Protein AF-0000000071429066 (afdb_homodimer)

Solvent-accessible surface area (backbone atoms only — not comparable to full-atom values): 60963 Å² total; per-residue (Å²): 131,82,70,86,71,80,64,88,71,56,55,63,57,46,85,70,50,72,46,79,36,29,38,47,40,90,84,74,44,77,40,57,25,40,36,39,35,38,56,45,33,40,35,36,38,44,71,84,51,97,63,80,48,71,45,80,42,44,24,32,28,44,37,44,78,44,81,32,61,56,99,77,51,80,56,92,72,35,37,28,39,37,37,38,36,72,82,51,49,70,48,37,35,23,42,63,83,69,86,58,47,54,60,54,52,48,50,52,49,50,47,47,22,14,15,55,72,70,74,41,73,58,47,13,66,52,45,58,72,81,61,91,51,69,30,70,68,70,56,46,71,67,60,58,39,42,73,50,62,42,64,54,92,44,32,33,74,42,62,75,20,61,80,36,71,64,23,52,44,42,43,40,71,44,39,40,48,47,87,61,49,72,67,52,51,55,58,27,18,73,42,16,35,84,24,32,48,73,30,59,75,46,58,39,79,87,60,50,13,32,41,24,37,20,21,20,37,49,25,23,76,84,58,54,80,52,68,61,45,45,50,51,55,48,47,57,21,56,55,51,62,26,80,58,27,39,33,38,34,37,36,30,65,70,58,41,55,54,36,12,67,74,38,28,29,67,79,46,62,84,75,33,70,55,44,42,75,45,64,48,54,39,77,56,52,61,57,47,33,51,19,50,52,46,44,36,57,46,44,39,82,58,61,59,65,90,54,38,44,41,52,50,51,71,24,40,48,66,57,53,46,30,36,50,49,44,43,12,45,53,52,33,51,42,33,72,73,36,30,30,37,37,33,18,29,69,65,30,34,56,70,26,33,45,30,54,51,49,16,43,47,26,64,34,51,59,40,26,31,60,68,30,36,54,34,48,46,46,47,52,35,42,30,41,17,24,46,37,30,55,24,72,37,69,23,38,64,66,64,80,48,76,59,36,32,56,59,67,59,48,42,53,48,48,51,49,54,44,44,68,76,37,64,34,63,28,32,43,34,68,60,46,58,51,51,51,55,53,49,63,38,32,37,61,31,39,64,60,56,44,35,18,38,51,58,32,58,75,64,39,38,80,80,51,27,46,35,54,50,18,61,52,64,70,53,47,78,76,28,50,29,87,61,39,40,87,59,74,78,64,67,56,79,76,77,60,42,74,90,70,57,73,82,61,50,78,66,68,36,56,87,40,78,84,57,74,66,76,85,66,58,66,64,56,55,50,50,49,50,49,50,51,49,41,51,51,48,50,50,50,48,51,52,50,54,55,54,57,57,61,65,60,65,70,72,70,80,78,72,78,79,70,75,77,74,71,73,70,72,76,67,72,77,112,130,82,70,87,73,81,64,87,72,56,54,61,56,45,86,72,51,72,46,80,36,29,39,48,40,88,84,74,47,76,40,57,25,39,37,40,35,38,59,46,33,40,34,36,40,45,72,86,51,98,64,81,49,72,46,82,42,45,25,31,28,43,38,43,78,43,80,33,61,56,99,77,52,80,57,92,71,35,36,26,39,36,37,38,36,71,83,50,49,72,46,36,36,23,43,63,82,70,86,59,47,53,61,54,52,48,51,51,50,51,47,48,23,14,14,55,70,68,75,43,72,58,46,13,65,51,45,59,72,81,61,91,51,68,28,69,68,70,56,47,72,69,59,56,38,42,74,48,61,41,65,54,91,44,32,31,75,42,62,76,21,62,80,35,71,63,22,52,45,41,42,38,71,44,37,38,48,49,88,59,50,70,68,52,50,55,60,26,18,74,41,17,35,83,24,32,48,72,30,61,75,46,60,37,80,87,59,51,13,32,41,22,39,21,22,20,37,50,25,23,75,84,58,53,81,54,68,61,44,44,47,51,54,48,47,58,22,54,56,52,60,26,79,59,26,40,33,40,32,37,36,31,66,71,57,41,56,54,36,12,67,75,39,28,30,68,80,46,62,84,75,35,71,58,43,43,74,45,64,48,55,40,76,56,53,63,58,47,33,53,19,52,51,48,45,37,58,46,45,39,83,57,61,58,64,92,55,38,44,40,53,52,50,71,23,40,48,66,56,52,46,30,35,49,49,43,43,11,47,52,51,35,52,42,33,73,72,34,30,31,37,38,34,20,31,66,65,30,34,56,69,28,32,44,30,54,50,49,17,44,48,24,62,34,50,59,39,26,31,61,68,31,36,53,33,48,46,45,47,53,34,44,29,42,18,25,46,36,29,55,24,71,36,69,23,39,65,66,64,81,48,77,60,36,32,56,59,67,59,48,41,54,49,49,51,48,54,45,43,68,76,38,62,33,63,28,33,43,33,71,58,45,58,51,51,52,56,52,48,64,37,33,38,62,31,40,64,62,56,44,36,20,38,52,56,32,58,75,63,39,37,81,80,51,27,45,35,52,50,17,61,52,64,71,53,49,78,76,27,50,31,88,61,40,40,83,59,75,79,64,68,56,79,76,78,60,42,75,89,68,57,72,81,62,50,80,67,69,35,55,87,40,78,83,57,74,67,76,84,68,57,67,64,55,55,51,48,50,51,49,52,52,49,42,51,52,48,51,49,51,47,52,53,51,55,54,53,56,58,62,66,60,66,71,72,73,78,78,71,78,78,70,76,76,74,71,74,69,71,76,66,70,79,105

Structure (mmCIF, N/CA/C/O backbone):
data_AF-0000000071429066-model_v1
#
loop_
_entity.id
_entity.type
_entity.pdbx_description
1 polymer Myotubularin
#
loop_
_atom_site.group_PDB
_atom_site.id
_atom_site.type_symbol
_atom_site.label_atom_id
_atom_site.label_alt_id
_atom_site.label_comp_id
_atom_site.label_asym_id
_atom_site.label_entity_id
_atom_site.label_seq_id
_atom_site.pdbx_PDB_ins_code
_atom_site.Cartn_x
_atom_site.Cartn_y
_atom_site.Cartn_z
_atom_site.occupancy
_atom_site.B_iso_or_equiv
_atom_site.auth_seq_id
_atom_site.auth_comp_id
_atom_site.auth_asym_id
_atom_site.auth_atom_id
_atom_site.pdbx_PDB_model_num
ATOM 1 N N . MET A 1 1 ? -45.625 10.227 16.547 1 25.52 1 MET A N 1
ATOM 2 C CA . MET A 1 1 ? -44.344 10.477 15.875 1 25.52 1 MET A CA 1
ATOM 3 C C . MET A 1 1 ? -43.188 10.406 16.859 1 25.52 1 MET A C 1
ATOM 5 O O . MET A 1 1 ? -43.094 11.242 17.766 1 25.52 1 MET A O 1
ATOM 9 N N . GLU A 1 2 ? -42.812 9.359 17.297 1 34.78 2 GLU A N 1
ATOM 10 C CA . GLU A 1 2 ? -41.875 9.102 18.391 1 34.78 2 GLU A CA 1
ATOM 11 C C . GLU A 1 2 ? -40.562 9.836 18.188 1 34.78 2 GLU A C 1
ATOM 13 O O . GLU A 1 2 ? -39.969 9.797 17.109 1 34.78 2 GLU A O 1
ATOM 18 N N . PRO A 1 3 ? -40.219 10.953 18.844 1 40.5 3 PRO A N 1
ATOM 19 C CA . PRO A 1 3 ? -39.062 11.836 18.766 1 40.5 3 PRO A CA 1
ATOM 20 C C . PRO A 1 3 ? -37.75 11.062 18.656 1 40.5 3 PRO A C 1
ATOM 22 O O . PRO A 1 3 ? -37.625 9.922 19.125 1 40.5 3 PRO A O 1
ATOM 25 N N . LEU A 1 4 ? -37.031 11.047 17.484 1 46.09 4 LEU A N 1
ATOM 26 C CA . LEU A 1 4 ? -35.625 10.719 17.422 1 46.09 4 LEU A CA 1
ATOM 27 C C . LEU A 1 4 ? -34.906 11.07 18.734 1 46.09 4 LEU A C 1
ATOM 29 O O . LEU A 1 4 ? -34.156 12.047 18.797 1 46.09 4 LEU A O 1
ATOM 33 N N . ALA A 1 5 ? -35.5 10.984 19.906 1 47.41 5 ALA A N 1
ATOM 34 C CA . ALA A 1 5 ? -35.094 11.078 21.312 1 47.41 5 ALA A CA 1
ATOM 35 C C . ALA A 1 5 ? -33.75 10.375 21.547 1 47.41 5 ALA A C 1
ATOM 37 O O . ALA A 1 5 ? -33.125 10.562 22.578 1 47.41 5 ALA A O 1
ATOM 38 N N . ASP A 1 6 ? -33.375 9.461 20.594 1 62.28 6 ASP A N 1
ATOM 39 C CA . ASP A 1 6 ? -32.406 8.469 21.047 1 62.28 6 ASP A CA 1
ATOM 40 C C . ASP A 1 6 ? -30.984 8.883 20.656 1 62.28 6 ASP A C 1
ATOM 42 O O . ASP A 1 6 ? -30.047 8.094 20.797 1 62.28 6 ASP A O 1
ATOM 46 N N . VAL A 1 7 ? -30.844 10.117 20.031 1 72.75 7 VAL A N 1
ATOM 47 C CA . VAL A 1 7 ? -29.438 10.43 19.734 1 72.75 7 VAL A CA 1
ATOM 48 C C . VAL A 1 7 ? -28.797 11.094 20.953 1 72.75 7 VAL A C 1
ATOM 50 O O . VAL A 1 7 ? -29.344 12.031 21.531 1 72.75 7 VAL A O 1
ATOM 53 N N . ALA A 1 8 ? -27.812 10.516 21.391 1 83.44 8 ALA A N 1
ATOM 54 C CA . ALA A 1 8 ? -27.078 11.078 22.516 1 83.44 8 ALA A CA 1
ATOM 55 C C . ALA A 1 8 ? -26.531 12.461 22.172 1 83.44 8 ALA A C 1
ATOM 57 O O . ALA A 1 8 ? -25.797 12.625 21.203 1 83.44 8 ALA A O 1
ATOM 58 N N . MET A 1 9 ? -27 13.492 22.969 1 90.25 9 MET A N 1
ATOM 59 C CA . MET A 1 9 ? -26.594 14.875 22.719 1 90.25 9 MET A CA 1
ATOM 60 C C . MET A 1 9 ? -25.422 15.258 23.609 1 90.25 9 MET A C 1
ATOM 62 O O . MET A 1 9 ? -25.312 14.781 24.734 1 90.25 9 MET A O 1
ATOM 66 N N . LEU A 1 10 ? -24.594 16.109 23.062 1 92.88 10 LEU A N 1
ATOM 67 C CA . LEU A 1 10 ? -23.484 16.656 23.828 1 92.88 10 LEU A CA 1
ATOM 68 C C . LEU A 1 10 ? -23.969 17.719 24.812 1 92.88 10 LEU A C 1
ATOM 70 O O . LEU A 1 10 ? -25 18.344 24.578 1 92.88 10 LEU A O 1
ATOM 74 N N . PRO A 1 11 ? -23.25 17.859 25.953 1 92.44 11 PRO A N 1
ATOM 75 C CA . PRO A 1 11 ? -23.594 19 26.797 1 92.44 11 PRO A CA 1
ATOM 76 C C . PRO A 1 11 ? -23.5 20.344 26.062 1 92.44 11 PRO A C 1
ATOM 78 O O . PRO A 1 11 ? -22.422 20.688 25.547 1 92.44 11 PRO A O 1
ATOM 81 N N . GLY A 1 12 ? -24.562 21.094 25.969 1 91.12 12 GLY A N 1
ATOM 82 C CA . GLY A 1 12 ? -24.594 22.344 25.234 1 91.12 12 GLY A CA 1
ATOM 83 C C . GLY A 1 12 ? -25.281 22.219 23.891 1 91.12 12 GLY A C 1
ATOM 84 O O . GLY A 1 12 ? -25.641 23.234 23.281 1 91.12 12 GLY A O 1
ATOM 85 N N . GLU A 1 13 ? -25.484 21.047 23.484 1 93.75 13 GLU A N 1
ATOM 86 C CA . GLU A 1 13 ? -26.188 20.797 22.234 1 93.75 13 GLU A CA 1
ATOM 87 C C . GLU A 1 13 ? -27.703 20.906 22.422 1 93.75 13 GLU A C 1
ATOM 89 O O . GLU A 1 13 ? -28.25 20.375 23.391 1 93.75 13 GLU A O 1
ATOM 94 N N . GLU A 1 14 ? -28.344 21.656 21.547 1 93.31 14 GLU A N 1
ATOM 95 C CA . GLU A 1 14 ? -29.781 21.891 21.641 1 93.31 14 GLU A CA 1
ATOM 96 C C . GLU A 1 14 ? -30.5 21.469 20.359 1 93.31 14 GLU A C 1
ATOM 98 O O . GLU A 1 14 ? -30 21.688 19.25 1 93.31 14 GLU A O 1
ATOM 103 N N . ARG A 1 15 ? -31.656 21.016 20.562 1 91.31 15 ARG A N 1
ATOM 104 C CA . ARG A 1 15 ? -32.469 20.578 19.438 1 91.31 15 ARG A CA 1
ATOM 105 C C . ARG A 1 15 ? -33.125 21.766 18.734 1 91.31 15 ARG A C 1
ATOM 107 O O . ARG A 1 15 ? -33.594 22.703 19.375 1 91.31 15 ARG A O 1
ATOM 114 N N . VAL A 1 16 ? -33.094 21.672 17.422 1 89.94 16 VAL A N 1
ATOM 115 C CA . VAL A 1 16 ? -33.656 22.766 16.656 1 89.94 16 VAL A CA 1
ATOM 116 C C . VAL A 1 16 ? -34.906 22.297 15.898 1 89.94 16 VAL A C 1
ATOM 118 O O . VAL A 1 16 ? -35.969 22.875 16.031 1 89.94 16 VAL A O 1
ATOM 121 N N . ILE A 1 17 ? -34.719 21.203 15.094 1 87.31 17 ILE A N 1
ATOM 122 C CA . ILE A 1 17 ? -35.875 20.734 14.312 1 87.31 17 ILE A CA 1
ATOM 123 C C . ILE A 1 17 ? -35.719 19.25 13.992 1 87.31 17 ILE A C 1
ATOM 125 O O . ILE A 1 17 ? -34.594 18.703 14.062 1 87.31 17 ILE A O 1
ATOM 129 N N . ASP A 1 18 ? -36.812 18.578 13.766 1 88.44 18 ASP A N 1
ATOM 130 C CA . ASP A 1 18 ? -36.844 17.219 13.234 1 88.44 18 ASP A CA 1
ATOM 131 C C . ASP A 1 18 ? -37.875 17.109 12.102 1 88.44 18 ASP A C 1
ATOM 133 O O . ASP A 1 18 ? -38.938 17.719 12.164 1 88.44 18 ASP A O 1
ATOM 137 N N . LYS A 1 19 ? -37.562 16.531 11.062 1 88.31 19 LYS A N 1
ATOM 138 C CA . LYS A 1 19 ? -38.438 16.438 9.906 1 88.31 19 LYS A CA 1
ATOM 139 C C . LYS A 1 19 ? -38.219 15.125 9.156 1 88.31 19 LYS A C 1
ATOM 141 O O . LYS A 1 19 ? -37.125 14.562 9.18 1 88.31 19 LYS A O 1
ATOM 146 N N . ASP A 1 20 ? -39.281 14.742 8.484 1 87.69 20 ASP A N 1
ATOM 147 C CA . ASP A 1 20 ? -39.188 13.602 7.574 1 87.69 20 ASP A CA 1
ATOM 148 C C . ASP A 1 20 ? -38.562 14.023 6.242 1 87.69 20 ASP A C 1
ATOM 150 O O . ASP A 1 20 ? -38.906 15.062 5.688 1 87.69 20 ASP A O 1
ATOM 154 N N . ILE A 1 21 ? -37.562 13.219 5.855 1 89.06 21 ILE A N 1
ATOM 155 C CA . ILE A 1 21 ? -36.844 13.562 4.621 1 89.06 21 ILE A CA 1
ATOM 156 C C . ILE A 1 21 ? -36.375 12.289 3.928 1 89.06 21 ILE A C 1
ATOM 158 O O . ILE A 1 21 ? -36.531 11.188 4.465 1 89.06 21 ILE A O 1
ATOM 162 N N . ILE A 1 22 ? -36.031 12.445 2.707 1 89.56 22 ILE A N 1
ATOM 163 C CA . ILE A 1 22 ? -35.438 11.336 1.945 1 89.56 22 ILE A CA 1
ATOM 164 C C . ILE A 1 22 ? -33.969 11.609 1.673 1 89.56 22 ILE A C 1
ATOM 166 O O . ILE A 1 22 ? -33.625 12.641 1.087 1 89.56 22 ILE A O 1
ATOM 170 N N . TYR A 1 23 ? -33.156 10.766 2.168 1 90.62 23 TYR A N 1
ATOM 171 C CA . TYR A 1 23 ? -31.719 10.844 1.895 1 90.62 23 TYR A CA 1
ATOM 172 C C . TYR A 1 23 ? -31.359 10.094 0.616 1 90.62 23 TYR A C 1
ATOM 174 O O . TYR A 1 23 ? -31.609 8.891 0.505 1 90.62 23 TYR A O 1
ATOM 182 N N . ILE A 1 24 ? -30.844 10.812 -0.309 1 88.5 24 ILE A N 1
ATOM 183 C CA . ILE A 1 24 ? -30.422 10.188 -1.557 1 88.5 24 ILE A CA 1
ATOM 184 C C . ILE A 1 24 ? -29 9.664 -1.411 1 88.5 24 ILE A C 1
ATOM 186 O O . ILE A 1 24 ? -28.047 10.328 -1.814 1 88.5 24 ILE A O 1
ATOM 190 N N . CYS A 1 25 ? -28.891 8.5 -0.885 1 80.38 25 CYS A N 1
ATOM 191 C CA . CYS A 1 25 ? -27.594 7.875 -0.667 1 80.38 25 CYS A CA 1
ATOM 192 C C . CYS A 1 25 ? -26.969 7.422 -1.986 1 80.38 25 CYS A C 1
ATOM 194 O O . CYS A 1 25 ? -27.625 6.723 -2.768 1 80.38 25 CYS A O 1
ATOM 196 N N . PRO A 1 26 ? -25.812 7.824 -2.26 1 79.94 26 PRO A N 1
ATOM 197 C CA . PRO A 1 26 ? -25.172 7.445 -3.527 1 79.94 26 PRO A CA 1
ATOM 198 C C . PRO A 1 26 ? -24.953 5.941 -3.654 1 79.94 26 PRO A C 1
ATOM 200 O O . PRO A 1 26 ? -24.797 5.426 -4.766 1 79.94 26 PRO A O 1
ATOM 203 N N . PHE A 1 27 ? -25.031 5.242 -2.605 1 76.12 27 PHE A N 1
ATOM 204 C CA . PHE A 1 27 ? -24.688 3.824 -2.615 1 76.12 27 PHE A CA 1
ATOM 205 C C . PHE A 1 27 ? -25.938 2.969 -2.5 1 76.12 27 PHE A C 1
ATOM 207 O O . PHE A 1 27 ? -25.953 1.807 -2.91 1 76.12 27 PHE A O 1
ATOM 214 N N . ASN A 1 28 ? -27.031 3.334 -1.79 1 72.75 28 ASN A N 1
ATOM 215 C CA . ASN A 1 28 ? -28.234 2.562 -1.541 1 72.75 28 ASN A CA 1
ATOM 216 C C . ASN A 1 28 ? -29.453 3.205 -2.197 1 72.75 28 ASN A C 1
ATOM 218 O O . ASN A 1 28 ? -30.594 2.844 -1.895 1 72.75 28 ASN A O 1
ATOM 222 N N . ALA A 1 29 ? -29.25 4.035 -3.033 1 79.25 29 ALA A N 1
ATOM 223 C CA . ALA A 1 29 ? -30.359 4.742 -3.662 1 79.25 29 ALA A CA 1
ATOM 224 C C . ALA A 1 29 ? -31.094 5.629 -2.652 1 79.25 29 ALA A C 1
ATOM 226 O O . ALA A 1 29 ? -30.484 6.082 -1.673 1 79.25 29 ALA A O 1
ATOM 227 N N . ALA A 1 30 ? -32.438 5.898 -2.795 1 86.75 30 ALA A N 1
ATOM 228 C CA . ALA A 1 30 ? -33.188 6.816 -1.946 1 86.75 30 ALA A CA 1
ATOM 229 C C . ALA A 1 30 ? -33.688 6.113 -0.685 1 86.75 30 ALA A C 1
ATOM 231 O O . ALA A 1 30 ? -34.312 5.055 -0.761 1 86.75 30 ALA A O 1
ATOM 232 N N . VAL A 1 31 ? -33.312 6.727 0.466 1 89.12 31 VAL A N 1
ATOM 233 C CA . VAL A 1 31 ? -33.688 6.145 1.758 1 89.12 31 VAL A CA 1
ATOM 234 C C . VAL A 1 31 ? -34.562 7.109 2.535 1 89.12 31 VAL A C 1
ATOM 236 O O . VAL A 1 31 ? -34.188 8.25 2.803 1 89.12 31 VAL A O 1
ATOM 239 N N . LYS A 1 32 ? -35.719 6.574 2.887 1 89.31 32 LYS A N 1
ATOM 240 C CA . LYS A 1 32 ? -36.594 7.395 3.688 1 89.31 32 LYS A CA 1
ATOM 241 C C . LYS A 1 32 ? -36.219 7.367 5.164 1 89.31 32 LYS A C 1
ATOM 243 O O . LYS A 1 32 ? -35.844 6.316 5.688 1 89.31 32 LYS A O 1
ATOM 248 N N . GLY A 1 33 ? -36.188 8.641 5.746 1 91 33 GLY A N 1
ATOM 249 C CA . GLY A 1 33 ? -35.844 8.695 7.16 1 91 33 GLY A CA 1
ATOM 250 C C . GLY A 1 33 ? -36.188 10.031 7.793 1 91 33 GLY A C 1
ATOM 251 O O . GLY A 1 33 ? -37.031 10.773 7.289 1 91 33 GLY A O 1
ATOM 252 N N . LYS A 1 34 ? -35.656 10.141 8.992 1 90.12 34 LYS A N 1
ATOM 253 C CA . LYS A 1 34 ? -35.844 11.367 9.75 1 90.12 34 LYS A CA 1
ATOM 254 C C . LYS A 1 34 ? -34.5 12.094 9.953 1 90.12 34 LYS A C 1
ATOM 256 O O . LYS A 1 34 ? -33.469 11.469 10.195 1 90.12 34 LYS A O 1
ATOM 261 N N . VAL A 1 35 ? -34.656 13.398 9.773 1 91.62 35 VAL A N 1
ATOM 262 C CA . VAL A 1 35 ? -33.469 14.227 10.016 1 91.62 35 VAL A CA 1
ATOM 263 C C . VAL A 1 35 ? -33.656 15.016 11.312 1 91.62 35 VAL A C 1
ATOM 265 O O . VAL A 1 35 ? -34.75 15.5 11.609 1 91.62 35 VAL A O 1
ATOM 268 N N . PHE A 1 36 ? -32.656 14.984 12.094 1 91.81 36 PHE A N 1
ATOM 269 C CA . PHE A 1 36 ? -32.562 15.734 13.344 1 91.81 36 PHE A CA 1
ATOM 270 C C . PHE A 1 36 ? -31.422 16.75 13.281 1 91.81 36 PHE A C 1
ATOM 272 O O . PHE A 1 36 ? -30.25 16.391 13.172 1 91.81 36 PHE A O 1
ATOM 279 N N . ILE A 1 37 ? -31.797 18.062 13.359 1 94.5 37 ILE A N 1
ATOM 280 C CA . ILE A 1 37 ? -30.797 19.109 13.281 1 94.5 37 ILE A CA 1
ATOM 281 C C . ILE A 1 37 ? -30.688 19.828 14.625 1 94.5 37 ILE A C 1
ATOM 283 O O . ILE A 1 37 ? -31.688 20.234 15.203 1 94.5 37 ILE A O 1
ATOM 287 N N . THR A 1 38 ? -29.5 19.891 15.109 1 95.19 38 THR A N 1
ATOM 288 C CA . THR A 1 38 ? -29.203 20.641 16.328 1 95.19 38 THR A CA 1
ATOM 289 C C . THR A 1 38 ? -28.328 21.859 16.016 1 95.19 38 THR A C 1
ATOM 291 O O . THR A 1 38 ? -28.141 22.219 14.852 1 95.19 38 THR A O 1
ATOM 294 N N . ASN A 1 39 ? -27.875 22.547 17.094 1 95.25 39 ASN A N 1
ATOM 295 C CA . ASN A 1 39 ? -26.953 23.656 16.891 1 95.25 39 ASN A CA 1
ATOM 296 C C . ASN A 1 39 ? -25.531 23.172 16.625 1 95.25 39 ASN A C 1
ATOM 298 O O . ASN A 1 39 ? -24.609 23.969 16.469 1 95.25 39 ASN A O 1
ATOM 302 N N . TYR A 1 40 ? -25.391 21.844 16.562 1 95.94 40 TYR A N 1
ATOM 303 C CA . TYR A 1 40 ? -24.047 21.312 16.359 1 95.94 40 TYR A CA 1
ATOM 304 C C . TYR A 1 40 ? -24.016 20.328 15.203 1 95.94 40 TYR A C 1
ATOM 306 O O . TYR A 1 40 ? -23.047 20.281 14.445 1 95.94 40 TYR A O 1
ATOM 314 N N . ARG A 1 41 ? -25.047 19.516 15.086 1 96.19 41 ARG A N 1
ATOM 315 C CA . ARG A 1 41 ? -24.891 18.469 14.078 1 96.19 41 ARG A CA 1
ATOM 316 C C . ARG A 1 41 ? -26.219 18.172 13.391 1 96.19 41 ARG A C 1
ATOM 318 O O . ARG A 1 41 ? -27.281 18.609 13.859 1 96.19 41 ARG A O 1
ATOM 325 N N . LEU A 1 42 ? -26.188 17.609 12.242 1 95.44 42 LEU A N 1
ATOM 326 C CA . LEU A 1 42 ? -27.281 17.016 11.469 1 95.44 42 LEU A CA 1
ATOM 327 C C . LEU A 1 42 ? -27.234 15.492 11.562 1 95.44 42 LEU A C 1
ATOM 329 O O . LEU A 1 42 ? -26.234 14.867 11.219 1 95.44 42 LEU A O 1
ATOM 333 N N . TYR A 1 43 ? -28.281 14.938 12.086 1 93.75 43 TYR A N 1
ATOM 334 C CA . TYR A 1 43 ? -28.375 13.492 12.266 1 93.75 43 TYR A CA 1
ATOM 335 C C . TYR A 1 43 ? -29.531 12.914 11.453 1 93.75 43 TYR A C 1
ATOM 337 O O . TYR A 1 43 ? -30.641 13.445 11.484 1 93.75 43 TYR A O 1
ATOM 345 N N . PHE A 1 44 ? -29.25 11.914 10.633 1 93 44 PHE A N 1
ATOM 346 C CA . PHE A 1 44 ? -30.266 11.234 9.844 1 93 44 PHE A CA 1
ATOM 347 C C . PHE A 1 44 ? -30.328 9.75 10.188 1 93 44 PHE A C 1
ATOM 349 O O . PHE A 1 44 ? -29.281 9.117 10.391 1 93 44 PHE A O 1
ATOM 356 N N . LYS A 1 45 ? -31.438 9.234 10.297 1 89.75 45 LYS A N 1
ATOM 357 C CA . LYS A 1 45 ? -31.656 7.809 10.516 1 89.75 45 LYS A CA 1
ATOM 358 C C . LYS A 1 45 ? -32.812 7.289 9.672 1 89.75 45 LYS A C 1
ATOM 360 O O . LYS A 1 45 ? -33.844 7.941 9.578 1 89.75 45 LYS A O 1
ATOM 365 N N . ASN A 1 46 ? -32.5 6.148 9.047 1 87.31 46 ASN A N 1
ATOM 366 C CA . ASN A 1 46 ? -33.594 5.609 8.219 1 87.31 46 ASN A CA 1
ATOM 367 C C . ASN A 1 46 ? -34.656 4.906 9.062 1 87.31 46 ASN A C 1
ATOM 369 O O . ASN A 1 46 ? -34.344 4.41 10.148 1 87.31 46 ASN A O 1
ATOM 373 N N . THR A 1 47 ? -35.844 4.82 8.695 1 77.56 47 THR A N 1
ATOM 374 C CA . THR A 1 47 ? -36.969 4.262 9.445 1 77.56 47 THR A CA 1
ATOM 375 C C . THR A 1 47 ? -37.125 2.771 9.164 1 77.56 47 THR A C 1
ATOM 377 O O . THR A 1 47 ? -37.312 1.978 10.086 1 77.56 47 THR A O 1
ATOM 380 N N . ASP A 1 48 ? -37.281 2.258 7.879 1 68.88 48 ASP A N 1
ATOM 381 C CA . ASP A 1 48 ? -37.844 0.939 7.617 1 68.88 48 ASP A CA 1
ATOM 382 C C . ASP A 1 48 ? -36.844 0.019 6.953 1 68.88 48 ASP A C 1
ATOM 384 O O . ASP A 1 48 ? -37.188 -0.957 6.297 1 68.88 48 ASP A O 1
ATOM 388 N N . SER A 1 49 ? -35.531 0.292 7.289 1 65.81 49 SER A N 1
ATOM 389 C CA . SER A 1 49 ? -34.719 -0.603 6.473 1 65.81 49 SER A CA 1
ATOM 390 C C . SER A 1 49 ? -34 -1.637 7.336 1 65.81 49 SER A C 1
ATOM 392 O O . SER A 1 49 ? -33.812 -1.426 8.531 1 65.81 49 SER A O 1
ATOM 394 N N . GLU A 1 50 ? -34.031 -2.844 6.926 1 70.31 50 GLU A N 1
ATOM 395 C CA . GLU A 1 50 ? -33.281 -3.943 7.52 1 70.31 50 GLU A CA 1
ATOM 396 C C . GLU A 1 50 ? -31.828 -3.537 7.785 1 70.31 50 GLU A C 1
ATOM 398 O O . GLU A 1 50 ? -31.203 -4.02 8.734 1 70.31 50 GLU A O 1
ATOM 403 N N . THR A 1 51 ? -31.438 -2.545 7.004 1 73.75 51 THR A N 1
ATOM 404 C CA . THR A 1 51 ? -30.094 -2.047 7.195 1 73.75 51 THR A CA 1
ATOM 405 C C . THR A 1 51 ? -30.109 -0.573 7.59 1 73.75 51 THR A C 1
ATOM 407 O O . THR A 1 51 ? -30.422 0.291 6.77 1 73.75 51 THR A O 1
ATOM 410 N N . PRO A 1 52 ? -29.797 -0.408 8.828 1 79.25 52 PRO A N 1
ATOM 411 C CA . PRO A 1 52 ? -29.859 0.981 9.289 1 79.25 52 PRO A CA 1
ATOM 412 C C . PRO A 1 52 ? -28.797 1.866 8.648 1 79.25 52 PRO A C 1
ATOM 414 O O . PRO A 1 52 ? -27.625 1.484 8.586 1 79.25 52 PRO A O 1
ATOM 417 N N . VAL A 1 53 ? -29.266 2.893 7.949 1 84.5 53 VAL A N 1
ATOM 418 C CA . VAL A 1 53 ? -28.391 3.938 7.418 1 84.5 53 VAL A CA 1
ATOM 419 C C . VAL A 1 53 ? -28.453 5.164 8.328 1 84.5 53 VAL A C 1
ATOM 421 O O . VAL A 1 53 ? -29.516 5.695 8.609 1 84.5 53 VAL A O 1
ATOM 424 N N . THR A 1 54 ? -27.375 5.508 8.93 1 87.81 54 THR A N 1
ATOM 425 C CA . THR A 1 54 ? -27.297 6.684 9.789 1 87.81 54 THR A CA 1
ATOM 426 C C . THR A 1 54 ? -26.266 7.676 9.258 1 87.81 54 THR A C 1
ATOM 428 O O . THR A 1 54 ? -25.266 7.277 8.664 1 87.81 54 THR A O 1
ATOM 431 N N . LEU A 1 55 ? -26.562 8.93 9.375 1 91.44 55 LEU A N 1
ATOM 432 C CA . LEU A 1 55 ? -25.625 10.016 9.07 1 91.44 55 LEU A CA 1
ATOM 433 C C . LEU A 1 55 ? -25.406 10.906 10.289 1 91.44 55 LEU A C 1
ATOM 435 O O . LEU A 1 55 ? -26.359 11.227 11.008 1 91.44 55 LEU A O 1
ATOM 439 N N . ASP A 1 56 ? -24.266 11.133 10.664 1 92.81 56 ASP A N 1
ATOM 440 C CA . ASP A 1 56 ? -23.875 12.062 11.727 1 92.81 56 ASP A CA 1
ATOM 441 C C . ASP A 1 56 ? -22.891 13.094 11.203 1 92.81 56 ASP A C 1
ATOM 443 O O . ASP A 1 56 ? -21.688 12.812 11.086 1 92.81 56 ASP A O 1
ATOM 447 N N . VAL A 1 57 ? -23.375 14.328 10.977 1 96.12 57 VAL A N 1
ATOM 448 C CA . VAL A 1 57 ? -22.562 15.344 10.312 1 96.12 57 VAL A CA 1
ATOM 449 C C . VAL A 1 57 ? -22.5 16.609 11.172 1 96.12 57 VAL A C 1
ATOM 451 O O . VAL A 1 57 ? -23.484 17.344 11.266 1 96.12 57 VAL A O 1
ATOM 454 N N . PRO A 1 58 ? -21.328 16.812 11.82 1 97.31 58 PRO A N 1
ATOM 455 C CA . PRO A 1 58 ? -21.219 18.141 12.445 1 97.31 58 PRO A CA 1
ATOM 456 C C . PRO A 1 58 ? -21.469 19.281 11.461 1 97.31 58 PRO A C 1
ATOM 458 O O . PRO A 1 58 ? -20.984 19.234 10.328 1 97.31 58 PRO A O 1
ATOM 461 N N . LEU A 1 59 ? -22.203 20.234 11.859 1 97.12 59 LEU A N 1
ATOM 462 C CA . LEU A 1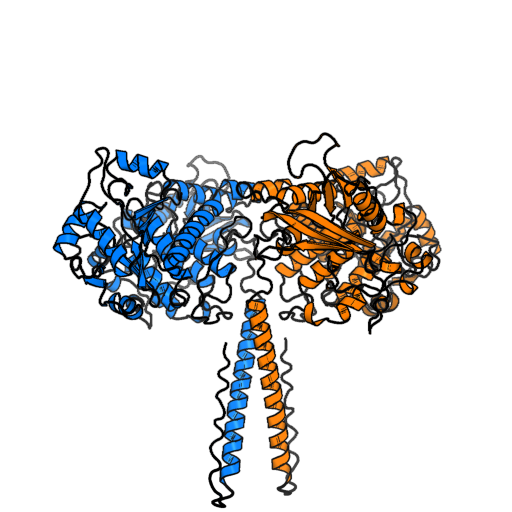 59 ? -22.562 21.312 10.953 1 97.12 59 LEU A CA 1
ATOM 463 C C . LEU A 1 59 ? -21.344 22.109 10.523 1 97.12 59 LEU A C 1
ATOM 465 O O . LEU A 1 59 ? -21.312 22.688 9.438 1 97.12 59 LEU A O 1
ATOM 469 N N . GLY A 1 60 ? -20.297 22.141 11.375 1 96.31 60 GLY A N 1
ATOM 470 C CA . GLY A 1 60 ? -19.062 22.844 11.047 1 96.31 60 GLY A CA 1
ATOM 471 C C . GLY A 1 60 ? -18.344 22.25 9.852 1 96.31 60 GLY A C 1
ATOM 472 O O . GLY A 1 60 ? -17.516 22.922 9.227 1 96.31 60 GLY A O 1
ATOM 473 N N . VAL A 1 61 ? -18.672 21.031 9.477 1 97.44 61 VAL A N 1
ATOM 474 C CA . VAL A 1 61 ? -18.016 20.328 8.391 1 97.44 61 VAL A CA 1
ATOM 475 C C . VAL A 1 61 ? -18.609 20.766 7.051 1 97.44 61 VAL A C 1
ATOM 477 O O . VAL A 1 61 ? -18 20.562 5.996 1 97.44 61 VAL A O 1
ATOM 480 N N . ILE A 1 62 ? -19.75 21.406 7.074 1 97.38 62 ILE A N 1
ATOM 481 C CA . ILE A 1 62 ? -20.453 21.797 5.859 1 97.38 62 ILE A CA 1
ATOM 482 C C . ILE A 1 62 ? -19.734 22.984 5.211 1 97.38 62 ILE A C 1
ATOM 484 O O . ILE A 1 62 ? -19.422 23.969 5.875 1 97.38 62 ILE A O 1
ATOM 488 N N . SER A 1 63 ? -19.469 22.891 3.979 1 96.31 63 SER A N 1
ATOM 489 C CA . SER A 1 63 ? -18.797 23.938 3.219 1 96.31 63 SER A CA 1
ATOM 490 C C . SER A 1 63 ? -19.797 24.781 2.418 1 96.31 63 SER A C 1
ATOM 492 O O . SER A 1 63 ? -19.609 25.984 2.244 1 96.31 63 SER A O 1
ATOM 494 N N . ARG A 1 64 ? -20.828 24.062 1.952 1 96 64 ARG A N 1
ATOM 495 C CA . ARG A 1 64 ? -21.781 24.719 1.061 1 96 64 ARG A CA 1
ATOM 496 C C . ARG A 1 64 ? -23.141 24.016 1.098 1 96 64 ARG A C 1
ATOM 498 O O . ARG A 1 64 ? -23.203 22.781 1.18 1 96 64 ARG A O 1
ATOM 505 N N . VAL A 1 65 ? -24.141 24.766 1.083 1 95.69 65 VAL A N 1
ATOM 506 C CA . VAL A 1 65 ? -25.5 24.25 1.014 1 95.69 65 VAL A CA 1
ATOM 507 C C . VAL A 1 65 ? -26.234 24.875 -0.179 1 95.69 65 VAL A C 1
ATOM 509 O O . VAL A 1 65 ? -26.25 26.094 -0.342 1 95.69 65 VAL A O 1
ATOM 512 N N . GLU A 1 66 ? -26.781 24.016 -0.979 1 93.56 66 GLU A N 1
ATOM 513 C CA . GLU A 1 66 ? -27.484 24.484 -2.172 1 93.56 66 GLU A CA 1
ATOM 514 C C . GLU A 1 66 ? -28.875 23.875 -2.285 1 93.56 66 GLU A C 1
ATOM 516 O O . GLU A 1 66 ? -29.078 22.719 -1.886 1 93.56 66 GLU A O 1
ATOM 521 N N . LYS A 1 67 ? -29.734 24.672 -2.811 1 90.94 67 LYS A N 1
ATOM 522 C CA . LYS A 1 67 ? -31.078 24.188 -3.104 1 90.94 67 LYS A CA 1
ATOM 523 C C . LYS A 1 67 ? -31.125 23.5 -4.469 1 90.94 67 LYS A C 1
ATOM 525 O O . LYS A 1 67 ? -30.516 23.984 -5.426 1 90.94 67 LYS A O 1
ATOM 530 N N . MET A 1 68 ? -31.719 22.344 -4.41 1 87 68 MET A N 1
ATOM 531 C CA . MET A 1 68 ? -31.859 21.594 -5.652 1 87 68 MET A CA 1
ATOM 532 C C . MET A 1 68 ? -33.281 21.703 -6.188 1 87 68 MET A C 1
ATOM 534 O O . MET A 1 68 ? -34.25 21.594 -5.422 1 87 68 MET A O 1
ATOM 538 N N . GLY A 1 69 ? -33.406 21.828 -7.504 1 78.25 69 GLY A N 1
ATOM 539 C CA . GLY A 1 69 ? -34.688 21.797 -8.172 1 78.25 69 GLY A CA 1
ATOM 540 C C . GLY A 1 69 ? -35.531 23.047 -7.93 1 78.25 69 GLY A C 1
ATOM 541 O O . GLY A 1 69 ? -35.188 23.859 -7.062 1 78.25 69 GLY A O 1
ATOM 542 N N . GLY A 1 70 ? -36.406 23.438 -8.93 1 67.94 70 GLY A N 1
ATOM 543 C CA . GLY A 1 70 ? -37.375 24.516 -8.812 1 67.94 70 GLY A CA 1
ATOM 544 C C . GLY A 1 70 ? -38.812 24.031 -8.641 1 67.94 70 GLY A C 1
ATOM 545 O O . GLY A 1 70 ? -39.062 22.828 -8.633 1 67.94 70 GLY A O 1
ATOM 546 N N . ALA A 1 71 ? -39.719 24.922 -8.336 1 58.5 71 ALA A N 1
ATOM 547 C CA . ALA A 1 71 ? -41.125 24.594 -8.172 1 58.5 71 ALA A CA 1
ATOM 548 C C . ALA A 1 71 ? -41.656 23.766 -9.352 1 58.5 71 ALA A C 1
ATOM 550 O O . ALA A 1 71 ? -42.562 22.938 -9.188 1 58.5 71 ALA A O 1
ATOM 551 N N . SER A 1 72 ? -40.969 23.844 -10.398 1 60.16 72 SER A N 1
ATOM 552 C CA . SER A 1 72 ? -41.438 23.172 -11.617 1 60.16 72 SER A CA 1
ATOM 553 C C . SER A 1 72 ? -40.625 21.906 -11.891 1 60.16 72 SER A C 1
ATOM 555 O O . SER A 1 72 ? -40.844 21.234 -12.898 1 60.16 72 SER A O 1
ATOM 557 N N . SER A 1 73 ? -39.781 21.5 -11.008 1 65.19 73 SER A N 1
ATOM 558 C CA . SER A 1 73 ? -38.938 20.344 -11.289 1 65.19 73 SER A CA 1
ATOM 559 C C . SER A 1 73 ? -39.75 19.047 -11.156 1 65.19 73 SER A C 1
ATOM 561 O O . SER A 1 73 ? -40.438 18.828 -10.164 1 65.19 73 SER A O 1
ATOM 563 N N . ARG A 1 74 ? -40.188 18.328 -12.133 1 59.66 74 ARG A N 1
ATOM 564 C CA . ARG A 1 74 ? -41.094 17.188 -12.258 1 59.66 74 ARG A CA 1
ATOM 565 C C . ARG A 1 74 ? -40.438 15.898 -11.789 1 59.66 74 ARG A C 1
ATOM 567 O O . ARG A 1 74 ? -41.125 14.906 -11.508 1 59.66 74 ARG A O 1
ATOM 574 N N . GLY A 1 75 ? -39.156 15.789 -11.688 1 63.22 75 GLY A N 1
ATOM 575 C CA . GLY A 1 75 ? -38.594 14.461 -11.445 1 63.22 75 GLY A CA 1
ATOM 576 C C . GLY A 1 75 ? -38.656 14.047 -9.984 1 63.22 75 GLY A C 1
ATOM 577 O O . GLY A 1 75 ? -38.688 14.898 -9.094 1 63.22 75 GLY A O 1
ATOM 578 N N . GLU A 1 76 ? -38.938 12.727 -9.695 1 66.56 76 GLU A N 1
ATOM 579 C CA . GLU A 1 76 ? -38.938 12.133 -8.359 1 66.56 76 GLU A CA 1
ATOM 580 C C . GLU A 1 76 ? -37.625 12.43 -7.633 1 66.56 76 GLU A C 1
ATOM 582 O O . GLU A 1 76 ? -36.531 12.242 -8.188 1 66.56 76 GLU A O 1
ATOM 587 N N . ASN A 1 77 ? -37.562 13.227 -6.512 1 74.31 77 ASN A N 1
ATOM 588 C CA . ASN A 1 77 ? -36.438 13.5 -5.621 1 74.31 77 ASN A CA 1
ATOM 589 C C . ASN A 1 77 ? -35.594 14.656 -6.133 1 74.31 77 ASN A C 1
ATOM 591 O O . ASN A 1 77 ? -34.406 14.75 -5.816 1 74.31 77 ASN A O 1
ATOM 595 N N . SER A 1 78 ? -36.25 15.43 -7.07 1 78.38 78 SER A N 1
ATOM 596 C CA . SER A 1 78 ? -35.531 16.547 -7.656 1 78.38 78 SER A CA 1
ATOM 597 C C . SER A 1 78 ? -35.594 17.781 -6.77 1 78.38 78 SER A C 1
ATOM 599 O O . SER A 1 78 ? -34.781 18.688 -6.91 1 78.38 78 SER A O 1
ATOM 601 N N . TYR A 1 79 ? -36.562 17.781 -5.914 1 84.62 79 TYR A N 1
ATOM 602 C CA . TYR A 1 79 ? -36.75 18.906 -4.996 1 84.62 79 TYR A CA 1
ATOM 603 C C . TYR A 1 79 ? -36.094 18.609 -3.646 1 84.62 79 TYR A C 1
ATOM 605 O O . TYR A 1 79 ? -36.5 17.688 -2.947 1 84.62 79 TYR A O 1
ATOM 613 N N . GLY A 1 80 ? -34.969 19.344 -3.389 1 90.44 80 GLY A N 1
ATOM 614 C CA . GLY A 1 80 ? -34.281 19.047 -2.129 1 90.44 80 GLY A CA 1
ATOM 615 C C . GLY A 1 80 ? -33.062 19.906 -1.882 1 90.44 80 GLY A C 1
ATOM 616 O O . GLY A 1 80 ? -33.062 21.094 -2.203 1 90.44 80 GLY A O 1
ATOM 617 N N . LEU A 1 81 ? -32.156 19.406 -1.073 1 93.31 81 LEU A N 1
ATOM 618 C CA . LEU A 1 81 ? -30.953 20.109 -0.67 1 93.31 81 LEU A CA 1
ATOM 619 C C . LEU A 1 81 ? -29.703 19.297 -1.024 1 93.31 81 LEU A C 1
ATOM 621 O O . LEU A 1 81 ? -29.703 18.062 -0.923 1 93.31 81 LEU A O 1
ATOM 625 N N . GLU A 1 82 ? -28.719 20.016 -1.506 1 94.19 82 GLU A N 1
ATOM 626 C CA . GLU A 1 82 ? -27.391 19.438 -1.696 1 94.19 82 GLU A CA 1
ATOM 627 C C . GLU A 1 82 ? -26.375 20.078 -0.742 1 94.19 82 GLU A C 1
ATOM 629 O O . GLU A 1 82 ? -26.25 21.297 -0.679 1 94.19 82 GLU A O 1
ATOM 634 N N . ILE A 1 83 ? -25.734 19.266 0.024 1 95.62 83 ILE A N 1
ATOM 635 C CA . ILE A 1 83 ? -24.781 19.734 1.019 1 95.62 83 ILE A CA 1
ATOM 636 C C . ILE A 1 83 ? -23.375 19.219 0.666 1 95.62 83 ILE A C 1
ATOM 638 O O . ILE A 1 83 ? -23.172 18.016 0.525 1 95.62 83 ILE A O 1
ATOM 642 N N . ILE A 1 84 ? -22.422 20.109 0.457 1 95.75 84 ILE A N 1
ATOM 643 C CA . ILE A 1 84 ? -21.031 19.766 0.213 1 95.75 84 ILE A CA 1
ATOM 644 C C . ILE A 1 84 ? -20.219 19.922 1.499 1 95.75 84 ILE A C 1
ATOM 646 O O . ILE A 1 84 ? -20.25 21 2.119 1 95.75 84 ILE A O 1
ATOM 650 N N . CYS A 1 85 ? -19.578 18.922 1.896 1 96.44 85 CYS A N 1
ATOM 651 C CA . CYS A 1 85 ? -18.844 18.938 3.158 1 96.44 85 CYS A CA 1
ATOM 652 C C . CYS A 1 85 ? -17.344 19.047 2.92 1 96.44 85 CYS A C 1
ATOM 654 O O . CYS A 1 85 ? -16.859 18.75 1.824 1 96.44 85 CYS A O 1
ATOM 656 N N . LYS A 1 86 ? -16.625 19.453 3.969 1 96.44 86 LYS A N 1
ATOM 657 C CA . LYS A 1 86 ? -15.172 19.609 3.938 1 96.44 86 LYS A CA 1
ATOM 658 C C . LYS A 1 86 ? -14.469 18.266 4.09 1 96.44 86 LYS A C 1
ATOM 660 O O . LYS A 1 86 ? -13.289 18.141 3.773 1 96.44 86 LYS A O 1
ATOM 665 N N . ASP A 1 87 ? -15.172 17.219 4.621 1 94.25 87 ASP A N 1
ATOM 666 C CA . ASP A 1 87 ? -14.57 15.914 4.902 1 94.25 87 ASP A CA 1
ATOM 667 C C . ASP A 1 87 ? -14.828 14.93 3.764 1 94.25 87 ASP A C 1
ATOM 669 O O . ASP A 1 87 ? -15.102 13.75 4.004 1 94.25 87 ASP A O 1
ATOM 673 N N . MET A 1 88 ? -15.055 15.367 2.529 1 92.75 88 MET A N 1
ATOM 674 C CA . MET A 1 88 ? -15.125 14.594 1.293 1 92.75 88 MET A CA 1
ATOM 675 C C . MET A 1 88 ? -16.562 14.219 0.97 1 92.75 88 MET A C 1
ATOM 677 O O . MET A 1 88 ? -16.875 13.859 -0.166 1 92.75 88 MET A O 1
ATOM 681 N N . ARG A 1 89 ? -17.562 14.375 1.825 1 92.81 89 ARG A N 1
ATOM 682 C CA . ARG A 1 89 ? -18.922 13.914 1.604 1 92.81 89 ARG A CA 1
ATOM 683 C C . ARG A 1 89 ? -19.734 14.945 0.82 1 92.81 89 ARG A C 1
ATOM 685 O O . ARG A 1 89 ? -19.547 16.156 0.997 1 92.81 89 ARG A O 1
ATOM 692 N N . ASN A 1 90 ? -20.547 14.461 0.008 1 92.88 90 ASN A N 1
ATOM 693 C CA . ASN A 1 90 ? -21.656 15.195 -0.608 1 92.88 90 ASN A CA 1
ATOM 694 C C . ASN A 1 90 ? -23 14.578 -0.263 1 92.88 90 ASN A C 1
ATOM 696 O O . ASN A 1 90 ? -23.266 13.43 -0.61 1 92.88 90 ASN A O 1
ATOM 700 N N . LEU A 1 91 ? -23.797 15.359 0.339 1 93.38 91 LEU A N 1
ATOM 701 C CA . LEU A 1 91 ? -25.078 14.836 0.798 1 93.38 91 LEU A CA 1
ATOM 702 C C . LEU A 1 91 ? -26.234 15.461 0.017 1 93.38 91 LEU A C 1
ATOM 704 O O . LEU A 1 91 ? -26.188 16.641 -0.311 1 93.38 91 LEU A O 1
ATOM 708 N N . ARG A 1 92 ? -27.172 14.609 -0.299 1 92.88 92 ARG A N 1
ATOM 709 C CA . ARG A 1 92 ? -28.375 15.055 -1.002 1 92.88 92 ARG A CA 1
ATOM 710 C C . ARG A 1 92 ? -29.641 14.594 -0.283 1 92.88 92 ARG A C 1
ATOM 712 O O . ARG A 1 92 ? -29.75 13.422 0.084 1 92.88 92 ARG A O 1
ATOM 719 N N . PHE A 1 93 ? -30.469 15.5 -0.11 1 92.75 93 PHE A N 1
ATOM 720 C CA . PHE A 1 93 ? -31.75 15.227 0.533 1 92.75 93 PHE A CA 1
ATOM 721 C C . PHE A 1 93 ? -32.906 15.672 -0.348 1 92.75 93 PHE A C 1
ATOM 723 O O . PHE A 1 93 ? -32.844 16.719 -0.985 1 92.75 93 PHE A O 1
ATOM 730 N N . ALA A 1 94 ? -33.812 14.828 -0.415 1 90.81 94 ALA A N 1
ATOM 731 C CA . ALA A 1 94 ? -35.062 15.188 -1.108 1 90.81 94 ALA A CA 1
ATOM 732 C C . ALA A 1 94 ? -36.188 15.5 -0.117 1 90.81 94 ALA A C 1
ATOM 734 O O . ALA A 1 94 ? -36.312 14.836 0.917 1 90.81 94 ALA A O 1
ATOM 735 N N . LEU A 1 95 ? -36.906 16.531 -0.41 1 86.81 95 LEU A N 1
ATOM 736 C CA . LEU A 1 95 ? -38 16.984 0.441 1 86.81 95 LEU A CA 1
ATOM 737 C C . LEU A 1 95 ? -39.281 17.094 -0.361 1 86.81 95 LEU A C 1
ATOM 739 O O . LEU A 1 95 ? -39.25 17.156 -1.593 1 86.81 95 LEU A O 1
ATOM 743 N N . LYS A 1 96 ? -40.375 17.031 0.412 1 78.62 96 LYS A N 1
ATOM 744 C CA . LYS A 1 96 ? -41.688 17.219 -0.227 1 78.62 96 LYS A CA 1
ATOM 745 C C . LYS A 1 96 ? -41.906 18.688 -0.614 1 78.62 96 LYS A C 1
ATOM 747 O O . LYS A 1 96 ? -41.5 19.594 0.113 1 78.62 96 LYS A O 1
ATOM 752 N N . GLN A 1 97 ? -42.531 18.891 -1.771 1 73.62 97 GLN A N 1
ATOM 753 C CA . GLN A 1 97 ? -42.75 20.234 -2.295 1 73.62 97 GLN A CA 1
ATOM 754 C C . GLN A 1 97 ? -43.812 20.969 -1.494 1 73.62 97 GLN A C 1
ATOM 756 O O . GLN A 1 97 ? -43.812 22.203 -1.413 1 73.62 97 GLN A O 1
ATOM 761 N N . GLU A 1 98 ? -44.594 20.219 -0.811 1 70.5 98 GLU A N 1
ATOM 762 C CA . GLU A 1 98 ? -45.688 20.859 -0.088 1 70.5 98 GLU A CA 1
ATOM 763 C C . GLU A 1 98 ? -45.219 21.469 1.222 1 70.5 98 GLU A C 1
ATOM 765 O O . GLU A 1 98 ? -44.344 20.906 1.9 1 70.5 98 GLU A O 1
ATOM 770 N N . GLY A 1 99 ? -45.625 22.781 1.603 1 67.31 99 GLY A N 1
ATOM 771 C CA . GLY A 1 99 ? -45.5 23.359 2.934 1 67.31 99 GLY A CA 1
ATOM 772 C C . GLY A 1 99 ? -44.219 24.109 3.143 1 67.31 99 GLY A C 1
ATOM 773 O O . GLY A 1 99 ? -43.844 24.406 4.277 1 67.31 99 GLY A O 1
ATOM 774 N N . HIS A 1 100 ? -43.438 24.438 2.121 1 76.06 100 HIS A N 1
ATOM 775 C CA . HIS A 1 100 ? -42.188 25.203 2.201 1 76.06 100 HIS A CA 1
ATOM 776 C C . HIS A 1 100 ? -41.156 24.5 3.078 1 76.06 100 HIS A C 1
ATOM 778 O O . HIS A 1 100 ? -40.375 25.141 3.775 1 76.06 100 HIS A O 1
ATOM 784 N N . SER A 1 101 ? -41.188 23.281 3.195 1 81.19 101 SER A N 1
ATOM 785 C CA . SER A 1 101 ? -40.312 22.469 4.055 1 81.19 101 SER A CA 1
ATOM 786 C C . SER A 1 101 ? -38.844 22.641 3.674 1 81.19 101 SER A C 1
ATOM 788 O O . SER A 1 101 ? -37.969 22.734 4.547 1 81.19 101 SER A O 1
ATOM 790 N N . ARG A 1 102 ? -38.5 22.766 2.486 1 86.25 102 ARG A N 1
ATOM 791 C CA . ARG A 1 102 ? -37.125 22.906 2.025 1 86.25 102 ARG A CA 1
ATOM 792 C C . ARG A 1 102 ? -36.531 24.219 2.502 1 86.25 102 ARG A C 1
ATOM 794 O O . ARG A 1 102 ? -35.375 24.25 2.926 1 86.25 102 ARG A O 1
ATOM 801 N N . ARG A 1 103 ? -37.344 25.25 2.357 1 86.94 103 ARG A N 1
ATOM 802 C CA . ARG A 1 103 ? -36.844 26.562 2.77 1 86.94 103 ARG A CA 1
ATOM 803 C C . ARG A 1 103 ? -36.531 26.578 4.254 1 86.94 103 ARG A C 1
ATOM 805 O O . ARG A 1 103 ? -35.469 27.109 4.656 1 86.94 103 ARG A O 1
ATOM 812 N N . ASP A 1 104 ? -37.312 26 5.008 1 88.25 104 ASP A N 1
ATOM 813 C CA . ASP A 1 104 ? -37.125 25.984 6.457 1 88.25 104 ASP A CA 1
ATOM 814 C C . ASP A 1 104 ? -35.844 25.234 6.828 1 88.25 104 ASP A C 1
ATOM 816 O O . ASP A 1 104 ? -35.031 25.734 7.617 1 88.25 104 ASP A O 1
ATOM 820 N N . ILE A 1 105 ? -35.688 24.125 6.254 1 91 105 ILE A N 1
ATOM 821 C CA . ILE A 1 105 ? -34.531 23.312 6.57 1 91 105 ILE A CA 1
ATOM 822 C C . ILE A 1 105 ? -33.281 23.984 6.055 1 91 105 ILE A C 1
ATOM 824 O O . ILE A 1 105 ? -32.219 23.953 6.715 1 91 105 ILE A O 1
ATOM 828 N N . PHE A 1 106 ? -33.375 24.531 4.918 1 93.69 106 PHE A N 1
ATOM 829 C CA . PHE A 1 106 ? -32.25 25.234 4.344 1 93.69 106 PHE A CA 1
ATOM 830 C C . PHE A 1 106 ? -31.797 26.375 5.262 1 93.69 106 PHE A C 1
ATOM 832 O O . PHE A 1 106 ? -30.609 26.5 5.547 1 93.69 106 PHE A O 1
ATOM 839 N N . GLU A 1 107 ? -32.719 27.141 5.715 1 93.88 107 GLU A N 1
ATOM 840 C CA . GLU A 1 107 ? -32.406 28.281 6.555 1 93.88 107 GLU A CA 1
ATOM 841 C C . GLU A 1 107 ? -31.797 27.844 7.887 1 93.88 107 GLU A C 1
ATOM 843 O O . GLU A 1 107 ? -30.859 28.484 8.391 1 93.88 107 GLU A O 1
ATOM 848 N N . ILE A 1 108 ? -32.312 26.828 8.367 1 94.06 108 ILE A N 1
ATOM 849 C CA . ILE A 1 108 ? -31.828 26.328 9.648 1 94.06 108 ILE A CA 1
ATOM 850 C C . ILE A 1 108 ? -30.406 25.812 9.484 1 94.06 108 ILE A C 1
ATOM 852 O O . ILE A 1 108 ? -29.516 26.156 10.273 1 94.06 108 ILE A O 1
ATOM 856 N N . ILE A 1 109 ? -30.141 25 8.461 1 95.31 109 ILE A N 1
ATOM 857 C CA . ILE A 1 109 ? -28.812 24.453 8.219 1 95.31 109 ILE A CA 1
ATOM 858 C C . ILE A 1 109 ? -27.828 25.594 7.926 1 95.31 109 ILE A C 1
ATOM 860 O O . ILE A 1 109 ? -26.703 25.594 8.438 1 95.31 109 ILE A O 1
ATOM 864 N N . PHE A 1 110 ? -28.328 26.484 7.172 1 95.12 110 PHE A N 1
ATOM 865 C CA . PHE A 1 110 ? -27.484 27.594 6.773 1 95.12 110 PHE A CA 1
ATOM 866 C C . PHE A 1 110 ? -27.078 28.422 7.98 1 95.12 110 PHE A C 1
ATOM 868 O O . PHE A 1 110 ? -25.922 28.828 8.109 1 95.12 110 PHE A O 1
ATOM 875 N N . LYS A 1 111 ? -28 28.641 8.836 1 95.12 111 LYS A N 1
ATOM 876 C CA . LYS A 1 111 ? -27.781 29.453 10.031 1 95.12 111 LYS A CA 1
ATOM 877 C C . LYS A 1 111 ? -26.766 28.781 10.969 1 95.12 111 LYS A C 1
ATOM 879 O O . LYS A 1 111 ? -25.844 29.438 11.461 1 95.12 111 LYS A O 1
ATOM 884 N N . TYR A 1 112 ? -26.844 27.547 11.141 1 95.31 112 TYR A N 1
ATOM 885 C CA . TYR A 1 112 ? -26.062 26.875 12.172 1 95.31 112 TYR A CA 1
ATOM 886 C C . TYR A 1 112 ? -24.781 26.297 11.594 1 95.31 112 TYR A C 1
ATOM 888 O O . TYR A 1 112 ? -23.828 26.016 12.328 1 95.31 112 TYR A O 1
ATOM 896 N N . ALA A 1 113 ? -24.688 26.109 10.273 1 96.56 113 ALA A N 1
ATOM 897 C CA . ALA A 1 113 ? -23.453 25.672 9.633 1 96.56 113 ALA A CA 1
ATOM 898 C C . ALA A 1 113 ? -22.484 26.844 9.477 1 96.56 113 ALA A C 1
ATOM 900 O O . ALA A 1 113 ? -21.266 26.641 9.477 1 96.56 113 ALA A O 1
ATOM 901 N N . PHE A 1 114 ? -23.125 28.062 9.344 1 97.31 114 PHE A N 1
ATOM 902 C CA . PHE A 1 114 ? -22.312 29.266 9.148 1 97.31 114 PHE A CA 1
ATOM 903 C C . PHE A 1 114 ? -22.672 30.328 10.18 1 97.31 114 PHE A C 1
ATOM 905 O O . PHE A 1 114 ? -23.047 31.453 9.82 1 97.31 114 PHE A O 1
ATOM 912 N N . PRO A 1 115 ? -22.391 30.016 11.375 1 95.88 115 PRO A N 1
ATOM 913 C CA . PRO A 1 115 ? -22.812 30.922 12.453 1 95.88 115 PRO A CA 1
ATOM 914 C C . PRO A 1 115 ? -22.125 32.281 12.375 1 95.88 115 PRO A C 1
ATOM 916 O O . PRO A 1 115 ? -22.75 33.312 12.688 1 95.88 115 PRO A O 1
ATOM 919 N N . LEU A 1 116 ? -20.891 32.344 12 1 94.62 116 LEU A N 1
ATOM 920 C CA . LEU A 1 116 ? -20.172 33.625 11.961 1 94.62 116 LEU A CA 1
ATOM 921 C C . LEU A 1 116 ? -20.812 34.562 10.953 1 94.62 116 LEU A C 1
ATOM 923 O O . LEU A 1 116 ? -20.812 35.781 11.156 1 94.62 116 LEU A O 1
ATOM 927 N N . SER A 1 117 ? -21.312 34.031 9.953 1 92.38 117 SER A N 1
ATOM 928 C CA . SER A 1 117 ? -21.969 34.812 8.93 1 92.38 117 SER A CA 1
ATOM 929 C C . SER A 1 117 ? -23.312 35.375 9.43 1 92.38 117 SER A C 1
ATOM 931 O O . SER A 1 117 ? -23.859 36.312 8.844 1 92.38 117 SER A O 1
ATOM 933 N N . HIS A 1 118 ? -23.844 34.875 10.484 1 92.75 118 HIS A N 1
ATOM 934 C CA . HIS A 1 118 ? -25.109 35.312 11.062 1 92.75 118 HIS A CA 1
ATOM 935 C C . HIS A 1 118 ? -24.891 36 12.406 1 92.75 118 HIS A C 1
ATOM 937 O O . HIS A 1 118 ? -25.828 36.156 13.188 1 92.75 118 HIS A O 1
ATOM 943 N N . GLY A 1 119 ? -23.656 36.219 12.68 1 92.88 119 GLY A N 1
ATOM 944 C CA . GLY A 1 119 ? -23.328 36.906 13.914 1 92.88 119 GLY A CA 1
ATOM 945 C C . GLY A 1 119 ? -23.453 36.031 15.141 1 92.88 119 GLY A C 1
ATOM 946 O O . GLY A 1 119 ? -23.656 36.531 16.25 1 92.88 119 GLY A O 1
ATOM 947 N N . MET A 1 120 ? -23.453 34.781 14.953 1 94.88 120 MET A N 1
ATOM 948 C CA . MET A 1 120 ? -23.562 33.844 16.047 1 94.88 120 MET A CA 1
ATOM 949 C C . MET A 1 120 ? -22.188 33.25 16.406 1 94.88 120 MET A C 1
ATOM 951 O O . MET A 1 120 ? -21.203 33.5 15.703 1 94.88 120 MET A O 1
ATOM 955 N N . GLN A 1 121 ? -22.188 32.531 17.5 1 95.06 121 GLN A N 1
ATOM 956 C CA . GLN A 1 121 ? -20.938 31.938 17.969 1 95.06 121 GLN A CA 1
ATOM 957 C C . GLN A 1 121 ? -20.797 30.5 17.469 1 95.06 121 GLN A C 1
ATOM 959 O O . GLN A 1 121 ? -21.797 29.844 17.172 1 95.06 121 GLN A O 1
ATOM 964 N N . LEU A 1 122 ? -19.594 30.094 17.359 1 96.94 122 LEU A N 1
ATOM 965 C CA . LEU A 1 122 ? -19.312 28.703 17.031 1 96.94 122 LEU A CA 1
ATOM 966 C C . LEU A 1 122 ? -19.672 27.797 18.203 1 96.94 122 LEU A C 1
ATOM 968 O O . LEU A 1 122 ? -19.672 28.219 19.359 1 96.94 122 LEU A O 1
ATOM 972 N N . PHE A 1 123 ? -20.031 26.578 17.922 1 97.12 123 PHE A N 1
ATOM 973 C CA . PHE A 1 123 ? -20.484 25.625 18.938 1 97.12 123 PHE A CA 1
ATOM 974 C C . PHE A 1 123 ? -19.438 25.469 20.031 1 97.12 123 PHE A C 1
ATOM 976 O O . PHE A 1 123 ? -19.766 25.234 21.188 1 97.12 123 PHE A O 1
ATOM 983 N N . ALA A 1 124 ? -18.172 25.594 19.734 1 97.88 124 ALA A N 1
ATOM 984 C CA . ALA A 1 124 ? -17.078 25.469 20.703 1 97.88 124 ALA A CA 1
ATOM 985 C C . ALA A 1 124 ? -17.297 26.391 21.906 1 97.88 124 ALA A C 1
ATOM 987 O O . ALA A 1 124 ? -16.906 26.062 23.016 1 97.88 124 ALA A O 1
ATOM 988 N N . PHE A 1 125 ? -17.922 27.531 21.688 1 97.38 125 PHE A N 1
ATOM 989 C CA . PHE A 1 125 ? -18.141 28.516 22.75 1 97.38 125 PHE A CA 1
ATOM 990 C C . PHE A 1 125 ? -19.422 28.203 23.516 1 97.38 125 PHE A C 1
ATOM 992 O O . PHE A 1 125 ? -19.656 28.781 24.578 1 97.38 125 PHE A O 1
ATOM 999 N N . LEU A 1 126 ? -20.234 27.281 22.969 1 95.94 126 LEU A N 1
ATOM 1000 C CA . LEU A 1 126 ? -21.5 26.938 23.609 1 95.94 126 LEU A CA 1
ATOM 1001 C C . LEU A 1 126 ? -21.375 25.609 24.344 1 95.94 126 LEU A C 1
ATOM 1003 O O . LEU A 1 126 ? -22.219 25.297 25.188 1 95.94 126 LEU A O 1
ATOM 1007 N N . SER A 1 127 ? -20.375 24.875 23.969 1 93.25 127 SER A N 1
ATOM 1008 C CA . SER A 1 127 ? -20.172 23.547 24.547 1 93.25 127 SER A CA 1
ATOM 1009 C C . SER A 1 127 ? -20.031 23.625 26.062 1 93.25 127 SER A C 1
ATOM 1011 O O . SER A 1 127 ? -19.406 24.562 26.594 1 93.25 127 SER A O 1
ATOM 1013 N N . GLN A 1 128 ? -20.578 22.625 26.75 1 91.81 128 GLN A N 1
ATOM 1014 C CA . GLN A 1 128 ? -20.5 22.547 28.203 1 91.81 128 GLN A CA 1
ATOM 1015 C C . GLN A 1 128 ? -19.812 21.266 28.656 1 91.81 128 GLN A C 1
ATOM 1017 O O . GLN A 1 128 ? -19.984 20.812 29.781 1 91.81 128 GLN A O 1
ATOM 1022 N N . GLU A 1 129 ? -19.062 20.75 27.719 1 93.38 129 GLU A N 1
ATOM 1023 C CA . GLU A 1 129 ? -18.344 19.516 28.031 1 93.38 129 GLU A CA 1
ATOM 1024 C C . GLU A 1 129 ? -17.266 19.75 29.078 1 93.38 129 GLU A C 1
ATOM 1026 O O . GLU A 1 129 ? -16.594 20.797 29.062 1 93.38 129 GLU A O 1
ATOM 1031 N N . LYS A 1 130 ? -17.156 18.797 29.984 1 93.06 130 LYS A N 1
ATOM 1032 C CA . LYS A 1 130 ? -16.141 18.859 31.031 1 93.06 130 LYS A CA 1
ATOM 1033 C C . LYS A 1 130 ? -15.242 17.625 31 1 93.06 130 LYS A C 1
ATOM 1035 O O . LYS A 1 130 ? -15.719 16.516 30.781 1 93.06 130 LYS A O 1
ATOM 1040 N N . TYR A 1 131 ? -13.984 17.938 31.172 1 94.94 131 TYR A N 1
ATOM 1041 C CA . TYR A 1 131 ? -13 16.859 31.203 1 94.94 131 TYR A CA 1
ATOM 1042 C C . TYR A 1 131 ? -12.141 16.938 32.469 1 94.94 131 TYR A C 1
ATOM 1044 O O . TYR A 1 131 ? -12.055 18 33.094 1 94.94 131 TYR A O 1
ATOM 1052 N N . GLU A 1 132 ? -11.539 15.883 32.781 1 92.94 132 GLU A N 1
ATOM 1053 C CA . GLU A 1 132 ? -10.695 15.836 33.969 1 92.94 132 GLU A CA 1
ATOM 1054 C C . GLU A 1 132 ? -9.438 16.688 33.781 1 92.94 132 GLU A C 1
ATOM 1056 O O . GLU A 1 132 ? -9.062 17.438 34.688 1 92.94 132 GLU A O 1
ATOM 1061 N N . GLU A 1 133 ? -8.891 16.562 32.656 1 93 133 GLU A N 1
ATOM 1062 C CA . GLU A 1 133 ? -7.664 17.297 32.344 1 93 133 GLU A CA 1
ATOM 1063 C C . GLU A 1 133 ? -7.945 18.531 31.5 1 93 133 GLU A C 1
ATOM 1065 O O . GLU A 1 133 ? -8.766 18.484 30.578 1 93 133 GLU A O 1
ATOM 1070 N N . ASN A 1 134 ? -7.312 19.609 31.969 1 94.44 134 ASN A N 1
ATOM 1071 C CA . ASN A 1 134 ? -7.344 20.797 31.125 1 94.44 134 ASN A CA 1
ATOM 1072 C C . ASN A 1 134 ? -6.402 20.656 29.922 1 94.44 134 ASN A C 1
ATOM 1074 O O . ASN A 1 134 ? -5.188 20.797 30.078 1 94.44 134 ASN A O 1
ATOM 1078 N N . GLY A 1 135 ? -6.887 20.516 28.828 1 96.19 135 GLY A N 1
ATOM 1079 C CA . GLY A 1 135 ? -6.125 20.25 27.609 1 96.19 135 GLY A CA 1
ATOM 1080 C C . GLY A 1 135 ? -5.254 21.422 27.188 1 96.19 135 GLY A C 1
ATOM 1081 O O . GLY A 1 135 ? -4.289 21.234 26.438 1 96.19 135 GLY A O 1
ATOM 1082 N N . TRP A 1 136 ? -5.605 22.625 27.672 1 96.06 136 TRP A N 1
ATOM 1083 C CA . TRP A 1 136 ? -4.832 23.812 27.297 1 96.06 136 TRP A CA 1
ATOM 1084 C C . TRP A 1 136 ? -3.457 23.781 27.953 1 96.06 136 TRP A C 1
ATOM 1086 O O . TRP A 1 136 ? -2.543 24.484 27.531 1 96.06 136 TRP A O 1
ATOM 1096 N N . ASN A 1 137 ? -3.24 23.031 28.922 1 95.75 137 ASN A N 1
ATOM 1097 C CA . ASN A 1 137 ? -1.992 22.969 29.672 1 95.75 137 ASN A CA 1
ATOM 1098 C C . ASN A 1 137 ? -0.976 22.047 29 1 95.75 137 ASN A C 1
ATOM 1100 O O . ASN A 1 137 ? 0.161 21.922 29.453 1 95.75 137 ASN A O 1
ATOM 1104 N N . VAL A 1 138 ? -1.351 21.469 27.953 1 96.94 138 VAL A N 1
ATOM 1105 C CA . VAL A 1 138 ? -0.476 20.531 27.25 1 96.94 138 VAL A CA 1
ATOM 1106 C C . VAL A 1 138 ? 0.777 21.25 26.766 1 96.94 138 VAL A C 1
ATOM 1108 O O . VAL A 1 138 ? 1.862 20.672 26.734 1 96.94 138 VAL A O 1
ATOM 1111 N N . TYR A 1 139 ? 0.637 22.516 26.484 1 97.38 139 TYR A N 1
ATOM 1112 C CA . TYR A 1 139 ? 1.748 23.25 25.906 1 97.38 139 TYR A CA 1
ATOM 1113 C C . TYR A 1 139 ? 2.051 24.5 26.719 1 97.38 139 TYR A C 1
ATOM 1115 O O . TYR A 1 139 ? 1.165 25.328 26.953 1 97.38 139 TYR A O 1
ATOM 1123 N N . GLU A 1 140 ? 3.135 24.531 27.156 1 96.75 140 GLU A N 1
ATOM 1124 C CA . GLU A 1 140 ? 3.75 25.703 27.75 1 96.75 140 GLU A CA 1
ATOM 1125 C C . GLU A 1 140 ? 5.07 26.047 27.078 1 96.75 140 GLU A C 1
ATOM 1127 O O . GLU A 1 140 ? 6.035 25.281 27.156 1 96.75 140 GLU A O 1
ATOM 1132 N N . PRO A 1 141 ? 5.145 27.219 26.484 1 96.81 141 PRO A N 1
ATOM 1133 C CA . PRO A 1 141 ? 6.293 27.547 25.625 1 96.81 141 PRO A CA 1
ATOM 1134 C C . PRO A 1 141 ? 7.625 27.422 26.375 1 96.81 141 PRO A C 1
ATOM 1136 O O . PRO A 1 141 ? 8.57 26.844 25.844 1 96.81 141 PRO A O 1
ATOM 1139 N N . MET A 1 142 ? 7.684 27.938 27.594 1 96.62 142 MET A N 1
ATOM 1140 C CA . MET A 1 142 ? 8.945 27.922 28.328 1 96.62 142 MET A CA 1
ATOM 1141 C C . MET A 1 142 ? 9.359 26.5 28.672 1 96.62 142 MET A C 1
ATOM 1143 O O . MET A 1 142 ? 10.547 26.172 28.656 1 96.62 142 MET A O 1
ATOM 1147 N N . GLU A 1 143 ? 8.422 25.703 28.984 1 97.31 143 GLU A N 1
ATOM 1148 C CA . GLU A 1 143 ? 8.719 24.297 29.281 1 97.31 143 GLU A CA 1
ATOM 1149 C C . GLU A 1 143 ? 9.273 23.578 28.047 1 97.31 143 GLU A C 1
ATOM 1151 O O . GLU A 1 143 ? 10.195 22.781 28.156 1 97.31 143 GLU A O 1
ATOM 1156 N N . GLU A 1 144 ? 8.695 23.828 26.938 1 97.88 144 GLU A N 1
ATOM 1157 C CA . GLU A 1 144 ? 9.133 23.203 25.688 1 97.88 144 GLU A CA 1
ATOM 1158 C C . GLU A 1 144 ? 10.547 23.641 25.328 1 97.88 144 GLU A C 1
ATOM 1160 O O . GLU A 1 144 ? 11.367 22.812 24.891 1 97.88 144 GLU A O 1
ATOM 1165 N N . TYR A 1 145 ? 10.883 24.922 25.484 1 97.75 145 TYR A N 1
ATOM 1166 C CA . TYR A 1 145 ? 12.219 25.406 25.188 1 97.75 145 TYR A CA 1
ATOM 1167 C C . TYR A 1 145 ? 13.234 24.891 26.203 1 97.75 145 TYR A C 1
ATOM 1169 O O . TYR A 1 145 ? 14.367 24.562 25.844 1 97.75 145 TYR A O 1
ATOM 1177 N N . ARG A 1 146 ? 12.812 24.75 27.484 1 97.62 146 ARG A N 1
ATOM 1178 C CA . ARG A 1 146 ? 13.688 24.188 28.5 1 97.62 146 ARG A CA 1
ATOM 1179 C C . ARG A 1 146 ? 14.023 22.734 28.172 1 97.62 146 ARG A C 1
ATOM 1181 O O . ARG A 1 146 ? 15.133 22.281 28.453 1 97.62 146 ARG A O 1
ATOM 1188 N N . ARG A 1 147 ? 13.039 22.016 27.672 1 97 147 ARG A N 1
ATOM 1189 C CA . ARG A 1 147 ? 13.266 20.641 27.266 1 97 147 ARG A CA 1
ATOM 1190 C C . ARG A 1 147 ? 14.375 20.547 26.219 1 97 147 ARG A C 1
ATOM 1192 O O . ARG A 1 147 ? 15.141 19.578 26.203 1 97 147 ARG A O 1
ATOM 1199 N N . GLN A 1 148 ? 14.5 21.578 25.406 1 96.62 148 GLN A N 1
ATOM 1200 C CA . GLN A 1 148 ? 15.523 21.609 24.359 1 96.62 148 GLN A CA 1
ATOM 1201 C C . GLN A 1 148 ? 16.812 22.234 24.875 1 96.62 148 GLN A C 1
ATOM 1203 O O . GLN A 1 148 ? 17.734 22.516 24.094 1 96.62 148 GLN A O 1
ATOM 1208 N N . VAL A 1 149 ? 16.859 22.609 26.203 1 96.5 149 VAL A N 1
ATOM 1209 C CA . VAL A 1 149 ? 18.031 23.141 26.891 1 96.5 149 VAL A CA 1
ATOM 1210 C C . VAL A 1 149 ? 18.234 24.594 26.5 1 96.5 149 VAL A C 1
ATOM 1212 O O . VAL A 1 149 ? 19.359 25.016 26.219 1 96.5 149 VAL A O 1
ATOM 1215 N N . LEU A 1 150 ? 17.172 25.281 26.266 1 95.81 150 LEU A N 1
ATOM 1216 C CA . LEU A 1 150 ? 17.188 26.719 25.969 1 95.81 150 LEU A CA 1
ATOM 1217 C C . LEU A 1 150 ? 16.594 27.516 27.109 1 95.81 150 LEU A C 1
ATOM 1219 O O . LEU A 1 150 ? 15.703 27.047 27.828 1 95.81 150 LEU A O 1
ATOM 1223 N N . PRO A 1 151 ? 16.938 28.688 27.406 1 95.12 151 PRO A N 1
ATOM 1224 C CA . PRO A 1 151 ? 18.016 29.406 26.734 1 95.12 151 PRO A CA 1
ATOM 1225 C C . PRO A 1 151 ? 19.406 28.891 27.109 1 95.12 151 PRO A C 1
ATOM 1227 O O . PRO A 1 151 ? 19.547 28.141 28.078 1 95.12 151 PRO A O 1
ATOM 1230 N N . ASN A 1 152 ? 20.422 29.281 26.312 1 95.94 152 ASN A N 1
ATOM 1231 C CA . ASN A 1 152 ? 21.812 28.938 26.562 1 95.94 152 ASN A CA 1
ATOM 1232 C C . ASN A 1 152 ? 22.75 30.062 26.156 1 95.94 152 ASN A C 1
ATOM 1234 O O . ASN A 1 152 ? 22.359 31.234 26.125 1 95.94 152 ASN A O 1
ATOM 1238 N N . SER A 1 153 ? 24.016 29.75 25.922 1 94.94 153 SER A N 1
ATOM 1239 C CA . SER A 1 153 ? 25.016 30.781 25.656 1 94.94 153 SER A CA 1
ATOM 1240 C C . SER A 1 153 ? 24.828 31.375 24.266 1 94.94 153 SER A C 1
ATOM 1242 O O . SER A 1 153 ? 25.25 32.5 24 1 94.94 153 SER A O 1
ATOM 1244 N N . GLU A 1 154 ? 24.156 30.625 23.391 1 97.06 154 GLU A N 1
ATOM 1245 C CA . GLU A 1 154 ? 24.062 31.047 21.984 1 97.06 154 GLU A CA 1
ATOM 1246 C C . GLU A 1 154 ? 22.688 31.625 21.688 1 97.06 154 GLU A C 1
ATOM 1248 O O . GLU A 1 154 ? 22.531 32.469 20.781 1 97.06 154 GLU A O 1
ATOM 1253 N N . TRP A 1 155 ? 21.672 31.188 22.406 1 98.25 155 TRP A N 1
ATOM 1254 C CA . TRP A 1 155 ? 20.297 31.562 22.109 1 98.25 155 TRP A CA 1
ATOM 1255 C C . TRP A 1 155 ? 19.594 32.094 23.375 1 98.25 155 TRP A C 1
ATOM 1257 O O . TRP A 1 155 ? 19.766 31.531 24.453 1 98.25 155 TRP A O 1
ATOM 1267 N N . ARG A 1 156 ? 18.812 33.125 23.234 1 98.12 156 ARG A N 1
ATOM 1268 C CA . ARG A 1 156 ? 18.094 33.719 24.359 1 98.12 156 ARG A CA 1
ATOM 1269 C C . ARG A 1 156 ? 16.594 33.781 24.094 1 98.12 156 ARG A C 1
ATOM 1271 O O . ARG A 1 156 ? 16.172 33.844 22.938 1 98.12 156 ARG A O 1
ATOM 1278 N N . VAL A 1 157 ? 15.836 33.844 25.156 1 97.5 157 VAL A N 1
ATOM 1279 C CA . VAL A 1 157 ? 14.398 34.094 25.078 1 97.5 157 VAL A CA 1
ATOM 1280 C C . VAL A 1 157 ? 14.117 35.594 25.094 1 97.5 157 VAL A C 1
ATOM 1282 O O . VAL A 1 157 ? 14.75 36.344 25.844 1 97.5 157 VAL A O 1
ATOM 1285 N N . THR A 1 158 ? 13.32 36.031 24.188 1 97.38 158 THR A N 1
ATOM 1286 C CA . THR A 1 158 ? 12.945 37.438 24.172 1 97.38 158 THR A CA 1
ATOM 1287 C C . THR A 1 158 ? 11.445 37.594 24.391 1 97.38 158 THR A C 1
ATOM 1289 O O . THR A 1 158 ? 10.648 36.781 23.938 1 97.38 158 THR A O 1
ATOM 1292 N N . PHE A 1 159 ? 11.086 38.688 25.078 1 95.12 159 PHE A N 1
ATOM 1293 C CA . PHE A 1 159 ? 9.688 39 25.375 1 95.12 159 PHE A CA 1
ATOM 1294 C C . PHE A 1 159 ? 9.25 40.25 24.625 1 95.12 159 PHE A C 1
ATOM 1296 O O . PHE A 1 159 ? 8.273 40.906 25.016 1 95.12 159 PHE A O 1
ATOM 1303 N N . ILE A 1 160 ? 10.016 40.5 23.609 1 96.5 160 ILE A N 1
ATOM 1304 C CA . ILE A 1 160 ? 9.75 41.688 22.812 1 96.5 160 ILE A CA 1
ATOM 1305 C C . ILE A 1 160 ? 8.328 41.656 22.266 1 96.5 160 ILE A C 1
ATOM 1307 O O . ILE A 1 160 ? 7.715 42.688 22.016 1 96.5 160 ILE A O 1
ATOM 1311 N N . ASN A 1 161 ? 7.789 40.469 22.094 1 97.06 161 ASN A N 1
ATOM 1312 C CA . ASN A 1 161 ? 6.469 40.312 21.516 1 97.06 161 ASN A CA 1
ATOM 1313 C C . ASN A 1 161 ? 5.414 40 22.562 1 97.06 161 ASN A C 1
ATOM 1315 O O . ASN A 1 161 ? 4.363 39.438 2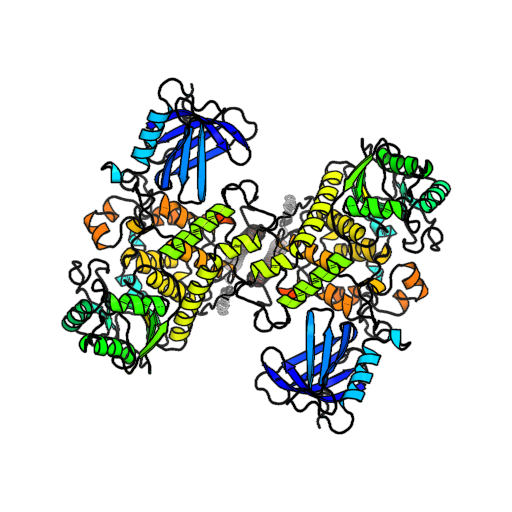2.266 1 97.06 161 ASN A O 1
ATOM 1319 N N . LYS A 1 162 ? 5.578 40.281 23.781 1 95.38 162 LYS A N 1
ATOM 1320 C CA . LYS A 1 162 ? 4.695 39.969 24.906 1 95.38 162 LYS A CA 1
ATOM 1321 C C . LYS A 1 162 ? 3.283 40.5 24.656 1 95.38 162 LYS A C 1
ATOM 1323 O O . LYS A 1 162 ? 2.303 39.844 25.016 1 95.38 162 LYS A O 1
ATOM 1328 N N . ASN A 1 163 ? 3.17 41.688 24.047 1 95.31 163 ASN A N 1
ATOM 1329 C CA . ASN A 1 163 ? 1.875 42.281 23.719 1 95.31 163 ASN A CA 1
ATOM 1330 C C . ASN A 1 163 ? 1.631 42.25 22.219 1 95.31 163 ASN A C 1
ATOM 1332 O O . ASN A 1 163 ? 0.867 43.094 21.703 1 95.31 163 ASN A O 1
ATOM 1336 N N . TYR A 1 164 ? 2.307 41.438 21.578 1 97.06 164 TYR A N 1
ATOM 1337 C CA . TYR A 1 164 ? 2.178 41.281 20.141 1 97.06 164 TYR A CA 1
ATOM 1338 C C . TYR A 1 164 ? 2.531 42.562 19.406 1 97.06 164 TYR A C 1
ATOM 1340 O O . TYR A 1 164 ? 1.891 42.906 18.406 1 97.06 164 TYR A O 1
ATOM 1348 N N . GLU A 1 165 ? 3.453 43.25 19.859 1 95.44 165 GLU A N 1
ATOM 1349 C CA . GLU A 1 165 ? 3.816 44.562 19.312 1 95.44 165 GLU A CA 1
ATOM 1350 C C . GLU A 1 165 ? 4.75 44.438 18.125 1 95.44 165 GLU A C 1
ATOM 1352 O O . GLU A 1 165 ? 4.68 45.219 17.172 1 95.44 165 GLU A O 1
ATOM 1357 N N . LEU A 1 166 ? 5.594 43.438 18.172 1 96.75 166 LEU A N 1
ATOM 1358 C CA . LEU A 1 166 ? 6.52 43.219 17.062 1 96.75 166 LEU A CA 1
ATOM 1359 C C . LEU A 1 166 ? 5.809 42.594 15.875 1 96.75 166 LEU A C 1
ATOM 1361 O O . LEU A 1 166 ? 5.93 43.062 14.75 1 96.75 166 LEU A O 1
ATOM 1365 N N . CYS A 1 167 ? 5.156 41.531 16.109 1 97.38 167 CYS A N 1
ATOM 1366 C CA . CYS A 1 167 ? 4.449 40.719 15.125 1 97.38 167 CYS A CA 1
ATOM 1367 C C . CYS A 1 167 ? 3.195 40.094 15.727 1 97.38 167 CYS A C 1
ATOM 1369 O O . CYS A 1 167 ? 3.279 39.312 16.656 1 97.38 167 CYS A O 1
ATOM 1371 N N . ASP A 1 168 ? 2.084 40.344 15.195 1 96.44 168 ASP A N 1
ATOM 1372 C CA . ASP A 1 168 ? 0.816 39.906 15.758 1 96.44 168 ASP A CA 1
ATOM 1373 C C . ASP A 1 168 ? 0.628 38.406 15.531 1 96.44 168 ASP A C 1
ATOM 1375 O O . ASP A 1 168 ? -0.113 37.75 16.266 1 96.44 168 ASP A O 1
ATOM 1379 N N . THR A 1 169 ? 1.258 37.844 14.508 1 97.94 169 THR A N 1
ATOM 1380 C CA . THR A 1 169 ? 1.03 36.438 14.156 1 97.94 169 THR A CA 1
ATOM 1381 C C . THR A 1 169 ? 2.033 35.531 14.867 1 97.94 169 THR A C 1
ATOM 1383 O O . THR A 1 169 ? 1.918 34.312 14.82 1 97.94 169 THR A O 1
ATOM 1386 N N . TYR A 1 170 ? 3.043 36.125 15.531 1 98.25 170 TYR A N 1
ATOM 1387 C CA . TYR A 1 170 ? 4.004 35.344 16.312 1 98.25 170 TYR A CA 1
ATOM 1388 C C . TYR A 1 170 ? 3.547 35.219 17.766 1 98.25 170 TYR A C 1
ATOM 1390 O O . TYR A 1 170 ? 2.729 36 18.234 1 98.25 170 TYR A O 1
ATOM 1398 N N . PRO A 1 171 ? 3.996 34.188 18.469 1 97.62 171 PRO A N 1
ATOM 1399 C CA . PRO A 1 171 ? 3.674 34.062 19.891 1 97.62 171 PRO A CA 1
ATOM 1400 C C . PRO A 1 171 ? 4.41 35.094 20.75 1 97.62 171 PRO A C 1
ATOM 1402 O O . PRO A 1 171 ? 5.258 35.844 20.234 1 97.62 171 PRO A O 1
ATOM 1405 N N . THR A 1 172 ? 4.09 35.125 21.984 1 97.44 172 THR A N 1
ATOM 1406 C CA . THR A 1 172 ? 4.613 36.125 22.906 1 97.44 172 THR A CA 1
ATOM 1407 C C . THR A 1 172 ? 6.051 35.812 23.297 1 97.44 172 THR A C 1
ATOM 1409 O O . THR A 1 172 ? 6.82 36.688 23.656 1 97.44 172 THR A O 1
ATOM 1412 N N . ILE A 1 173 ? 6.363 34.562 23.219 1 97.5 173 ILE A N 1
ATOM 1413 C CA . ILE A 1 173 ? 7.703 34.125 23.594 1 97.5 173 ILE A CA 1
ATOM 1414 C C . ILE A 1 173 ? 8.453 33.656 22.359 1 97.5 173 ILE A C 1
ATOM 1416 O O . ILE A 1 173 ? 7.984 32.75 21.656 1 97.5 173 ILE A O 1
ATOM 1420 N N . LEU A 1 174 ? 9.57 34.25 22.078 1 98.06 174 LEU A N 1
ATOM 1421 C CA . LEU A 1 174 ? 10.406 33.906 20.938 1 98.06 174 LEU A CA 1
ATOM 1422 C C . LEU A 1 174 ? 11.828 33.594 21.375 1 98.06 174 LEU A C 1
ATOM 1424 O O . LEU A 1 174 ? 12.266 34.031 22.438 1 98.06 174 LEU A O 1
ATOM 1428 N N . VAL A 1 175 ? 12.484 32.781 20.672 1 98.5 175 VAL A N 1
ATOM 1429 C CA . VAL A 1 175 ? 13.891 32.469 20.922 1 98.5 175 VAL A CA 1
ATOM 1430 C C . VAL A 1 175 ? 14.742 32.969 19.766 1 98.5 175 VAL A C 1
ATOM 1432 O O . VAL A 1 175 ? 14.477 32.656 18.609 1 98.5 175 VAL A O 1
ATOM 1435 N N . VAL A 1 176 ? 15.75 33.812 20.031 1 98.56 176 VAL A N 1
ATOM 1436 C CA . VAL A 1 176 ? 16.594 34.469 19.047 1 98.56 176 VAL A CA 1
ATOM 1437 C C . VAL A 1 176 ? 18.062 34.344 19.438 1 98.56 176 VAL A C 1
ATOM 1439 O O . VAL A 1 176 ? 18.375 33.938 20.562 1 98.56 176 VAL A O 1
ATOM 1442 N N . PRO A 1 177 ? 18.953 34.562 18.469 1 98.06 177 PRO A N 1
ATOM 1443 C CA . PRO A 1 177 ? 20.359 34.5 18.844 1 98.06 177 PRO A CA 1
ATOM 1444 C C . PRO A 1 177 ? 20.703 35.469 20 1 98.06 177 PRO A C 1
ATOM 1446 O O . PRO A 1 177 ? 20.203 36.594 20.047 1 98.06 177 PRO A O 1
ATOM 1449 N N . PHE A 1 178 ? 21.594 35 20.844 1 97.56 178 PHE A N 1
ATOM 1450 C CA . PHE A 1 178 ? 21.938 35.75 22.062 1 97.56 178 PHE A CA 1
ATOM 1451 C C . PHE A 1 178 ? 22.531 37.094 21.734 1 97.56 178 PHE A C 1
ATOM 1453 O O . PHE A 1 178 ? 22.266 38.094 22.422 1 97.56 178 PHE A O 1
ATOM 1460 N N . LYS A 1 179 ? 23.234 37.25 20.703 1 96.69 179 LYS A N 1
ATOM 1461 C CA . LYS A 1 179 ? 23.969 38.469 20.328 1 96.69 179 LYS A CA 1
ATOM 1462 C C . LYS A 1 179 ? 23.062 39.5 19.688 1 96.69 179 LYS A C 1
ATOM 1464 O O . LYS A 1 179 ? 23.422 40.656 19.547 1 96.69 179 LYS A O 1
ATOM 1469 N N . ALA A 1 180 ? 21.891 39.094 19.344 1 97.25 180 ALA A N 1
ATOM 1470 C CA . ALA A 1 180 ? 20.953 40.031 18.703 1 97.25 180 ALA A CA 1
ATOM 1471 C C . ALA A 1 180 ? 20.188 40.844 19.75 1 97.25 180 ALA A C 1
ATOM 1473 O O . ALA A 1 180 ? 19.469 40.25 20.578 1 97.25 180 ALA A O 1
ATOM 1474 N N . THR A 1 181 ? 20.25 42.125 19.688 1 96.75 181 THR A N 1
ATOM 1475 C CA . THR A 1 181 ? 19.516 43 20.625 1 96.75 181 THR A CA 1
ATOM 1476 C C . THR A 1 181 ? 18.062 43.156 20.172 1 96.75 181 THR A C 1
ATOM 1478 O O . THR A 1 181 ? 17.734 42.875 19.016 1 96.75 181 THR A O 1
ATOM 1481 N N . ASP A 1 182 ? 17.25 43.656 21.016 1 96.62 182 ASP A N 1
ATOM 1482 C CA . ASP A 1 182 ? 15.836 43.875 20.688 1 96.62 182 ASP A CA 1
ATOM 1483 C C . ASP A 1 182 ? 15.688 44.938 19.609 1 96.62 182 ASP A C 1
ATOM 1485 O O . ASP A 1 182 ? 14.766 44.875 18.797 1 96.62 182 ASP A O 1
ATOM 1489 N N . GLU A 1 183 ? 16.547 45.875 19.656 1 96.31 183 GLU A N 1
ATOM 1490 C CA . GLU A 1 183 ? 16.531 46.906 18.625 1 96.31 183 GLU A CA 1
ATOM 1491 C C . GLU A 1 183 ? 16.875 46.312 17.25 1 96.31 183 GLU A C 1
ATOM 1493 O O . GLU A 1 183 ? 16.281 46.688 16.234 1 96.31 183 GLU A O 1
ATOM 1498 N N . ASP A 1 184 ? 17.797 45.438 17.25 1 97.06 184 ASP A N 1
ATOM 1499 C CA . ASP A 1 184 ? 18.109 44.719 16.016 1 97.06 184 ASP A CA 1
ATOM 1500 C C . ASP A 1 184 ? 16.875 44 15.484 1 97.06 184 ASP A C 1
ATOM 1502 O O . ASP A 1 184 ? 16.609 44 14.281 1 97.06 184 ASP A O 1
ATOM 1506 N N . LEU A 1 185 ? 16.172 43.344 16.391 1 98.12 185 LEU A N 1
ATOM 1507 C CA . LEU A 1 185 ? 15.008 42.562 16 1 98.12 185 LEU A CA 1
ATOM 1508 C C . LEU A 1 185 ? 13.953 43.438 15.344 1 98.12 185 LEU A C 1
ATOM 1510 O O . LEU A 1 185 ? 13.312 43.031 14.375 1 98.12 185 LEU A O 1
ATOM 1514 N N . ARG A 1 186 ? 13.742 44.625 15.836 1 97.94 186 ARG A N 1
ATOM 1515 C CA . ARG A 1 186 ? 12.773 45.562 15.273 1 97.94 186 ARG A CA 1
ATOM 1516 C C . ARG A 1 186 ? 13.156 45.969 13.859 1 97.94 186 ARG A C 1
ATOM 1518 O O . ARG A 1 186 ? 12.297 46.125 12.992 1 97.94 186 ARG A O 1
ATOM 1525 N N . ARG A 1 187 ? 14.414 46.188 13.664 1 97.56 187 ARG A N 1
ATOM 1526 C CA . ARG A 1 187 ? 14.906 46.594 12.352 1 97.56 187 ARG A CA 1
ATOM 1527 C C . ARG A 1 187 ? 14.734 45.438 11.344 1 97.56 187 ARG A C 1
ATOM 1529 O O . ARG A 1 187 ? 14.391 45.688 10.188 1 97.56 187 ARG A O 1
ATOM 1536 N N . VAL A 1 188 ? 15.023 44.2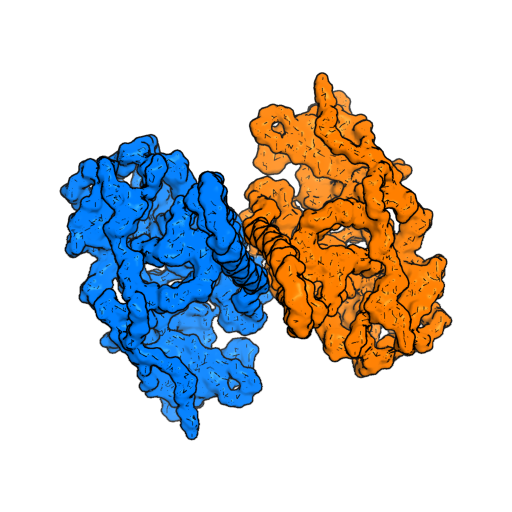81 11.789 1 98.12 188 VAL A N 1
ATOM 1537 C CA . VAL A 1 188 ? 14.867 43.125 10.93 1 98.12 188 VAL A CA 1
ATOM 1538 C C . VAL A 1 188 ? 13.391 42.938 10.594 1 98.12 188 VAL A C 1
ATOM 1540 O O . VAL A 1 188 ? 13.039 42.594 9.461 1 98.12 188 VAL A O 1
ATOM 1543 N N . ALA A 1 189 ? 12.523 43.031 11.578 1 98.31 189 ALA A N 1
ATOM 1544 C CA . ALA A 1 189 ? 11.086 42.844 11.414 1 98.31 189 ALA A CA 1
ATOM 1545 C C . ALA A 1 189 ? 10.523 43.719 10.312 1 98.31 189 ALA A C 1
ATOM 1547 O O . ALA A 1 189 ? 9.617 43.344 9.578 1 98.31 189 ALA A O 1
ATOM 1548 N N . ALA A 1 190 ? 11.023 44.906 10.188 1 96.69 190 ALA A N 1
ATOM 1549 C CA . ALA A 1 190 ? 10.555 45.875 9.188 1 96.69 190 ALA A CA 1
ATOM 1550 C C . ALA A 1 190 ? 10.875 45.375 7.773 1 96.69 190 ALA A C 1
ATOM 1552 O O . ALA A 1 190 ? 10.219 45.781 6.809 1 96.69 190 ALA A O 1
ATOM 1553 N N . PHE A 1 191 ? 11.828 44.5 7.652 1 97.31 191 PHE A N 1
ATOM 1554 C CA . PHE A 1 191 ? 12.297 44.062 6.348 1 97.31 191 PHE A CA 1
ATOM 1555 C C . PHE A 1 191 ? 11.711 42.688 6 1 97.31 191 PHE A C 1
ATOM 1557 O O . PHE A 1 191 ? 12 42.125 4.938 1 97.31 191 PHE A O 1
ATOM 1564 N N . ARG A 1 192 ? 10.984 42.094 6.84 1 97.94 192 ARG A N 1
ATOM 1565 C CA . ARG A 1 192 ? 10.398 40.781 6.625 1 97.94 192 ARG A CA 1
ATOM 1566 C C . ARG A 1 192 ? 8.883 40.875 6.473 1 97.94 192 ARG A C 1
ATOM 1568 O O . ARG A 1 192 ? 8.227 41.656 7.176 1 97.94 192 ARG A O 1
ATOM 1575 N N . SER A 1 193 ? 8.336 40.094 5.574 1 97.31 193 SER A N 1
ATOM 1576 C CA . SER A 1 193 ? 6.898 40.094 5.336 1 97.31 193 SER A CA 1
ATOM 1577 C C . SER A 1 193 ? 6.121 39.844 6.625 1 97.31 193 SER A C 1
ATOM 1579 O O . SER A 1 193 ? 6.422 38.906 7.371 1 97.31 193 SER A O 1
ATOM 1581 N N . ARG A 1 194 ? 5.168 40.781 6.969 1 96.94 194 ARG A N 1
ATOM 1582 C CA . ARG A 1 194 ? 4.305 40.688 8.141 1 96.94 194 ARG A CA 1
ATOM 1583 C C . ARG A 1 194 ? 5.125 40.719 9.43 1 96.94 194 ARG A C 1
ATOM 1585 O O . ARG A 1 194 ? 4.68 40.188 10.461 1 96.94 194 ARG A O 1
ATOM 1592 N N . CYS A 1 195 ? 6.387 41.062 9.336 1 97.94 195 CYS A N 1
ATOM 1593 C CA . CYS A 1 195 ? 7.285 41.25 10.461 1 97.94 195 CYS A CA 1
ATOM 1594 C C . CYS A 1 195 ? 7.684 39.938 11.086 1 97.94 195 CYS A C 1
ATOM 1596 O O . CYS A 1 195 ? 7.957 39.844 12.281 1 97.94 195 CYS A O 1
ATOM 1598 N N . ARG A 1 196 ? 7.641 38.875 10.367 1 98.38 196 ARG A N 1
ATOM 1599 C CA . ARG A 1 196 ? 8.008 37.562 10.891 1 98.38 196 ARG A CA 1
ATOM 1600 C C . ARG A 1 196 ? 9.5 37.312 10.711 1 98.38 196 ARG A C 1
ATOM 1602 O O . ARG A 1 196 ? 9.922 36.781 9.68 1 98.38 196 ARG A O 1
ATOM 1609 N N . ILE A 1 197 ? 10.234 37.625 11.68 1 98.5 197 ILE A N 1
ATOM 1610 C CA . ILE A 1 197 ? 11.688 37.5 11.656 1 98.5 197 ILE A CA 1
ATOM 1611 C C . ILE A 1 197 ? 12.078 36.031 11.852 1 98.5 197 ILE A C 1
ATOM 1613 O O . ILE A 1 197 ? 11.273 35.25 12.312 1 98.5 197 ILE A O 1
ATOM 1617 N N . PRO A 1 198 ? 13.297 35.625 11.453 1 98.5 198 PRO A N 1
ATOM 1618 C CA . PRO A 1 198 ? 13.734 34.25 11.758 1 98.5 198 PRO A CA 1
ATOM 1619 C C . PRO A 1 198 ? 13.797 33.969 13.258 1 98.5 198 PRO A C 1
ATOM 1621 O O . PRO A 1 198 ? 14.461 34.719 14 1 98.5 198 PRO A O 1
ATOM 1624 N N . VAL A 1 199 ? 13.086 33.062 13.719 1 98.5 199 VAL A N 1
ATOM 1625 C CA . VAL A 1 199 ? 13.062 32.656 15.125 1 98.5 199 VAL A CA 1
ATOM 1626 C C . VAL A 1 199 ? 13.289 31.156 15.227 1 98.5 199 VAL A C 1
ATOM 1628 O O . VAL A 1 199 ? 13.07 30.422 14.266 1 98.5 199 VAL A O 1
ATOM 1631 N N . LEU A 1 200 ? 13.664 30.719 16.328 1 98.56 200 LEU A N 1
ATOM 1632 C CA . LEU A 1 200 ? 14.047 29.328 16.531 1 98.56 200 LEU A CA 1
ATOM 1633 C C . LEU A 1 200 ? 12.82 28.422 16.625 1 98.56 200 LEU A C 1
ATOM 1635 O O . LEU A 1 200 ? 11.891 28.703 17.391 1 98.56 200 LEU A O 1
ATOM 1639 N N . SER A 1 201 ? 12.75 27.359 15.844 1 98.38 201 SER A N 1
ATOM 1640 C CA . SER A 1 201 ? 11.719 26.328 15.906 1 98.38 201 SER A CA 1
ATOM 1641 C C . SER A 1 201 ? 12.195 25.109 16.688 1 98.38 201 SER A C 1
ATOM 1643 O O . SER A 1 201 ? 11.406 24.438 17.344 1 98.38 201 SER A O 1
ATOM 1645 N N . TRP A 1 202 ? 13.5 24.797 16.5 1 98.62 202 TRP A N 1
ATOM 1646 C CA . TRP A 1 202 ? 14.016 23.578 17.125 1 98.62 202 TRP A CA 1
ATOM 1647 C C . TRP A 1 202 ? 15.531 23.656 17.281 1 98.62 202 TRP A C 1
ATOM 1649 O O . TRP A 1 202 ? 16.219 24.188 16.422 1 98.62 202 TRP A O 1
ATOM 1659 N N . PHE A 1 203 ? 16.047 23.141 18.375 1 98.19 203 PHE A N 1
ATOM 1660 C CA . PHE A 1 203 ? 17.453 23.156 18.75 1 98.19 203 PHE A CA 1
ATOM 1661 C C . PHE A 1 203 ? 17.984 21.734 18.891 1 98.19 203 PHE A C 1
ATOM 1663 O O . PHE A 1 203 ? 17.438 20.938 19.641 1 98.19 203 PHE A O 1
ATOM 1670 N N . HIS A 1 204 ? 19.062 21.406 18.141 1 96.81 204 HIS A N 1
ATOM 1671 C CA . HIS A 1 204 ? 19.688 20.094 18.25 1 96.81 204 HIS A CA 1
ATOM 1672 C C . HIS A 1 204 ? 20.641 20.047 19.422 1 96.81 204 HIS A C 1
ATOM 1674 O O . HIS A 1 204 ? 21.703 20.688 19.406 1 96.81 204 HIS A O 1
ATOM 1680 N N . LYS A 1 205 ? 20.469 19.234 20.344 1 94 205 LYS A N 1
ATOM 1681 C CA . LYS A 1 205 ? 21.172 19.203 21.625 1 94 205 LYS A CA 1
ATOM 1682 C C . LYS A 1 205 ? 22.641 18.812 21.438 1 94 205 LYS A C 1
ATOM 1684 O O . LYS A 1 205 ? 23.516 19.312 22.141 1 94 205 LYS A O 1
ATOM 1689 N N . GLU A 1 206 ? 22.906 17.938 20.531 1 93.62 206 GLU A N 1
ATOM 1690 C CA . GLU A 1 206 ? 24.25 17.359 20.391 1 93.62 206 GLU A CA 1
ATOM 1691 C C . GLU A 1 206 ? 25.156 18.25 19.547 1 93.62 206 GLU A C 1
ATOM 1693 O O . GLU A 1 206 ? 26.266 18.562 19.953 1 93.62 206 GLU A O 1
ATOM 1698 N N . ASN A 1 207 ? 24.609 18.703 18.406 1 95.62 207 ASN A N 1
ATOM 1699 C CA . ASN A 1 207 ? 25.484 19.453 17.5 1 95.62 207 ASN A CA 1
ATOM 1700 C C . ASN A 1 207 ? 25.172 20.938 17.516 1 95.62 207 ASN A C 1
ATOM 1702 O O . ASN A 1 207 ? 25.859 21.734 16.891 1 95.62 207 ASN A O 1
ATOM 1706 N N . HIS A 1 208 ? 24.062 21.391 18.141 1 97.25 208 HIS A N 1
ATOM 1707 C CA . HIS A 1 208 ? 23.641 22.766 18.406 1 97.25 208 HIS A CA 1
ATOM 1708 C C . HIS A 1 208 ? 23.141 23.453 17.141 1 97.25 208 HIS A C 1
ATOM 1710 O O . HIS A 1 208 ? 23 24.672 17.094 1 97.25 208 HIS A O 1
ATOM 1716 N N . ALA A 1 209 ? 22.969 22.641 16.062 1 98.06 209 ALA A N 1
ATOM 1717 C CA . ALA A 1 209 ? 22.312 23.203 14.875 1 98.06 209 ALA A CA 1
ATOM 1718 C C . ALA A 1 209 ? 20.844 23.516 15.156 1 98.06 209 ALA A C 1
ATOM 1720 O O . ALA A 1 209 ? 20.234 22.891 16.031 1 98.06 209 ALA A O 1
ATOM 1721 N N . VAL A 1 210 ? 20.312 24.469 14.383 1 98.62 210 VAL A N 1
ATOM 1722 C CA . VAL A 1 210 ? 18.953 24.891 14.695 1 98.62 210 VAL A CA 1
ATOM 1723 C C . VAL A 1 210 ? 18.125 24.938 13.414 1 98.62 210 VAL A C 1
ATOM 1725 O O . VAL A 1 210 ? 18.672 25.016 12.312 1 98.62 210 VAL A O 1
ATOM 1728 N N . ILE A 1 211 ? 16.844 24.766 13.578 1 98.88 211 ILE A N 1
ATOM 1729 C CA . ILE A 1 211 ? 15.844 25.125 12.57 1 98.88 211 ILE A CA 1
ATOM 1730 C C . ILE A 1 211 ? 15.203 26.469 12.922 1 98.88 211 ILE A C 1
ATOM 1732 O O . ILE A 1 211 ? 14.656 26.625 14.016 1 98.88 211 ILE A O 1
ATOM 1736 N N . THR A 1 212 ? 15.312 27.406 12.086 1 98.81 212 THR A N 1
ATOM 1737 C CA . THR A 1 212 ? 14.633 28.688 12.273 1 98.81 212 THR A CA 1
ATOM 1738 C C . THR A 1 212 ? 13.586 28.906 11.188 1 98.81 212 THR A C 1
ATOM 1740 O O . THR A 1 212 ? 13.719 28.375 10.07 1 98.81 212 THR A O 1
ATOM 1743 N N . ARG A 1 213 ? 12.578 29.547 11.5 1 98.81 213 ARG A N 1
ATOM 1744 C CA . ARG A 1 213 ? 11.492 29.812 10.562 1 98.81 213 ARG A CA 1
ATOM 1745 C C . ARG A 1 213 ? 11.234 31.312 10.453 1 98.81 213 ARG A C 1
ATOM 1747 O O . ARG A 1 213 ? 11.383 32.062 11.43 1 98.81 213 ARG A O 1
ATOM 1754 N N . CYS A 1 214 ? 10.828 31.766 9.336 1 98.69 214 CYS A N 1
ATOM 1755 C CA . CYS A 1 214 ? 10.516 33.188 9.141 1 98.69 214 CYS A CA 1
ATOM 1756 C C . CYS A 1 214 ? 9.711 33.375 7.859 1 98.69 214 CYS A C 1
ATOM 1758 O O . CYS A 1 214 ? 9.117 32.438 7.336 1 98.69 214 CYS A O 1
ATOM 1760 N N . SER A 1 215 ? 9.516 34.656 7.449 1 98.31 215 SER A N 1
ATOM 1761 C CA . SER A 1 215 ? 8.898 35.031 6.184 1 98.31 215 SER A CA 1
ATOM 1762 C C . SER A 1 215 ? 9.93 35.594 5.199 1 98.31 215 SER A C 1
ATOM 1764 O O . SER A 1 215 ? 11.109 35.719 5.535 1 98.31 215 SER A O 1
ATOM 1766 N N . GLN A 1 216 ? 9.516 35.875 3.99 1 97.62 216 GLN A N 1
ATOM 1767 C CA . GLN A 1 216 ? 10.406 36.344 2.939 1 97.62 216 GLN A CA 1
ATOM 1768 C C . GLN A 1 216 ? 10.867 37.781 3.225 1 97.62 216 GLN A C 1
ATOM 1770 O O . GLN A 1 216 ? 10.156 38.562 3.857 1 97.62 216 GLN A O 1
ATOM 1775 N N . PRO A 1 217 ? 12.102 38.125 2.855 1 97.19 217 PRO A N 1
ATOM 1776 C CA . PRO A 1 217 ? 12.539 39.5 2.945 1 97.19 217 PRO A CA 1
ATOM 1777 C C . PRO A 1 217 ? 11.859 40.406 1.91 1 97.19 217 PRO A C 1
ATOM 1779 O O . PRO A 1 217 ? 11.492 39.938 0.83 1 97.19 217 PRO A O 1
ATOM 1782 N N . LEU A 1 218 ? 11.727 41.594 2.248 1 96.81 218 LEU A N 1
ATOM 1783 C CA . LEU A 1 218 ? 11.07 42.562 1.363 1 96.81 218 LEU A CA 1
ATOM 1784 C C . LEU A 1 218 ? 12.094 43.281 0.489 1 96.81 218 LEU A C 1
ATOM 1786 O O . LEU A 1 218 ? 12.258 44.5 0.588 1 96.81 218 LEU A O 1
ATOM 1790 N N . VAL A 1 219 ? 12.664 42.625 -0.414 1 94.69 219 VAL A N 1
ATOM 1791 C CA . VAL A 1 219 ? 13.719 43.125 -1.296 1 94.69 219 VAL A CA 1
ATOM 1792 C C . VAL A 1 219 ? 13.109 44 -2.391 1 94.69 219 VAL A C 1
ATOM 1794 O O . VAL A 1 219 ? 13.625 45.062 -2.699 1 94.69 219 VAL A O 1
ATOM 1797 N N . GLY A 1 220 ? 12.055 43.5 -2.971 1 92.19 220 GLY A N 1
ATOM 1798 C CA . GLY A 1 220 ? 11.375 44.25 -4.012 1 92.19 220 GLY A CA 1
ATOM 1799 C C . GLY A 1 220 ? 12.117 44.25 -5.332 1 92.19 220 GLY A C 1
ATOM 1800 O O . GLY A 1 220 ? 13.195 43.656 -5.445 1 92.19 220 GLY A O 1
ATOM 1801 N N . MET A 1 221 ? 11.562 44.969 -6.277 1 89.94 221 MET A N 1
ATOM 1802 C CA . MET A 1 221 ? 12.117 45.031 -7.629 1 89.94 221 MET A CA 1
ATOM 1803 C C . MET A 1 221 ? 13.453 45.75 -7.645 1 89.94 221 MET A C 1
ATOM 1805 O O . MET A 1 221 ? 14.328 45.438 -8.445 1 89.94 221 MET A O 1
ATOM 1809 N N . SER A 1 222 ? 13.633 46.656 -6.758 1 89.94 222 SER A N 1
ATOM 1810 C CA . SER A 1 222 ? 14.836 47.469 -6.715 1 89.94 222 SER A CA 1
ATOM 1811 C C . SER A 1 222 ? 16 46.719 -6.082 1 89.94 222 SER A C 1
ATOM 1813 O O . SER A 1 222 ? 17.141 47.188 -6.125 1 89.94 222 SER A O 1
ATOM 1815 N N . GLY A 1 223 ? 15.688 45.656 -5.484 1 90.06 223 GLY A N 1
ATOM 1816 C CA . GLY A 1 223 ? 16.75 44.906 -4.844 1 90.06 223 GLY A CA 1
ATOM 1817 C C . GLY A 1 223 ? 17.234 45.531 -3.549 1 90.06 223 GLY A C 1
ATOM 1818 O O . GLY A 1 223 ? 18.438 45.625 -3.309 1 90.06 223 GLY A O 1
ATOM 1819 N N . LYS A 1 224 ? 16.312 45.969 -2.754 1 93.44 224 LYS A N 1
ATOM 1820 C CA . LYS A 1 224 ? 16.641 46.625 -1.483 1 93.44 224 LYS A CA 1
ATOM 1821 C C . LYS A 1 224 ? 17.422 45.656 -0.579 1 93.44 224 LYS A C 1
ATOM 1823 O O . LYS A 1 224 ? 17.156 44.469 -0.54 1 93.44 224 LYS A O 1
ATOM 1828 N N . ARG A 1 225 ? 18.328 46.188 0.097 1 94 225 ARG A N 1
ATOM 1829 C CA . ARG A 1 225 ? 19.125 45.438 1.053 1 94 225 ARG A CA 1
ATOM 1830 C C . ARG A 1 225 ? 18.906 45.938 2.475 1 94 225 ARG A C 1
ATOM 1832 O O . ARG A 1 225 ? 18.5 47.094 2.678 1 94 225 ARG A O 1
ATOM 1839 N N . ASN A 1 226 ? 19.016 45.094 3.352 1 95.5 226 ASN A N 1
ATOM 1840 C CA . ASN A 1 226 ? 18.969 45.438 4.773 1 95.5 226 ASN A CA 1
ATOM 1841 C C . ASN A 1 226 ? 20.125 44.812 5.539 1 95.5 226 ASN A C 1
ATOM 1843 O O . ASN A 1 226 ? 20.141 43.594 5.77 1 95.5 226 ASN A O 1
ATOM 1847 N N . LYS A 1 227 ? 21.016 45.625 5.945 1 96.12 227 LYS A N 1
ATOM 1848 C CA . LYS A 1 227 ? 22.25 45.156 6.582 1 96.12 227 LYS A CA 1
ATOM 1849 C C . LYS A 1 227 ? 21.953 44.469 7.91 1 96.12 227 LYS A C 1
ATOM 1851 O O . LYS A 1 227 ? 22.656 43.531 8.297 1 96.12 227 LYS A O 1
ATOM 1856 N N . ASP A 1 228 ? 20.984 45 8.562 1 96.62 228 ASP A N 1
ATOM 1857 C CA . ASP A 1 228 ? 20.609 44.406 9.844 1 96.62 228 ASP A CA 1
ATOM 1858 C C . ASP A 1 228 ? 20.109 42.969 9.641 1 96.62 228 ASP A C 1
ATOM 1860 O O . ASP A 1 228 ? 20.406 42.094 10.445 1 96.62 228 ASP A O 1
ATOM 1864 N N . ASP A 1 229 ? 19.281 42.812 8.656 1 97.69 229 ASP A N 1
ATOM 1865 C CA . ASP A 1 229 ? 18.766 41.469 8.352 1 97.69 229 ASP A CA 1
ATOM 1866 C C . ASP A 1 229 ? 19.891 40.531 7.934 1 97.69 229 ASP A C 1
ATOM 1868 O O . ASP A 1 229 ? 19.922 39.375 8.328 1 97.69 229 ASP A O 1
ATOM 1872 N N . GLU A 1 230 ? 20.812 41 7.102 1 97.31 230 GLU A N 1
ATOM 1873 C CA . GLU A 1 230 ? 21.984 40.25 6.684 1 97.31 230 GLU A CA 1
ATOM 1874 C C . GLU A 1 230 ? 22.828 39.812 7.887 1 97.31 230 GLU A C 1
ATOM 1876 O O . GLU A 1 230 ? 23.25 38.656 7.988 1 97.31 230 GLU A O 1
ATOM 1881 N N . ARG A 1 231 ? 23.047 40.75 8.719 1 97.12 231 ARG A N 1
ATOM 1882 C CA . ARG A 1 231 ? 23.812 40.469 9.922 1 97.12 231 ARG A CA 1
ATOM 1883 C C . ARG A 1 231 ? 23.094 39.469 10.82 1 97.12 231 ARG A C 1
ATOM 1885 O O . ARG A 1 231 ? 23.719 38.656 11.469 1 97.12 231 ARG A O 1
ATOM 1892 N N . TYR A 1 232 ? 21.797 39.656 10.93 1 98 232 TYR A N 1
ATOM 1893 C CA . TYR A 1 232 ? 21 38.75 11.766 1 98 232 TYR A CA 1
ATOM 1894 C C . TYR A 1 232 ? 21.141 37.312 11.312 1 98 232 TYR A C 1
ATOM 1896 O O . TYR A 1 232 ? 21.281 36.406 12.133 1 98 232 TYR A O 1
ATOM 1904 N N . LEU A 1 233 ? 21.094 37.031 10 1 97.88 233 LEU A N 1
ATOM 1905 C CA . LEU A 1 233 ? 21.281 35.688 9.469 1 97.88 233 LEU A CA 1
ATOM 1906 C C . LEU A 1 233 ? 22.688 35.156 9.742 1 97.88 233 LEU A C 1
ATOM 1908 O O . LEU A 1 233 ? 22.891 33.969 9.969 1 97.88 233 LEU A O 1
ATOM 1912 N N . ASP A 1 234 ? 23.625 36.062 9.719 1 97.25 234 ASP A N 1
ATOM 1913 C CA . ASP A 1 234 ? 25 35.688 10.055 1 97.25 234 ASP A CA 1
ATOM 1914 C C . ASP A 1 234 ? 25.109 35.281 11.516 1 97.25 234 ASP A C 1
ATOM 1916 O O . ASP A 1 234 ? 25.906 34.406 11.852 1 97.25 234 ASP A O 1
ATOM 1920 N N . LEU A 1 235 ? 24.406 36 12.359 1 97.69 235 LEU A N 1
ATOM 1921 C CA . LEU A 1 235 ? 24.406 35.625 13.773 1 97.69 235 LEU A CA 1
ATOM 1922 C C . LEU A 1 235 ? 23.859 34.219 13.977 1 97.69 235 LEU A C 1
ATOM 1924 O O . LEU A 1 235 ? 24.344 33.5 14.844 1 97.69 235 LEU A O 1
ATOM 1928 N N . ILE A 1 236 ? 22.812 33.875 13.211 1 98.06 236 ILE A N 1
ATOM 1929 C CA . ILE A 1 236 ? 22.234 32.531 13.281 1 98.06 236 ILE A CA 1
ATOM 1930 C C . ILE A 1 236 ? 23.266 31.5 12.828 1 98.06 236 ILE A C 1
ATOM 1932 O O . ILE A 1 236 ? 23.438 30.469 13.477 1 98.06 236 ILE A O 1
ATOM 1936 N N . ARG A 1 237 ? 23.969 31.781 11.773 1 97.5 237 ARG A N 1
ATOM 1937 C CA . ARG A 1 237 ? 25.016 30.922 11.234 1 97.5 237 ARG A CA 1
ATOM 1938 C C . ARG A 1 237 ? 26.141 30.734 12.25 1 97.5 237 ARG A C 1
ATOM 1940 O O . ARG A 1 237 ? 26.609 29.609 12.461 1 97.5 237 ARG A O 1
ATOM 1947 N N . GLU A 1 238 ? 26.562 31.781 12.914 1 96.69 238 GLU A N 1
ATOM 1948 C CA . GLU A 1 238 ? 27.703 31.812 13.82 1 96.69 238 GLU A CA 1
ATOM 1949 C C . GLU A 1 238 ? 27.391 31.094 15.133 1 96.69 238 GLU A C 1
ATOM 1951 O O . GLU A 1 238 ? 28.297 30.625 15.828 1 96.69 238 GLU A O 1
ATOM 1956 N N . ALA A 1 239 ? 26.141 31.047 15.461 1 95.88 239 ALA A N 1
ATOM 1957 C CA . ALA A 1 239 ? 25.734 30.531 16.766 1 95.88 239 ALA A CA 1
ATOM 1958 C C . ALA A 1 239 ? 26.25 29.109 16.969 1 95.88 239 ALA A C 1
ATOM 1960 O O . ALA A 1 239 ? 26.672 28.734 18.062 1 95.88 239 ALA A O 1
ATOM 1961 N N . ASN A 1 240 ? 26.266 28.203 15.977 1 93.19 240 ASN A N 1
ATOM 1962 C CA . ASN A 1 240 ? 26.797 26.844 16.109 1 93.19 240 ASN A CA 1
ATOM 1963 C C . ASN A 1 240 ? 28.016 26.625 15.227 1 93.19 240 ASN A C 1
ATOM 1965 O O . ASN A 1 240 ? 28.484 25.5 15.078 1 93.19 240 ASN A O 1
ATOM 1969 N N . GLY A 1 241 ? 28.422 27.703 14.516 1 92.88 241 GLY A N 1
ATOM 1970 C CA . GLY A 1 241 ? 29.609 27.594 13.688 1 92.88 241 GLY A CA 1
ATOM 1971 C C . GLY A 1 241 ? 29.328 27.016 12.312 1 92.88 241 GLY A C 1
ATOM 1972 O O . GLY A 1 241 ? 30.203 26.406 11.703 1 92.88 241 GLY A O 1
ATOM 1973 N N . THR A 1 242 ? 28.125 27.062 11.859 1 93.31 242 THR A N 1
ATOM 1974 C CA . THR A 1 242 ? 27.781 26.656 10.5 1 93.31 242 THR A CA 1
ATOM 1975 C C . THR A 1 242 ? 28.562 27.453 9.469 1 93.31 242 THR A C 1
ATOM 1977 O O . THR A 1 242 ? 28.641 28.688 9.562 1 93.31 242 THR A O 1
ATOM 1980 N N . THR A 1 243 ? 29.156 26.812 8.562 1 94.06 243 THR A N 1
ATOM 1981 C CA . THR A 1 243 ? 29.984 27.5 7.574 1 94.06 243 THR A CA 1
ATOM 1982 C C . THR A 1 243 ? 29.125 28.328 6.625 1 94.06 243 THR A C 1
ATOM 1984 O O . THR A 1 243 ? 29.359 29.531 6.449 1 94.06 243 THR A O 1
ATOM 1987 N N . LYS A 1 244 ? 28.203 27.703 6.02 1 96.12 244 LYS A N 1
ATOM 1988 C CA . LYS A 1 244 ? 27.266 28.344 5.105 1 96.12 244 LYS A CA 1
ATOM 1989 C C . LYS A 1 244 ? 25.828 28.031 5.492 1 96.12 244 LYS A C 1
ATOM 1991 O O . LYS A 1 244 ? 25.422 26.875 5.516 1 96.12 244 LYS A O 1
ATOM 1996 N N . LEU A 1 245 ? 25.109 29.156 5.766 1 97.31 245 LEU A N 1
ATOM 1997 C CA . LEU A 1 245 ? 23.719 28.984 6.195 1 97.31 245 LEU A CA 1
ATOM 1998 C C . LEU A 1 245 ? 22.828 28.562 5.023 1 97.31 245 LEU A C 1
ATOM 2000 O O . LEU A 1 245 ? 22.844 29.203 3.975 1 97.31 245 LEU A O 1
ATOM 2004 N N . THR A 1 246 ? 22.141 27.453 5.137 1 98.19 246 THR A N 1
ATOM 2005 C CA . THR A 1 246 ? 21.234 27.031 4.086 1 98.19 246 THR A CA 1
ATOM 2006 C C . THR A 1 246 ? 19.828 27.609 4.32 1 98.19 246 THR A C 1
ATOM 2008 O O . THR A 1 246 ? 19.25 27.422 5.383 1 98.19 246 THR A O 1
ATOM 2011 N N . ILE A 1 247 ? 19.344 28.359 3.428 1 98.5 247 ILE A N 1
ATOM 2012 C CA . ILE A 1 247 ? 18 28.922 3.459 1 98.5 247 ILE A CA 1
ATOM 2013 C C . ILE A 1 247 ? 17.078 28.125 2.539 1 98.5 247 ILE A C 1
ATOM 2015 O O . ILE A 1 247 ? 17.281 28.078 1.324 1 98.5 247 ILE A O 1
ATOM 2019 N N . TYR A 1 248 ? 16.156 27.453 3.115 1 98.69 248 TYR A N 1
ATOM 2020 C CA . TYR A 1 248 ? 15.164 26.719 2.342 1 98.69 248 TYR A CA 1
ATOM 2021 C C . TYR A 1 248 ? 13.938 27.562 2.059 1 98.69 248 TYR A C 1
ATOM 2023 O O . TYR A 1 248 ? 13.172 27.891 2.973 1 98.69 248 TYR A O 1
ATOM 2031 N N . ASP A 1 249 ? 13.766 27.984 0.858 1 98.19 249 ASP A N 1
ATOM 2032 C CA . ASP A 1 249 ? 12.547 28.625 0.385 1 98.19 249 ASP A CA 1
ATOM 2033 C C . ASP A 1 249 ? 11.562 27.594 -0.173 1 98.19 249 ASP A C 1
ATOM 2035 O O . ASP A 1 249 ? 11.828 26.984 -1.204 1 98.19 249 ASP A O 1
ATOM 2039 N N . ALA A 1 250 ? 10.422 27.484 0.464 1 98.44 250 ALA A N 1
ATOM 2040 C CA . ALA A 1 250 ? 9.461 26.453 0.124 1 98.44 250 ALA A CA 1
ATOM 2041 C C . ALA A 1 250 ? 8.906 26.641 -1.284 1 98.44 250 ALA A C 1
ATOM 2043 O O . ALA A 1 250 ? 8.375 25.719 -1.891 1 98.44 250 ALA A O 1
ATOM 2044 N N . ARG A 1 251 ? 8.969 27.875 -1.905 1 96.44 251 ARG A N 1
ATOM 2045 C CA . ARG A 1 251 ? 8.328 28.219 -3.17 1 96.44 251 ARG A CA 1
ATOM 2046 C C . ARG A 1 251 ? 9.141 27.703 -4.355 1 96.44 251 ARG A C 1
ATOM 2048 O O . ARG A 1 251 ? 10.344 27.469 -4.23 1 96.44 251 ARG A O 1
ATOM 2055 N N . PRO A 1 252 ? 8.398 27.5 -5.395 1 95.81 252 PRO A N 1
ATOM 2056 C CA . PRO A 1 252 ? 9.148 27.375 -6.645 1 95.81 252 PRO A CA 1
ATOM 2057 C C . PRO A 1 252 ? 9.875 28.672 -7.02 1 95.81 252 PRO A C 1
ATOM 2059 O O . PRO A 1 252 ? 9.383 29.766 -6.727 1 95.81 252 PRO A O 1
ATOM 2062 N N . ASN A 1 253 ? 10.914 28.547 -7.754 1 94.75 253 ASN A N 1
ATOM 2063 C CA . ASN A 1 253 ? 11.742 29.688 -8.141 1 94.75 253 ASN A CA 1
ATOM 2064 C C . ASN A 1 253 ? 10.93 30.719 -8.922 1 94.75 253 ASN A C 1
ATOM 2066 O O . ASN A 1 253 ? 11.039 31.922 -8.664 1 94.75 253 ASN A O 1
ATOM 2070 N N . VAL A 1 254 ? 10.078 30.25 -9.75 1 93.94 254 VAL A N 1
ATOM 2071 C CA . VAL A 1 254 ? 9.281 31.125 -10.602 1 93.94 254 VAL A CA 1
ATOM 2072 C C . VAL A 1 254 ? 8.367 31.984 -9.734 1 93.94 254 VAL A C 1
ATOM 2074 O O . VAL A 1 254 ? 8.195 33.188 -9.984 1 93.94 254 VAL A O 1
ATOM 2077 N N . ASN A 1 255 ? 7.746 31.406 -8.695 1 92.31 255 ASN A N 1
ATOM 2078 C CA . ASN A 1 255 ? 6.844 32.125 -7.812 1 92.31 255 ASN A CA 1
ATOM 2079 C C . ASN A 1 255 ? 7.598 33.125 -6.934 1 92.31 255 ASN A C 1
ATOM 2081 O O . ASN A 1 255 ? 7.074 34.188 -6.609 1 92.31 255 ASN A O 1
ATOM 2085 N N . ALA A 1 256 ? 8.797 32.781 -6.523 1 93 256 ALA A N 1
ATOM 2086 C CA . ALA A 1 256 ? 9.617 33.688 -5.711 1 93 256 ALA A CA 1
ATOM 2087 C C . ALA A 1 256 ? 10.016 34.906 -6.492 1 93 256 ALA A C 1
ATOM 2089 O O . ALA A 1 256 ? 10.031 36.031 -5.949 1 93 256 ALA A O 1
ATOM 2090 N N . VAL A 1 257 ? 10.32 34.75 -7.754 1 92.44 257 VAL A N 1
ATOM 2091 C CA . VAL A 1 257 ? 10.672 35.844 -8.633 1 92.44 257 VAL A CA 1
ATOM 2092 C C . VAL A 1 257 ? 9.461 36.75 -8.844 1 92.44 257 VAL A C 1
ATOM 2094 O O . VAL A 1 257 ? 9.586 37.969 -8.859 1 92.44 257 VAL A O 1
ATOM 2097 N N . ALA A 1 258 ? 8.312 36.125 -8.969 1 91.44 258 ALA A N 1
ATOM 2098 C CA . ALA A 1 258 ? 7.074 36.875 -9.117 1 91.44 258 ALA A CA 1
ATOM 2099 C C . ALA A 1 258 ? 6.785 37.719 -7.871 1 91.44 258 ALA A C 1
ATOM 2101 O O . ALA A 1 258 ? 6.289 38.844 -7.969 1 91.44 258 ALA A O 1
ATOM 2102 N N . ASN A 1 259 ? 7.004 37.156 -6.672 1 91 259 ASN A N 1
ATOM 2103 C CA . ASN A 1 259 ? 6.809 37.875 -5.418 1 91 259 ASN A CA 1
ATOM 2104 C C . ASN A 1 259 ? 7.758 39.062 -5.305 1 91 259 ASN A C 1
ATOM 2106 O O . ASN A 1 259 ? 7.418 40.094 -4.684 1 91 259 ASN A O 1
ATOM 2110 N N . LYS A 1 260 ? 8.945 38.938 -5.824 1 92.06 260 LYS A N 1
ATOM 2111 C CA . LYS A 1 260 ? 9.906 40.031 -5.82 1 92.06 260 LYS A CA 1
ATOM 2112 C C . LYS A 1 260 ? 9.352 41.25 -6.562 1 92.06 260 LYS A C 1
ATOM 2114 O O . LYS A 1 260 ? 9.555 42.375 -6.141 1 92.06 260 LYS A O 1
ATOM 2119 N N . ALA A 1 261 ? 8.656 40.969 -7.555 1 91.38 261 ALA A N 1
ATOM 2120 C CA . ALA A 1 261 ? 8.055 42.031 -8.359 1 91.38 261 ALA A CA 1
ATOM 2121 C C . ALA A 1 261 ? 6.945 42.75 -7.598 1 91.38 261 ALA A C 1
ATOM 2123 O O . ALA A 1 261 ? 6.652 43.938 -7.859 1 91.38 261 ALA A O 1
ATOM 2124 N N . THR A 1 262 ? 6.363 42.094 -6.648 1 91.81 262 THR A N 1
ATOM 2125 C CA . THR A 1 262 ? 5.262 42.688 -5.891 1 91.81 262 THR A CA 1
ATOM 2126 C C . THR A 1 262 ? 5.746 43.188 -4.527 1 91.81 262 THR A C 1
ATOM 2128 O O . THR A 1 262 ? 4.941 43.438 -3.633 1 91.81 262 THR A O 1
ATOM 2131 N N . GLY A 1 263 ? 7.055 43.188 -4.344 1 91.25 263 GLY A N 1
ATOM 2132 C CA . GLY A 1 263 ? 7.602 43.75 -3.131 1 91.25 263 GLY A CA 1
ATOM 2133 C C . GLY A 1 263 ? 8.281 42.75 -2.236 1 91.25 263 GLY A C 1
ATOM 2134 O O . GLY A 1 263 ? 8.969 43.094 -1.28 1 91.25 263 GLY A O 1
ATOM 2135 N N . GLY A 1 264 ? 7.996 41.5 -2.5 1 94.81 264 GLY A N 1
ATOM 2136 C CA . GLY A 1 264 ? 8.672 40.469 -1.741 1 94.81 264 GLY A CA 1
ATOM 2137 C C . GLY A 1 264 ? 10.062 40.156 -2.264 1 94.81 264 GLY A C 1
ATOM 2138 O O . GLY A 1 264 ? 10.773 41.062 -2.723 1 94.81 264 GLY A O 1
ATOM 2139 N N . GLY A 1 265 ? 10.547 39 -1.996 1 94 265 GLY A N 1
ATOM 2140 C CA . GLY A 1 265 ? 11.844 38.594 -2.537 1 94 265 GLY A CA 1
ATOM 2141 C C . GLY A 1 265 ? 12.453 37.406 -1.83 1 94 265 GLY A C 1
ATOM 2142 O O . GLY A 1 265 ? 11.734 36.562 -1.318 1 94 265 GLY A O 1
ATOM 2143 N N . TYR A 1 266 ? 13.656 37.188 -2.027 1 94.62 266 TYR A N 1
ATOM 2144 C CA . TYR A 1 266 ? 14.445 36.094 -1.437 1 94.62 266 TYR A CA 1
ATOM 2145 C C . TYR A 1 266 ? 15.883 36.562 -1.192 1 94.62 266 TYR A C 1
ATOM 2147 O O . TYR A 1 266 ? 16.281 37.625 -1.627 1 94.62 266 TYR A O 1
ATOM 2155 N N . GLU A 1 267 ? 16.547 35.812 -0.456 1 94.88 267 GLU A N 1
ATOM 2156 C CA . GLU A 1 267 ? 17.922 36.156 -0.063 1 94.88 267 GLU A CA 1
ATOM 2157 C C . GLU A 1 267 ? 18.906 35.844 -1.184 1 94.88 267 GLU A C 1
ATOM 2159 O O . GLU A 1 267 ? 19.391 34.719 -1.303 1 94.88 267 GLU A O 1
ATOM 2164 N N . GLY A 1 268 ? 19.328 36.812 -1.893 1 91 268 GLY A N 1
ATOM 2165 C CA . GLY A 1 268 ? 20.25 36.656 -3.004 1 91 268 GLY A CA 1
ATOM 2166 C C . GLY A 1 268 ? 21.688 36.438 -2.562 1 91 268 GLY A C 1
ATOM 2167 O O . GLY A 1 268 ? 22.094 36.938 -1.507 1 91 268 GLY A O 1
ATOM 2168 N N . ASP A 1 269 ? 22.469 35.875 -3.375 1 89.56 269 ASP A N 1
ATOM 2169 C CA . ASP A 1 269 ? 23.859 35.531 -3.092 1 89.56 269 ASP A CA 1
ATOM 2170 C C . ASP A 1 269 ? 24.703 36.781 -2.916 1 89.56 269 ASP A C 1
ATOM 2172 O O . ASP A 1 269 ? 25.688 36.781 -2.168 1 89.56 269 ASP A O 1
ATOM 2176 N N . ASP A 1 270 ? 24.391 37.781 -3.514 1 89.25 270 ASP A N 1
ATOM 2177 C CA . ASP A 1 270 ? 25.156 39.031 -3.453 1 89.25 270 ASP A CA 1
ATOM 2178 C C . ASP A 1 270 ? 25.047 39.656 -2.074 1 89.25 270 ASP A C 1
ATOM 2180 O O . ASP A 1 270 ? 26.031 40.188 -1.55 1 89.25 270 ASP A O 1
ATOM 2184 N N . ALA A 1 271 ? 23.844 39.656 -1.536 1 91.19 271 ALA A N 1
ATOM 2185 C CA . ALA A 1 271 ? 23.594 40.312 -0.25 1 91.19 271 ALA A CA 1
ATOM 2186 C C . ALA A 1 271 ? 23.969 39.375 0.907 1 91.19 271 ALA A C 1
ATOM 2188 O O . ALA A 1 271 ? 24.594 39.812 1.881 1 91.19 271 ALA A O 1
ATOM 2189 N N . TYR A 1 272 ? 23.547 38.219 0.826 1 95.44 272 TYR A N 1
ATOM 2190 C CA . TYR A 1 272 ? 23.781 37.25 1.882 1 95.44 272 TYR A CA 1
ATOM 2191 C C . TYR A 1 272 ? 24.953 36.312 1.527 1 95.44 272 TYR A C 1
ATOM 2193 O O . TYR A 1 272 ? 24.75 35.188 1.114 1 95.44 272 TYR A O 1
ATOM 2201 N N . GLN A 1 273 ? 26.109 36.656 1.801 1 92.38 273 GLN A N 1
ATOM 2202 C CA . GLN A 1 273 ? 27.344 36.031 1.286 1 92.38 273 GLN A CA 1
ATOM 2203 C C . GLN A 1 273 ? 27.594 34.688 1.936 1 92.38 273 GLN A C 1
ATOM 2205 O O . GLN A 1 273 ? 28.172 33.781 1.312 1 92.38 273 GLN A O 1
ATOM 2210 N N . ASN A 1 274 ? 27.203 34.531 3.143 1 95.12 274 ASN A N 1
ATOM 2211 C CA . ASN A 1 274 ? 27.469 33.281 3.85 1 95.12 274 ASN A CA 1
ATOM 2212 C C . ASN A 1 274 ? 26.219 32.406 3.895 1 95.12 274 ASN A C 1
ATOM 2214 O O . ASN A 1 274 ? 26.016 31.641 4.844 1 95.12 274 ASN A O 1
ATOM 2218 N N . ALA A 1 275 ? 25.344 32.594 2.916 1 96.12 275 ALA A N 1
ATOM 2219 C CA . ALA A 1 275 ? 24.109 31.781 2.879 1 96.12 275 ALA A CA 1
ATOM 2220 C C . ALA A 1 275 ? 23.891 31.188 1.493 1 96.12 275 ALA A C 1
ATOM 2222 O O . ALA A 1 275 ? 24.406 31.703 0.496 1 96.12 275 ALA A O 1
ATOM 2223 N N . GLU A 1 276 ? 23.328 30.031 1.453 1 96.56 276 GLU A N 1
ATOM 2224 C CA . GLU A 1 276 ? 22.906 29.391 0.213 1 96.56 276 GLU A CA 1
ATOM 2225 C C . GLU A 1 276 ? 21.391 29.203 0.182 1 96.56 276 GLU A C 1
ATOM 2227 O O . GLU A 1 276 ? 20.781 28.828 1.186 1 96.56 276 GLU A O 1
ATOM 2232 N N . LEU A 1 277 ? 20.875 29.578 -0.962 1 96.88 277 LEU A N 1
ATOM 2233 C CA . LEU A 1 277 ? 19.422 29.531 -1.119 1 96.88 277 LEU A CA 1
ATOM 2234 C C . LEU A 1 277 ? 19 28.297 -1.916 1 96.88 277 LEU A C 1
ATOM 2236 O O . LEU A 1 277 ? 19.547 28.047 -2.996 1 96.88 277 LEU A O 1
ATOM 2240 N N . VAL A 1 278 ? 18.047 27.469 -1.351 1 97.75 278 VAL A N 1
ATOM 2241 C CA . VAL A 1 278 ? 17.531 26.266 -2.006 1 97.75 278 VAL A CA 1
ATOM 2242 C C . VAL A 1 278 ? 16.016 26.359 -2.137 1 97.75 278 VAL A C 1
ATOM 2244 O O . VAL A 1 278 ? 15.305 26.516 -1.141 1 97.75 278 VAL A O 1
ATOM 2247 N N . PHE A 1 279 ? 15.461 26.281 -3.322 1 97.81 279 PHE A N 1
ATOM 2248 C CA . PHE A 1 279 ? 14.023 26.266 -3.562 1 97.81 279 PHE A CA 1
ATOM 2249 C C . PHE A 1 279 ? 13.484 24.844 -3.51 1 97.81 279 PHE A C 1
ATOM 2251 O O . PHE A 1 279 ? 14.07 23.922 -4.082 1 97.81 279 PHE A O 1
ATOM 2258 N N . LEU A 1 280 ? 12.375 24.625 -2.863 1 98.12 280 LEU A N 1
ATOM 2259 C CA . LEU A 1 280 ? 11.867 23.281 -2.641 1 98.12 280 LEU A CA 1
ATOM 2260 C C . LEU A 1 280 ? 10.711 22.969 -3.588 1 98.12 280 LEU A C 1
ATOM 2262 O O . LEU A 1 280 ? 10.219 21.844 -3.623 1 98.12 280 LEU A O 1
ATOM 2266 N N . ASP A 1 281 ? 10.172 23.922 -4.285 1 97.19 281 ASP A N 1
ATOM 2267 C CA . ASP A 1 281 ? 9.203 23.781 -5.367 1 97.19 281 ASP A CA 1
ATOM 2268 C C . ASP A 1 281 ? 7.859 23.297 -4.84 1 97.19 281 ASP A C 1
ATOM 2270 O O . ASP A 1 281 ? 7.184 22.484 -5.484 1 97.19 281 ASP A O 1
ATOM 2274 N N . ILE A 1 282 ? 7.469 23.625 -3.697 1 98.25 282 ILE A N 1
ATOM 2275 C CA . ILE A 1 282 ? 6.141 23.359 -3.166 1 98.25 282 ILE A CA 1
ATOM 2276 C C . ILE A 1 282 ? 5.172 24.453 -3.613 1 98.25 282 ILE A C 1
ATOM 2278 O O . ILE A 1 282 ? 5.395 25.625 -3.346 1 98.25 282 ILE A O 1
ATOM 2282 N N . HIS A 1 283 ? 4.105 24.125 -4.223 1 96.75 283 HIS A N 1
ATOM 2283 C CA . HIS A 1 283 ? 3.191 25.062 -4.844 1 96.75 283 HIS A CA 1
ATOM 2284 C C . HIS A 1 283 ? 2.342 25.781 -3.797 1 96.75 283 HIS A C 1
ATOM 2286 O O . HIS A 1 283 ? 2.381 25.422 -2.617 1 96.75 283 HIS A O 1
ATOM 2292 N N . ASN A 1 284 ? 1.655 26.734 -4.227 1 95.62 284 ASN A N 1
ATOM 2293 C CA . ASN A 1 284 ? 0.911 27.594 -3.316 1 95.62 284 ASN A CA 1
ATOM 2294 C C . ASN A 1 284 ? -0.427 26.969 -2.924 1 95.62 284 ASN A C 1
ATOM 2296 O O . ASN A 1 284 ? -0.741 25.859 -3.332 1 95.62 284 ASN A O 1
ATOM 2300 N N . ILE A 1 285 ? -1.195 27.641 -2.137 1 97.12 285 ILE A N 1
ATOM 2301 C CA . ILE A 1 285 ? -2.404 27.125 -1.507 1 97.12 285 ILE A CA 1
ATOM 2302 C C . ILE A 1 285 ? -3.475 26.875 -2.568 1 97.12 285 ILE A C 1
ATOM 2304 O O . ILE A 1 285 ? -4.324 26 -2.408 1 97.12 285 ILE A O 1
ATOM 2308 N N . HIS A 1 286 ? -3.492 27.719 -3.646 1 96.94 286 HIS A N 1
ATOM 2309 C CA . HIS A 1 286 ? -4.488 27.562 -4.699 1 96.94 286 HIS A CA 1
ATOM 2310 C C . HIS A 1 286 ? -4.336 26.234 -5.418 1 96.94 286 HIS A C 1
ATOM 2312 O O . HIS A 1 286 ? -5.328 25.562 -5.699 1 96.94 286 HIS A O 1
ATOM 2318 N N . VAL A 1 287 ? -3.096 25.906 -5.688 1 97.81 287 VAL A N 1
ATOM 2319 C CA . VAL A 1 287 ? -2.807 24.641 -6.355 1 97.81 287 VAL A CA 1
ATOM 2320 C C . VAL A 1 287 ? -3.201 23.469 -5.449 1 97.81 287 VAL A C 1
ATOM 2322 O O . VAL A 1 287 ? -3.756 22.469 -5.918 1 97.81 287 VAL A O 1
ATOM 2325 N N . MET A 1 288 ? -2.936 23.594 -4.188 1 98.31 288 MET A N 1
ATOM 2326 C CA . MET A 1 288 ? -3.27 22.547 -3.227 1 98.31 288 MET A CA 1
ATOM 2327 C C . MET A 1 288 ? -4.781 22.359 -3.131 1 98.31 288 MET A C 1
ATOM 2329 O O . MET A 1 288 ? -5.262 21.219 -3.023 1 98.31 288 MET A O 1
ATOM 2333 N N . ARG A 1 289 ? -5.496 23.406 -3.129 1 97.69 289 ARG A N 1
ATOM 2334 C CA . ARG A 1 289 ? -6.953 23.375 -3.092 1 97.69 289 ARG A CA 1
ATOM 2335 C C . ARG A 1 289 ? -7.512 22.641 -4.309 1 97.69 289 ARG A C 1
ATOM 2337 O O . ARG A 1 289 ? -8.398 21.797 -4.184 1 97.69 289 ARG A O 1
ATOM 2344 N N . GLU A 1 290 ? -6.988 23.016 -5.441 1 97.81 290 GLU A N 1
ATOM 2345 C CA . GLU A 1 290 ? -7.441 22.391 -6.672 1 97.81 290 GLU A CA 1
ATOM 2346 C C . GLU A 1 290 ? -7.121 20.891 -6.676 1 97.81 290 GLU A C 1
ATOM 2348 O O . GLU A 1 290 ? -7.914 20.078 -7.164 1 97.81 290 GLU A O 1
ATOM 2353 N N . SER A 1 291 ? -5.988 20.562 -6.184 1 98.12 291 SER A N 1
ATOM 2354 C CA . SER A 1 291 ? -5.59 19.172 -6.09 1 98.12 291 SER A CA 1
ATOM 2355 C C . SER A 1 291 ? -6.559 18.375 -5.223 1 98.12 291 SER A C 1
ATOM 2357 O O . SER A 1 291 ? -6.984 17.281 -5.598 1 98.12 291 SER A O 1
ATOM 2359 N N . LEU A 1 292 ? -6.91 18.891 -4.074 1 97.75 292 LEU A N 1
ATOM 2360 C CA . LEU A 1 292 ? -7.844 18.203 -3.186 1 97.75 292 LEU A CA 1
ATOM 2361 C C . LEU A 1 292 ? -9.219 18.078 -3.83 1 97.75 292 LEU A C 1
ATOM 2363 O O . LEU A 1 292 ? -9.906 17.078 -3.66 1 97.75 292 LEU A O 1
ATOM 2367 N N . LYS A 1 293 ? -9.641 19.141 -4.488 1 96.56 293 LYS A N 1
ATOM 2368 C CA . LYS A 1 293 ? -10.922 19.109 -5.184 1 96.56 293 LYS A CA 1
ATOM 2369 C C . LYS A 1 293 ? -10.969 17.969 -6.195 1 96.56 293 LYS A C 1
ATOM 2371 O O . LYS A 1 293 ? -11.953 17.234 -6.27 1 96.56 293 LYS A O 1
ATOM 2376 N N . LYS A 1 294 ? -9.922 17.844 -6.977 1 96.75 294 LYS A N 1
ATOM 2377 C CA . LYS A 1 294 ? -9.836 16.766 -7.953 1 96.75 294 LYS A CA 1
ATOM 2378 C C . LYS A 1 294 ? -9.859 15.398 -7.266 1 96.75 294 LYS A C 1
ATOM 2380 O O . LYS A 1 294 ? -10.469 14.453 -7.773 1 96.75 294 LYS A O 1
ATOM 2385 N N . LEU A 1 295 ? -9.125 15.305 -6.164 1 96.19 295 LEU A N 1
ATOM 2386 C CA . LEU A 1 295 ? -9.125 14.055 -5.414 1 96.19 295 LEU A CA 1
ATOM 2387 C C . LEU A 1 295 ? -10.523 13.711 -4.918 1 96.19 295 LEU A C 1
ATOM 2389 O O . LEU A 1 295 ? -10.961 12.562 -5.008 1 96.19 295 LEU A O 1
ATOM 2393 N N . LYS A 1 296 ? -11.188 14.688 -4.371 1 94.81 296 LYS A N 1
ATOM 2394 C CA . LYS A 1 296 ? -12.555 14.5 -3.898 1 94.81 296 LYS A CA 1
ATOM 2395 C C . LYS A 1 296 ? -13.453 13.969 -5.012 1 94.81 296 LYS A C 1
ATOM 2397 O O . LYS A 1 296 ? -14.273 13.078 -4.781 1 94.81 296 LYS A O 1
ATOM 2402 N N . ASP A 1 297 ? -13.25 14.438 -6.199 1 92.56 297 ASP A N 1
ATOM 2403 C CA . ASP A 1 297 ? -14.086 14.07 -7.34 1 92.56 297 ASP A CA 1
ATOM 2404 C C . ASP A 1 297 ? -13.922 12.602 -7.699 1 92.56 297 ASP A C 1
ATOM 2406 O O . ASP A 1 297 ? -14.844 11.969 -8.211 1 92.56 297 ASP A O 1
ATOM 2410 N N . ILE A 1 298 ? -12.789 12.062 -7.383 1 91.31 298 ILE A N 1
ATOM 2411 C CA . ILE A 1 298 ? -12.57 10.688 -7.832 1 91.31 298 ILE A CA 1
ATOM 2412 C C . ILE A 1 298 ? -12.875 9.719 -6.691 1 91.31 298 ILE A C 1
ATOM 2414 O O . ILE A 1 298 ? -12.992 8.516 -6.91 1 91.31 298 ILE A O 1
ATOM 2418 N N . VAL A 1 299 ? -13.023 10.211 -5.508 1 89.06 299 VAL A N 1
ATOM 2419 C CA . VAL A 1 299 ? -13.156 9.297 -4.379 1 89.06 299 VAL A CA 1
ATOM 2420 C C . VAL A 1 299 ? -14.602 9.289 -3.893 1 89.06 299 VAL A C 1
ATOM 2422 O O . VAL A 1 299 ? -15.023 8.367 -3.189 1 89.06 299 VAL A O 1
ATOM 2425 N N . TYR A 1 300 ? -15.398 10.273 -4.133 1 84.94 300 TYR A N 1
ATOM 2426 C CA . TYR A 1 300 ? -16.766 10.375 -3.627 1 84.94 300 TYR A CA 1
ATOM 2427 C C . TYR A 1 300 ? -17.672 11.062 -4.637 1 84.94 300 TYR A C 1
ATOM 2429 O O . TYR A 1 300 ? -17.328 12.117 -5.18 1 84.94 300 TYR A O 1
ATOM 2437 N N . PRO A 1 301 ? -18.734 10.57 -4.992 1 79.75 301 PRO A N 1
ATOM 2438 C CA . PRO A 1 301 ? -19.312 9.375 -4.391 1 79.75 301 PRO A CA 1
ATOM 2439 C C . PRO A 1 301 ? -18.922 8.094 -5.117 1 79.75 301 PRO A C 1
ATOM 2441 O O . PRO A 1 301 ? -18.922 7.012 -4.523 1 79.75 301 PRO A O 1
ATOM 2444 N N . ASN A 1 302 ? -18.672 8.328 -6.367 1 78.25 302 ASN A N 1
ATOM 2445 C CA . ASN A 1 302 ? -18.344 7.148 -7.156 1 78.25 302 ASN A CA 1
ATOM 2446 C C . ASN A 1 302 ? -16.844 7.027 -7.398 1 78.25 302 ASN A C 1
ATOM 2448 O O . ASN A 1 302 ? -16.188 8 -7.789 1 78.25 302 ASN A O 1
ATOM 2452 N N . VAL A 1 303 ? -16.422 5.91 -6.992 1 74.62 303 VAL A N 1
ATOM 2453 C CA . VAL A 1 303 ? -15 5.664 -7.227 1 74.62 303 VAL A CA 1
ATOM 2454 C C . VAL A 1 303 ? -14.812 4.953 -8.57 1 74.62 303 VAL A C 1
ATOM 2456 O O . VAL A 1 303 ? -15.461 3.934 -8.828 1 74.62 303 VAL A O 1
ATOM 2459 N N . GLU A 1 304 ? -14.133 5.648 -9.375 1 73.94 304 GLU A N 1
ATOM 2460 C CA . GLU A 1 304 ? -13.844 5.055 -10.68 1 73.94 304 GLU A CA 1
ATOM 2461 C C . GLU A 1 304 ? -12.867 3.891 -10.555 1 73.94 304 GLU A C 1
ATOM 2463 O O . GLU A 1 304 ? -11.797 4.035 -9.961 1 73.94 304 GLU A O 1
ATOM 2468 N N . GLU A 1 305 ? -13.156 2.781 -11.102 1 77.62 305 GLU A N 1
ATOM 2469 C CA . GLU A 1 305 ? -12.32 1.595 -10.93 1 77.62 305 GLU A CA 1
ATOM 2470 C C . GLU A 1 305 ? -11.414 1.378 -12.133 1 77.62 305 GLU A C 1
ATOM 2472 O O . GLU A 1 305 ? -10.258 0.976 -11.984 1 77.62 305 GLU A O 1
ATOM 2477 N N . SER A 1 306 ? -11.812 1.7 -13.297 1 79.38 306 SER A N 1
ATOM 2478 C CA . SER A 1 306 ? -11.102 1.331 -14.516 1 79.38 306 SER A CA 1
ATOM 2479 C C . SER A 1 306 ? -9.812 2.143 -14.672 1 79.38 306 SER A C 1
ATOM 2481 O O . SER A 1 306 ? -8.766 1.596 -15.023 1 79.38 306 SER A O 1
ATOM 2483 N N . HIS A 1 307 ? -9.859 3.443 -14.336 1 90.12 307 HIS A N 1
ATOM 2484 C CA . HIS A 1 307 ? -8.711 4.324 -14.492 1 90.12 307 HIS A CA 1
ATOM 2485 C C . HIS A 1 307 ? -8.32 4.953 -13.156 1 90.12 307 HIS A C 1
ATOM 2487 O O . HIS A 1 307 ? -8.039 6.152 -13.086 1 90.12 307 HIS A O 1
ATOM 2493 N N . TRP A 1 308 ? -8.312 4.094 -12.195 1 90 308 TRP A N 1
ATOM 2494 C CA . TRP A 1 308 ? -8.102 4.566 -10.828 1 90 308 TRP A CA 1
ATOM 2495 C C . TRP A 1 308 ? -6.719 5.195 -10.68 1 90 308 TRP A C 1
ATOM 2497 O O . TRP A 1 308 ? -6.594 6.332 -10.211 1 90 308 TRP A O 1
ATOM 2507 N N . LEU A 1 309 ? -5.648 4.52 -11.133 1 91.62 309 LEU A N 1
ATOM 2508 C CA . LEU A 1 309 ? -4.281 4.973 -10.914 1 91.62 309 LEU A CA 1
ATOM 2509 C C . LEU A 1 309 ? -3.988 6.238 -11.719 1 91.62 309 LEU A C 1
ATOM 2511 O O . LEU A 1 309 ? -3.379 7.176 -11.203 1 91.62 309 LEU A O 1
ATOM 2515 N N . SER A 1 310 ? -4.438 6.238 -12.93 1 93.12 310 SER A N 1
ATOM 2516 C CA . SER A 1 310 ? -4.23 7.422 -13.758 1 93.12 310 SER A CA 1
ATOM 2517 C C . SER A 1 310 ? -5.027 8.609 -13.234 1 93.12 310 SER A C 1
ATOM 2519 O O . SER A 1 310 ? -4.551 9.75 -13.281 1 93.12 310 SER A O 1
ATOM 2521 N N . SER A 1 311 ? -6.266 8.336 -12.781 1 93.38 311 SER A N 1
ATOM 2522 C CA . SER A 1 311 ? -7.074 9.391 -12.195 1 93.38 311 SER A CA 1
ATOM 2523 C C . SER A 1 311 ? -6.422 9.953 -10.938 1 93.38 311 SER A C 1
ATOM 2525 O O . SER A 1 311 ? -6.402 11.172 -10.727 1 93.38 311 SER A O 1
ATOM 2527 N N . LEU A 1 312 ? -5.898 9.07 -10.141 1 93.56 312 LEU A N 1
ATOM 2528 C CA . LEU A 1 312 ? -5.219 9.484 -8.922 1 93.56 312 LEU A CA 1
ATOM 2529 C C . LEU A 1 312 ? -3.988 10.32 -9.234 1 93.56 312 LEU A C 1
ATOM 2531 O O . LEU A 1 312 ? -3.744 11.344 -8.594 1 93.56 312 LEU A O 1
ATOM 2535 N N . GLU A 1 313 ? -3.248 9.898 -10.219 1 93.5 313 GLU A N 1
ATOM 2536 C CA . GLU A 1 313 ? -2.057 10.641 -10.617 1 93.5 313 GLU A CA 1
ATOM 2537 C C . GLU A 1 313 ? -2.418 12.039 -11.117 1 93.5 313 GLU A C 1
ATOM 2539 O O . GLU A 1 313 ? -1.694 13 -10.852 1 93.5 313 GLU A O 1
ATOM 2544 N N . SER A 1 314 ? -3.541 12.109 -11.805 1 94.62 314 SER A N 1
ATOM 2545 C CA . SER A 1 314 ? -3.957 13.367 -12.414 1 94.62 314 SER A CA 1
ATOM 2546 C C . SER A 1 314 ? -4.344 14.391 -11.359 1 94.62 314 SER A C 1
ATOM 2548 O O . SER A 1 314 ? -4.383 15.594 -11.633 1 94.62 314 SER A O 1
ATOM 2550 N N . THR A 1 315 ? -4.695 13.945 -10.156 1 96.69 315 THR A N 1
ATOM 2551 C CA . THR A 1 315 ? -5.016 14.875 -9.078 1 96.69 315 THR A CA 1
ATOM 2552 C C . THR A 1 315 ? -3.758 15.578 -8.578 1 96.69 315 THR A C 1
ATOM 2554 O O . THR A 1 315 ? -3.838 16.641 -7.961 1 96.69 315 THR A O 1
ATOM 2557 N N . HIS A 1 316 ? -2.551 14.914 -8.703 1 96.88 316 HIS A N 1
ATOM 2558 C CA . HIS A 1 316 ? -1.244 15.391 -8.266 1 96.88 316 HIS A CA 1
ATOM 2559 C C . HIS A 1 316 ? -1.162 15.445 -6.742 1 96.88 316 HIS A C 1
ATOM 2561 O O . HIS A 1 316 ? -0.221 16.016 -6.188 1 96.88 316 HIS A O 1
ATOM 2567 N N . TRP A 1 317 ? -2.154 14.883 -6.07 1 97.75 317 TRP A N 1
ATOM 2568 C CA . TRP A 1 317 ? -2.172 14.953 -4.609 1 97.75 317 TRP A CA 1
ATOM 2569 C C . TRP A 1 317 ? -0.94 14.281 -4.016 1 97.75 317 TRP A C 1
ATOM 2571 O O . TRP A 1 317 ? -0.233 14.875 -3.199 1 97.75 317 TRP A O 1
ATOM 2581 N N . LEU A 1 318 ? -0.642 13.094 -4.457 1 96.94 318 LEU A N 1
ATOM 2582 C CA . LEU A 1 318 ? 0.499 12.352 -3.926 1 96.94 318 LEU A CA 1
ATOM 2583 C C . LEU A 1 318 ? 1.812 13.016 -4.336 1 96.94 318 LEU A C 1
ATOM 2585 O O . LEU A 1 318 ? 2.797 12.953 -3.594 1 96.94 318 LEU A O 1
ATOM 2589 N N . GLU A 1 319 ? 1.807 13.641 -5.457 1 96.81 319 GLU A N 1
ATOM 2590 C CA . GLU A 1 319 ? 2.988 14.383 -5.883 1 96.81 319 GLU A CA 1
ATOM 2591 C C . GLU A 1 319 ? 3.287 15.539 -4.934 1 96.81 319 GLU A C 1
ATOM 2593 O O . GLU A 1 319 ? 4.449 15.797 -4.605 1 96.81 319 GLU A O 1
ATOM 2598 N N . HIS A 1 320 ? 2.246 16.234 -4.574 1 98 320 HIS A N 1
ATOM 2599 C CA . HIS A 1 320 ? 2.426 17.344 -3.633 1 98 320 HIS A CA 1
ATOM 2600 C C . HIS A 1 320 ? 2.885 16.828 -2.271 1 98 320 HIS A C 1
ATOM 2602 O O . HIS A 1 320 ? 3.725 17.453 -1.621 1 98 320 HIS A O 1
ATOM 2608 N N . ILE A 1 321 ? 2.318 15.719 -1.831 1 98.25 321 ILE A N 1
ATOM 2609 C CA . ILE A 1 321 ? 2.754 15.102 -0.585 1 98.25 321 ILE A CA 1
ATOM 2610 C C . ILE A 1 321 ? 4.238 14.75 -0.674 1 98.25 321 ILE A C 1
ATOM 2612 O O . ILE A 1 321 ? 4.996 14.984 0.274 1 98.25 321 ILE A O 1
ATOM 2616 N N . LYS A 1 322 ? 4.637 14.211 -1.793 1 97.31 322 LYS A N 1
ATOM 2617 C CA . LYS A 1 322 ? 6.027 13.836 -2.047 1 97.31 322 LYS A CA 1
ATOM 2618 C C . LYS A 1 322 ? 6.949 15.047 -1.922 1 97.31 322 LYS A C 1
ATOM 2620 O O . LYS A 1 322 ? 8.008 14.961 -1.3 1 97.31 322 LYS A O 1
ATOM 2625 N N . LEU A 1 323 ? 6.551 16.141 -2.473 1 97.75 323 LEU A N 1
ATOM 2626 C CA . LEU A 1 323 ? 7.379 17.344 -2.473 1 97.75 323 LEU A CA 1
ATOM 2627 C C . LEU A 1 323 ? 7.531 17.891 -1.06 1 97.75 323 LEU A C 1
ATOM 2629 O O . LEU A 1 323 ? 8.625 18.312 -0.67 1 97.75 323 LEU A O 1
ATOM 2633 N N . VAL A 1 324 ? 6.484 17.906 -0.317 1 98.5 324 VAL A N 1
ATOM 2634 C CA . VAL A 1 324 ? 6.527 18.406 1.055 1 98.5 324 VAL A CA 1
ATOM 2635 C C . VAL A 1 324 ? 7.441 17.516 1.896 1 98.5 324 VAL A C 1
ATOM 2637 O O . VAL A 1 324 ? 8.297 18.016 2.631 1 98.5 324 VAL A O 1
ATOM 2640 N N . LEU A 1 325 ? 7.262 16.219 1.762 1 98.31 325 LEU A N 1
ATOM 2641 C CA . LEU A 1 325 ? 8.086 15.273 2.504 1 98.31 325 LEU A CA 1
ATOM 2642 C C . LEU A 1 325 ? 9.555 15.398 2.104 1 98.31 325 LEU A C 1
ATOM 2644 O O . LEU A 1 325 ? 10.438 15.375 2.963 1 98.31 325 LEU A O 1
ATOM 2648 N N . SER A 1 326 ? 9.797 15.516 0.818 1 97.88 326 SER A N 1
ATOM 2649 C CA . SER A 1 326 ? 11.164 15.656 0.319 1 97.88 326 SER A CA 1
ATOM 2650 C C . SER A 1 326 ? 11.828 16.906 0.883 1 97.88 326 SER A C 1
ATOM 2652 O O . SER A 1 326 ? 13 16.875 1.268 1 97.88 326 SER A O 1
ATOM 2654 N N . GLY A 1 327 ? 11.078 17.984 0.878 1 98.56 327 GLY A N 1
ATOM 2655 C CA . GLY A 1 327 ? 11.594 19.203 1.475 1 98.56 327 GLY A CA 1
ATOM 2656 C C . GLY A 1 327 ? 11.93 19.047 2.947 1 98.56 327 GLY A C 1
ATOM 2657 O O . GLY A 1 327 ? 12.984 19.5 3.4 1 98.56 327 GLY A O 1
ATOM 2658 N N . ALA A 1 328 ? 11.055 18.484 3.693 1 98.75 328 ALA A N 1
ATOM 2659 C CA . ALA A 1 328 ? 11.273 18.281 5.121 1 98.75 328 ALA A CA 1
ATOM 2660 C C . ALA A 1 328 ? 12.5 17.391 5.367 1 98.75 328 ALA A C 1
ATOM 2662 O O . ALA A 1 328 ? 13.242 17.609 6.328 1 98.75 328 ALA A O 1
ATOM 2663 N N . ILE A 1 329 ? 12.695 16.406 4.52 1 98.38 329 ILE A N 1
ATOM 2664 C CA . ILE A 1 329 ? 13.836 15.5 4.629 1 98.38 329 ILE A CA 1
ATOM 2665 C C . ILE A 1 329 ? 15.133 16.281 4.426 1 98.38 329 ILE A C 1
ATOM 2667 O O . ILE A 1 329 ? 16.125 16.062 5.137 1 98.38 329 ILE A O 1
ATOM 2671 N N . GLN A 1 330 ? 15.156 17.125 3.482 1 98.38 330 GLN A N 1
ATOM 2672 C CA . GLN A 1 330 ? 16.344 17.953 3.229 1 98.38 330 GLN A CA 1
ATOM 2673 C C . GLN A 1 330 ? 16.672 18.812 4.438 1 98.38 330 GLN A C 1
ATOM 2675 O O . GLN A 1 330 ? 17.844 18.938 4.816 1 98.38 330 GLN A O 1
ATOM 2680 N N . VAL A 1 331 ? 15.672 19.391 4.996 1 98.69 331 VAL A N 1
ATOM 2681 C CA . VAL A 1 331 ? 15.859 20.219 6.18 1 98.69 331 VAL A CA 1
ATOM 2682 C C . VAL A 1 331 ? 16.422 19.375 7.316 1 98.69 331 VAL A C 1
ATOM 2684 O O . VAL A 1 331 ? 17.422 19.75 7.949 1 98.69 331 VAL A O 1
ATOM 2687 N N . ALA A 1 332 ? 15.781 18.266 7.582 1 98.44 332 ALA A N 1
ATOM 2688 C CA . ALA A 1 332 ? 16.203 17.375 8.664 1 98.44 332 ALA A CA 1
ATOM 2689 C C . ALA A 1 332 ? 17.641 16.891 8.438 1 98.44 332 ALA A C 1
ATOM 2691 O O . ALA A 1 332 ? 18.422 16.812 9.375 1 98.44 332 ALA A O 1
ATOM 2692 N N . ASP A 1 333 ? 17.922 16.531 7.207 1 97.56 333 ASP A N 1
ATOM 2693 C CA . ASP A 1 333 ? 19.234 16.016 6.871 1 97.56 333 ASP A CA 1
ATOM 2694 C C . ASP A 1 333 ? 20.312 17.062 7.105 1 97.56 333 ASP A C 1
ATOM 2696 O O . ASP A 1 333 ? 21.391 16.766 7.645 1 97.56 333 ASP A O 1
ATOM 2700 N N . LYS A 1 334 ? 20.109 18.266 6.715 1 97.94 334 LYS A N 1
ATOM 2701 C CA . LYS A 1 334 ? 21.062 19.359 6.883 1 97.94 334 LYS A CA 1
ATOM 2702 C C . LYS A 1 334 ? 21.312 19.641 8.359 1 97.94 334 LYS A C 1
ATOM 2704 O O . LYS A 1 334 ? 22.469 19.844 8.773 1 97.94 334 LYS A O 1
ATOM 2709 N N . VAL A 1 335 ? 20.312 19.672 9.148 1 98.06 335 VAL A N 1
ATOM 2710 C CA . VAL A 1 335 ? 20.422 19.969 10.578 1 98.06 335 VAL A CA 1
ATOM 2711 C C . VAL A 1 335 ? 21.094 18.812 11.297 1 98.06 335 VAL A C 1
ATOM 2713 O O . VAL A 1 335 ? 21.938 19.031 12.18 1 98.06 335 VAL A O 1
ATOM 2716 N N . SER A 1 336 ? 20.719 17.625 10.867 1 96.5 336 SER A N 1
ATOM 2717 C CA . SER A 1 336 ? 21.328 16.438 11.469 1 96.5 336 SER A CA 1
ATOM 2718 C C . SER A 1 336 ? 22.828 16.391 11.195 1 96.5 336 SER A C 1
ATOM 2720 O O . SER A 1 336 ? 23.594 15.859 12 1 96.5 336 SER A O 1
ATOM 2722 N N . SER A 1 337 ? 23.203 16.953 10.102 1 95.62 337 SER A N 1
ATOM 2723 C CA . SER A 1 337 ? 24.609 16.953 9.711 1 95.62 337 SER A CA 1
ATOM 2724 C C . SER A 1 337 ? 25.391 18.047 10.422 1 95.62 337 SER A C 1
ATOM 2726 O O . SER A 1 337 ? 26.609 18.156 10.289 1 95.62 337 SER A O 1
ATOM 2728 N N . GLY A 1 338 ? 24.688 18.922 11.102 1 96.88 338 GLY A N 1
ATOM 2729 C CA . GLY A 1 338 ? 25.344 19.906 11.938 1 96.88 338 GLY A CA 1
ATOM 2730 C C . GLY A 1 338 ? 25.234 21.328 11.406 1 96.88 338 GLY A C 1
ATOM 2731 O O . GLY A 1 338 ? 25.812 22.25 11.961 1 96.88 338 GLY A O 1
ATOM 2732 N N . SER A 1 339 ? 24.438 21.531 10.375 1 97.94 339 SER A N 1
ATOM 2733 C CA . SER A 1 339 ? 24.281 22.859 9.797 1 97.94 339 SER A CA 1
ATOM 2734 C C . SER A 1 339 ? 22.922 23.453 10.164 1 97.94 339 SER A C 1
ATOM 2736 O O . SER A 1 339 ? 21.891 22.797 10.039 1 97.94 339 SER A O 1
ATOM 2738 N N . SER A 1 340 ? 22.922 24.688 10.633 1 98.31 340 SER A N 1
ATOM 2739 C CA . SER A 1 340 ? 21.688 25.391 10.914 1 98.31 340 SER A CA 1
ATOM 2740 C C . SER A 1 340 ? 20.953 25.766 9.625 1 98.31 340 SER A C 1
ATOM 2742 O O . SER A 1 340 ? 21.594 25.906 8.57 1 98.31 340 SER A O 1
ATOM 2744 N N . VAL A 1 341 ? 19.672 25.875 9.727 1 98.75 341 VAL A N 1
ATOM 2745 C CA . VAL A 1 341 ? 18.922 26.172 8.516 1 98.75 341 VAL A CA 1
ATOM 2746 C C . VAL A 1 341 ? 17.859 27.234 8.82 1 98.75 341 VAL A C 1
ATOM 2748 O O . VAL A 1 341 ? 17.453 27.406 9.977 1 98.75 341 VAL A O 1
ATOM 2751 N N . VAL A 1 342 ? 17.453 27.969 7.816 1 98.75 342 VAL A N 1
ATOM 2752 C CA . VAL A 1 342 ? 16.328 28.891 7.828 1 98.75 342 VAL A CA 1
ATOM 2753 C C . VAL A 1 342 ? 15.266 28.438 6.828 1 98.75 342 VAL A C 1
ATOM 2755 O O . VAL A 1 342 ? 15.578 28.172 5.664 1 98.75 342 VAL A O 1
ATOM 2758 N N . VAL A 1 343 ? 14.07 28.25 7.297 1 98.81 343 VAL A N 1
ATOM 2759 C CA . VAL A 1 343 ? 12.977 27.797 6.438 1 98.81 343 VAL A CA 1
ATOM 2760 C C . VAL A 1 343 ? 11.938 28.906 6.297 1 98.81 343 VAL A C 1
ATOM 2762 O O . VAL A 1 343 ? 11.508 29.5 7.289 1 98.81 343 VAL A O 1
ATOM 2765 N N . HIS A 1 344 ? 11.594 29.219 5.117 1 97.5 344 HIS A N 1
ATOM 2766 C CA . HIS A 1 344 ? 10.539 30.203 4.969 1 97.5 344 HIS A CA 1
ATOM 2767 C C . HIS A 1 344 ? 9.805 30.031 3.645 1 97.5 344 HIS A C 1
ATOM 2769 O O . HIS A 1 344 ? 10.156 29.172 2.842 1 97.5 344 HIS A O 1
ATOM 2775 N N . CYS A 1 345 ? 8.766 30.719 3.475 1 95.88 345 CYS A N 1
ATOM 2776 C CA . CYS A 1 345 ? 8.008 30.906 2.242 1 95.88 345 CYS A CA 1
ATOM 2777 C C . CYS A 1 345 ? 7.598 32.375 2.082 1 95.88 345 CYS A C 1
ATOM 2779 O O . CYS A 1 345 ? 8.383 33.281 2.375 1 95.88 345 CYS A O 1
ATOM 2781 N N . SER A 1 346 ? 6.398 32.719 1.601 1 95.94 346 SER A N 1
ATOM 2782 C CA . SER A 1 346 ? 6.016 34.125 1.445 1 95.94 346 SER A CA 1
ATOM 2783 C C . SER A 1 346 ? 5.738 34.781 2.797 1 95.94 346 SER A C 1
ATOM 2785 O O . SER A 1 346 ? 6.477 35.656 3.225 1 95.94 346 SER A O 1
ATOM 2787 N N . ASP A 1 347 ? 4.824 34.188 3.568 1 95.06 347 ASP A N 1
ATOM 2788 C CA . ASP A 1 347 ? 4.465 34.75 4.859 1 95.06 347 ASP A CA 1
ATOM 2789 C C . ASP A 1 347 ? 4.887 33.844 6.008 1 95.06 347 ASP A C 1
ATOM 2791 O O . ASP A 1 347 ? 4.875 34.25 7.172 1 95.06 347 ASP A O 1
ATOM 2795 N N . GLY A 1 348 ? 5.168 32.656 5.727 1 96.38 348 GLY A N 1
ATOM 2796 C CA . GLY A 1 348 ? 5.824 31.781 6.688 1 96.38 348 GLY A CA 1
ATOM 2797 C C . GLY A 1 348 ? 4.859 31.094 7.629 1 96.38 348 GLY A C 1
ATOM 2798 O O . GLY A 1 348 ? 5.223 30.734 8.75 1 96.38 348 GLY A O 1
ATOM 2799 N N . TRP A 1 349 ? 3.6 30.922 7.207 1 96.56 349 TRP A N 1
ATOM 2800 C CA . TRP A 1 349 ? 2.691 30.297 8.164 1 96.56 349 TRP A CA 1
ATOM 2801 C C . TRP A 1 349 ? 2.078 29.031 7.59 1 96.56 349 TRP A C 1
ATOM 2803 O O . TRP A 1 349 ? 1.389 28.297 8.297 1 96.56 349 TRP A O 1
ATOM 2813 N N . ASP A 1 350 ? 2.229 28.609 6.348 1 97.94 350 ASP A N 1
ATOM 2814 C CA . ASP A 1 350 ? 1.647 27.406 5.754 1 97.94 350 ASP A CA 1
ATOM 2815 C C . ASP A 1 350 ? 2.717 26.359 5.492 1 97.94 350 ASP A C 1
ATOM 2817 O O . ASP A 1 350 ? 3.01 25.531 6.363 1 97.94 350 ASP A O 1
ATOM 2821 N N . ARG A 1 351 ? 3.453 26.547 4.27 1 98.5 351 ARG A N 1
ATOM 2822 C CA . ARG A 1 351 ? 4.461 25.562 3.877 1 98.5 351 ARG A CA 1
ATOM 2823 C C . ARG A 1 351 ? 5.598 25.516 4.891 1 98.5 351 ARG A C 1
ATOM 2825 O O . ARG A 1 351 ? 6.184 24.453 5.121 1 98.5 351 ARG A O 1
ATOM 2832 N N . THR A 1 352 ? 5.887 26.656 5.527 1 98.75 352 THR A N 1
ATOM 2833 C CA . THR A 1 352 ? 6.938 26.734 6.535 1 98.75 352 THR A CA 1
ATOM 2834 C C . THR A 1 352 ? 6.605 25.844 7.73 1 98.75 352 THR A C 1
ATOM 2836 O O . THR A 1 352 ? 7.457 25.078 8.195 1 98.75 352 THR A O 1
ATOM 2839 N N . ALA A 1 353 ? 5.375 25.938 8.18 1 98.69 353 ALA A N 1
ATOM 2840 C CA . ALA A 1 353 ? 4.941 25.109 9.305 1 98.69 353 ALA A CA 1
ATOM 2841 C C . ALA A 1 353 ? 4.992 23.625 8.945 1 98.69 353 ALA A C 1
ATOM 2843 O O . ALA A 1 353 ? 5.336 22.781 9.789 1 98.69 353 ALA A O 1
ATOM 2844 N N . GLN A 1 354 ? 4.648 23.25 7.727 1 98.81 354 GLN A N 1
ATOM 2845 C CA . GLN A 1 354 ? 4.719 21.875 7.277 1 98.81 354 GLN A CA 1
ATOM 2846 C C . GLN A 1 354 ? 6.148 21.344 7.344 1 98.81 354 GLN A C 1
ATOM 2848 O O . GLN A 1 354 ? 6.391 20.266 7.891 1 98.81 354 GLN A O 1
ATOM 2853 N N . LEU A 1 355 ? 7.051 22.141 6.832 1 98.88 355 LEU A N 1
ATOM 2854 C CA . LEU A 1 355 ? 8.438 21.703 6.715 1 98.88 355 LEU A CA 1
ATOM 2855 C C . LEU A 1 355 ? 9.102 21.609 8.086 1 98.88 355 LEU A C 1
ATOM 2857 O O . LEU A 1 355 ? 9.758 20.609 8.391 1 98.88 355 LEU A O 1
ATOM 2861 N N . THR A 1 356 ? 8.922 22.625 8.945 1 98.81 356 THR A N 1
ATOM 2862 C CA . THR A 1 356 ? 9.562 22.625 10.25 1 98.81 356 THR A CA 1
ATOM 2863 C C . THR A 1 356 ? 8.992 21.516 11.133 1 98.81 356 THR A C 1
ATOM 2865 O O . THR A 1 356 ? 9.742 20.812 11.812 1 98.81 356 THR A O 1
ATOM 2868 N N . SER A 1 357 ? 7.668 21.359 11.109 1 98.81 357 SER A N 1
ATOM 2869 C CA . SER A 1 357 ? 7.031 20.344 11.945 1 98.81 357 SER A CA 1
ATOM 2870 C C . SER A 1 357 ? 7.441 18.938 11.516 1 98.81 357 SER A C 1
ATOM 2872 O O . SER A 1 357 ? 7.746 18.078 12.359 1 98.81 357 SER A O 1
ATOM 2874 N N . LEU A 1 358 ? 7.469 18.672 10.219 1 98.88 358 LEU A N 1
ATOM 2875 C CA . LEU A 1 358 ? 7.852 17.359 9.727 1 98.88 358 LEU A CA 1
ATOM 2876 C C . LEU A 1 358 ? 9.32 17.078 10.016 1 98.88 358 LEU A C 1
ATOM 2878 O O . LEU A 1 358 ? 9.688 15.961 10.383 1 98.88 358 LEU A O 1
ATOM 2882 N N . ALA A 1 359 ? 10.133 18.078 9.828 1 98.75 359 ALA A N 1
ATOM 2883 C CA . ALA A 1 359 ? 11.555 17.906 10.141 1 98.75 359 ALA A CA 1
ATOM 2884 C C . ALA A 1 359 ? 11.758 17.594 11.617 1 98.75 359 ALA A C 1
ATOM 2886 O O . ALA A 1 359 ? 12.57 16.734 11.969 1 98.75 359 ALA A O 1
ATOM 2887 N N . MET A 1 360 ? 11.031 18.297 12.445 1 98.56 360 MET A N 1
ATOM 2888 C CA . MET A 1 360 ? 11.133 18.062 13.883 1 98.56 360 MET A CA 1
ATOM 2889 C C . MET A 1 360 ? 10.664 16.656 14.234 1 98.56 360 MET A C 1
ATOM 2891 O O . MET A 1 360 ? 11.242 16.016 15.117 1 98.56 360 MET A O 1
ATOM 2895 N N . LEU A 1 361 ? 9.648 16.188 13.555 1 97.94 361 LEU A N 1
ATOM 2896 C CA . LEU A 1 361 ? 9.18 14.82 13.758 1 97.94 361 LEU A CA 1
ATOM 2897 C C . LEU A 1 361 ? 10.258 13.812 13.383 1 97.94 361 LEU A C 1
ATOM 2899 O O . LEU A 1 361 ? 10.367 12.758 14 1 97.94 361 LEU A O 1
ATOM 2903 N N . MET A 1 362 ? 11.016 14.125 12.383 1 98.06 362 MET A N 1
ATOM 2904 C CA . MET A 1 362 ? 12.086 13.242 11.922 1 98.06 362 MET A CA 1
ATOM 2905 C C . MET A 1 362 ? 13.266 13.273 12.883 1 98.06 362 MET A C 1
ATOM 2907 O O . MET A 1 362 ? 13.906 12.25 13.117 1 98.06 362 MET A O 1
ATOM 2911 N N . LEU A 1 363 ? 13.523 14.359 13.484 1 97.31 363 LEU A N 1
ATOM 2912 C CA . LEU A 1 363 ? 14.766 14.594 14.211 1 97.31 363 LEU A CA 1
ATOM 2913 C C . LEU A 1 363 ? 14.602 14.25 15.688 1 97.31 363 LEU A C 1
ATOM 2915 O O . LEU A 1 363 ? 15.57 13.852 16.344 1 97.31 363 LEU A O 1
ATOM 2919 N N . ASP A 1 364 ? 13.398 14.469 16.234 1 96.31 364 ASP A N 1
ATOM 2920 C CA . ASP A 1 364 ? 13.18 14.398 17.672 1 96.31 364 ASP A CA 1
ATOM 2921 C C . ASP A 1 364 ? 12.094 13.383 18.016 1 96.31 364 ASP A C 1
ATOM 2923 O O . ASP A 1 364 ? 10.914 13.609 17.734 1 96.31 364 ASP A O 1
ATOM 2927 N N . SER A 1 365 ? 12.43 12.359 18.703 1 95.62 365 SER A N 1
ATOM 2928 C CA . SER A 1 365 ? 11.516 11.258 19.031 1 95.62 365 SER A CA 1
ATOM 2929 C C . SER A 1 365 ? 10.445 11.703 20.016 1 95.62 365 SER A C 1
ATOM 2931 O O . SER A 1 365 ? 9.391 11.078 20.125 1 95.62 365 SER A O 1
ATOM 2933 N N . TYR A 1 366 ? 10.703 12.805 20.75 1 96.06 366 TYR A N 1
ATOM 2934 C CA . TYR A 1 366 ? 9.695 13.32 21.672 1 96.06 366 TYR A CA 1
ATOM 2935 C C . TYR A 1 366 ? 8.406 13.664 20.938 1 96.06 366 TYR A C 1
ATOM 2937 O O . TYR A 1 366 ? 7.312 13.359 21.422 1 96.06 366 TYR A O 1
ATOM 2945 N N . TYR A 1 367 ? 8.539 14.25 19.797 1 97.62 367 TYR A N 1
ATOM 2946 C CA . TYR A 1 367 ? 7.363 14.695 19.062 1 97.62 367 TYR A CA 1
ATOM 2947 C C . TYR A 1 367 ? 6.602 13.508 18.484 1 97.62 367 TYR A C 1
ATOM 2949 O O . TYR A 1 367 ? 5.484 13.664 17.984 1 97.62 367 TYR A O 1
ATOM 2957 N N . ARG A 1 368 ? 7.184 12.328 18.578 1 97.5 368 ARG A N 1
ATOM 2958 C CA . ARG A 1 368 ? 6.543 11.117 18.078 1 97.5 368 ARG A CA 1
ATOM 2959 C C . ARG A 1 368 ? 5.734 10.43 19.172 1 97.5 368 ARG A C 1
ATOM 2961 O O . ARG A 1 368 ? 5.059 9.43 18.922 1 97.5 368 ARG A O 1
ATOM 2968 N N . THR A 1 369 ? 5.809 10.93 20.328 1 97.38 369 THR A N 1
ATOM 2969 C CA . THR A 1 369 ? 4.934 10.484 21.422 1 97.38 369 THR A CA 1
ATOM 2970 C C . THR A 1 369 ? 3.568 11.156 21.312 1 97.38 369 THR A C 1
ATOM 2972 O O . THR A 1 369 ? 3.387 12.094 20.547 1 97.38 369 THR A O 1
ATOM 2975 N N . LEU A 1 370 ? 2.619 10.688 22.062 1 98 370 LEU A N 1
ATOM 2976 C CA . LEU A 1 370 ? 1.281 11.266 22.047 1 98 370 LEU A CA 1
ATOM 2977 C C . LEU A 1 370 ? 1.314 12.711 22.531 1 98 370 LEU A C 1
ATOM 2979 O O . LEU A 1 370 ? 0.796 13.609 21.875 1 98 370 LEU A O 1
ATOM 2983 N N . ARG A 1 371 ? 1.94 12.938 23.672 1 97.44 371 ARG A N 1
ATOM 2984 C CA . ARG A 1 371 ? 2.039 14.273 24.234 1 97.44 371 ARG A CA 1
ATOM 2985 C C . ARG A 1 371 ? 2.912 15.18 23.375 1 97.44 371 ARG A C 1
ATOM 2987 O O . ARG A 1 371 ? 2.586 16.344 23.172 1 97.44 371 ARG A O 1
ATOM 2994 N N . GLY A 1 372 ? 3.973 14.609 22.938 1 98.06 372 GLY A N 1
ATOM 2995 C CA . GLY A 1 372 ? 4.891 15.383 22.125 1 98.06 372 GLY A CA 1
ATOM 2996 C C . GLY A 1 372 ? 4.262 15.883 20.844 1 98.06 372 GLY A C 1
ATOM 2997 O O . GLY A 1 372 ? 4.562 16.984 20.375 1 98.06 372 GLY A O 1
ATOM 2998 N N . PHE A 1 373 ? 3.453 15.086 20.281 1 98.75 373 PHE A N 1
ATOM 2999 C CA . PHE A 1 373 ? 2.797 15.484 19.047 1 98.75 373 PHE A CA 1
ATOM 3000 C C . PHE A 1 373 ? 1.829 16.641 19.281 1 98.75 373 PHE A C 1
ATOM 3002 O O . PHE A 1 373 ? 1.713 17.547 18.453 1 98.75 373 PHE A O 1
ATOM 3009 N N . GLN A 1 374 ? 1.145 16.562 20.375 1 98.75 374 GLN A N 1
ATOM 3010 C CA . GLN A 1 374 ? 0.26 17.656 20.766 1 98.75 374 GLN A CA 1
ATOM 3011 C C . GLN A 1 374 ? 1.039 18.953 20.953 1 98.75 374 GLN A C 1
ATOM 3013 O O . GLN A 1 374 ? 0.605 20.016 20.484 1 98.75 374 GLN A O 1
ATOM 3018 N N . VAL A 1 375 ? 2.184 18.812 21.578 1 98.75 375 VAL A N 1
ATOM 3019 C CA . VAL A 1 375 ? 3.039 19.969 21.812 1 98.75 375 VAL A CA 1
ATOM 3020 C C . VAL A 1 375 ? 3.523 20.547 20.484 1 98.75 375 VAL A C 1
ATOM 3022 O O . VAL A 1 375 ? 3.559 21.766 20.297 1 98.75 375 VAL A O 1
ATOM 3025 N N . LEU A 1 376 ? 3.857 19.672 19.609 1 98.81 376 LEU A N 1
ATOM 3026 C CA . LEU A 1 376 ? 4.336 20.078 18.297 1 98.81 376 LEU A CA 1
ATOM 3027 C C . LEU A 1 376 ? 3.279 20.906 17.578 1 98.81 376 LEU A C 1
ATOM 3029 O O . LEU A 1 376 ? 3.586 21.953 17 1 98.81 376 LEU A O 1
ATOM 3033 N N . LEU A 1 377 ? 2.045 20.453 17.578 1 98.81 377 LEU A N 1
ATOM 3034 C CA . LEU A 1 377 ? 0.958 21.141 16.891 1 98.81 377 LEU A CA 1
ATOM 3035 C C . LEU A 1 377 ? 0.667 22.484 17.547 1 98.81 377 LEU A C 1
ATOM 3037 O O . LEU A 1 377 ? 0.456 23.484 16.859 1 98.81 377 LEU A O 1
ATOM 3041 N N . GLU A 1 378 ? 0.67 22.5 18.844 1 98.62 378 GLU A N 1
ATOM 3042 C CA . GLU A 1 378 ? 0.408 23.75 19.578 1 98.62 378 GLU A CA 1
ATOM 3043 C C . GLU A 1 378 ? 1.49 24.781 19.297 1 98.62 378 GLU A C 1
ATOM 3045 O O . GLU A 1 378 ? 1.194 25.969 19.156 1 98.62 378 GLU A O 1
ATOM 3050 N N . LYS A 1 379 ? 2.66 24.344 19.203 1 98.38 379 LYS A N 1
ATOM 3051 C CA . LYS A 1 379 ? 3.779 25.266 19.031 1 98.38 379 LYS A CA 1
ATOM 3052 C C . LYS A 1 379 ? 3.904 25.719 17.578 1 98.38 379 LYS A C 1
ATOM 3054 O O . LYS A 1 379 ? 3.691 26.891 17.266 1 98.38 379 LYS A O 1
ATOM 3059 N N . GLU A 1 380 ? 4.055 24.781 16.641 1 98.06 380 GLU A N 1
ATOM 3060 C CA . GLU A 1 380 ? 4.469 25.109 15.289 1 98.06 380 GLU A CA 1
ATOM 3061 C C . GLU A 1 380 ? 3.283 25.578 14.445 1 98.06 380 GLU A C 1
ATOM 3063 O O . GLU A 1 380 ? 3.457 26.328 13.492 1 98.06 380 GLU A O 1
ATOM 3068 N N . TRP A 1 381 ? 2.078 25.172 14.812 1 98.69 381 TRP A N 1
ATOM 3069 C CA . TRP A 1 381 ? 0.921 25.516 13.992 1 98.69 381 TRP A CA 1
ATOM 3070 C C . TRP A 1 381 ? 0.045 26.547 14.688 1 98.69 381 TRP A C 1
ATOM 3072 O O . TRP A 1 381 ? -0.172 27.641 14.156 1 98.69 381 TRP A O 1
ATOM 3082 N N . ILE A 1 382 ? -0.328 26.266 15.883 1 98.38 382 ILE A N 1
ATOM 3083 C CA . ILE A 1 382 ? -1.304 27.109 16.562 1 98.38 382 ILE A CA 1
ATOM 3084 C C . ILE A 1 382 ? -0.626 28.391 17.062 1 98.38 382 ILE A C 1
ATOM 3086 O O . ILE A 1 382 ? -1.054 29.5 16.719 1 98.38 382 ILE A O 1
ATOM 3090 N N . SER A 1 383 ? 0.48 28.266 17.75 1 97.69 383 SER A N 1
ATOM 3091 C CA . SER A 1 383 ? 1.145 29.422 18.344 1 97.69 383 SER A CA 1
ATOM 3092 C C . SER A 1 383 ? 1.808 30.281 17.266 1 97.69 383 SER A C 1
ATOM 3094 O O . SER A 1 383 ? 1.753 31.516 17.328 1 97.69 383 SER A O 1
ATOM 3096 N N . PHE A 1 384 ? 2.369 29.641 16.312 1 98.19 384 PHE A N 1
ATOM 3097 C CA . PHE A 1 384 ? 3.125 30.391 15.312 1 98.19 384 PHE A CA 1
ATOM 3098 C C . PHE A 1 384 ? 2.221 30.828 14.172 1 98.19 384 PHE A C 1
ATOM 3100 O O . PHE A 1 384 ? 2.703 31.281 13.125 1 98.19 384 PHE A O 1
ATOM 3107 N N . GLY A 1 385 ? 1.035 30.672 14.328 1 98.19 385 GLY A N 1
ATOM 3108 C CA . GLY A 1 385 ? 0.056 31.5 13.633 1 98.19 385 GLY A CA 1
ATOM 3109 C C . GLY A 1 385 ? -0.338 30.953 12.281 1 98.19 385 GLY A C 1
ATOM 3110 O O . GLY A 1 385 ? -0.495 31.703 11.32 1 98.19 385 GLY A O 1
ATOM 3111 N N . HIS A 1 386 ? -0.466 29.594 12.062 1 98.44 386 HIS A N 1
ATOM 3112 C CA . HIS A 1 386 ? -1.16 29.109 10.875 1 98.44 386 HIS A CA 1
ATOM 3113 C C . HIS A 1 386 ? -2.6 29.609 10.836 1 98.44 386 HIS A C 1
ATOM 3115 O O . HIS A 1 386 ? -3.295 29.594 11.852 1 98.44 386 HIS A O 1
ATOM 3121 N N . LYS A 1 387 ? -2.992 30.078 9.695 1 98.12 387 LYS A N 1
ATOM 3122 C CA . LYS A 1 387 ? -4.293 30.734 9.57 1 98.12 387 LYS A CA 1
ATOM 3123 C C . LYS A 1 387 ? -5.414 29.703 9.445 1 98.12 387 LYS A C 1
ATOM 3125 O O . LYS A 1 387 ? -6.082 29.641 8.406 1 98.12 387 LYS A O 1
ATOM 3130 N N . PHE A 1 388 ? -5.77 29.047 10.492 1 98.5 388 PHE A N 1
ATOM 3131 C CA . PHE A 1 388 ? -6.762 27.984 10.461 1 98.5 388 PHE A CA 1
ATOM 3132 C C . PHE A 1 388 ? -8.125 28.516 10.039 1 98.5 388 PHE A C 1
ATOM 3134 O O . PHE A 1 388 ? -8.805 27.906 9.211 1 98.5 388 PHE A O 1
ATOM 3141 N N . ALA A 1 389 ? -8.547 29.609 10.625 1 97.56 389 ALA A N 1
ATOM 3142 C CA . ALA A 1 389 ? -9.867 30.172 10.328 1 97.56 389 ALA A CA 1
ATOM 3143 C C . ALA A 1 389 ? -10.016 30.453 8.836 1 97.56 389 ALA A C 1
ATOM 3145 O O . ALA A 1 389 ? -11.031 30.109 8.227 1 97.56 389 ALA A O 1
ATOM 3146 N N . SER A 1 390 ? -8.992 31.047 8.281 1 96.94 390 SER A N 1
ATOM 3147 C CA . SER A 1 390 ? -9.031 31.422 6.867 1 96.94 390 SER A CA 1
ATOM 3148 C C . SER A 1 390 ? -8.898 30.188 5.973 1 96.94 390 SER A C 1
ATOM 3150 O O . SER A 1 390 ? -9.562 30.094 4.941 1 96.94 390 SER A O 1
ATOM 3152 N N . ARG A 1 391 ? -8.039 29.312 6.301 1 98.12 391 ARG A N 1
ATOM 3153 C CA . ARG A 1 391 ? -7.746 28.156 5.457 1 98.12 391 ARG A CA 1
ATOM 3154 C C . ARG A 1 391 ? -8.891 27.156 5.488 1 98.12 391 ARG A C 1
ATOM 3156 O O . ARG A 1 391 ? -9.211 26.531 4.469 1 98.12 391 ARG A O 1
ATOM 3163 N N . ILE A 1 392 ? -9.547 26.969 6.605 1 97.69 392 ILE A N 1
ATOM 3164 C CA . ILE A 1 392 ? -10.602 25.984 6.758 1 97.69 392 ILE A CA 1
ATOM 3165 C C . ILE A 1 392 ? -11.961 26.625 6.488 1 97.69 392 ILE A C 1
ATOM 3167 O O . ILE A 1 392 ? -12.875 25.969 5.977 1 97.69 392 ILE A O 1
ATOM 3171 N N . GLY A 1 393 ? -12.125 27.938 6.84 1 97 393 GLY A N 1
ATOM 3172 C CA . GLY A 1 393 ? -13.398 28.625 6.719 1 97 393 GLY A CA 1
ATOM 3173 C C . GLY A 1 393 ? -14.383 28.25 7.812 1 97 393 GLY A C 1
ATOM 3174 O O . GLY A 1 393 ? -15.555 27.984 7.543 1 97 393 GLY A O 1
ATOM 3175 N N . HIS A 1 394 ? -13.945 28.234 9.039 1 96.56 394 HIS A N 1
ATOM 3176 C CA . HIS A 1 394 ? -14.812 27.875 10.156 1 96.56 394 HIS A CA 1
ATOM 3177 C C . HIS A 1 394 ? -16.031 28.797 10.234 1 96.56 394 HIS A C 1
ATOM 3179 O O . HIS A 1 394 ? -15.883 30 10.414 1 96.56 394 HIS A O 1
ATOM 3185 N N . GLY A 1 395 ? -17.141 28.25 10.062 1 95.56 395 GLY A N 1
ATOM 3186 C CA . GLY A 1 395 ? -18.391 28.969 10.266 1 95.56 395 GLY A CA 1
ATOM 3187 C C . GLY A 1 395 ? -18.625 30.047 9.219 1 95.56 395 GLY A C 1
ATOM 3188 O O . GLY A 1 395 ? -19.422 30.969 9.43 1 95.56 395 GLY A O 1
ATOM 3189 N N . ASP A 1 396 ? -17.922 29.984 8.164 1 95.25 396 ASP A N 1
ATOM 3190 C CA . ASP A 1 396 ? -18 30.984 7.105 1 95.25 396 ASP A CA 1
ATOM 3191 C C . ASP A 1 396 ? -18.734 30.438 5.883 1 95.25 396 ASP A C 1
ATOM 3193 O O . ASP A 1 396 ? -18.438 29.344 5.414 1 95.25 396 ASP A O 1
ATOM 3197 N N . LYS A 1 397 ? -19.672 31.188 5.383 1 94.38 397 LYS A N 1
ATOM 3198 C CA . LYS A 1 397 ? -20.516 30.75 4.285 1 94.38 397 LYS A CA 1
ATOM 3199 C C . LYS A 1 397 ? -19.797 30.859 2.947 1 94.38 397 LYS A C 1
ATOM 3201 O O . LYS A 1 397 ? -20.203 30.25 1.961 1 94.38 397 LYS A O 1
ATOM 3206 N N . ASN A 1 398 ? -18.75 31.641 2.91 1 94.19 398 ASN A N 1
ATOM 3207 C CA . ASN A 1 398 ? -18.047 31.875 1.648 1 94.19 398 ASN A CA 1
ATOM 3208 C C . ASN A 1 398 ? -17.172 30.688 1.268 1 94.19 398 ASN A C 1
ATOM 3210 O O . ASN A 1 398 ? -15.953 30.734 1.453 1 94.19 398 ASN A O 1
ATOM 3214 N N . HIS A 1 399 ? -17.734 29.828 0.591 1 90.12 399 HIS A N 1
ATOM 3215 C CA . HIS A 1 399 ? -17.031 28.594 0.233 1 90.12 399 HIS A CA 1
ATOM 3216 C C . HIS A 1 399 ? -16.047 28.844 -0.902 1 90.12 399 HIS A C 1
ATOM 3218 O O . HIS A 1 399 ? -15.102 28.062 -1.089 1 90.12 399 HIS A O 1
ATOM 3224 N N . ALA A 1 400 ? -16.172 29.922 -1.644 1 91.75 400 ALA A N 1
ATOM 3225 C CA . ALA A 1 400 ? -15.336 30.188 -2.807 1 91.75 400 ALA A CA 1
ATOM 3226 C C . ALA A 1 400 ? -14.148 31.078 -2.436 1 91.75 400 ALA A C 1
ATOM 3228 O O . ALA A 1 400 ? -13.398 31.516 -3.309 1 91.75 400 ALA A O 1
ATOM 3229 N N . ASP A 1 401 ? -14.062 31.328 -1.155 1 93.81 401 ASP A N 1
ATOM 3230 C CA . ASP A 1 401 ? -12.938 32.125 -0.693 1 93.81 401 ASP A CA 1
ATOM 3231 C C . ASP A 1 401 ? -11.609 31.531 -1.138 1 93.81 401 ASP A C 1
ATOM 3233 O O . ASP A 1 401 ? -11.367 30.344 -0.95 1 93.81 401 ASP A O 1
ATOM 3237 N N . GLN A 1 402 ? -10.75 32.312 -1.654 1 95 402 GLN A N 1
ATOM 3238 C CA . GLN A 1 402 ? -9.477 31.859 -2.223 1 95 402 GLN A CA 1
ATOM 3239 C C . GLN A 1 402 ? -8.477 31.531 -1.124 1 95 402 GLN A C 1
ATOM 3241 O O . GLN A 1 402 ? -7.449 30.891 -1.388 1 95 402 GLN A O 1
ATOM 3246 N N . ASP A 1 403 ? -8.797 31.844 0.052 1 95.38 403 ASP A N 1
ATOM 3247 C CA . ASP A 1 403 ? -7.883 31.609 1.163 1 95.38 403 ASP A CA 1
ATOM 3248 C C . ASP A 1 403 ? -8.047 30.188 1.719 1 95.38 403 ASP A C 1
ATOM 3250 O O . ASP A 1 403 ? -7.27 29.75 2.564 1 95.38 403 ASP A O 1
ATOM 3254 N N . ARG A 1 404 ? -9.039 29.469 1.222 1 96.94 404 ARG A N 1
ATOM 3255 C CA . ARG A 1 404 ? -9.227 28.094 1.672 1 96.94 404 ARG A CA 1
ATOM 3256 C C . ARG A 1 404 ? -8.141 27.188 1.114 1 96.94 404 ARG A C 1
ATOM 3258 O O . ARG A 1 404 ? -7.711 27.344 -0.031 1 96.94 404 ARG A O 1
ATOM 3265 N N . SER A 1 405 ? -7.625 26.281 1.983 1 97.69 405 SER A N 1
ATOM 3266 C CA . SER A 1 405 ? -6.598 25.375 1.497 1 97.69 405 SER A CA 1
ATOM 3267 C C . SER A 1 405 ? -6.387 24.219 2.467 1 97.69 405 SER A C 1
ATOM 3269 O O . SER A 1 405 ? -6.5 24.391 3.684 1 97.69 405 SER A O 1
ATOM 3271 N N . PRO A 1 406 ? -6.074 23.016 1.917 1 98.19 406 PRO A N 1
ATOM 3272 C CA . PRO A 1 406 ? -5.887 21.828 2.764 1 98.19 406 PRO A CA 1
ATOM 3273 C C . PRO A 1 406 ? -4.445 21.672 3.252 1 98.19 406 PRO A C 1
ATOM 3275 O O . PRO A 1 406 ? -3.891 20.578 3.215 1 98.19 406 PRO A O 1
ATOM 3278 N N . ILE A 1 407 ? -3.848 22.719 3.777 1 98.56 407 ILE A N 1
ATOM 3279 C CA . ILE A 1 407 ? -2.439 22.719 4.16 1 98.56 407 ILE A CA 1
ATOM 3280 C C . ILE A 1 407 ? -2.232 21.797 5.359 1 98.56 407 ILE A C 1
ATOM 3282 O O . ILE A 1 407 ? -1.339 20.953 5.352 1 98.56 407 ILE A O 1
ATOM 3286 N N . PHE A 1 408 ? -3.057 21.984 6.336 1 98.81 408 PHE A N 1
ATOM 3287 C CA . PHE A 1 408 ? -2.924 21.172 7.547 1 98.81 408 PHE A CA 1
ATOM 3288 C C . PHE A 1 408 ? -3.264 19.719 7.27 1 98.81 408 PHE A C 1
ATOM 3290 O O . PHE A 1 408 ? -2.633 18.812 7.82 1 98.81 408 PHE A O 1
ATOM 3297 N N . LEU A 1 409 ? -4.266 19.469 6.441 1 98.69 409 LEU A N 1
ATOM 3298 C CA . LEU A 1 409 ? -4.594 18.109 6.027 1 98.69 409 LEU A CA 1
ATOM 3299 C C . LEU A 1 409 ? -3.395 17.438 5.359 1 98.69 409 LEU A C 1
ATOM 3301 O O . LEU A 1 409 ? -3.102 16.266 5.621 1 98.69 409 LEU A O 1
ATOM 3305 N N . GLN A 1 410 ? -2.727 18.141 4.516 1 98.56 410 GLN A N 1
ATOM 3306 C CA . GLN A 1 410 ? -1.537 17.625 3.84 1 98.56 410 GLN A CA 1
ATOM 3307 C C . GLN A 1 410 ? -0.452 17.25 4.844 1 98.56 410 GLN A C 1
ATOM 3309 O O . GLN A 1 410 ? 0.222 16.234 4.684 1 98.56 410 GLN A O 1
ATOM 3314 N N . PHE A 1 411 ? -0.309 18.125 5.82 1 98.75 411 PHE A N 1
ATOM 3315 C CA . PHE A 1 411 ? 0.656 17.844 6.879 1 98.75 411 PHE A CA 1
ATOM 3316 C C . PHE A 1 411 ? 0.325 16.531 7.574 1 98.75 411 PHE A C 1
ATOM 3318 O O . PHE A 1 411 ? 1.197 15.68 7.75 1 98.75 411 PHE A O 1
ATOM 3325 N N . ILE A 1 412 ? -0.919 16.391 7.992 1 98.88 412 ILE A N 1
ATOM 3326 C CA . ILE A 1 412 ? -1.333 15.172 8.695 1 98.88 412 ILE A CA 1
ATOM 3327 C C . ILE A 1 412 ? -1.172 13.961 7.777 1 98.88 412 ILE A C 1
ATOM 3329 O O . ILE A 1 412 ? -0.812 12.875 8.234 1 98.88 412 ILE A O 1
ATOM 3333 N N . ASP A 1 413 ? -1.46 14.109 6.488 1 98.69 413 ASP A N 1
ATOM 3334 C CA . ASP A 1 413 ? -1.249 13.047 5.512 1 98.69 413 ASP A CA 1
ATOM 3335 C C . ASP A 1 413 ? 0.222 12.641 5.449 1 98.69 413 ASP A C 1
ATOM 3337 O O . ASP A 1 413 ? 0.542 11.453 5.379 1 98.69 413 ASP A O 1
ATOM 3341 N N . CYS A 1 414 ? 1.116 13.625 5.469 1 98.81 414 CYS A N 1
ATOM 3342 C CA . CYS A 1 414 ? 2.547 13.344 5.484 1 98.81 414 CYS A CA 1
ATOM 3343 C C . CYS A 1 414 ? 2.932 12.555 6.73 1 98.81 414 CYS A C 1
ATOM 3345 O O . CYS A 1 414 ? 3.758 11.641 6.664 1 98.81 414 CYS A O 1
ATOM 3347 N N . VAL A 1 415 ? 2.348 12.945 7.852 1 98.81 415 VAL A N 1
ATOM 3348 C CA . VAL A 1 415 ? 2.605 12.219 9.094 1 98.81 415 VAL A CA 1
ATOM 3349 C C . VAL A 1 415 ? 2.131 10.781 8.953 1 98.81 415 VAL A C 1
ATOM 3351 O O . VAL A 1 415 ? 2.816 9.852 9.383 1 98.81 415 VAL A O 1
ATOM 3354 N N . TRP A 1 416 ? 1 10.633 8.32 1 98.44 416 TRP A N 1
ATOM 3355 C CA . TRP A 1 416 ? 0.474 9.297 8.094 1 98.44 416 TRP A CA 1
ATOM 3356 C C . TRP A 1 416 ? 1.423 8.477 7.227 1 98.44 416 TRP A C 1
ATOM 3358 O O . TRP A 1 416 ? 1.677 7.301 7.512 1 98.44 416 TRP A O 1
ATOM 3368 N N . GLN A 1 417 ? 1.939 9.094 6.199 1 98 417 GLN A N 1
ATOM 3369 C CA . GLN A 1 417 ? 2.912 8.414 5.348 1 98 417 GLN A CA 1
ATOM 3370 C C . GLN A 1 417 ? 4.105 7.918 6.16 1 98 417 GLN A C 1
ATOM 3372 O O . GLN A 1 417 ? 4.582 6.801 5.957 1 98 417 GLN A O 1
ATOM 3377 N N . MET A 1 418 ? 4.566 8.742 7.105 1 97.25 418 MET A N 1
ATOM 3378 C CA . MET A 1 418 ? 5.723 8.391 7.926 1 97.25 418 MET A CA 1
ATOM 3379 C C . MET A 1 418 ? 5.395 7.242 8.867 1 97.25 418 MET A C 1
ATOM 3381 O O . MET A 1 418 ? 6.223 6.359 9.086 1 97.25 418 MET A O 1
ATOM 3385 N N . THR A 1 419 ? 4.152 7.246 9.438 1 96.19 419 THR A N 1
ATOM 3386 C CA . THR A 1 419 ? 3.77 6.18 10.359 1 96.19 419 THR A CA 1
ATOM 3387 C C . THR A 1 419 ? 3.682 4.844 9.625 1 96.19 419 THR A C 1
ATOM 3389 O O . THR A 1 419 ? 3.924 3.789 10.219 1 96.19 419 THR A O 1
ATOM 3392 N N . LYS A 1 420 ? 3.373 4.902 8.359 1 92.94 420 LYS A N 1
ATOM 3393 C CA . LYS A 1 420 ? 3.307 3.688 7.547 1 92.94 420 LYS A CA 1
ATOM 3394 C C . LYS A 1 420 ? 4.699 3.123 7.281 1 92.94 420 LYS A C 1
ATOM 3396 O O . LYS A 1 420 ? 4.891 1.906 7.281 1 92.94 420 LYS A O 1
ATOM 3401 N N . GLN A 1 421 ? 5.59 4.012 7.078 1 91.62 421 GLN A N 1
ATOM 3402 C CA . GLN A 1 421 ? 6.949 3.594 6.75 1 91.62 421 GLN A CA 1
ATOM 3403 C C . GLN A 1 421 ? 7.723 3.211 8.008 1 91.62 421 GLN A C 1
ATOM 3405 O O . GLN A 1 421 ? 8.633 2.379 7.957 1 91.62 421 GLN A O 1
ATOM 3410 N N . PHE A 1 422 ? 7.363 3.805 9.156 1 92.44 422 PHE A N 1
ATOM 3411 C CA . PHE A 1 422 ? 7.996 3.51 10.43 1 92.44 422 PHE A CA 1
ATOM 3412 C C . PHE A 1 422 ? 6.957 3.123 11.477 1 92.44 422 PHE A C 1
ATOM 3414 O O . PHE A 1 422 ? 6.703 3.879 12.414 1 92.44 422 PHE A O 1
ATOM 3421 N N . PRO A 1 423 ? 6.457 1.937 11.453 1 90.88 423 PRO A N 1
ATOM 3422 C CA . PRO A 1 423 ? 5.297 1.541 12.25 1 90.88 423 PRO A CA 1
ATOM 3423 C C . PRO A 1 423 ? 5.613 1.442 13.742 1 90.88 423 PRO A C 1
ATOM 3425 O O . PRO A 1 423 ? 4.699 1.399 14.57 1 90.88 423 PRO A O 1
ATOM 3428 N N . THR A 1 424 ? 6.844 1.464 14.141 1 91.31 424 THR A N 1
ATOM 3429 C CA . THR A 1 424 ? 7.18 1.301 15.547 1 91.31 424 THR A CA 1
ATOM 3430 C C . THR A 1 424 ? 7.707 2.607 16.141 1 91.31 424 THR A C 1
ATOM 3432 O O . THR A 1 424 ? 8.039 2.672 17.312 1 91.31 424 THR A O 1
ATOM 3435 N N . ALA A 1 425 ? 7.805 3.645 15.344 1 93.88 425 ALA A N 1
ATOM 3436 C CA . ALA A 1 425 ? 8.523 4.848 15.758 1 93.88 425 ALA A CA 1
ATOM 3437 C C . ALA A 1 425 ? 7.57 5.859 16.391 1 93.88 425 ALA A C 1
ATOM 3439 O O . ALA A 1 425 ? 8.008 6.801 17.062 1 93.88 425 ALA A O 1
ATOM 3440 N N . PHE A 1 426 ? 6.285 5.672 16.25 1 96.38 426 PHE A N 1
ATOM 3441 C CA . PHE A 1 426 ? 5.316 6.645 16.734 1 96.38 426 PHE A CA 1
ATOM 3442 C C . PHE A 1 426 ? 4.43 6.031 17.812 1 96.38 426 PHE A C 1
ATOM 3444 O O . PHE A 1 426 ? 3.932 4.918 17.656 1 96.38 426 PHE A O 1
ATOM 3451 N N . GLU A 1 427 ? 4.258 6.746 18.812 1 96.62 427 GLU A N 1
ATOM 3452 C CA . GLU A 1 427 ? 3.463 6.254 19.922 1 96.62 427 GLU A CA 1
ATOM 3453 C C . GLU A 1 427 ? 1.971 6.316 19.609 1 96.62 427 GLU A C 1
ATOM 3455 O O . GLU A 1 427 ? 1.186 5.527 20.141 1 96.62 427 GLU A O 1
ATOM 3460 N N . PHE A 1 428 ? 1.588 7.27 18.797 1 97.88 428 PHE A N 1
ATOM 3461 C CA . PHE A 1 428 ? 0.178 7.418 18.453 1 97.88 428 PHE A CA 1
ATOM 3462 C C . PHE A 1 428 ? -0.164 6.621 17.203 1 97.88 428 PHE A C 1
ATOM 3464 O O . PHE A 1 428 ? 0.718 6.301 16.391 1 97.88 428 PHE A O 1
ATOM 3471 N N . ASN A 1 429 ? -1.407 6.285 17.047 1 96.06 429 ASN A N 1
ATOM 3472 C CA . ASN A 1 429 ? -1.86 5.48 15.914 1 96.06 429 ASN A CA 1
ATOM 3473 C C . ASN A 1 429 ? -2.635 6.324 14.906 1 96.06 429 ASN A C 1
ATOM 3475 O O . ASN A 1 429 ? -2.707 7.547 15.039 1 96.06 429 ASN A O 1
ATOM 3479 N N . GLU A 1 430 ? -3.125 5.73 13.891 1 95.69 430 GLU A N 1
ATOM 3480 C CA . GLU A 1 430 ? -3.836 6.395 12.805 1 95.69 430 GLU A CA 1
ATOM 3481 C C . GLU A 1 430 ? -5.121 7.051 13.305 1 95.69 430 GLU A C 1
ATOM 3483 O O . GLU A 1 430 ? -5.516 8.109 12.805 1 95.69 430 GLU A O 1
ATOM 3488 N N . ARG A 1 431 ? -5.738 6.539 14.305 1 96.06 431 ARG A N 1
ATOM 3489 C CA . ARG A 1 431 ? -6.984 7.066 14.844 1 96.06 431 ARG A CA 1
ATOM 3490 C C . ARG A 1 431 ? -6.797 8.484 15.359 1 96.06 431 ARG A C 1
ATOM 3492 O O . ARG A 1 431 ? -7.695 9.32 15.242 1 96.06 431 ARG A O 1
ATOM 3499 N N . LEU A 1 432 ? -5.68 8.727 15.969 1 98.5 432 LEU A N 1
ATOM 3500 C CA . LEU A 1 432 ? -5.406 10.078 16.453 1 98.5 432 LEU A CA 1
ATOM 3501 C C . LEU A 1 432 ? -5.398 11.078 15.305 1 98.5 432 LEU A C 1
ATOM 3503 O O . LEU A 1 432 ? -5.934 12.18 15.438 1 98.5 432 LEU A O 1
ATOM 3507 N N . LEU A 1 433 ? -4.758 10.688 14.219 1 98.69 433 LEU A N 1
ATOM 3508 C CA . LEU A 1 433 ? -4.668 11.578 13.07 1 98.69 433 LEU A CA 1
ATOM 3509 C C . LEU A 1 433 ? -6.051 11.883 12.508 1 98.69 433 LEU A C 1
ATOM 3511 O O . LEU A 1 433 ? -6.348 13.039 12.18 1 98.69 433 LEU A O 1
ATOM 3515 N N . VAL A 1 434 ? -6.895 10.891 12.477 1 97.62 434 VAL A N 1
ATOM 3516 C CA . VAL A 1 434 ? -8.242 11.047 11.945 1 97.62 434 VAL A CA 1
ATOM 3517 C C . VAL A 1 434 ? -9.062 11.945 12.875 1 97.62 434 VAL A C 1
ATOM 3519 O O . VAL A 1 434 ? -9.797 12.828 12.414 1 97.62 434 VAL A O 1
ATOM 3522 N N . VAL A 1 435 ? -8.914 11.727 14.141 1 98.19 435 VAL A N 1
ATOM 3523 C CA . VAL A 1 435 ? -9.68 12.5 15.109 1 98.19 435 VAL A CA 1
ATOM 3524 C C . VAL A 1 435 ? -9.266 13.969 15.055 1 98.19 435 VAL A C 1
ATOM 3526 O O . VAL A 1 435 ? -10.102 14.859 15.172 1 98.19 435 VAL A O 1
ATOM 3529 N N . ILE A 1 436 ? -8.031 14.188 14.883 1 98.75 436 ILE A N 1
ATOM 3530 C CA . ILE A 1 436 ? -7.535 15.555 14.766 1 98.75 436 ILE A CA 1
ATOM 3531 C C . ILE A 1 436 ? -8.164 16.234 13.547 1 98.75 436 ILE A C 1
ATOM 3533 O O . ILE A 1 436 ? -8.633 17.375 13.641 1 98.75 436 ILE A O 1
ATOM 3537 N N . LEU A 1 437 ? -8.234 15.531 12.461 1 98.56 437 LEU A N 1
ATOM 3538 C CA . LEU A 1 437 ? -8.797 16.094 11.242 1 98.56 437 LEU A CA 1
ATOM 3539 C C . LEU A 1 437 ? -10.312 16.281 11.375 1 98.56 437 LEU A C 1
ATOM 3541 O O . LEU A 1 437 ? -10.875 17.234 10.852 1 98.56 437 LEU A O 1
ATOM 3545 N N . ASP A 1 438 ? -10.93 15.344 12.031 1 97.94 438 ASP A N 1
ATOM 3546 C CA . ASP A 1 438 ? -12.367 15.469 12.242 1 97.94 438 ASP A CA 1
ATOM 3547 C C . ASP A 1 438 ? -12.703 16.734 13.016 1 97.94 438 ASP A C 1
ATOM 3549 O O . ASP A 1 438 ? -13.656 17.453 12.68 1 97.94 438 ASP A O 1
ATOM 3553 N N . HIS A 1 439 ? -11.906 16.984 13.953 1 98.19 439 HIS A N 1
ATOM 3554 C CA . HIS A 1 439 ? -12.227 18.109 14.82 1 98.19 439 HIS A CA 1
ATOM 3555 C C . HIS A 1 439 ? -11.539 19.391 14.328 1 98.19 439 HIS A C 1
ATOM 3557 O O . HIS A 1 439 ? -11.711 20.453 14.922 1 98.19 439 HIS A O 1
ATOM 3563 N N . LEU A 1 440 ? -10.727 19.203 13.305 1 98.5 440 LEU A N 1
ATOM 3564 C CA . LEU A 1 440 ? -10.289 20.375 12.555 1 98.5 440 LEU A CA 1
ATOM 3565 C C . LEU A 1 440 ? -11.484 21.109 11.961 1 98.5 440 LEU A C 1
ATOM 3567 O O . LEU A 1 440 ? -11.5 22.344 11.914 1 98.5 440 LEU A O 1
ATOM 3571 N N . TYR A 1 441 ? -12.5 20.344 11.602 1 97.69 441 TYR A N 1
ATOM 3572 C CA . TYR A 1 441 ? -13.625 20.891 10.852 1 97.69 441 TYR A CA 1
ATOM 3573 C C . TYR A 1 441 ? -14.836 21.094 11.75 1 97.69 441 TYR A C 1
ATOM 3575 O O . TYR A 1 441 ? -15.695 21.922 11.461 1 97.69 441 TYR A O 1
ATOM 3583 N N . SER A 1 442 ? -15.023 20.406 12.812 1 97.06 442 SER A N 1
ATOM 3584 C CA . SER A 1 442 ? -16.281 20.234 13.531 1 97.06 442 SER A CA 1
ATOM 3585 C C . SER A 1 442 ? -16.625 21.5 14.328 1 97.06 442 SER A C 1
ATOM 3587 O O . SER A 1 442 ? -17.781 21.734 14.664 1 97.06 442 SER A O 1
ATOM 3589 N N . CYS A 1 443 ? -15.578 22.266 14.742 1 97.38 443 CYS A N 1
ATOM 3590 C CA . CYS A 1 443 ? -15.742 23.438 15.586 1 97.38 443 CYS A CA 1
ATOM 3591 C C . CYS A 1 443 ? -16.281 23.062 16.953 1 97.38 443 CYS A C 1
ATOM 3593 O O . CYS A 1 443 ? -16.922 23.875 17.625 1 97.38 443 CYS A O 1
ATOM 3595 N N . ARG A 1 444 ? -16.094 21.828 17.281 1 97.62 444 ARG A N 1
ATOM 3596 C CA . ARG A 1 444 ? -16.5 21.359 18.609 1 97.62 444 ARG A CA 1
ATOM 3597 C C . ARG A 1 444 ? -15.555 21.891 19.688 1 97.62 444 ARG A C 1
ATOM 3599 O O . ARG A 1 444 ? -15.984 22.188 20.797 1 97.62 444 ARG A O 1
ATOM 3606 N N . PHE A 1 445 ? -14.281 22 19.375 1 98.19 445 PHE A N 1
ATOM 3607 C CA . PHE A 1 445 ? -13.242 22.438 20.297 1 98.19 445 PHE A CA 1
ATOM 3608 C C . PHE A 1 445 ? -12.609 23.75 19.828 1 98.19 445 PHE A C 1
ATOM 3610 O O . PHE A 1 445 ? -12.672 24.078 18.641 1 98.19 445 PHE A O 1
ATOM 3617 N N . GLY A 1 446 ? -11.977 24.422 20.703 1 98.19 446 GLY A N 1
ATOM 3618 C CA . GLY A 1 446 ? -11.398 25.719 20.375 1 98.19 446 GLY A CA 1
ATOM 3619 C C . GLY A 1 446 ? -9.992 25.625 19.812 1 98.19 446 GLY A C 1
ATOM 3620 O O . GLY A 1 446 ? -9.469 26.594 19.281 1 98.19 446 GLY A O 1
ATOM 3621 N N . THR A 1 447 ? -9.391 24.484 19.781 1 98.38 447 THR A N 1
ATOM 3622 C CA . THR A 1 447 ? -7.965 24.281 19.547 1 98.38 447 THR A CA 1
ATOM 3623 C C . THR A 1 447 ? -7.551 24.875 18.203 1 98.38 447 THR A C 1
ATOM 3625 O O . THR A 1 447 ? -6.535 25.562 18.109 1 98.38 447 THR A O 1
ATOM 3628 N N . PHE A 1 448 ? -8.344 24.688 17.156 1 98.5 448 PHE A N 1
ATOM 3629 C CA . PHE A 1 448 ? -7.914 25.062 15.812 1 98.5 448 PHE A CA 1
ATOM 3630 C C . PHE A 1 448 ? -8.648 26.312 15.344 1 98.5 448 PHE A C 1
ATOM 3632 O O . PHE A 1 448 ? -8.602 26.656 14.156 1 98.5 448 PHE A O 1
ATOM 3639 N N . LEU A 1 449 ? -9.266 27.016 16.281 1 98.31 449 LEU A N 1
ATOM 3640 C CA . LEU A 1 449 ? -10.023 28.203 15.898 1 98.31 449 LEU A CA 1
ATOM 3641 C C . LEU A 1 449 ? -9.102 29.406 15.781 1 98.31 449 LEU A C 1
ATOM 3643 O O . LEU A 1 449 ? -8.047 29.469 16.422 1 98.31 449 LEU A O 1
ATOM 3647 N N . TYR A 1 450 ? -9.453 30.344 14.883 1 98 450 TYR A N 1
ATOM 3648 C CA . TYR A 1 450 ? -8.789 31.625 14.664 1 98 450 TYR A CA 1
ATOM 3649 C C . TYR A 1 450 ? -7.445 31.422 13.969 1 98 450 TYR A C 1
ATOM 3651 O O . TYR A 1 450 ? -7.109 30.312 13.555 1 98 450 TYR A O 1
ATOM 3659 N N . ASN A 1 451 ? -6.668 32.531 13.766 1 98 451 ASN A N 1
ATOM 3660 C CA . ASN A 1 451 ? -5.539 32.5 12.844 1 98 451 ASN A CA 1
ATOM 3661 C C . ASN A 1 451 ? -4.211 32.625 13.586 1 98 451 ASN A C 1
ATOM 3663 O O . ASN A 1 451 ? -3.154 32.312 13.023 1 98 451 ASN A O 1
ATOM 3667 N N . CYS A 1 452 ? -4.227 33.094 14.797 1 97.38 452 CYS A N 1
ATOM 3668 C CA . CYS A 1 452 ? -2.986 33.25 15.547 1 97.38 452 CYS A CA 1
ATOM 3669 C C . CYS A 1 452 ? -3.264 33.375 17.047 1 97.38 452 CYS A C 1
ATOM 3671 O O . CYS A 1 452 ? -4.422 33.469 17.453 1 97.38 452 CYS A O 1
ATOM 3673 N N . GLU A 1 453 ? -2.238 33.438 17.75 1 96.56 453 GLU A N 1
ATOM 3674 C CA . GLU A 1 453 ? -2.332 33.438 19.203 1 96.56 453 GLU A CA 1
ATOM 3675 C C . GLU A 1 453 ? -2.969 34.75 19.703 1 96.56 453 GLU A C 1
ATOM 3677 O O . GLU A 1 453 ? -3.773 34.719 20.625 1 96.56 453 GLU A O 1
ATOM 3682 N N . SER A 1 454 ? -2.641 35.875 19.094 1 97.75 454 SER A N 1
ATOM 3683 C CA . SER A 1 454 ? -3.199 37.156 19.5 1 97.75 454 SER A CA 1
ATOM 3684 C C . SER A 1 454 ? -4.719 37.156 19.359 1 97.75 454 SER A C 1
ATOM 3686 O O . SER A 1 454 ? -5.426 37.656 20.234 1 97.75 454 SER A O 1
ATOM 3688 N N . ALA A 1 455 ? -5.207 36.656 18.281 1 97.56 455 ALA A N 1
ATOM 3689 C CA . ALA A 1 455 ? -6.645 36.562 18.047 1 97.56 455 ALA A CA 1
ATOM 3690 C C . ALA A 1 455 ? -7.316 35.656 19.062 1 97.56 455 ALA A C 1
ATOM 3692 O O . ALA A 1 455 ? -8.422 35.938 19.531 1 97.56 455 ALA A O 1
ATOM 3693 N N . ARG A 1 456 ? -6.734 34.594 19.438 1 97.56 456 ARG A N 1
ATOM 3694 C CA . ARG A 1 456 ? -7.285 33.656 20.406 1 97.56 456 ARG A CA 1
ATOM 3695 C C . ARG A 1 456 ? -7.316 34.281 21.812 1 97.56 456 ARG A C 1
ATOM 3697 O O . ARG A 1 456 ? -8.273 34.062 22.562 1 97.56 456 ARG A O 1
ATOM 3704 N N . ASP A 1 457 ? -6.254 34.969 22.078 1 96.44 457 ASP A N 1
ATOM 3705 C CA . ASP A 1 457 ? -6.191 35.656 23.375 1 96.44 457 ASP A CA 1
ATOM 3706 C C . ASP A 1 457 ? -7.25 36.75 23.469 1 96.44 457 ASP A C 1
ATOM 3708 O O . ASP A 1 457 ? -7.906 36.906 24.5 1 96.44 457 ASP A O 1
ATOM 3712 N N . SER A 1 458 ? -7.367 37.469 22.406 1 96.94 458 SER A N 1
ATOM 3713 C CA . SER A 1 458 ? -8.336 38.562 22.391 1 96.94 458 SER A CA 1
ATOM 3714 C C . SER A 1 458 ? -9.758 38.031 22.531 1 96.94 458 SER A C 1
ATOM 3716 O O . SER A 1 458 ? -10.641 38.75 23.047 1 96.94 458 SER A O 1
ATOM 3718 N N . ASN A 1 459 ? -9.984 36.812 22.109 1 96.94 459 ASN A N 1
ATOM 3719 C CA . ASN A 1 459 ? -11.312 36.219 22.203 1 96.94 459 ASN A CA 1
ATOM 3720 C C . ASN A 1 459 ? -11.43 35.25 23.375 1 96.94 459 ASN A C 1
ATOM 3722 O O . ASN A 1 459 ? -12.406 34.5 23.469 1 96.94 459 ASN A O 1
ATOM 3726 N N . ASN A 1 460 ? -10.445 35.156 24.172 1 97.31 460 ASN A N 1
ATOM 3727 C CA . ASN A 1 460 ? -10.422 34.375 25.391 1 97.31 460 ASN A CA 1
ATOM 3728 C C . ASN A 1 460 ? -10.789 32.906 25.109 1 97.31 460 ASN A C 1
ATOM 3730 O O . ASN A 1 460 ? -11.672 32.344 25.766 1 97.31 460 ASN A O 1
ATOM 3734 N N . VAL A 1 461 ? -10.195 32.312 24.109 1 97.38 461 VAL A N 1
ATOM 3735 C CA . VAL A 1 461 ? -10.5 30.969 23.672 1 97.38 461 VAL A CA 1
ATOM 3736 C C . VAL A 1 461 ? -10.188 29.969 24.781 1 97.38 461 VAL A C 1
ATOM 3738 O O . VAL A 1 461 ? -10.969 29.062 25.047 1 97.38 461 VAL A O 1
ATOM 3741 N N . ARG A 1 462 ? -9.125 30.078 25.484 1 95.69 462 ARG A N 1
ATOM 3742 C CA . ARG A 1 462 ? -8.695 29.156 26.531 1 95.69 462 ARG A CA 1
ATOM 3743 C C . ARG A 1 462 ? -9.68 29.141 27.703 1 95.69 462 ARG A C 1
ATOM 3745 O O . ARG A 1 462 ? -9.898 28.109 28.328 1 95.69 462 ARG A O 1
ATOM 3752 N N . GLY A 1 463 ? -10.258 30.297 27.906 1 95.75 463 GLY A N 1
ATOM 3753 C CA . GLY A 1 463 ? -11.18 30.406 29.031 1 95.75 463 GLY A CA 1
ATOM 3754 C C . GLY A 1 463 ? -12.602 30.016 28.672 1 95.75 463 GLY A C 1
ATOM 3755 O O . GLY A 1 463 ? -13.352 29.547 29.531 1 95.75 463 GLY A O 1
ATOM 3756 N N . LYS A 1 464 ? -12.914 30.141 27.438 1 96.94 464 LYS A N 1
ATOM 3757 C CA . LYS A 1 464 ? -14.32 30.031 27.062 1 96.94 464 LYS A CA 1
ATOM 3758 C C . LYS A 1 464 ? -14.586 28.703 26.344 1 96.94 464 LYS A C 1
ATOM 3760 O O . LYS A 1 464 ? -15.742 28.297 26.203 1 96.94 464 LYS A O 1
ATOM 3765 N N . THR A 1 465 ? -13.562 28.031 25.859 1 97.62 465 THR A N 1
ATOM 3766 C CA . THR A 1 465 ? -13.75 26.797 25.094 1 97.62 465 THR A CA 1
ATOM 3767 C C . THR A 1 465 ? -12.938 25.656 25.703 1 97.62 465 THR A C 1
ATOM 3769 O O . THR A 1 465 ? -12.148 25.875 26.625 1 97.62 465 THR A O 1
ATOM 3772 N N . VAL A 1 466 ? -13.18 24.438 25.172 1 97.25 466 VAL A N 1
ATOM 3773 C CA . VAL A 1 466 ? -12.461 23.234 25.594 1 97.25 466 VAL A CA 1
ATOM 3774 C C . VAL A 1 466 ? -11.445 22.844 24.516 1 97.25 466 VAL A C 1
ATOM 3776 O O . VAL A 1 466 ? -11.727 22.984 23.312 1 97.25 466 VAL A O 1
ATOM 3779 N N . SER A 1 467 ? -10.328 22.438 24.969 1 97.62 467 SER A N 1
ATOM 3780 C CA . SER A 1 467 ? -9.281 22 24.047 1 97.62 467 SER A CA 1
ATOM 3781 C C . SER A 1 467 ? -9.539 20.594 23.531 1 97.62 467 SER A C 1
ATOM 3783 O O . SER A 1 467 ? -10.086 19.75 24.234 1 97.62 467 SER A O 1
ATOM 3785 N N . LEU A 1 468 ? -9.156 20.297 22.328 1 98.38 468 LEU A N 1
ATOM 3786 C CA . LEU A 1 468 ? -9.25 18.953 21.75 1 98.38 468 LEU A CA 1
ATOM 3787 C C . LEU A 1 468 ? -8.453 17.953 22.578 1 98.38 468 LEU A C 1
ATOM 3789 O O . LEU A 1 468 ? -8.859 16.797 22.719 1 98.38 468 LEU A O 1
ATOM 3793 N N . TRP A 1 469 ? -7.355 18.422 23.125 1 98.56 469 TRP A N 1
ATOM 3794 C CA . TRP A 1 469 ? -6.457 17.531 23.859 1 98.56 469 TRP A CA 1
ATOM 3795 C C . TRP A 1 469 ? -7.117 17.016 25.125 1 98.56 469 TRP A C 1
ATOM 3797 O O . TRP A 1 469 ? -6.824 15.914 25.578 1 98.56 469 TRP A O 1
ATOM 3807 N N . ALA A 1 470 ? -8.023 17.844 25.734 1 97.88 470 ALA A N 1
ATOM 3808 C CA . ALA A 1 470 ? -8.773 17.359 26.875 1 97.88 470 ALA A CA 1
ATOM 3809 C C . ALA A 1 470 ? -9.57 16.109 26.531 1 97.88 470 ALA A C 1
ATOM 3811 O O . ALA A 1 470 ? -9.633 15.156 27.328 1 97.88 470 ALA A O 1
ATOM 3812 N N . PHE A 1 471 ? -10.148 16.094 25.422 1 97.44 471 PHE A N 1
ATOM 3813 C CA . PHE A 1 471 ? -10.93 14.961 24.922 1 97.44 471 PHE A CA 1
ATOM 3814 C C . PHE A 1 471 ? -10.031 13.766 24.641 1 97.44 471 PHE A C 1
ATOM 3816 O O . PHE A 1 471 ? -10.289 12.664 25.109 1 97.44 471 PHE A O 1
ATOM 3823 N N . VAL A 1 472 ? -8.914 13.938 23.859 1 98 472 VAL A N 1
ATOM 3824 C CA . VAL A 1 472 ? -7.996 12.883 23.453 1 98 472 VAL A CA 1
ATOM 3825 C C . VAL A 1 472 ? -7.348 12.258 24.672 1 98 472 VAL A C 1
ATOM 3827 O O . VAL A 1 472 ? -7.223 11.031 24.766 1 98 472 VAL A O 1
ATOM 3830 N N . ASN A 1 473 ? -6.969 13.117 25.578 1 97.31 473 ASN A N 1
ATOM 3831 C CA . ASN A 1 473 ? -6.223 12.648 26.734 1 97.31 473 ASN A CA 1
ATOM 3832 C C . ASN A 1 473 ? -7.145 12 27.781 1 97.31 473 ASN A C 1
ATOM 3834 O O . ASN A 1 473 ? -6.676 11.359 28.719 1 97.31 473 ASN A O 1
ATOM 3838 N N . SER A 1 474 ? -8.445 12.188 27.656 1 96.12 474 SER A N 1
ATOM 3839 C CA . SER A 1 474 ? -9.391 11.547 28.562 1 96.12 474 SER A CA 1
ATOM 3840 C C . SER A 1 474 ? -9.414 10.039 28.359 1 96.12 474 SER A C 1
ATOM 3842 O O . SER A 1 474 ? -9.703 9.281 29.281 1 96.12 474 SER A O 1
ATOM 3844 N N . ASP A 1 475 ? -9.117 9.547 27.141 1 94.31 475 ASP A N 1
ATOM 3845 C CA . ASP A 1 475 ? -9 8.133 26.828 1 94.31 475 ASP A CA 1
ATOM 3846 C C . ASP A 1 475 ? -7.859 7.887 25.828 1 94.31 475 ASP A C 1
ATOM 3848 O O . ASP A 1 475 ? -8.102 7.586 24.656 1 94.31 475 ASP A O 1
ATOM 3852 N N . THR A 1 476 ? -6.742 7.789 26.344 1 94.81 476 THR A N 1
ATOM 3853 C CA . THR A 1 476 ? -5.543 7.727 25.531 1 94.81 476 THR A CA 1
ATOM 3854 C C . THR A 1 476 ? -5.383 6.34 24.906 1 94.81 476 THR A C 1
ATOM 3856 O O . THR A 1 476 ? -4.703 6.18 23.891 1 94.81 476 THR A O 1
ATOM 3859 N N . SER A 1 477 ? -5.992 5.293 25.484 1 91.56 477 SER A N 1
ATOM 3860 C CA . SER A 1 477 ? -5.832 3.912 25.047 1 91.56 477 SER A CA 1
ATOM 3861 C C . SER A 1 477 ? -6.293 3.74 23.594 1 91.56 477 SER A C 1
ATOM 3863 O O . SER A 1 477 ? -5.773 2.891 22.875 1 91.56 477 SER A O 1
ATOM 3865 N N . LEU A 1 478 ? -7.148 4.594 23.188 1 92.5 478 LEU A N 1
ATOM 3866 C CA . LEU A 1 478 ? -7.719 4.496 21.844 1 92.5 478 LEU A CA 1
ATOM 3867 C C . LEU A 1 478 ? -6.727 4.977 20.781 1 92.5 478 LEU A C 1
ATOM 3869 O O . LEU A 1 478 ? -6.855 4.641 19.609 1 92.5 478 LEU A O 1
ATOM 3873 N N . TYR A 1 479 ? -5.707 5.715 21.297 1 96.44 479 TYR A N 1
ATOM 3874 C CA . TYR A 1 479 ? -4.879 6.422 20.328 1 96.44 479 TYR A CA 1
ATOM 3875 C C . TYR A 1 479 ? -3.434 5.945 20.391 1 96.44 479 TYR A C 1
ATOM 3877 O O . TYR A 1 479 ? -2.555 6.52 19.734 1 96.44 479 TYR A O 1
ATOM 3885 N N . ILE A 1 480 ? -3.213 4.902 21.094 1 94.62 480 ILE A N 1
ATOM 3886 C CA . ILE A 1 480 ? -1.842 4.449 21.297 1 94.62 480 ILE A CA 1
ATOM 3887 C C . ILE A 1 480 ? -1.526 3.301 20.344 1 94.62 480 ILE A C 1
ATOM 3889 O O . ILE A 1 480 ? -2.367 2.428 20.109 1 94.62 480 ILE A O 1
ATOM 3893 N N . ASN A 1 481 ? -0.369 3.361 19.766 1 93.06 481 ASN A N 1
ATOM 3894 C CA . ASN A 1 481 ? 0.189 2.309 18.922 1 93.06 481 ASN A CA 1
ATOM 3895 C C . ASN A 1 481 ? 0.828 1.201 19.766 1 93.06 481 ASN A C 1
ATOM 3897 O O . ASN A 1 481 ? 1.84 1.426 20.422 1 93.06 481 ASN A O 1
ATOM 3901 N N . PRO A 1 482 ? 0.334 0.062 19.734 1 87.94 482 PRO A N 1
ATOM 3902 C CA . PRO A 1 482 ? 0.875 -1.017 20.562 1 87.94 482 PRO A CA 1
ATOM 3903 C C . PRO A 1 482 ? 2.283 -1.436 20.141 1 87.94 482 PRO A C 1
ATOM 3905 O O . PRO A 1 482 ? 3.02 -2.025 20.938 1 87.94 482 PRO A O 1
ATOM 3908 N N . PHE A 1 483 ? 2.682 -1.115 18.938 1 87.44 483 PHE A N 1
ATOM 3909 C CA . PHE A 1 483 ? 3.979 -1.543 18.438 1 87.44 483 PHE A CA 1
ATOM 3910 C C . PHE A 1 483 ? 5.062 -0.53 18.781 1 87.44 483 PHE A C 1
ATOM 3912 O O . PHE A 1 483 ? 6.242 -0.754 18.516 1 87.44 483 PHE A O 1
ATOM 3919 N N . TYR A 1 484 ? 4.711 0.536 19.422 1 90.44 484 TYR A N 1
ATOM 3920 C CA . TYR A 1 484 ? 5.609 1.653 19.688 1 90.44 484 TYR A CA 1
ATOM 3921 C C . TYR A 1 484 ? 6.816 1.204 20.5 1 90.44 484 TYR A C 1
ATOM 3923 O O . TYR A 1 484 ? 6.668 0.517 21.5 1 90.44 484 TYR A O 1
ATOM 3931 N N . THR A 1 485 ? 8.023 1.484 19.922 1 85 485 THR A N 1
ATOM 3932 C CA . THR A 1 485 ? 9.281 1.247 20.625 1 85 485 THR A CA 1
ATOM 3933 C C . THR A 1 485 ? 10.047 2.553 20.828 1 85 485 THR A C 1
ATOM 3935 O O . THR A 1 485 ? 10.461 3.189 19.859 1 85 485 THR A O 1
ATOM 3938 N N . PRO A 1 486 ? 10.203 2.824 22.047 1 80.88 486 PRO A N 1
ATOM 3939 C CA . PRO A 1 486 ? 10.891 4.094 22.312 1 80.88 486 PRO A CA 1
ATOM 3940 C C . PRO A 1 486 ? 12.352 4.066 21.891 1 80.88 486 PRO A C 1
ATOM 3942 O O . PRO A 1 486 ? 13.102 3.17 22.297 1 80.88 486 PRO A O 1
ATOM 3945 N N . GLU A 1 487 ? 12.617 4.199 20.594 1 70.12 487 GLU A N 1
ATOM 3946 C CA . GLU A 1 487 ? 14.016 4.281 20.188 1 70.12 487 GLU A CA 1
ATOM 3947 C C . GLU A 1 487 ? 14.5 5.727 20.141 1 70.12 487 GLU A C 1
ATOM 3949 O O . GLU A 1 487 ? 13.953 6.551 19.406 1 70.12 487 GLU A O 1
ATOM 3954 N N . SER A 1 488 ? 15.195 6.238 21.125 1 61.62 488 SER A N 1
ATOM 3955 C CA . SER A 1 488 ? 15.516 7.633 21.406 1 61.62 488 SER A CA 1
ATOM 3956 C C . SER A 1 488 ? 16.359 8.234 20.281 1 61.62 488 SER A C 1
ATOM 3958 O O . SER A 1 488 ? 16.234 9.422 19.984 1 61.62 488 SER A O 1
ATOM 3960 N N . SER A 1 489 ? 17.047 7.527 19.672 1 65.38 489 SER A N 1
ATOM 3961 C CA . SER A 1 489 ? 18.078 8.375 19.094 1 65.38 489 SER A CA 1
ATOM 3962 C C . SER A 1 489 ? 18.109 8.258 17.578 1 65.38 489 SER A C 1
ATOM 3964 O O . SER A 1 489 ? 18.922 8.914 16.906 1 65.38 489 SER A O 1
ATOM 3966 N N . ARG A 1 490 ? 17.031 7.812 17.047 1 82.31 490 ARG A N 1
ATOM 3967 C CA . ARG A 1 490 ? 17.25 7.559 15.625 1 82.31 490 ARG A CA 1
ATOM 3968 C C . ARG A 1 490 ? 16.438 8.531 14.766 1 82.31 490 ARG A C 1
ATOM 3970 O O . ARG A 1 490 ? 15.242 8.719 14.992 1 82.31 490 ARG A O 1
ATOM 3977 N N . VAL A 1 491 ? 17.234 9.406 13.914 1 92.94 491 VAL A N 1
ATOM 3978 C CA . VAL A 1 491 ? 16.578 10.25 12.93 1 92.94 491 VAL A CA 1
ATOM 3979 C C . VAL A 1 491 ? 15.836 9.375 11.914 1 92.94 491 VAL A C 1
ATOM 3981 O O . VAL A 1 491 ? 16.359 8.352 11.469 1 92.94 491 VAL A O 1
ATOM 3984 N N . LEU A 1 492 ? 14.641 9.727 11.594 1 94.06 492 LEU A N 1
ATOM 3985 C CA . LEU A 1 492 ? 13.844 8.992 10.617 1 94.06 492 LEU A CA 1
ATOM 3986 C C . LEU A 1 492 ? 13.93 9.648 9.242 1 94.06 492 LEU A C 1
ATOM 3988 O O . LEU A 1 492 ? 13.68 10.852 9.109 1 94.06 492 LEU A O 1
ATOM 3992 N N . TYR A 1 493 ? 14.359 8.992 8.25 1 92.94 493 TYR A N 1
ATOM 3993 C CA . TYR A 1 493 ? 14.336 9.477 6.875 1 92.94 493 TYR A CA 1
ATOM 3994 C C . TYR A 1 493 ? 13.359 8.672 6.031 1 92.94 493 TYR A C 1
ATOM 3996 O O . TYR A 1 493 ? 13.719 7.633 5.473 1 92.94 493 TYR A O 1
ATOM 4004 N N . PRO A 1 494 ? 12.117 9.156 5.914 1 93.62 494 PRO A N 1
ATOM 4005 C CA . PRO A 1 494 ? 11.156 8.461 5.055 1 93.62 494 PRO A CA 1
ATOM 4006 C C . PRO A 1 494 ? 11.539 8.516 3.576 1 93.62 494 PRO A C 1
ATOM 4008 O O . PRO A 1 494 ? 12.312 9.383 3.166 1 93.62 494 PRO A O 1
ATOM 4011 N N . VAL A 1 495 ? 11.055 7.566 2.818 1 90.62 495 VAL A N 1
ATOM 4012 C CA . VAL A 1 495 ? 11.25 7.559 1.373 1 90.62 495 VAL A CA 1
ATOM 4013 C C . VAL A 1 495 ? 10.164 8.383 0.696 1 90.62 495 VAL A C 1
ATOM 4015 O O . VAL A 1 495 ? 8.977 8.094 0.833 1 90.62 495 VAL A O 1
ATOM 4018 N N . ALA A 1 496 ? 10.586 9.438 0.089 1 91.75 496 ALA A N 1
ATOM 4019 C CA . ALA A 1 496 ? 9.648 10.312 -0.619 1 91.75 496 ALA A CA 1
ATOM 4020 C C . ALA A 1 496 ? 9.617 9.984 -2.109 1 91.75 496 ALA A C 1
ATOM 4022 O O . ALA A 1 496 ? 10.125 10.75 -2.932 1 91.75 496 ALA A O 1
ATOM 4023 N N . SER A 1 497 ? 9.086 8.844 -2.451 1 89.88 497 SER A N 1
ATOM 4024 C CA . SER A 1 497 ? 8.945 8.383 -3.828 1 89.88 497 SER A CA 1
ATOM 4025 C C . SER A 1 497 ? 7.531 7.898 -4.113 1 89.88 497 SER A C 1
ATOM 4027 O O . SER A 1 497 ? 6.855 7.379 -3.221 1 89.88 497 SER A O 1
ATOM 4029 N N . MET A 1 498 ? 7.117 8.062 -5.348 1 89.06 498 MET A N 1
ATOM 4030 C CA . MET A 1 498 ? 5.762 7.691 -5.75 1 89.06 498 MET A CA 1
ATOM 4031 C C . MET A 1 498 ? 5.551 6.188 -5.625 1 89.06 498 MET A C 1
ATOM 4033 O O . MET A 1 498 ? 4.414 5.719 -5.527 1 89.06 498 MET A O 1
ATOM 4037 N N . ARG A 1 499 ? 6.59 5.453 -5.609 1 85.31 499 ARG A N 1
ATOM 4038 C CA . ARG A 1 499 ? 6.496 4 -5.527 1 85.31 499 ARG A CA 1
ATOM 4039 C C . ARG A 1 499 ? 6.152 3.553 -4.109 1 85.31 499 ARG A C 1
ATOM 4041 O O . ARG A 1 499 ? 5.668 2.439 -3.904 1 85.31 499 ARG A O 1
ATOM 4048 N N . HIS A 1 500 ? 6.434 4.496 -3.178 1 85.5 500 HIS A N 1
ATOM 4049 C CA . HIS A 1 500 ? 6.27 4.117 -1.779 1 85.5 500 HIS A CA 1
ATOM 4050 C C . HIS A 1 500 ? 5.082 4.832 -1.149 1 85.5 500 HIS A C 1
ATOM 4052 O O . HIS A 1 500 ? 4.48 4.328 -0.197 1 85.5 500 HIS A O 1
ATOM 4058 N N . LEU A 1 501 ? 4.75 5.957 -1.662 1 92.38 501 LEU A N 1
ATOM 4059 C CA . LEU A 1 501 ? 3.635 6.715 -1.109 1 92.38 501 LEU A CA 1
ATOM 4060 C C . LEU A 1 501 ? 2.305 6.055 -1.455 1 92.38 501 LEU A C 1
ATOM 4062 O O . LEU A 1 501 ? 2.17 5.438 -2.514 1 92.38 501 LEU A O 1
ATOM 4066 N N . GLU A 1 502 ? 1.378 6.125 -0.584 1 92.19 502 GLU A N 1
ATOM 4067 C CA . GLU A 1 502 ? 0.068 5.508 -0.769 1 92.19 502 GLU A CA 1
ATOM 4068 C C . GLU A 1 502 ? -1.056 6.5 -0.483 1 92.19 502 GLU A C 1
ATOM 4070 O O . GLU A 1 502 ? -0.891 7.414 0.326 1 92.19 502 GLU A O 1
ATOM 4075 N N . LEU A 1 503 ? -2.15 6.273 -1.196 1 93.81 503 LEU A N 1
ATOM 4076 C CA . LEU A 1 503 ? -3.326 7.062 -0.85 1 93.81 503 LEU A CA 1
ATOM 4077 C C . LEU A 1 503 ? -3.893 6.633 0.5 1 93.81 503 LEU A C 1
ATOM 4079 O O . LEU A 1 503 ? -4.043 5.438 0.762 1 93.81 503 LEU A O 1
ATOM 4083 N N . TRP A 1 504 ? -4.09 7.562 1.384 1 95 504 TRP A N 1
ATOM 4084 C CA . TRP A 1 504 ? -4.699 7.32 2.688 1 95 504 TRP A CA 1
ATOM 4085 C C . TRP A 1 504 ? -6.172 6.949 2.541 1 95 504 TRP A C 1
ATOM 4087 O O . TRP A 1 504 ? -7.055 7.742 2.877 1 95 504 TRP A O 1
ATOM 4097 N N . VAL A 1 505 ? -6.449 5.762 2.172 1 90.62 505 VAL A N 1
ATOM 4098 C CA . VAL A 1 505 ? -7.773 5.273 1.802 1 90.62 505 VAL A CA 1
ATOM 4099 C C . VAL A 1 505 ? -8.703 5.348 3.008 1 90.62 505 VAL A C 1
ATOM 4101 O O . VAL A 1 505 ? -9.875 5.723 2.875 1 90.62 505 VAL A O 1
ATOM 4104 N N . THR A 1 506 ? -8.18 5.027 4.164 1 90.12 506 THR A N 1
ATOM 4105 C CA . THR A 1 506 ? -9 4.969 5.371 1 90.12 506 THR A CA 1
ATOM 4106 C C . THR A 1 506 ? -9.477 6.363 5.77 1 90.12 506 THR A C 1
ATOM 4108 O O . THR A 1 506 ? -10.398 6.504 6.57 1 90.12 506 THR A O 1
ATOM 4111 N N . TYR A 1 507 ? -8.875 7.379 5.227 1 94.81 507 TYR A N 1
ATOM 4112 C CA . TYR A 1 507 ? -9.344 8.734 5.504 1 94.81 507 TYR A CA 1
ATOM 4113 C C . TYR A 1 507 ? -10.172 9.273 4.344 1 94.81 507 TYR A C 1
ATOM 4115 O O . TYR A 1 507 ? -11.32 9.68 4.531 1 94.81 507 TYR A O 1
ATOM 4123 N N . TYR A 1 508 ? -9.656 9.219 3.127 1 93.81 508 TYR A N 1
ATOM 4124 C CA . TYR A 1 508 ? -10.273 9.914 2.006 1 93.81 508 TYR A CA 1
ATOM 4125 C C . TYR A 1 508 ? -11.5 9.164 1.502 1 93.81 508 TYR A C 1
ATOM 4127 O O . TYR A 1 508 ? -12.43 9.773 0.962 1 93.81 508 TYR A O 1
ATOM 4135 N N . ILE A 1 509 ? -11.484 7.852 1.692 1 90 509 ILE A N 1
ATOM 4136 C CA . ILE A 1 509 ? -12.562 7.051 1.132 1 90 509 ILE A CA 1
ATOM 4137 C C . ILE A 1 509 ? -13.391 6.441 2.26 1 90 509 ILE A C 1
ATOM 4139 O O . ILE A 1 509 ? -14.18 5.52 2.033 1 90 509 ILE A O 1
ATOM 4143 N N . ARG A 1 510 ? -13.32 6.828 3.408 1 88.94 510 ARG A N 1
ATOM 4144 C CA . ARG A 1 510 ? -13.898 6.215 4.598 1 88.94 510 ARG A CA 1
ATOM 4145 C C . ARG A 1 510 ? -15.422 6.285 4.562 1 88.94 510 ARG A C 1
ATOM 4147 O O . ARG A 1 510 ? -16.094 5.512 5.242 1 88.94 510 ARG A O 1
ATOM 4154 N N . TRP A 1 511 ? -15.906 7.223 3.76 1 87.81 511 TRP A N 1
ATOM 4155 C CA . TRP A 1 511 ? -17.359 7.402 3.764 1 87.81 511 TRP A CA 1
ATOM 4156 C C . TRP A 1 511 ? -18.016 6.504 2.725 1 87.81 511 TRP A C 1
ATOM 4158 O O . TRP A 1 511 ? -19.234 6.531 2.562 1 87.81 511 TRP A O 1
ATOM 4168 N N . ASN A 1 512 ? -17.234 5.746 2.004 1 79.56 512 ASN A N 1
ATOM 4169 C CA . ASN A 1 512 ? -17.75 4.73 1.087 1 79.56 512 ASN A CA 1
ATOM 4170 C C . ASN A 1 512 ? -17.938 3.389 1.784 1 79.56 512 ASN A C 1
ATOM 4172 O O . ASN A 1 512 ? -16.969 2.766 2.217 1 79.56 512 ASN A O 1
ATOM 4176 N N . PRO A 1 513 ? -19.109 2.979 1.933 1 73.62 513 PRO A N 1
ATOM 4177 C CA . PRO A 1 513 ? -19.359 1.748 2.684 1 73.62 513 PRO A CA 1
ATOM 4178 C C . PRO A 1 513 ? -18.797 0.506 1.992 1 73.62 513 PRO A C 1
ATOM 4180 O O . PRO A 1 513 ? -18.672 -0.547 2.621 1 73.62 513 PRO A O 1
ATOM 4183 N N . ARG A 1 514 ? -18.594 0.564 0.776 1 68.12 514 ARG A N 1
ATOM 4184 C CA . ARG A 1 514 ? -18.109 -0.587 0.022 1 68.12 514 ARG A CA 1
ATOM 4185 C C . ARG A 1 514 ? -16.656 -0.899 0.375 1 68.12 514 ARG A C 1
ATOM 4187 O O . ARG A 1 514 ? -16.172 -1.992 0.089 1 68.12 514 ARG A O 1
ATOM 4194 N N . ILE A 1 515 ? -16.062 0.071 0.805 1 62.28 515 ILE A N 1
ATOM 4195 C CA . ILE A 1 515 ? -14.656 -0.128 1.166 1 62.28 515 ILE A CA 1
ATOM 4196 C C . ILE A 1 515 ? -14.555 -0.562 2.627 1 62.28 515 ILE A C 1
ATOM 4198 O O . ILE A 1 515 ? -14.914 0.197 3.531 1 62.28 515 ILE A O 1
ATOM 4202 N N . LEU A 1 516 ? -14.867 -1.918 2.801 1 56.16 516 LEU A N 1
ATOM 4203 C CA . LEU A 1 516 ? -14.82 -2.488 4.141 1 56.16 516 LEU A CA 1
ATOM 4204 C C . LEU A 1 516 ? -13.492 -2.174 4.82 1 56.16 516 LEU A C 1
ATOM 4206 O O . LEU A 1 516 ? -12.43 -2.521 4.305 1 56.16 516 LEU A O 1
ATOM 4210 N N . HIS A 1 517 ? -13.523 -1.128 5.516 1 53.62 517 HIS A N 1
ATOM 4211 C CA . HIS A 1 517 ? -12.297 -0.793 6.23 1 53.62 517 HIS A CA 1
ATOM 4212 C C . HIS A 1 517 ? -12.07 -1.735 7.41 1 53.62 517 HIS A C 1
ATOM 4214 O O . HIS A 1 517 ? -12.992 -1.991 8.188 1 53.62 517 HIS A O 1
ATOM 4220 N N . GLN A 1 518 ? -11.297 -2.684 7.191 1 53 518 GLN A N 1
ATOM 4221 C CA . GLN A 1 518 ? -10.891 -3.488 8.344 1 53 518 GLN A CA 1
ATOM 4222 C C . GLN A 1 518 ? -10.594 -2.607 9.555 1 53 518 GLN A C 1
ATOM 4224 O O . GLN A 1 518 ? -9.781 -1.683 9.469 1 53 518 GLN A O 1
ATOM 4229 N N . GLN A 1 519 ? -11.57 -2.328 10.422 1 53.53 519 GLN A N 1
ATOM 4230 C CA . GLN A 1 519 ? -11.453 -1.478 11.602 1 53.53 519 GLN A CA 1
ATOM 4231 C C . GLN A 1 519 ? -10.07 -1.619 12.242 1 53.53 519 GLN A C 1
ATOM 4233 O O . GLN A 1 519 ? -9.406 -0.62 12.516 1 53.53 519 GLN A O 1
ATOM 4238 N N . GLN A 1 520 ? -9.781 -2.861 12.82 1 61.09 520 GLN A N 1
ATOM 4239 C CA . GLN A 1 520 ? -8.523 -3.045 13.539 1 61.09 520 GLN A CA 1
ATOM 4240 C C . GLN A 1 520 ? -7.652 -4.094 12.852 1 61.09 520 GLN A C 1
ATOM 4242 O O . GLN A 1 520 ? -8.141 -5.137 12.422 1 61.09 520 GLN A O 1
ATOM 4247 N N . SER A 1 521 ? -6.434 -3.674 12.617 1 75.25 521 SER A N 1
ATOM 4248 C CA . SER A 1 521 ? -5.465 -4.598 12.039 1 75.25 521 SER A CA 1
ATOM 4249 C C . SER A 1 521 ? -5.363 -5.879 12.859 1 75.25 521 SER A C 1
ATOM 4251 O O . SER A 1 521 ? -5.188 -5.824 14.078 1 75.25 521 SER A O 1
ATOM 4253 N N . PRO A 1 522 ? -5.742 -6.945 12.383 1 76.81 522 PRO A N 1
ATOM 4254 C CA . PRO A 1 522 ? -5.602 -8.211 13.102 1 76.81 522 PRO A CA 1
ATOM 4255 C C . PRO A 1 522 ? -4.227 -8.383 13.734 1 76.81 522 PRO A C 1
ATOM 4257 O O . PRO A 1 522 ? -4.109 -8.977 14.812 1 76.81 522 PRO A O 1
ATOM 4260 N N . VAL A 1 523 ? -3.32 -7.816 13.164 1 79.56 523 VAL A N 1
ATOM 4261 C CA . VAL A 1 523 ? -1.961 -7.902 13.695 1 79.56 523 VAL A CA 1
ATOM 4262 C C . VAL A 1 523 ? -1.864 -7.121 15 1 79.56 523 VAL A C 1
ATOM 4264 O O . VAL A 1 523 ? -1.266 -7.598 15.969 1 79.56 523 VAL A O 1
ATOM 4267 N N . GLU A 1 524 ? -2.506 -6.023 14.953 1 81.81 524 GLU A N 1
ATOM 4268 C CA . GLU A 1 524 ? -2.498 -5.195 16.156 1 81.81 524 GLU A CA 1
ATOM 4269 C C . GLU A 1 524 ? -3.217 -5.887 17.312 1 81.81 524 GLU A C 1
ATOM 4271 O O . GLU A 1 524 ? -2.762 -5.832 18.453 1 81.81 524 GLU A O 1
ATOM 4276 N N . GLN A 1 525 ? -4.289 -6.422 16.984 1 78.94 525 GLN A N 1
ATOM 4277 C CA . GLN A 1 525 ? -5.055 -7.121 18 1 78.94 525 GLN A CA 1
ATOM 4278 C C . GLN A 1 525 ? -4.246 -8.273 18.609 1 78.94 525 GLN A C 1
ATOM 4280 O O . GLN A 1 525 ? -4.234 -8.461 19.828 1 78.94 525 GLN A O 1
ATOM 4285 N N . ARG A 1 526 ? -3.582 -8.953 17.797 1 79.5 526 ARG A N 1
ATOM 4286 C CA . ARG A 1 526 ? -2.764 -10.07 18.266 1 79.5 526 ARG A CA 1
ATOM 4287 C C . ARG A 1 526 ? -1.609 -9.578 19.141 1 79.5 526 ARG A C 1
ATOM 4289 O O . ARG A 1 526 ? -1.272 -10.211 20.141 1 79.5 526 ARG A O 1
ATOM 4296 N N . TYR A 1 527 ? -1.1 -8.633 18.719 1 81.25 527 TYR A N 1
ATOM 4297 C CA . TYR A 1 527 ? 0.021 -8.078 19.469 1 81.25 527 TYR A CA 1
ATOM 4298 C C . TYR A 1 527 ? -0.43 -7.598 20.844 1 81.25 527 TYR A C 1
ATOM 4300 O O . TYR A 1 527 ? 0.244 -7.848 21.844 1 81.25 527 TYR A O 1
ATOM 4308 N N . LYS A 1 528 ? -1.543 -6.996 20.844 1 82.5 528 LYS A N 1
ATOM 4309 C CA . LYS A 1 528 ? -2.09 -6.52 22.109 1 82.5 528 LYS A CA 1
ATOM 4310 C C . LYS A 1 528 ? -2.391 -7.684 23.062 1 82.5 528 LYS A C 1
ATOM 4312 O O . LYS A 1 528 ? -2.139 -7.598 24.266 1 82.5 528 LYS A O 1
ATOM 4317 N N . GLU A 1 529 ? -2.859 -8.664 22.469 1 80.62 529 GLU A N 1
ATOM 4318 C CA . GLU A 1 529 ? -3.145 -9.859 23.25 1 80.62 529 GLU A CA 1
ATOM 4319 C C . GLU A 1 529 ? -1.864 -10.469 23.812 1 80.62 529 GLU A C 1
ATOM 4321 O O . GLU A 1 529 ? -1.836 -10.914 24.969 1 80.62 529 GLU A O 1
ATOM 4326 N N . LEU A 1 530 ? -0.942 -10.453 23.062 1 81.75 530 LEU A N 1
ATOM 4327 C CA . LEU A 1 530 ? 0.342 -11 23.484 1 81.75 530 LEU A CA 1
ATOM 4328 C C . LEU A 1 530 ? 0.958 -10.141 24.594 1 81.75 530 LEU A C 1
ATOM 4330 O O . LEU A 1 530 ? 1.561 -10.664 25.531 1 81.75 530 LEU A O 1
ATOM 4334 N N . LEU A 1 531 ? 0.817 -8.93 24.422 1 80.75 531 LEU A N 1
ATOM 4335 C CA . LEU A 1 531 ? 1.303 -8.008 25.438 1 80.75 531 LEU A CA 1
ATOM 4336 C C . LEU A 1 531 ? 0.576 -8.234 26.766 1 80.75 531 LEU A C 1
ATOM 4338 O O . LEU A 1 531 ? 1.198 -8.227 27.828 1 80.75 531 LEU A O 1
ATOM 4342 N N . ALA A 1 532 ? -0.672 -8.453 26.625 1 82.31 532 ALA A N 1
ATOM 4343 C CA . ALA A 1 532 ? -1.469 -8.727 27.828 1 82.31 532 ALA A CA 1
ATOM 4344 C C . ALA A 1 532 ? -1.035 -10.031 28.484 1 82.31 532 ALA A C 1
ATOM 4346 O O . ALA A 1 532 ? -0.969 -10.109 29.719 1 82.31 532 ALA A O 1
ATOM 4347 N N . LEU A 1 533 ? -0.739 -10.938 27.75 1 82.38 533 LEU A N 1
ATOM 4348 C CA . LEU A 1 533 ? -0.287 -12.227 28.266 1 82.38 533 LEU A CA 1
ATOM 4349 C C . LEU A 1 533 ? 1.074 -12.102 28.938 1 82.38 533 LEU A C 1
ATOM 4351 O O . LEU A 1 533 ? 1.304 -12.688 30 1 82.38 533 LEU A O 1
ATOM 4355 N N . ARG A 1 534 ? 1.911 -11.43 28.312 1 78.44 534 ARG A N 1
ATOM 4356 C CA . ARG A 1 534 ? 3.223 -11.172 28.906 1 78.44 534 ARG A CA 1
ATOM 4357 C C . ARG A 1 534 ? 3.092 -10.492 30.266 1 78.44 534 ARG A C 1
ATOM 4359 O O . ARG A 1 534 ? 3.762 -10.883 31.219 1 78.44 534 ARG A O 1
ATOM 4366 N N . ASP A 1 535 ? 2.24 -9.609 30.328 1 81.12 535 ASP A N 1
ATOM 4367 C CA . ASP A 1 535 ? 2.029 -8.891 31.578 1 81.12 535 ASP A CA 1
ATOM 4368 C C . ASP A 1 535 ? 1.438 -9.805 32.656 1 81.12 535 ASP A C 1
ATOM 4370 O O . ASP A 1 535 ? 1.785 -9.695 33.844 1 81.12 535 ASP A O 1
ATOM 4374 N N . GLN A 1 536 ? 0.587 -10.625 32.25 1 83 536 GLN A N 1
ATOM 4375 C CA . GLN A 1 536 ? -0.004 -11.586 33.156 1 83 536 GLN A CA 1
ATOM 4376 C C . GLN A 1 536 ? 1.05 -12.547 33.688 1 83 536 GLN A C 1
ATOM 4378 O O . GLN A 1 536 ? 1.069 -12.852 34.906 1 83 536 GLN A O 1
ATOM 4383 N N . TYR A 1 537 ? 1.861 -12.938 32.875 1 82.31 537 TYR A N 1
ATOM 4384 C CA . TYR A 1 537 ? 2.914 -13.859 33.281 1 82.31 537 TYR A CA 1
ATOM 4385 C C . TYR A 1 537 ? 3.916 -13.172 34.188 1 82.31 537 TYR A C 1
ATOM 4387 O O . TYR A 1 537 ? 4.398 -13.766 35.156 1 82.31 537 TYR A O 1
ATOM 4395 N N . LEU A 1 538 ? 4.188 -12 33.906 1 80.75 538 LEU A N 1
ATOM 4396 C CA . LEU A 1 538 ? 5.094 -11.211 34.75 1 80.75 538 LEU A CA 1
ATOM 4397 C C . LEU A 1 538 ? 4.516 -11 36.125 1 80.75 538 LEU A C 1
ATOM 4399 O O . LEU A 1 538 ? 5.238 -11.07 37.125 1 80.75 538 LEU A O 1
ATOM 4403 N N . LYS A 1 539 ? 3.293 -10.797 36.094 1 85.69 539 LYS A N 1
ATOM 4404 C CA . LYS A 1 539 ? 2.623 -10.633 37.406 1 85.69 539 LYS A CA 1
ATOM 4405 C C . LYS A 1 539 ? 2.639 -11.938 38.188 1 85.69 539 LYS A C 1
ATOM 4407 O O . LYS A 1 539 ? 2.871 -11.938 39.406 1 85.69 539 LYS A O 1
ATOM 4412 N N . LYS A 1 540 ? 2.404 -12.93 37.531 1 84.62 540 LYS A N 1
ATOM 4413 C CA . LYS A 1 540 ? 2.406 -14.242 38.156 1 84.62 540 LYS A CA 1
ATOM 4414 C C . LYS A 1 540 ? 3.801 -14.602 38.656 1 84.62 540 LYS A C 1
ATOM 4416 O O . LYS A 1 540 ? 3.943 -15.195 39.75 1 84.62 540 LYS A O 1
ATOM 4421 N N . LEU A 1 541 ? 4.754 -14.273 37.906 1 84.31 541 LEU A N 1
ATOM 4422 C CA . LEU A 1 541 ? 6.137 -14.531 38.281 1 84.31 541 LEU A CA 1
ATOM 4423 C C . LEU A 1 541 ? 6.52 -13.711 39.5 1 84.31 541 LEU A C 1
ATOM 4425 O O . LEU A 1 541 ? 7.203 -14.211 40.406 1 84.31 541 LEU A O 1
ATOM 4429 N N . GLU A 1 542 ? 6.074 -12.531 39.5 1 80.44 542 GLU A N 1
ATOM 4430 C CA . GLU A 1 542 ? 6.336 -11.656 40.656 1 80.44 542 GLU A CA 1
ATOM 4431 C C . GLU A 1 542 ? 5.633 -12.172 41.906 1 80.44 542 GLU A C 1
ATOM 4433 O O . GLU A 1 542 ? 6.195 -12.125 43 1 80.44 542 GLU A O 1
ATOM 4438 N N . GLU A 1 543 ? 4.496 -12.68 41.75 1 79.38 543 GLU A N 1
ATOM 4439 C CA . GLU A 1 543 ? 3.74 -13.227 42.875 1 79.38 543 GLU A CA 1
ATOM 4440 C C . GLU A 1 543 ? 4.398 -14.492 43.406 1 79.38 543 GLU A C 1
ATOM 4442 O O . GLU A 1 543 ? 4.441 -14.703 44.625 1 79.38 543 GLU A O 1
ATOM 4447 N N . LEU A 1 544 ? 4.957 -15.242 42.531 1 76.25 544 LEU A N 1
ATOM 4448 C CA . LEU A 1 544 ? 5.594 -16.484 42.938 1 76.25 544 LEU A CA 1
ATOM 4449 C C . LEU A 1 544 ? 6.949 -16.219 43.594 1 76.25 544 LEU A C 1
ATOM 4451 O O . LEU A 1 544 ? 7.348 -16.922 44.5 1 76.25 544 LEU A O 1
ATOM 4455 N N . GLN A 1 545 ? 7.602 -15.281 43.094 1 69.31 545 GLN A N 1
ATOM 4456 C CA . GLN A 1 545 ? 8.883 -14.906 43.688 1 69.31 545 GLN A CA 1
ATOM 4457 C C . GLN A 1 545 ? 8.688 -14.32 45.094 1 69.31 545 GLN A C 1
ATOM 4459 O O . GLN A 1 545 ? 9.484 -14.578 46 1 69.31 545 GLN A O 1
ATOM 4464 N N . LEU A 1 546 ? 7.648 -13.641 45.281 1 64 546 LEU A N 1
ATOM 4465 C CA . LEU A 1 546 ? 7.34 -13.086 46.594 1 64 546 LEU A CA 1
ATOM 4466 C C . LEU A 1 546 ? 6.887 -14.18 47.562 1 64 546 LEU A C 1
ATOM 4468 O O . LEU A 1 546 ? 7.23 -14.148 48.75 1 64 546 LEU A O 1
ATOM 4472 N N . SER A 1 547 ? 6.227 -15.141 47.125 1 59.59 547 SER A N 1
ATOM 4473 C CA . SER A 1 547 ? 5.789 -16.234 47.969 1 59.59 547 SER A CA 1
ATOM 4474 C C . SER A 1 547 ? 6.957 -17.141 48.344 1 59.59 547 SER A C 1
ATOM 4476 O O . SER A 1 547 ? 7.008 -17.656 49.469 1 59.59 547 SER A O 1
ATOM 4478 N N . ASP A 1 548 ? 7.891 -17.375 47.562 1 57 548 ASP A N 1
ATOM 4479 C CA . ASP A 1 548 ? 9.062 -18.172 47.906 1 57 548 ASP A CA 1
ATOM 4480 C C . ASP A 1 548 ? 9.953 -17.422 48.938 1 57 548 ASP A C 1
ATOM 4482 O O . ASP A 1 548 ? 10.609 -18.047 49.75 1 57 548 ASP A O 1
ATOM 4486 N N . SER A 1 549 ? 9.992 -16.172 48.875 1 53.41 549 SER A N 1
ATOM 4487 C CA . SER A 1 549 ? 10.773 -15.43 49.875 1 53.41 549 SER A CA 1
ATOM 4488 C C . SER A 1 549 ? 10.125 -15.477 51.25 1 53.41 549 SER A C 1
ATOM 4490 O O . SER A 1 549 ? 10.812 -15.438 52.25 1 53.41 549 SER A O 1
ATOM 4492 N N . THR A 1 550 ? 8.883 -15.656 51.375 1 50.12 550 THR A N 1
ATOM 4493 C CA . THR A 1 550 ? 8.258 -15.734 52.688 1 50.12 550 THR A CA 1
ATOM 4494 C C . THR A 1 550 ? 8.445 -17.125 53.281 1 50.12 550 THR A C 1
ATOM 4496 O O . THR A 1 550 ? 8.422 -17.281 54.531 1 50.12 550 THR A O 1
ATOM 4499 N N . HIS A 1 551 ? 8.68 -18.203 52.562 1 45.78 551 HIS A N 1
ATOM 4500 C CA . HIS A 1 551 ? 8.883 -19.5 53.219 1 45.78 551 HIS A CA 1
ATOM 4501 C C . HIS A 1 551 ? 10.32 -19.641 53.719 1 45.78 551 HIS A C 1
ATOM 4503 O O . HIS A 1 551 ? 10.609 -20.547 54.5 1 45.78 551 HIS A O 1
ATOM 4509 N N . LEU A 1 552 ? 11.312 -19.016 53.125 1 39.84 552 LEU A N 1
ATOM 4510 C CA . LEU A 1 552 ? 12.664 -19.156 53.656 1 39.84 552 LEU A CA 1
ATOM 4511 C C . LEU A 1 552 ? 12.812 -18.438 55 1 39.84 552 LEU A C 1
ATOM 4513 O O . LEU A 1 552 ? 13.805 -18.609 55.688 1 39.84 552 LEU A O 1
ATOM 4517 N N . THR A 1 553 ? 11.93 -17.453 55.344 1 38.88 553 THR A N 1
ATOM 4518 C CA . THR A 1 553 ? 12.289 -16.719 56.562 1 38.88 553 THR A CA 1
ATOM 4519 C C . THR A 1 553 ? 12.023 -17.578 57.812 1 38.88 553 THR A C 1
ATOM 4521 O O . THR A 1 553 ? 12.297 -17.141 58.938 1 38.88 553 THR A O 1
ATOM 4524 N N . ASN A 1 554 ? 11.328 -18.75 57.875 1 35.88 554 ASN A N 1
ATOM 4525 C CA . ASN A 1 554 ? 11.219 -19.266 59.25 1 35.88 554 ASN A CA 1
ATOM 4526 C C . ASN A 1 554 ? 12.508 -19.922 59.688 1 35.88 554 ASN A C 1
ATOM 4528 O O . ASN A 1 554 ? 12.578 -20.484 60.781 1 35.88 554 ASN A O 1
ATOM 4532 N N . SER A 1 555 ? 13.344 -20.688 58.938 1 35.97 555 SER A N 1
ATOM 4533 C CA . SER A 1 555 ? 14.461 -21.281 59.656 1 35.97 555 SER A CA 1
ATOM 4534 C C . SER A 1 555 ? 15.555 -20.266 59.906 1 35.97 555 SER A C 1
ATOM 4536 O O . SER A 1 555 ? 16.016 -19.578 59 1 35.97 555 SER A O 1
ATOM 4538 N N . SER A 1 556 ? 15.781 -19.703 61.281 1 32.84 556 SER A N 1
ATOM 4539 C CA . SER A 1 556 ? 16.578 -18.703 61.969 1 32.84 556 SER A CA 1
ATOM 4540 C C . SER A 1 556 ? 18.062 -18.953 61.781 1 32.84 556 SER A C 1
ATOM 4542 O O . SER A 1 556 ? 18.891 -18.328 62.469 1 32.84 556 SER A O 1
ATOM 4544 N N . THR A 1 557 ? 18.641 -20.156 61.438 1 33.16 557 THR A N 1
ATOM 4545 C CA . THR A 1 557 ? 20.062 -20.047 61.781 1 33.16 557 THR A CA 1
ATOM 4546 C C . THR A 1 557 ? 20.688 -18.844 61.062 1 33.16 557 THR A C 1
ATOM 4548 O O . THR A 1 557 ? 20.375 -18.562 59.906 1 33.16 557 THR A O 1
ATOM 4551 N N . PRO A 1 558 ? 21.453 -17.938 61.906 1 32.97 558 PRO A N 1
ATOM 4552 C CA . PRO A 1 558 ? 22.031 -16.641 61.594 1 32.97 558 PRO A CA 1
ATOM 4553 C C . PRO A 1 558 ? 22.891 -16.672 60.312 1 32.97 558 PRO A C 1
ATOM 4555 O O . PRO A 1 558 ? 23.562 -15.695 60 1 32.97 558 PRO A O 1
ATOM 4558 N N . ASN A 1 559 ? 23.047 -17.766 59.594 1 28.84 559 ASN A N 1
ATOM 4559 C CA . ASN A 1 559 ? 24.219 -17.719 58.75 1 28.84 559 ASN A CA 1
ATOM 4560 C C . ASN A 1 559 ? 24.234 -16.453 57.906 1 28.84 559 ASN A C 1
ATOM 4562 O O . ASN A 1 559 ? 23.188 -15.844 57.656 1 28.84 559 ASN A O 1
ATOM 4566 N N . THR A 1 560 ? 25.531 -15.914 57.656 1 27.5 560 THR A N 1
ATOM 4567 C CA . THR A 1 560 ? 26.062 -14.742 56.969 1 27.5 560 THR A CA 1
ATOM 4568 C C . THR A 1 560 ? 25.375 -14.531 55.625 1 27.5 560 THR A C 1
ATOM 4570 O O . THR A 1 560 ? 25.266 -15.469 54.812 1 27.5 560 THR A O 1
ATOM 4573 N N . ALA A 1 561 ? 24.75 -13.391 55.562 1 23.83 561 ALA A N 1
ATOM 4574 C CA . ALA A 1 561 ? 23.891 -12.812 54.5 1 23.83 561 ALA A CA 1
ATOM 4575 C C . ALA A 1 561 ? 24.594 -12.828 53.156 1 23.83 561 ALA A C 1
ATOM 4577 O O . ALA A 1 561 ? 25.609 -12.148 52.969 1 23.83 561 ALA A O 1
ATOM 4578 N N . THR A 1 562 ? 24.859 -14.172 52.625 1 27.45 562 THR A N 1
ATOM 4579 C CA . THR A 1 562 ? 25.375 -14.016 51.25 1 27.45 562 THR A CA 1
ATOM 4580 C C . THR A 1 562 ? 24.641 -12.898 50.531 1 27.45 562 THR A C 1
ATOM 4582 O O . THR A 1 562 ? 23.438 -12.711 50.719 1 27.45 562 THR A O 1
ATOM 4585 N N . PRO A 1 563 ? 25.406 -11.898 49.875 1 26.73 563 PRO A N 1
ATOM 4586 C CA . PRO A 1 563 ? 24.953 -10.711 49.156 1 26.73 563 PRO A CA 1
ATOM 4587 C C . PRO A 1 563 ? 23.75 -11 48.25 1 26.73 563 PRO A C 1
ATOM 4589 O O . PRO A 1 563 ? 23.547 -12.141 47.844 1 26.73 563 PRO A O 1
ATOM 4592 N N . ASN A 1 564 ? 22.641 -10.266 48.531 1 26.22 564 ASN A N 1
ATOM 4593 C CA . ASN A 1 564 ? 21.391 -10.117 47.812 1 26.22 564 ASN A CA 1
ATOM 4594 C C . ASN A 1 564 ? 21.609 -10.18 46.312 1 26.22 564 ASN A C 1
ATOM 4596 O O . ASN A 1 564 ? 22.328 -9.359 45.719 1 26.22 564 ASN A O 1
ATOM 4600 N N . GLN A 1 565 ? 21.891 -11.422 45.812 1 25.06 565 GLN A N 1
ATOM 4601 C CA . GLN A 1 565 ? 21.922 -11.461 44.344 1 25.06 565 GLN A CA 1
ATOM 4602 C C . GLN A 1 565 ? 20.859 -10.555 43.75 1 25.06 565 GLN A C 1
ATOM 4604 O O . GLN A 1 565 ? 19.672 -10.641 44.125 1 25.06 565 GLN A O 1
ATOM 4609 N N . HIS A 1 566 ? 21.266 -9.297 43.5 1 25.11 566 HIS A N 1
ATOM 4610 C CA . HIS A 1 566 ? 20.547 -8.328 42.688 1 25.11 566 HIS A CA 1
ATOM 4611 C C . HIS A 1 566 ? 19.75 -9.016 41.562 1 25.11 566 HIS A C 1
ATOM 4613 O O . HIS A 1 566 ? 20.328 -9.695 40.719 1 25.11 566 HIS A O 1
ATOM 4619 N N . ILE A 1 567 ? 18.719 -9.633 41.906 1 28.14 567 ILE A N 1
ATOM 4620 C CA . ILE A 1 567 ? 17.781 -9.984 40.844 1 28.14 567 ILE A CA 1
ATOM 4621 C C . ILE A 1 567 ? 17.688 -8.836 39.844 1 28.14 567 ILE A C 1
ATOM 4623 O O . ILE A 1 567 ? 17.25 -7.738 40.188 1 28.14 567 ILE A O 1
ATOM 4627 N N . THR A 1 568 ? 18.734 -8.68 38.969 1 26.08 568 THR A N 1
ATOM 4628 C CA . THR A 1 568 ? 18.719 -7.785 37.844 1 26.08 568 THR A CA 1
ATOM 4629 C C . THR A 1 568 ? 17.297 -7.691 37.25 1 26.08 568 THR A C 1
ATOM 4631 O O . THR A 1 568 ? 16.672 -8.711 36.969 1 26.08 568 THR A O 1
ATOM 4634 N N . HIS A 1 569 ? 16.594 -6.793 37.719 1 28.22 569 HIS A N 1
ATOM 4635 C CA . HIS A 1 569 ? 15.383 -6.305 37.062 1 28.22 569 HIS A CA 1
ATOM 4636 C C . HIS A 1 569 ? 15.477 -6.453 35.531 1 28.22 569 HIS A C 1
ATOM 4638 O O . HIS A 1 569 ? 16.422 -5.949 34.906 1 28.22 569 HIS A O 1
ATOM 4644 N N . LEU A 1 570 ? 15.227 -7.66 35.031 1 29.31 570 LEU A N 1
ATOM 4645 C CA . LEU A 1 570 ? 15.086 -7.887 33.594 1 29.31 570 LEU A CA 1
ATOM 4646 C C . LEU A 1 570 ? 14.43 -6.688 32.906 1 29.31 570 LEU A C 1
ATOM 4648 O O . LEU A 1 570 ? 13.234 -6.449 33.094 1 29.31 570 LEU A O 1
ATOM 4652 N N . GLN A 1 571 ? 15.016 -5.527 33.094 1 27.09 571 GLN A N 1
ATOM 4653 C CA . GLN A 1 571 ? 14.625 -4.434 32.219 1 27.09 571 GLN A CA 1
ATOM 4654 C C . GLN A 1 571 ? 14.414 -4.922 30.797 1 27.09 571 GLN A C 1
ATOM 4656 O O . GLN A 1 571 ? 15.344 -5.438 30.172 1 27.09 571 GLN A O 1
ATOM 4661 N N . THR A 1 572 ? 13.359 -5.562 30.562 1 25.94 572 THR A N 1
ATOM 4662 C CA . THR A 1 572 ? 13.016 -5.891 29.188 1 25.94 572 THR A CA 1
ATOM 4663 C C . THR A 1 572 ? 13.367 -4.738 28.25 1 25.94 572 THR A C 1
ATOM 4665 O O . THR A 1 572 ? 12.828 -3.637 28.391 1 25.94 572 THR A O 1
ATOM 4668 N N . PRO A 1 573 ? 14.625 -4.66 28 1 26.3 573 PRO A N 1
ATOM 4669 C CA . PRO A 1 573 ? 14.906 -3.67 26.953 1 26.3 573 PRO A CA 1
ATOM 4670 C C . PRO A 1 573 ? 13.93 -3.748 25.781 1 26.3 573 PRO A C 1
ATOM 4672 O O . PRO A 1 573 ? 13.766 -4.812 25.188 1 26.3 573 PRO A O 1
ATOM 4675 N N . PHE A 1 574 ? 12.828 -3.141 25.828 1 24.94 574 PHE A N 1
ATOM 4676 C CA . PHE A 1 574 ? 12.156 -2.91 24.562 1 24.94 574 PHE A CA 1
ATOM 4677 C C . PHE A 1 574 ? 13.078 -2.17 23.594 1 24.94 574 PHE A C 1
ATOM 4679 O O . PHE A 1 574 ? 13.758 -1.22 23.984 1 24.94 574 PHE A O 1
ATOM 4686 N N . MET B 1 1 ? 46.875 -13.641 -10.797 1 26.42 1 MET B N 1
ATOM 4687 C CA . MET B 1 1 ? 45.469 -13.219 -10.758 1 26.42 1 MET B CA 1
ATOM 4688 C C . MET B 1 1 ? 44.656 -14.133 -9.852 1 26.42 1 MET B C 1
ATOM 4690 O O . MET B 1 1 ? 44.562 -15.336 -10.094 1 26.42 1 MET B O 1
ATOM 4694 N N . GLU B 1 2 ? 44.562 -13.938 -8.641 1 34.69 2 GLU B N 1
ATOM 4695 C CA . GLU B 1 2 ? 44.031 -14.812 -7.617 1 34.69 2 GLU B CA 1
ATOM 4696 C C . GLU B 1 2 ? 42.594 -15.219 -7.953 1 34.69 2 GLU B C 1
ATOM 4698 O O . GLU B 1 2 ? 41.75 -14.367 -8.32 1 34.69 2 GLU B O 1
ATOM 4703 N N . PRO B 1 3 ? 42.281 -16.406 -8.406 1 41.59 3 PRO B N 1
ATOM 4704 C CA . PRO B 1 3 ? 40.969 -16.969 -8.742 1 41.59 3 PRO B CA 1
ATOM 4705 C C . PRO B 1 3 ? 39.875 -16.562 -7.758 1 41.59 3 PRO B C 1
ATOM 4707 O O . PRO B 1 3 ? 40.156 -16.266 -6.594 1 41.59 3 PRO B O 1
ATOM 4710 N N . LEU B 1 4 ? 38.875 -15.719 -8.141 1 47.47 4 LEU B N 1
ATOM 4711 C CA . LEU B 1 4 ? 37.656 -15.547 -7.348 1 47.47 4 LEU B CA 1
ATOM 4712 C C . LEU B 1 4 ? 37.344 -16.828 -6.578 1 47.47 4 LEU B C 1
ATOM 4714 O O . LEU B 1 4 ? 36.562 -17.656 -7.055 1 47.47 4 LEU B O 1
ATOM 4718 N N . ALA B 1 5 ? 38.25 -17.578 -5.941 1 47.97 5 ALA B N 1
ATOM 4719 C CA . ALA B 1 5 ? 38.281 -18.734 -5.047 1 47.97 5 ALA B CA 1
ATOM 4720 C C . ALA B 1 5 ? 37.125 -18.641 -4.023 1 47.97 5 ALA B C 1
ATOM 4722 O O . ALA B 1 5 ? 36.812 -19.625 -3.371 1 47.97 5 ALA B O 1
ATOM 4723 N N . ASP B 1 6 ? 36.562 -17.406 -3.811 1 63.22 6 ASP B N 1
ATOM 4724 C CA . ASP B 1 6 ? 35.906 -17.234 -2.525 1 63.22 6 ASP B CA 1
ATOM 4725 C C . ASP B 1 6 ? 34.375 -17.406 -2.674 1 63.22 6 ASP B C 1
ATOM 4727 O O . ASP B 1 6 ? 33.625 -17.094 -1.749 1 63.22 6 ASP B O 1
ATOM 4731 N N . VAL B 1 7 ? 33.906 -17.797 -3.947 1 73.5 7 VAL B N 1
ATOM 4732 C CA . VAL B 1 7 ? 32.469 -17.953 -3.979 1 73.5 7 VAL B CA 1
ATOM 4733 C C . VAL B 1 7 ? 32.094 -19.359 -3.568 1 73.5 7 VAL B C 1
ATOM 4735 O O . VAL B 1 7 ? 32.656 -20.344 -4.082 1 73.5 7 VAL B O 1
ATOM 4738 N N . ALA B 1 8 ? 31.328 -19.453 -2.617 1 83.88 8 ALA B N 1
ATOM 4739 C CA . ALA B 1 8 ? 30.844 -20.75 -2.162 1 83.88 8 ALA B CA 1
ATOM 4740 C C . ALA B 1 8 ? 30.062 -21.469 -3.258 1 83.88 8 ALA B C 1
ATOM 4742 O O . ALA B 1 8 ? 29.078 -20.922 -3.775 1 83.88 8 ALA B O 1
ATOM 4743 N N . MET B 1 9 ? 30.578 -22.656 -3.676 1 90.25 9 MET B N 1
ATOM 4744 C CA . MET B 1 9 ? 29.938 -23.422 -4.754 1 90.25 9 MET B CA 1
ATOM 4745 C C . MET B 1 9 ? 29.016 -24.484 -4.191 1 90.25 9 MET B C 1
ATOM 4747 O O . MET B 1 9 ? 29.266 -25.031 -3.121 1 90.25 9 MET B O 1
ATOM 4751 N N . LEU B 1 10 ? 27.969 -24.719 -4.926 1 92.94 10 LEU B N 1
ATOM 4752 C CA . LEU B 1 10 ? 27.047 -25.797 -4.574 1 92.94 10 LEU B CA 1
ATOM 4753 C C . LEU B 1 10 ? 27.641 -27.156 -4.914 1 92.94 10 LEU B C 1
ATOM 4755 O O . LEU B 1 10 ? 28.484 -27.266 -5.809 1 92.94 10 LEU B O 1
ATOM 4759 N N . PRO B 1 11 ? 27.25 -28.203 -4.141 1 92.5 11 PRO B N 1
ATOM 4760 C CA . PRO B 1 11 ? 27.656 -29.531 -4.586 1 92.5 11 PRO B CA 1
ATOM 4761 C C . PRO B 1 11 ? 27.188 -29.859 -6.004 1 92.5 11 PRO B C 1
ATOM 4763 O O . PRO B 1 11 ? 25.984 -29.828 -6.285 1 92.5 11 PRO B O 1
ATOM 4766 N N . GLY B 1 12 ? 28.094 -30.141 -6.922 1 91.19 12 GLY B N 1
ATOM 4767 C CA . GLY B 1 12 ? 27.766 -30.391 -8.32 1 91.19 12 GLY B CA 1
ATOM 4768 C C . GLY B 1 12 ? 28.078 -29.219 -9.227 1 91.19 12 GLY B C 1
ATOM 4769 O O . GLY B 1 12 ? 28.125 -29.375 -10.445 1 91.19 12 GLY B O 1
ATOM 4770 N N . GLU B 1 13 ? 28.297 -28.125 -8.625 1 93.81 13 GLU B N 1
ATOM 4771 C CA . GLU B 1 13 ? 28.672 -26.938 -9.383 1 93.81 13 GLU B CA 1
ATOM 4772 C C . GLU B 1 13 ? 30.156 -26.953 -9.758 1 93.81 13 GLU B C 1
ATOM 4774 O O . GLU B 1 13 ? 31 -27.281 -8.93 1 93.81 13 GLU B O 1
ATOM 4779 N N . GLU B 1 14 ? 30.438 -26.688 -11.016 1 93.38 14 GLU B N 1
ATOM 4780 C CA . GLU B 1 14 ? 31.812 -26.734 -11.531 1 93.38 14 GLU B CA 1
ATOM 4781 C C . GLU B 1 14 ? 32.219 -25.406 -12.172 1 93.38 14 GLU B C 1
ATOM 4783 O O . GLU B 1 14 ? 31.391 -24.781 -12.859 1 93.38 14 GLU B O 1
ATOM 4788 N N . ARG B 1 15 ? 33.438 -25.125 -12.008 1 91.38 15 ARG B N 1
ATOM 4789 C CA . ARG B 1 15 ? 33.969 -23.891 -12.578 1 91.38 15 ARG B CA 1
ATOM 4790 C C . ARG B 1 15 ? 34.219 -24.047 -14.078 1 91.38 15 ARG B C 1
ATOM 4792 O O . ARG B 1 15 ? 34.75 -25.078 -14.516 1 91.38 15 ARG B O 1
ATOM 4799 N N . VAL B 1 16 ? 33.844 -23 -14.781 1 90.19 16 VAL B N 1
ATOM 4800 C CA . VAL B 1 16 ? 34.031 -23.062 -16.219 1 90.19 16 VAL B CA 1
ATOM 4801 C C . VAL B 1 16 ? 35.094 -22.031 -16.656 1 90.19 16 VAL B C 1
ATOM 4803 O O . VAL B 1 16 ? 36.062 -22.375 -17.312 1 90.19 16 VAL B O 1
ATOM 4806 N N . ILE B 1 17 ? 34.844 -20.734 -16.266 1 87.44 17 ILE B N 1
ATOM 4807 C CA . ILE B 1 17 ? 35.781 -19.703 -16.703 1 87.44 17 ILE B CA 1
ATOM 4808 C C . ILE B 1 17 ? 35.75 -18.531 -15.734 1 87.44 17 ILE B C 1
ATOM 4810 O O . ILE B 1 17 ? 34.781 -18.375 -14.984 1 87.44 17 ILE B O 1
ATOM 4814 N N . ASP B 1 18 ? 36.812 -17.781 -15.656 1 88.56 18 ASP B N 1
ATOM 4815 C CA . ASP B 1 18 ? 36.875 -16.5 -14.969 1 88.56 18 ASP B CA 1
ATOM 4816 C C . ASP B 1 18 ? 37.562 -15.445 -15.836 1 88.56 18 ASP B C 1
ATOM 4818 O O . ASP B 1 18 ? 38.531 -15.742 -16.547 1 88.56 18 ASP B O 1
ATOM 4822 N N . LYS B 1 19 ? 37.062 -14.336 -15.945 1 88.19 19 LYS B N 1
ATOM 4823 C CA . LYS B 1 19 ? 37.594 -13.289 -16.812 1 88.19 19 LYS B CA 1
ATOM 4824 C C . LYS B 1 19 ? 37.344 -11.906 -16.219 1 88.19 19 LYS B C 1
ATOM 4826 O O . LYS B 1 19 ? 36.375 -11.703 -15.492 1 88.19 19 LYS B O 1
ATOM 4831 N N . ASP B 1 20 ? 38.25 -11.016 -16.625 1 87.62 20 ASP B N 1
ATOM 4832 C CA . ASP B 1 20 ? 38.031 -9.617 -16.297 1 87.62 20 ASP B CA 1
ATOM 4833 C C . ASP B 1 20 ? 37.031 -8.969 -17.234 1 87.62 20 ASP B C 1
ATOM 4835 O O . ASP B 1 20 ? 37.094 -9.18 -18.453 1 87.62 20 ASP B O 1
ATOM 4839 N N . ILE B 1 21 ? 36.062 -8.273 -16.594 1 89.12 21 ILE B N 1
ATOM 4840 C CA . ILE B 1 21 ? 35 -7.66 -17.422 1 89.12 21 ILE B CA 1
ATOM 4841 C C . ILE B 1 21 ? 34.531 -6.375 -16.75 1 89.12 21 ILE B C 1
ATOM 4843 O O . ILE B 1 21 ? 34.969 -6.043 -15.641 1 89.12 21 ILE B O 1
ATOM 4847 N N . ILE B 1 22 ? 33.844 -5.605 -17.5 1 89.5 22 ILE B N 1
ATOM 4848 C CA . ILE B 1 22 ? 33.219 -4.391 -16.969 1 89.5 22 ILE B CA 1
ATOM 4849 C C . ILE B 1 22 ? 31.703 -4.551 -16.953 1 89.5 22 ILE B C 1
ATOM 4851 O O . ILE B 1 22 ? 31.094 -4.82 -17.984 1 89.5 22 ILE B O 1
ATOM 4855 N N . TYR B 1 23 ? 31.141 -4.484 -15.789 1 90.62 23 TYR B N 1
ATOM 4856 C CA . TYR B 1 23 ? 29.703 -4.508 -15.633 1 90.62 23 TYR B CA 1
ATOM 4857 C C . TYR B 1 23 ? 29.109 -3.105 -15.75 1 90.62 23 TYR B C 1
ATOM 4859 O O . TYR B 1 23 ? 29.469 -2.213 -14.977 1 90.62 23 TYR B O 1
ATOM 4867 N N . ILE B 1 24 ? 28.281 -2.939 -16.719 1 88.44 24 ILE B N 1
ATOM 4868 C CA . ILE B 1 24 ? 27.625 -1.65 -16.891 1 88.44 24 ILE B CA 1
ATOM 4869 C C . ILE B 1 24 ? 26.359 -1.592 -16.031 1 88.44 24 ILE B C 1
ATOM 4871 O O . ILE B 1 24 ? 25.25 -1.836 -16.5 1 88.44 24 ILE B O 1
ATOM 4875 N N . CYS B 1 25 ? 26.547 -1.242 -14.797 1 80.44 25 CYS B N 1
ATOM 4876 C CA . CYS B 1 25 ? 25.438 -1.166 -13.852 1 80.44 25 CYS B CA 1
ATOM 4877 C C . CYS B 1 25 ? 24.562 0.041 -14.141 1 80.44 25 CYS B C 1
ATOM 4879 O O . CYS B 1 25 ? 25.047 1.162 -14.273 1 80.44 25 CYS B O 1
ATOM 4881 N N . PRO B 1 26 ? 23.328 -0.154 -14.289 1 80 26 PRO B N 1
ATOM 4882 C CA . PRO B 1 26 ? 22.422 0.963 -14.602 1 80 26 PRO B CA 1
ATOM 4883 C C . PRO B 1 26 ? 22.359 2 -13.484 1 80 26 PRO B C 1
ATOM 4885 O O . PRO B 1 26 ? 21.984 3.146 -13.719 1 80 26 PRO B O 1
ATOM 4888 N N . PHE B 1 27 ? 22.797 1.665 -12.344 1 76.12 27 PHE B N 1
ATOM 4889 C CA . PHE B 1 27 ? 22.641 2.545 -11.188 1 76.12 27 PHE B CA 1
ATOM 4890 C C . PHE B 1 27 ? 23.984 3.18 -10.812 1 76.12 27 PHE B C 1
ATOM 4892 O O . PHE B 1 27 ? 24.016 4.242 -10.195 1 76.12 27 PHE B O 1
ATOM 4899 N N . ASN B 1 28 ? 25.156 2.541 -10.938 1 72.75 28 ASN B N 1
ATOM 4900 C CA . ASN B 1 28 ? 26.469 3.014 -10.539 1 72.75 28 ASN B CA 1
ATOM 4901 C C . ASN B 1 28 ? 27.391 3.236 -11.742 1 72.75 28 ASN B C 1
ATOM 4903 O O . ASN B 1 28 ? 28.609 3.352 -11.586 1 72.75 28 ASN B O 1
ATOM 4907 N N . ALA B 1 29 ? 26.859 3.316 -12.812 1 79.31 29 ALA B N 1
ATOM 4908 C CA . ALA B 1 29 ? 27.656 3.471 -14.016 1 79.31 29 ALA B CA 1
ATOM 4909 C C . ALA B 1 29 ? 28.516 2.23 -14.273 1 79.31 29 ALA B C 1
ATOM 4911 O O . ALA B 1 29 ? 28.156 1.126 -13.859 1 79.31 29 ALA B O 1
ATOM 4912 N N . ALA B 1 30 ? 29.734 2.322 -14.93 1 86.69 30 ALA B N 1
ATOM 4913 C CA . ALA B 1 30 ? 30.562 1.187 -15.305 1 86.69 30 ALA B CA 1
ATOM 4914 C C . ALA B 1 30 ? 31.469 0.758 -14.156 1 86.69 30 ALA B C 1
ATOM 4916 O O . ALA B 1 30 ? 32.188 1.583 -13.57 1 86.69 30 ALA B O 1
ATOM 4917 N N . VAL B 1 31 ? 31.359 -0.554 -13.82 1 89.12 31 VAL B N 1
ATOM 4918 C CA . VAL B 1 31 ? 32.125 -1.102 -12.703 1 89.12 31 VAL B CA 1
ATOM 4919 C C . VAL B 1 31 ? 33.062 -2.197 -13.195 1 89.12 31 VAL B C 1
ATOM 4921 O O . VAL B 1 31 ? 32.594 -3.186 -13.789 1 89.12 31 VAL B O 1
ATOM 4924 N N . LYS B 1 32 ? 34.312 -1.968 -12.898 1 89.19 32 LYS B N 1
ATOM 4925 C CA . LYS B 1 32 ? 35.281 -2.986 -13.273 1 89.19 32 LYS B CA 1
ATOM 4926 C C . LYS B 1 32 ? 35.312 -4.125 -12.258 1 89.19 32 LYS B C 1
ATOM 4928 O O . LYS B 1 32 ? 35.219 -3.891 -11.055 1 89.19 32 LYS B O 1
ATOM 4933 N N . GLY B 1 33 ? 35.281 -5.398 -12.852 1 90.94 33 GLY B N 1
ATOM 4934 C CA . GLY B 1 33 ? 35.344 -6.543 -11.953 1 90.94 33 GLY B CA 1
ATOM 4935 C C . GLY B 1 33 ? 35.656 -7.844 -12.664 1 90.94 33 GLY B C 1
ATOM 4936 O O . GLY B 1 33 ? 36.219 -7.836 -13.758 1 90.94 33 GLY B O 1
ATOM 4937 N N . LYS B 1 34 ? 35.469 -8.867 -11.875 1 90.06 34 LYS B N 1
ATOM 4938 C CA . LYS B 1 34 ? 35.688 -10.211 -12.391 1 90.06 34 LYS B CA 1
ATOM 4939 C C . LYS B 1 34 ? 34.406 -11.008 -12.461 1 90.06 34 LYS B C 1
ATOM 4941 O O . LYS B 1 34 ? 33.562 -10.914 -11.562 1 90.06 34 LYS B O 1
ATOM 4946 N N . VAL B 1 35 ? 34.312 -11.703 -13.594 1 91.62 35 VAL B N 1
ATOM 4947 C CA . VAL B 1 35 ? 33.156 -12.57 -13.75 1 91.62 35 VAL B CA 1
ATOM 4948 C C . VAL B 1 35 ? 33.562 -14.031 -13.609 1 91.62 35 VAL B C 1
ATOM 4950 O O . VAL B 1 35 ? 34.625 -14.422 -14.094 1 91.62 35 VAL B O 1
ATOM 4953 N N . PHE B 1 36 ? 32.812 -14.727 -12.844 1 91.69 36 PHE B N 1
ATOM 4954 C CA . PHE B 1 36 ? 33 -16.156 -12.633 1 91.69 36 PHE B CA 1
ATOM 4955 C C . PHE B 1 36 ? 31.766 -16.922 -13.133 1 91.69 36 PHE B C 1
ATOM 4957 O O . PHE B 1 36 ? 30.656 -16.75 -12.609 1 91.69 36 PHE B O 1
ATOM 4964 N N . ILE B 1 37 ? 31.969 -17.781 -14.172 1 94.56 37 ILE B N 1
ATOM 4965 C CA . ILE B 1 37 ? 30.859 -18.531 -14.742 1 94.56 37 ILE B CA 1
ATOM 4966 C C . ILE B 1 37 ? 31.031 -20.016 -14.445 1 94.56 37 ILE B C 1
ATOM 4968 O O . ILE B 1 37 ? 32.094 -20.578 -14.672 1 94.56 37 ILE B O 1
ATOM 4972 N N . THR B 1 38 ? 30.016 -20.578 -13.891 1 95.25 38 THR B N 1
ATOM 4973 C CA . THR B 1 38 ? 29.969 -22.016 -13.633 1 95.25 38 THR B CA 1
ATOM 4974 C C . THR B 1 38 ? 28.906 -22.688 -14.508 1 95.25 38 THR B C 1
ATOM 4976 O O . THR B 1 38 ? 28.359 -22.062 -15.422 1 95.25 38 THR B O 1
ATOM 4979 N N . ASN B 1 39 ? 28.672 -23.984 -14.25 1 95.31 39 ASN B N 1
ATOM 4980 C CA . ASN B 1 39 ? 27.609 -24.672 -14.961 1 95.31 39 ASN B CA 1
ATOM 4981 C C . ASN B 1 39 ? 26.234 -24.344 -14.367 1 95.31 39 ASN B C 1
ATOM 4983 O O . ASN B 1 39 ? 25.219 -24.859 -14.812 1 95.31 39 ASN B O 1
ATOM 4987 N N . TYR B 1 40 ? 26.25 -23.453 -13.383 1 95.94 40 TYR B N 1
ATOM 4988 C CA . TYR B 1 40 ? 24.984 -23.125 -12.727 1 95.94 40 TYR B CA 1
ATOM 4989 C C . TYR B 1 40 ? 24.766 -21.625 -12.672 1 95.94 40 TYR B C 1
ATOM 4991 O O . TYR B 1 40 ? 23.641 -21.156 -12.828 1 95.94 40 TYR B O 1
ATOM 4999 N N . ARG B 1 41 ? 25.812 -20.875 -12.406 1 96.19 41 ARG B N 1
ATOM 5000 C CA . ARG B 1 41 ? 25.531 -19.469 -12.18 1 96.19 41 ARG B CA 1
ATOM 5001 C C . ARG B 1 41 ? 26.641 -18.594 -12.742 1 96.19 41 ARG B C 1
ATOM 5003 O O . ARG B 1 41 ? 27.719 -19.094 -13.07 1 96.19 41 ARG B O 1
ATOM 5010 N N . LEU B 1 42 ? 26.375 -17.359 -12.992 1 95.44 42 LEU B N 1
ATOM 5011 C CA . LEU B 1 42 ? 27.281 -16.25 -13.305 1 95.44 42 LEU B CA 1
ATOM 5012 C C . LEU B 1 42 ? 27.453 -15.344 -12.094 1 95.44 42 LEU B C 1
ATOM 5014 O O . LEU B 1 42 ? 26.484 -14.82 -11.555 1 95.44 42 LEU B O 1
ATOM 5018 N N . TYR B 1 43 ? 28.672 -15.242 -11.641 1 93.75 43 TYR B N 1
ATOM 5019 C CA . TYR B 1 43 ? 28.984 -14.43 -10.469 1 93.75 43 TYR B CA 1
ATOM 5020 C C . TYR B 1 43 ? 29.938 -13.305 -10.836 1 93.75 43 TYR B C 1
ATOM 5022 O O . TYR B 1 43 ? 30.953 -13.523 -11.5 1 93.75 43 TYR B O 1
ATOM 5030 N N . PHE B 1 44 ? 29.578 -12.07 -10.5 1 93 44 PHE B N 1
ATOM 5031 C CA . PHE B 1 44 ? 30.422 -10.906 -10.742 1 93 44 PHE B CA 1
ATOM 5032 C C . PHE B 1 44 ? 30.75 -10.195 -9.438 1 93 44 PHE B C 1
ATOM 5034 O O . PHE B 1 44 ? 29.891 -10.07 -8.562 1 93 44 PHE B O 1
ATOM 5041 N N . LYS B 1 45 ? 31.906 -9.812 -9.281 1 89.75 45 LYS B N 1
ATOM 5042 C CA . LYS B 1 45 ? 32.344 -9.023 -8.133 1 89.75 45 LYS B CA 1
ATOM 5043 C C . LYS B 1 45 ? 33.281 -7.906 -8.562 1 89.75 45 LYS B C 1
ATOM 5045 O O . LYS B 1 45 ? 34.188 -8.125 -9.383 1 89.75 45 LYS B O 1
ATOM 5050 N N . ASN B 1 46 ? 32.969 -6.727 -8.016 1 87.31 46 ASN B N 1
ATOM 5051 C CA . ASN B 1 46 ? 33.844 -5.617 -8.398 1 87.31 46 ASN B CA 1
ATOM 5052 C C . ASN B 1 46 ? 35.156 -5.652 -7.645 1 87.31 46 ASN B C 1
ATOM 5054 O O . ASN B 1 46 ? 35.25 -6.184 -6.535 1 87.31 46 ASN B O 1
ATOM 5058 N N . THR B 1 47 ? 36.219 -5.188 -8.117 1 77.81 47 THR B N 1
ATOM 5059 C CA . THR B 1 47 ? 37.562 -5.25 -7.543 1 77.81 47 THR B CA 1
ATOM 5060 C C . THR B 1 47 ? 37.812 -4.055 -6.629 1 77.81 47 THR B C 1
ATOM 5062 O O . THR B 1 47 ? 38.344 -4.215 -5.523 1 77.81 47 THR B O 1
ATOM 5065 N N . ASP B 1 48 ? 37.719 -2.723 -7.07 1 68.94 48 ASP B N 1
ATOM 5066 C CA . ASP B 1 48 ? 38.344 -1.607 -6.371 1 68.94 48 ASP B CA 1
ATOM 5067 C C . ASP B 1 48 ? 37.312 -0.624 -5.848 1 68.94 48 ASP B C 1
ATOM 5069 O O . ASP B 1 48 ? 37.594 0.554 -5.637 1 68.94 48 ASP B O 1
ATOM 5073 N N . SER B 1 49 ? 36.125 -1.229 -5.445 1 65.88 49 SER B N 1
ATOM 5074 C CA . SER B 1 49 ? 35.25 -0.134 -5.066 1 65.88 49 SER B CA 1
ATOM 5075 C C . SER B 1 49 ? 34.906 -0.186 -3.578 1 65.88 49 SER B C 1
ATOM 5077 O O . SER B 1 49 ? 35.031 -1.242 -2.951 1 65.88 49 SER B O 1
ATOM 5079 N N . GLU B 1 50 ? 34.969 0.908 -2.938 1 70.69 50 GLU B N 1
ATOM 5080 C CA . GLU B 1 50 ? 34.531 1.09 -1.556 1 70.69 50 GLU B CA 1
ATOM 5081 C C . GLU B 1 50 ? 33.156 0.454 -1.32 1 70.69 50 GLU B C 1
ATOM 5083 O O . GLU B 1 50 ? 32.875 -0.012 -0.217 1 70.69 50 GLU B O 1
ATOM 5088 N N . THR B 1 51 ? 32.469 0.333 -2.447 1 74.12 51 THR B N 1
ATOM 5089 C CA . THR B 1 51 ? 31.156 -0.295 -2.348 1 74.12 51 THR B CA 1
ATOM 5090 C C . THR B 1 51 ? 31.094 -1.556 -3.205 1 74.12 51 THR B C 1
ATOM 5092 O O . THR B 1 51 ? 31.078 -1.476 -4.438 1 74.12 51 THR B O 1
ATOM 5095 N N . PRO B 1 52 ? 31.125 -2.625 -2.492 1 79.56 52 PRO B N 1
ATOM 5096 C CA . PRO B 1 52 ? 31.141 -3.873 -3.258 1 79.56 52 PRO B CA 1
ATOM 5097 C C . PRO B 1 52 ? 29.844 -4.102 -4.031 1 79.56 52 PRO B C 1
ATOM 5099 O O . PRO B 1 52 ? 28.75 -3.945 -3.475 1 79.56 52 PRO B O 1
ATOM 5102 N N . VAL B 1 53 ? 29.984 -4.211 -5.348 1 84.62 53 VAL B N 1
ATOM 5103 C CA . VAL B 1 53 ? 28.875 -4.602 -6.219 1 84.62 53 VAL B CA 1
ATOM 5104 C C . VAL B 1 53 ? 29.016 -6.074 -6.602 1 84.62 53 VAL B C 1
ATOM 5106 O O . VAL B 1 53 ? 30.047 -6.492 -7.125 1 84.62 53 VAL B O 1
ATOM 5109 N N . THR B 1 54 ? 28.109 -6.883 -6.211 1 87.75 54 THR B N 1
ATOM 5110 C CA . THR B 1 54 ? 28.109 -8.297 -6.551 1 87.75 54 THR B CA 1
ATOM 5111 C C . THR B 1 54 ? 26.859 -8.68 -7.34 1 87.75 54 THR B C 1
ATOM 5113 O O . THR B 1 54 ? 25.797 -8.109 -7.125 1 87.75 54 THR B O 1
ATOM 5116 N N . LEU B 1 55 ? 27.031 -9.531 -8.297 1 91.44 55 LEU B N 1
ATOM 5117 C CA . LEU B 1 55 ? 25.922 -10.125 -9.047 1 91.44 55 LEU B CA 1
ATOM 5118 C C . LEU B 1 55 ? 25.938 -11.648 -8.922 1 91.44 55 LEU B C 1
ATOM 5120 O O . LEU B 1 55 ? 27 -12.273 -8.992 1 91.44 55 LEU B O 1
ATOM 5124 N N . ASP B 1 56 ? 24.922 -12.227 -8.562 1 92.81 56 ASP B N 1
ATOM 5125 C CA . ASP B 1 56 ? 24.719 -13.672 -8.508 1 92.81 56 ASP B CA 1
ATOM 5126 C C . ASP B 1 56 ? 23.5 -14.078 -9.336 1 92.81 56 ASP B C 1
ATOM 5128 O O . ASP B 1 56 ? 22.359 -13.945 -8.875 1 92.81 56 ASP B O 1
ATOM 5132 N N . VAL B 1 57 ? 23.75 -14.656 -10.531 1 96.12 57 VAL B N 1
ATOM 5133 C CA . VAL B 1 57 ? 22.672 -14.922 -11.477 1 96.12 57 VAL B CA 1
ATOM 5134 C C . VAL B 1 57 ? 22.688 -16.391 -11.883 1 96.12 57 VAL B C 1
ATOM 5136 O O . VAL B 1 57 ? 23.562 -16.812 -12.648 1 96.12 57 VAL B O 1
ATOM 5139 N N . PRO B 1 58 ? 21.719 -17.141 -11.352 1 97.25 58 PRO B N 1
ATOM 5140 C CA . PRO B 1 58 ? 21.609 -18.484 -11.93 1 97.25 58 PRO B CA 1
ATOM 5141 C C . PRO B 1 58 ? 21.438 -18.453 -13.445 1 97.25 58 PRO B C 1
ATOM 5143 O O . PRO B 1 58 ? 20.672 -17.641 -13.969 1 97.25 58 PRO B O 1
ATOM 5146 N N . LEU B 1 59 ? 22.125 -19.281 -14.117 1 97.19 59 LEU B N 1
ATOM 5147 C CA . LEU B 1 59 ? 22.094 -19.25 -15.578 1 97.19 59 LEU B CA 1
ATOM 5148 C C . LEU B 1 59 ? 20.719 -19.609 -16.109 1 97.19 59 LEU B C 1
ATOM 5150 O O . LEU B 1 59 ? 20.328 -19.156 -17.188 1 97.19 59 LEU B O 1
ATOM 5154 N N . GLY B 1 60 ? 19.938 -20.391 -15.336 1 96.31 60 GLY B N 1
ATOM 5155 C CA . GLY B 1 60 ? 18.594 -20.75 -15.727 1 96.31 60 GLY B CA 1
ATOM 5156 C C . GLY B 1 60 ? 17.656 -19.562 -15.812 1 96.31 60 GLY B C 1
ATOM 5157 O O . GLY B 1 60 ? 16.609 -19.641 -16.484 1 96.31 60 GLY B O 1
ATOM 5158 N N . VAL B 1 61 ? 18.016 -18.453 -15.203 1 97.44 61 VAL B N 1
ATOM 5159 C CA . VAL B 1 61 ? 17.172 -17.266 -15.156 1 97.44 61 VAL B CA 1
ATOM 5160 C C . VAL B 1 61 ? 17.328 -16.469 -16.453 1 97.44 61 VAL B C 1
ATOM 5162 O O . VAL B 1 61 ? 16.5 -15.625 -16.766 1 97.44 61 VAL B O 1
ATOM 5165 N N . ILE B 1 62 ? 18.344 -16.766 -17.234 1 97.38 62 ILE B N 1
ATOM 5166 C CA . ILE B 1 62 ? 18.641 -16.016 -18.453 1 97.38 62 ILE B CA 1
ATOM 5167 C C . ILE B 1 62 ? 17.625 -16.391 -19.531 1 97.38 62 ILE B C 1
ATOM 5169 O O . ILE B 1 62 ? 17.391 -17.562 -19.797 1 97.38 62 ILE B O 1
ATOM 5173 N N . SER B 1 63 ? 17.047 -15.438 -20.141 1 96.31 63 SER B N 1
ATOM 5174 C CA . SER B 1 63 ? 16.078 -15.633 -21.219 1 96.31 63 SER B CA 1
ATOM 5175 C C . SER B 1 63 ? 16.703 -15.445 -22.578 1 96.31 63 SER B C 1
ATOM 5177 O O . SER B 1 63 ? 16.344 -16.125 -23.547 1 96.31 63 SER B O 1
ATOM 5179 N N . ARG B 1 64 ? 17.656 -14.492 -22.609 1 96 64 ARG B N 1
ATOM 5180 C CA . ARG B 1 64 ? 18.25 -14.125 -23.891 1 96 64 ARG B CA 1
ATOM 5181 C C . ARG B 1 64 ? 19.641 -13.523 -23.703 1 96 64 ARG B C 1
ATOM 5183 O O . ARG B 1 64 ? 19.875 -12.781 -22.75 1 96 64 ARG B O 1
ATOM 5190 N N . VAL B 1 65 ? 20.5 -13.883 -24.562 1 95.69 65 VAL B N 1
ATOM 5191 C CA . VAL B 1 65 ? 21.859 -13.32 -24.578 1 95.69 65 VAL B CA 1
ATOM 5192 C C . VAL B 1 65 ? 22.156 -12.734 -25.953 1 95.69 65 VAL B C 1
ATOM 5194 O O . VAL B 1 65 ? 21.969 -13.398 -26.969 1 95.69 65 VAL B O 1
ATOM 5197 N N . GLU B 1 66 ? 22.578 -11.508 -25.938 1 93.56 66 GLU B N 1
ATOM 5198 C CA . GLU B 1 66 ? 22.859 -10.828 -27.203 1 93.56 66 GLU B CA 1
ATOM 5199 C C . GLU B 1 66 ? 24.234 -10.172 -27.172 1 93.56 66 GLU B C 1
ATOM 5201 O O . GLU B 1 66 ? 24.688 -9.703 -26.125 1 93.56 66 GLU B O 1
ATOM 5206 N N . LYS B 1 67 ? 24.812 -10.18 -28.328 1 90.88 67 LYS B N 1
ATOM 5207 C CA . LYS B 1 67 ? 26.078 -9.469 -28.5 1 90.88 67 LYS B CA 1
ATOM 5208 C C . LYS B 1 67 ? 25.844 -7.996 -28.828 1 90.88 67 LYS B C 1
ATOM 5210 O O . LYS B 1 67 ? 24.953 -7.664 -29.594 1 90.88 67 LYS B O 1
ATOM 5215 N N . MET B 1 68 ? 26.562 -7.219 -28.062 1 87 68 MET B N 1
ATOM 5216 C CA . MET B 1 68 ? 26.469 -5.777 -28.281 1 87 68 MET B CA 1
ATOM 5217 C C . MET B 1 68 ? 27.656 -5.262 -29.078 1 87 68 MET B C 1
ATOM 5219 O O . MET B 1 68 ? 28.797 -5.629 -28.781 1 87 68 MET B O 1
ATOM 5223 N N . GLY B 1 69 ? 27.391 -4.352 -30 1 78.38 69 GLY B N 1
ATOM 5224 C CA . GLY B 1 69 ? 28.438 -3.666 -30.734 1 78.38 69 GLY B CA 1
ATOM 5225 C C . GLY B 1 69 ? 29.141 -4.551 -31.734 1 78.38 69 GLY B C 1
ATOM 5226 O O . GLY B 1 69 ? 28.969 -5.77 -31.734 1 78.38 69 GLY B O 1
ATOM 5227 N N . GLY B 1 70 ? 29.688 -3.957 -32.875 1 67.94 70 GLY B N 1
ATOM 5228 C CA . GLY B 1 70 ? 30.516 -4.625 -33.875 1 67.94 70 GLY B CA 1
ATOM 5229 C C . GLY B 1 70 ? 31.984 -4.262 -33.781 1 67.94 70 GLY B C 1
ATOM 5230 O O . GLY B 1 70 ? 32.375 -3.451 -32.938 1 67.94 70 GLY B O 1
ATOM 5231 N N . ALA B 1 71 ? 32.844 -4.945 -34.5 1 58.47 71 ALA B N 1
ATOM 5232 C CA . ALA B 1 71 ? 34.281 -4.684 -34.531 1 58.47 71 ALA B CA 1
ATOM 5233 C C . ALA B 1 71 ? 34.562 -3.199 -34.75 1 58.47 71 ALA B C 1
ATOM 5235 O O . ALA B 1 71 ? 35.562 -2.674 -34.281 1 58.47 71 ALA B O 1
ATOM 5236 N N . SER B 1 72 ? 33.625 -2.547 -35.25 1 60.34 72 SER B N 1
ATOM 5237 C CA . SER B 1 72 ? 33.812 -1.148 -35.625 1 60.34 72 SER B CA 1
ATOM 5238 C C . SER B 1 72 ? 33.125 -0.217 -34.625 1 60.34 72 SER B C 1
ATOM 5240 O O . SER B 1 72 ? 33.156 1.005 -34.781 1 60.34 72 SER B O 1
ATOM 5242 N N . SER B 1 73 ? 32.594 -0.719 -33.562 1 65.06 73 SER B N 1
ATOM 5243 C CA . SER B 1 73 ? 31.875 0.145 -32.625 1 65.06 73 SER B CA 1
ATOM 5244 C C . SER B 1 73 ? 32.812 0.986 -31.797 1 65.06 73 SER B C 1
ATOM 5246 O O . SER B 1 73 ? 33.781 0.461 -31.219 1 65.06 73 SER B O 1
ATOM 5248 N N . ARG B 1 74 ? 33.094 2.252 -31.969 1 59.47 74 ARG B N 1
ATOM 5249 C CA . ARG B 1 74 ? 34.062 3.197 -31.422 1 59.47 74 ARG B CA 1
ATOM 5250 C C . ARG B 1 74 ? 33.719 3.594 -30 1 59.47 74 ARG B C 1
ATOM 5252 O O . ARG B 1 74 ? 34.562 4.102 -29.266 1 59.47 74 ARG B O 1
ATOM 5259 N N . GLY B 1 75 ? 32.531 3.426 -29.516 1 63.34 75 GLY B N 1
ATOM 5260 C CA . GLY B 1 75 ? 32.219 4.039 -28.219 1 63.34 75 GLY B CA 1
ATOM 5261 C C . GLY B 1 75 ? 32.719 3.215 -27.047 1 63.34 75 GLY B C 1
ATOM 5262 O O . GLY B 1 75 ? 32.875 2 -27.156 1 63.34 75 GLY B O 1
ATOM 5263 N N . GLU B 1 76 ? 33.25 3.893 -25.953 1 66.69 76 GLU B N 1
ATOM 5264 C CA . GLU B 1 76 ? 33.656 3.27 -24.703 1 66.69 76 GLU B CA 1
ATOM 5265 C C . GLU B 1 76 ? 32.562 2.367 -24.141 1 66.69 76 GLU B C 1
ATOM 5267 O O . GLU B 1 76 ? 31.391 2.777 -24.047 1 66.69 76 GLU B O 1
ATOM 5272 N N . ASN B 1 77 ? 32.719 1 -24.047 1 74.12 77 ASN B N 1
ATOM 5273 C CA . ASN B 1 77 ? 31.844 0.014 -23.422 1 74.12 77 ASN B CA 1
ATOM 5274 C C . ASN B 1 77 ? 30.75 -0.458 -24.375 1 74.12 77 ASN B C 1
ATOM 5276 O O . ASN B 1 77 ? 29.672 -0.892 -23.938 1 74.12 77 ASN B O 1
ATOM 5280 N N . SER B 1 78 ? 31.047 -0.179 -25.703 1 78.56 78 SER B N 1
ATOM 5281 C CA . SER B 1 78 ? 30.047 -0.55 -26.688 1 78.56 78 SER B CA 1
ATOM 5282 C C . SER B 1 78 ? 30.188 -2.01 -27.109 1 78.56 78 SER B C 1
ATOM 5284 O O . SER B 1 78 ? 29.25 -2.6 -27.672 1 78.56 78 SER B O 1
ATOM 5286 N N . TYR B 1 79 ? 31.344 -2.527 -26.859 1 84.69 79 TYR B N 1
ATOM 5287 C CA . TYR B 1 79 ? 31.625 -3.918 -27.188 1 84.69 79 TYR B CA 1
ATOM 5288 C C . TYR B 1 79 ? 31.422 -4.824 -25.984 1 84.69 79 TYR B C 1
ATOM 5290 O O . TYR B 1 79 ? 32.125 -4.691 -24.969 1 84.69 79 TYR B O 1
ATOM 5298 N N . GLY B 1 80 ? 30.312 -5.652 -26.078 1 90.44 80 GLY B N 1
ATOM 5299 C CA . GLY B 1 80 ? 30.062 -6.492 -24.922 1 90.44 80 GLY B CA 1
ATOM 5300 C C . GLY B 1 80 ? 28.844 -7.387 -25.078 1 90.44 80 GLY B C 1
ATOM 5301 O O . GLY B 1 80 ? 28.609 -7.918 -26.172 1 90.44 80 GLY B O 1
ATOM 5302 N N . LEU B 1 81 ? 28.266 -7.773 -23.969 1 93.38 81 LEU B N 1
ATOM 5303 C CA . LEU B 1 81 ? 27.125 -8.688 -23.938 1 93.38 81 LEU B CA 1
ATOM 5304 C C . LEU B 1 81 ? 25.953 -8.055 -23.203 1 93.38 81 LEU B C 1
ATOM 5306 O O . LEU B 1 81 ? 26.125 -7.332 -22.219 1 93.38 81 LEU B O 1
ATOM 5310 N N . GLU B 1 82 ? 24.797 -8.273 -23.766 1 94.12 82 GLU B N 1
ATOM 5311 C CA . GLU B 1 82 ? 23.547 -7.934 -23.094 1 94.12 82 GLU B CA 1
ATOM 5312 C C . GLU B 1 82 ? 22.75 -9.188 -22.719 1 94.12 82 GLU B C 1
ATOM 5314 O O . GLU B 1 82 ? 22.5 -10.047 -23.578 1 94.12 82 GLU B O 1
ATOM 5319 N N . ILE B 1 83 ? 22.438 -9.328 -21.5 1 95.56 83 ILE B N 1
ATOM 5320 C CA . ILE B 1 83 ? 21.734 -10.5 -20.984 1 95.56 83 ILE B CA 1
ATOM 5321 C C . ILE B 1 83 ? 20.375 -10.078 -20.438 1 95.56 83 ILE B C 1
ATOM 5323 O O . ILE B 1 83 ? 20.281 -9.211 -19.562 1 95.56 83 ILE B O 1
ATOM 5327 N N . ILE B 1 84 ? 19.281 -10.602 -20.969 1 95.69 84 ILE B N 1
ATOM 5328 C CA . ILE B 1 84 ? 17.922 -10.375 -20.484 1 95.69 84 ILE B CA 1
ATOM 5329 C C . ILE B 1 84 ? 17.484 -11.555 -19.609 1 95.69 84 ILE B C 1
ATOM 5331 O O . ILE B 1 84 ? 17.531 -12.703 -20.047 1 95.69 84 ILE B O 1
ATOM 5335 N N . CYS B 1 85 ? 17.094 -11.273 -18.438 1 96.38 85 CYS B N 1
ATOM 5336 C CA . CYS B 1 85 ? 16.75 -12.328 -17.5 1 96.38 85 CYS B CA 1
ATOM 5337 C C . CYS B 1 85 ? 15.234 -12.406 -17.312 1 96.38 85 CYS B C 1
ATOM 5339 O O . CYS B 1 85 ? 14.516 -11.453 -17.609 1 96.38 85 CYS B O 1
ATOM 5341 N N . LYS B 1 86 ? 14.773 -13.562 -16.797 1 96.38 86 LYS B N 1
ATOM 5342 C CA . LYS B 1 86 ? 13.367 -13.82 -16.531 1 96.38 86 LYS B CA 1
ATOM 5343 C C . LYS B 1 86 ? 12.906 -13.156 -15.242 1 96.38 86 LYS B C 1
ATOM 5345 O O . LYS B 1 86 ? 11.703 -12.992 -15.016 1 96.38 86 LYS B O 1
ATOM 5350 N N . ASP B 1 87 ? 13.852 -12.773 -14.328 1 94.25 87 ASP B N 1
ATOM 5351 C CA . ASP B 1 87 ? 13.523 -12.227 -13.023 1 94.25 87 ASP B CA 1
ATOM 5352 C C . ASP B 1 87 ? 13.586 -10.695 -13.031 1 94.25 87 ASP B C 1
ATOM 5354 O O . ASP B 1 87 ? 14.055 -10.078 -12.07 1 94.25 87 ASP B O 1
ATOM 5358 N N . MET B 1 88 ? 13.406 -10.016 -14.164 1 92.75 88 MET B N 1
ATOM 5359 C CA . MET B 1 88 ? 13.242 -8.578 -14.352 1 92.75 88 MET B CA 1
ATOM 5360 C C . MET B 1 88 ? 14.578 -7.91 -14.648 1 92.75 88 MET B C 1
ATOM 5362 O O . MET B 1 88 ? 14.617 -6.785 -15.148 1 92.75 88 MET B O 1
ATOM 5366 N N . ARG B 1 89 ? 15.727 -8.539 -14.523 1 92.81 89 ARG B N 1
ATOM 5367 C CA . ARG B 1 89 ? 17.031 -7.902 -14.68 1 92.81 89 ARG B CA 1
ATOM 5368 C C . ARG B 1 89 ? 17.453 -7.879 -16.141 1 92.81 89 ARG B C 1
ATOM 5370 O O . ARG B 1 89 ? 17.172 -8.82 -16.891 1 92.81 89 ARG B O 1
ATOM 5377 N N . ASN B 1 90 ? 18.078 -6.852 -16.484 1 92.81 90 ASN B N 1
ATOM 5378 C CA . ASN B 1 90 ? 18.875 -6.727 -17.703 1 92.81 90 ASN B CA 1
ATOM 5379 C C . ASN B 1 90 ? 20.344 -6.41 -17.406 1 92.81 90 ASN B C 1
ATOM 5381 O O . ASN B 1 90 ? 20.641 -5.367 -16.812 1 92.81 90 ASN B O 1
ATOM 5385 N N . LEU B 1 91 ? 21.172 -7.266 -17.844 1 93.31 91 LEU B N 1
ATOM 5386 C CA . LEU B 1 91 ? 22.578 -7.105 -17.516 1 93.31 91 LEU B CA 1
ATOM 5387 C C . LEU B 1 91 ? 23.391 -6.777 -18.766 1 93.31 91 LEU B C 1
ATOM 5389 O O . LEU B 1 91 ? 23.125 -7.309 -19.844 1 93.31 91 LEU B O 1
ATOM 5393 N N . ARG B 1 92 ? 24.312 -5.863 -18.562 1 92.75 92 ARG B N 1
ATOM 5394 C CA . ARG B 1 92 ? 25.219 -5.477 -19.641 1 92.75 92 ARG B CA 1
ATOM 5395 C C . ARG B 1 92 ? 26.672 -5.555 -19.203 1 92.75 92 ARG B C 1
ATOM 5397 O O . ARG B 1 92 ? 27.031 -5.055 -18.125 1 92.75 92 ARG B O 1
ATOM 5404 N N . PHE B 1 93 ? 27.391 -6.18 -20 1 92.75 93 PHE B N 1
ATOM 5405 C CA . PHE B 1 93 ? 28.812 -6.32 -19.75 1 92.75 93 PHE B CA 1
ATOM 5406 C C . PHE B 1 93 ? 29.641 -5.805 -20.922 1 92.75 93 PHE B C 1
ATOM 5408 O O . PHE B 1 93 ? 29.266 -6.023 -22.078 1 92.75 93 PHE B O 1
ATOM 5415 N N . ALA B 1 94 ? 30.594 -5.082 -20.594 1 90.81 94 ALA B N 1
ATOM 5416 C CA . ALA B 1 94 ? 31.547 -4.633 -21.609 1 90.81 94 ALA B CA 1
ATOM 5417 C C . ALA B 1 94 ? 32.844 -5.434 -21.547 1 90.81 94 ALA B C 1
ATOM 5419 O O . ALA B 1 94 ? 33.312 -5.758 -20.453 1 90.81 94 ALA B O 1
ATOM 5420 N N . LEU B 1 95 ? 33.312 -5.797 -22.688 1 86.88 95 LEU B N 1
ATOM 5421 C CA . LEU B 1 95 ? 34.562 -6.578 -22.812 1 86.88 95 LEU B CA 1
ATOM 5422 C C . LEU B 1 95 ? 35.531 -5.891 -23.734 1 86.88 95 LEU B C 1
ATOM 5424 O O . LEU B 1 95 ? 35.188 -5.008 -24.516 1 86.88 95 LEU B O 1
ATOM 5428 N N . LYS B 1 96 ? 36.812 -6.281 -23.516 1 78.56 96 LYS B N 1
ATOM 5429 C CA . LYS B 1 96 ? 37.844 -5.754 -24.391 1 78.56 96 LYS B CA 1
ATOM 5430 C C . LYS B 1 96 ? 37.75 -6.387 -25.766 1 78.56 96 LYS B C 1
ATOM 5432 O O . LYS B 1 96 ? 37.469 -7.578 -25.906 1 78.56 96 LYS B O 1
ATOM 5437 N N . GLN B 1 97 ? 38.031 -5.594 -26.812 1 73.81 97 GLN B N 1
ATOM 5438 C CA . GLN B 1 97 ? 37.938 -6.051 -28.188 1 73.81 97 GLN B CA 1
ATOM 5439 C C . GLN B 1 97 ? 39.094 -6.988 -28.547 1 73.81 97 GLN B C 1
ATOM 5441 O O . GLN B 1 97 ? 38.938 -7.848 -29.406 1 73.81 97 GLN B O 1
ATOM 5446 N N . GLU B 1 98 ? 40.094 -6.91 -27.766 1 70.81 98 GLU B N 1
ATOM 5447 C CA . GLU B 1 98 ? 41.281 -7.719 -28.094 1 70.81 98 GLU B CA 1
ATOM 5448 C C . GLU B 1 98 ? 41.094 -9.164 -27.641 1 70.81 98 GLU B C 1
ATOM 5450 O O . GLU B 1 98 ? 40.531 -9.414 -26.578 1 70.81 98 GLU B O 1
ATOM 5455 N N . GLY B 1 99 ? 41.438 -10.25 -28.516 1 67.31 99 GLY B N 1
ATOM 5456 C CA . GLY B 1 99 ? 41.594 -11.633 -28.094 1 67.31 99 GLY B CA 1
ATOM 5457 C C . GLY B 1 99 ? 40.312 -12.445 -28.188 1 67.31 99 GLY B C 1
ATOM 5458 O O . GLY B 1 99 ? 40.25 -13.539 -27.625 1 67.31 99 GLY B O 1
ATOM 5459 N N . HIS B 1 100 ? 39.25 -11.992 -28.859 1 76.19 100 HIS B N 1
ATOM 5460 C CA . HIS B 1 100 ? 38 -12.711 -29.047 1 76.19 100 HIS B CA 1
ATOM 5461 C C . HIS B 1 100 ? 37.344 -13.039 -27.719 1 76.19 100 HIS B C 1
ATOM 5463 O O . HIS B 1 100 ? 36.688 -14.078 -27.578 1 76.19 100 HIS B O 1
ATOM 5469 N N . SER B 1 101 ? 37.531 -12.336 -26.734 1 81.19 101 SER B N 1
ATOM 5470 C CA . SER B 1 101 ? 37.031 -12.57 -25.375 1 81.19 101 SER B CA 1
ATOM 5471 C C . SER B 1 101 ? 35.531 -12.578 -25.344 1 81.19 101 SER B C 1
ATOM 5473 O O . SER B 1 101 ? 34.906 -13.398 -24.656 1 81.19 101 SER B O 1
ATOM 5475 N N . ARG B 1 102 ? 34.844 -11.812 -26.062 1 86.31 102 ARG B N 1
ATOM 5476 C CA . ARG B 1 102 ? 33.406 -11.734 -26.062 1 86.31 102 ARG B CA 1
ATOM 5477 C C . ARG B 1 102 ? 32.781 -13.016 -26.609 1 86.31 102 ARG B C 1
ATOM 5479 O O . ARG B 1 102 ? 31.781 -13.508 -26.062 1 86.31 102 ARG B O 1
ATOM 5486 N N . ARG B 1 103 ? 33.406 -13.461 -27.688 1 87 103 ARG B N 1
ATOM 5487 C CA . ARG B 1 103 ? 32.875 -14.68 -28.297 1 87 103 ARG B CA 1
ATOM 5488 C C . ARG B 1 103 ? 32.938 -15.852 -27.328 1 87 103 ARG B C 1
ATOM 5490 O O . ARG B 1 103 ? 32 -16.625 -27.203 1 87 103 ARG B O 1
ATOM 5497 N N . ASP B 1 104 ? 34 -15.945 -26.656 1 88.19 104 ASP B N 1
ATOM 5498 C CA . ASP B 1 104 ? 34.219 -17.047 -25.719 1 88.19 104 ASP B CA 1
ATOM 5499 C C . ASP B 1 104 ? 33.188 -17.016 -24.594 1 88.19 104 ASP B C 1
ATOM 5501 O O . ASP B 1 104 ? 32.562 -18.016 -24.281 1 88.19 104 ASP B O 1
ATOM 5505 N N . ILE B 1 105 ? 33.031 -15.875 -24.062 1 91.06 105 ILE B N 1
ATOM 5506 C CA . ILE B 1 105 ? 32.094 -15.734 -22.953 1 91.06 105 ILE B CA 1
ATOM 5507 C C . ILE B 1 105 ? 30.656 -15.945 -23.422 1 91.06 105 ILE B C 1
ATOM 5509 O O . ILE B 1 105 ? 29.844 -16.547 -22.734 1 91.06 105 ILE B O 1
ATOM 5513 N N . PHE B 1 106 ? 30.391 -15.43 -24.547 1 93.69 106 PHE B N 1
ATOM 5514 C CA . PHE B 1 106 ? 29.062 -15.602 -25.125 1 93.69 106 PHE B CA 1
ATOM 5515 C C . PHE B 1 106 ? 28.734 -17.078 -25.297 1 93.69 106 PHE B C 1
ATOM 5517 O O . PHE B 1 106 ? 27.656 -17.531 -24.906 1 93.69 106 PHE B O 1
ATOM 5524 N N . GLU B 1 107 ? 29.656 -17.797 -25.844 1 93.81 107 GLU B N 1
ATOM 5525 C CA . GLU B 1 107 ? 29.422 -19.219 -26.109 1 93.81 107 GLU B CA 1
ATOM 5526 C C . GLU B 1 107 ? 29.25 -20 -24.828 1 93.81 107 GLU B C 1
ATOM 5528 O O . GLU B 1 107 ? 28.422 -20.906 -24.75 1 93.81 107 GLU B O 1
ATOM 5533 N N . ILE B 1 108 ? 30.016 -19.656 -23.922 1 94.06 108 ILE B N 1
ATOM 5534 C CA . ILE B 1 108 ? 29.953 -20.344 -22.641 1 94.06 108 ILE B CA 1
ATOM 5535 C C . ILE B 1 108 ? 28.625 -20.078 -21.953 1 94.06 108 ILE B C 1
ATOM 5537 O O . ILE B 1 108 ? 27.953 -21 -21.5 1 94.06 108 ILE B O 1
ATOM 5541 N N . ILE B 1 109 ? 28.203 -18.797 -21.891 1 95.31 109 ILE B N 1
ATOM 5542 C CA . ILE B 1 109 ? 26.922 -18.438 -21.266 1 95.31 109 ILE B CA 1
ATOM 5543 C C . ILE B 1 109 ? 25.781 -19.078 -22.047 1 95.31 109 ILE B C 1
ATOM 5545 O O . ILE B 1 109 ? 24.844 -19.609 -21.438 1 95.31 109 ILE B O 1
ATOM 5549 N N . PHE B 1 110 ? 25.938 -19.016 -23.297 1 95.12 110 PHE B N 1
ATOM 5550 C CA . PHE B 1 110 ? 24.875 -19.547 -24.141 1 95.12 110 PHE B CA 1
ATOM 5551 C C . PHE B 1 110 ? 24.719 -21.047 -23.938 1 95.12 110 PHE B C 1
ATOM 5553 O O . PHE B 1 110 ? 23.594 -21.547 -23.859 1 95.12 110 PHE B O 1
ATOM 5560 N N . LYS B 1 111 ? 25.781 -21.703 -23.828 1 95.12 111 LYS B N 1
ATOM 5561 C CA . LYS B 1 111 ? 25.797 -23.156 -23.656 1 95.12 111 LYS B CA 1
ATOM 5562 C C . LYS B 1 111 ? 25.172 -23.562 -22.328 1 95.12 111 LYS B C 1
ATOM 5564 O O . LYS B 1 111 ? 24.344 -24.469 -22.266 1 95.12 111 LYS B O 1
ATOM 5569 N N . TYR B 1 112 ? 25.453 -22.891 -21.312 1 95.38 112 TYR B N 1
ATOM 5570 C CA . TYR B 1 112 ? 25.062 -23.328 -19.969 1 95.38 112 TYR B CA 1
ATOM 5571 C C . TYR B 1 112 ? 23.75 -22.688 -19.547 1 95.38 112 TYR B C 1
ATOM 5573 O O . TYR B 1 112 ? 23.078 -23.172 -18.625 1 95.38 112 TYR B O 1
ATOM 5581 N N . ALA B 1 113 ? 23.344 -21.578 -20.172 1 96.56 113 ALA B N 1
ATOM 5582 C CA . ALA B 1 113 ? 22.031 -20.969 -19.906 1 96.56 113 ALA B CA 1
ATOM 5583 C C . ALA B 1 113 ? 20.922 -21.734 -20.609 1 96.56 113 ALA B C 1
ATOM 5585 O O . ALA B 1 113 ? 19.781 -21.75 -20.141 1 96.56 113 ALA B O 1
ATOM 5586 N N . PHE B 1 114 ? 21.344 -22.359 -21.781 1 97.31 114 PHE B N 1
ATOM 5587 C CA . PHE B 1 114 ? 20.375 -23.078 -22.578 1 97.31 114 PHE B CA 1
ATOM 5588 C C . PHE B 1 114 ? 20.859 -24.5 -22.859 1 97.31 114 PHE B C 1
ATOM 5590 O O . PHE B 1 114 ? 20.984 -24.906 -24.016 1 97.31 114 PHE B O 1
ATOM 5597 N N . PRO B 1 115 ? 20.953 -25.234 -21.828 1 95.88 115 PRO B N 1
ATOM 5598 C CA . PRO B 1 115 ? 21.531 -26.562 -21.969 1 95.88 115 PRO B CA 1
ATOM 5599 C C . PRO B 1 115 ? 20.688 -27.484 -22.859 1 95.88 115 PRO B C 1
ATOM 5601 O O . PRO B 1 115 ? 21.234 -28.297 -23.609 1 95.88 115 PRO B O 1
ATOM 5604 N N . LEU B 1 116 ? 19.406 -27.406 -22.797 1 94.62 116 LEU B N 1
ATOM 5605 C CA . LEU B 1 116 ? 18.547 -28.297 -23.578 1 94.62 116 LEU B CA 1
ATOM 5606 C C . LEU B 1 116 ? 18.766 -28.062 -25.078 1 94.62 116 LEU B C 1
ATOM 5608 O O . LEU B 1 116 ? 18.656 -29.016 -25.875 1 94.62 116 LEU B O 1
ATOM 5612 N N . SER B 1 117 ? 19.031 -26.891 -25.406 1 92.31 117 SER B N 1
ATOM 5613 C CA . SER B 1 117 ? 19.281 -26.562 -26.797 1 92.31 117 SER B CA 1
ATOM 5614 C C . SER B 1 117 ? 20.625 -27.109 -27.266 1 92.31 117 SER B C 1
ATOM 5616 O O . SER B 1 117 ? 20.875 -27.219 -28.469 1 92.31 117 SER B O 1
ATOM 5618 N N . HIS B 1 118 ? 21.484 -27.516 -26.406 1 92.75 118 HIS B N 1
ATOM 5619 C CA . HIS B 1 118 ? 22.797 -28.078 -26.719 1 92.75 118 HIS B CA 1
ATOM 5620 C C . HIS B 1 118 ? 22.859 -29.562 -26.375 1 92.75 118 HIS B C 1
ATOM 5622 O O . HIS B 1 118 ? 23.953 -30.125 -26.266 1 92.75 118 HIS B O 1
ATOM 5628 N N . GLY B 1 119 ? 21.75 -30.062 -26.047 1 92.81 119 GLY B N 1
ATOM 5629 C CA . GLY B 1 119 ? 21.672 -31.484 -25.734 1 92.81 119 GLY B CA 1
ATOM 5630 C C . GLY B 1 119 ? 22.234 -31.828 -24.375 1 92.81 119 GLY B C 1
ATOM 5631 O O . GLY B 1 119 ? 22.656 -32.969 -24.141 1 92.81 119 GLY B O 1
ATOM 5632 N N . MET B 1 120 ? 22.328 -30.875 -23.547 1 94.88 120 MET B N 1
ATOM 5633 C CA . MET B 1 120 ? 22.859 -31.062 -22.188 1 94.88 120 MET B CA 1
ATOM 5634 C C . MET B 1 120 ? 21.719 -31.125 -21.172 1 94.88 120 MET B C 1
ATOM 5636 O O . MET B 1 120 ? 20.562 -30.875 -21.516 1 94.88 120 MET B O 1
ATOM 5640 N N . GLN B 1 121 ? 22.094 -31.484 -19.984 1 95.06 121 GLN B N 1
ATOM 5641 C CA . GLN B 1 121 ? 21.109 -31.609 -18.906 1 95.06 121 GLN B CA 1
ATOM 5642 C C . GLN B 1 121 ? 21.016 -30.312 -18.094 1 95.06 121 GLN B C 1
ATOM 5644 O O . GLN B 1 121 ? 21.984 -29.547 -18.047 1 95.06 121 GLN B O 1
ATOM 5649 N N . LEU B 1 122 ? 19.875 -30.141 -17.531 1 96.94 122 LEU B N 1
ATOM 5650 C CA . LEU B 1 122 ? 19.703 -29.031 -16.609 1 96.94 122 LEU B CA 1
ATOM 5651 C C . LEU B 1 122 ? 20.484 -29.266 -15.32 1 96.94 122 LEU B C 1
ATOM 5653 O O . LEU B 1 122 ? 20.75 -30.406 -14.945 1 96.94 122 LEU B O 1
ATOM 5657 N N . PHE B 1 123 ? 20.906 -28.219 -14.664 1 97.06 123 PHE B N 1
ATOM 5658 C CA . PHE B 1 123 ? 21.734 -28.312 -13.461 1 97.06 123 PHE B CA 1
ATOM 5659 C C . PHE B 1 123 ? 21.047 -29.172 -12.406 1 97.06 123 PHE B C 1
ATOM 5661 O O . PHE B 1 123 ? 21.703 -29.844 -11.617 1 97.06 123 PHE B O 1
ATOM 5668 N N . ALA B 1 124 ? 19.734 -29.188 -12.328 1 97.88 124 ALA B N 1
ATOM 5669 C CA . ALA B 1 124 ? 18.984 -29.969 -11.352 1 97.88 124 ALA B CA 1
ATOM 5670 C C . ALA B 1 124 ? 19.406 -31.438 -11.383 1 97.88 124 ALA B C 1
ATOM 5672 O O . ALA B 1 124 ? 19.359 -32.125 -10.359 1 97.88 124 ALA B O 1
ATOM 5673 N N . PHE B 1 125 ? 19.797 -31.938 -12.531 1 97.38 125 PHE B N 1
ATOM 5674 C CA . PHE B 1 125 ? 20.156 -33.344 -12.703 1 97.38 125 PHE B CA 1
ATOM 5675 C C . PHE B 1 125 ? 21.625 -33.562 -12.352 1 97.38 125 PHE B C 1
ATOM 5677 O O . PHE B 1 125 ? 22.078 -34.719 -12.219 1 97.38 125 PHE B O 1
ATOM 5684 N N . LEU B 1 126 ? 22.359 -32.469 -12.211 1 95.94 126 LEU B N 1
ATOM 5685 C CA . LEU B 1 126 ? 23.797 -32.531 -11.914 1 95.94 126 LEU B CA 1
ATOM 5686 C C . LEU B 1 126 ? 24.062 -32.281 -10.438 1 95.94 126 LEU B C 1
ATOM 5688 O O . LEU B 1 126 ? 25.125 -32.594 -9.922 1 95.94 126 LEU B O 1
ATOM 5692 N N . SER B 1 127 ? 23.078 -31.625 -9.844 1 93.19 127 SER B N 1
ATOM 5693 C CA . SER B 1 127 ? 23.219 -31.234 -8.438 1 93.19 127 SER B CA 1
ATOM 5694 C C . SER B 1 127 ? 23.484 -32.438 -7.551 1 93.19 127 SER B C 1
ATOM 5696 O O . SER B 1 127 ? 22.922 -33.5 -7.77 1 93.19 127 SER B O 1
ATOM 5698 N N . GLN B 1 128 ? 24.328 -32.219 -6.531 1 91.94 128 GLN B N 1
ATOM 5699 C CA . GLN B 1 128 ? 24.641 -33.281 -5.574 1 91.94 128 GLN B CA 1
ATOM 5700 C C . GLN B 1 128 ? 24.266 -32.875 -4.152 1 91.94 128 GLN B C 1
ATOM 5702 O O . GLN B 1 128 ? 24.797 -33.406 -3.182 1 91.94 128 GLN B O 1
ATOM 5707 N N . GLU B 1 129 ? 23.359 -31.938 -4.125 1 93.31 129 GLU B N 1
ATOM 5708 C CA . GLU B 1 129 ? 22.906 -31.453 -2.822 1 93.31 129 GLU B CA 1
ATOM 5709 C C . GLU B 1 129 ? 22.125 -32.531 -2.08 1 93.31 129 GLU B C 1
ATOM 5711 O O . GLU B 1 129 ? 21.359 -33.281 -2.689 1 93.31 129 GLU B O 1
ATOM 5716 N N . LYS B 1 130 ? 22.391 -32.594 -0.787 1 93 130 LYS B N 1
ATOM 5717 C CA . LYS B 1 130 ? 21.688 -33.562 0.061 1 93 130 LYS B CA 1
ATOM 5718 C C . LYS B 1 130 ? 20.984 -32.875 1.219 1 93 130 LYS B C 1
ATOM 5720 O O . LYS B 1 130 ? 21.516 -31.906 1.79 1 93 130 LYS B O 1
ATOM 5725 N N . TYR B 1 131 ? 19.781 -33.344 1.441 1 94.88 131 TYR B N 1
ATOM 5726 C CA . TYR B 1 131 ? 18.984 -32.812 2.539 1 94.88 131 TYR B CA 1
ATOM 5727 C C . TYR B 1 131 ? 18.5 -33.906 3.457 1 94.88 131 TYR B C 1
ATOM 5729 O O . TYR B 1 131 ? 18.438 -35.094 3.057 1 94.88 131 TYR B O 1
ATOM 5737 N N . GLU B 1 132 ? 18.141 -33.531 4.609 1 93 132 GLU B N 1
ATOM 5738 C CA . GLU B 1 132 ? 17.672 -34.5 5.586 1 93 132 GLU B CA 1
ATOM 5739 C C . GLU B 1 132 ? 16.312 -35.062 5.184 1 93 132 GLU B C 1
ATOM 5741 O O . GLU B 1 132 ? 16.094 -36.281 5.25 1 93 132 GLU B O 1
ATOM 5746 N N . GLU B 1 133 ? 15.492 -34.219 4.738 1 93 133 GLU B N 1
ATOM 5747 C CA . GLU B 1 133 ? 14.148 -34.625 4.348 1 93 133 GLU B CA 1
ATOM 5748 C C . GLU B 1 133 ? 14.031 -34.75 2.832 1 93 133 GLU B C 1
ATOM 5750 O O . GLU B 1 133 ? 14.57 -33.938 2.092 1 93 133 GLU B O 1
ATOM 5755 N N . ASN B 1 134 ? 13.414 -35.875 2.465 1 94.38 134 ASN B N 1
ATOM 5756 C CA . ASN B 1 134 ? 13.07 -36 1.055 1 94.38 134 ASN B CA 1
ATOM 5757 C C . ASN B 1 134 ? 11.859 -35.125 0.696 1 94.38 134 ASN B C 1
ATOM 5759 O O . ASN B 1 134 ? 10.727 -35.5 1.006 1 94.38 134 ASN B O 1
ATOM 5763 N N . GLY B 1 135 ? 12.039 -34.156 0 1 96.12 135 GLY B N 1
ATOM 5764 C CA . GLY B 1 135 ? 11.016 -33.156 -0.317 1 96.12 135 GLY B CA 1
ATOM 5765 C C . GLY B 1 135 ? 9.922 -33.719 -1.22 1 96.12 135 GLY B C 1
ATOM 5766 O O . GLY B 1 135 ? 8.82 -33.156 -1.271 1 96.12 135 GLY B O 1
ATOM 5767 N N . TRP B 1 136 ? 10.242 -34.812 -1.93 1 96.06 136 TRP B N 1
ATOM 5768 C CA . TRP B 1 136 ? 9.25 -35.406 -2.83 1 96.06 136 TRP B CA 1
ATOM 5769 C C . TRP B 1 136 ? 8.125 -36.062 -2.045 1 96.06 136 TRP B C 1
ATOM 5771 O O . TRP B 1 136 ? 7.043 -36.312 -2.588 1 96.06 136 TRP B O 1
ATOM 5781 N N . ASN B 1 137 ? 8.266 -36.312 -0.842 1 95.69 137 ASN B N 1
ATOM 5782 C CA . ASN B 1 137 ? 7.289 -37 -0.005 1 95.69 137 ASN B CA 1
ATOM 5783 C C . ASN B 1 137 ? 6.254 -36.031 0.554 1 95.69 137 ASN B C 1
ATOM 5785 O O . ASN B 1 137 ? 5.301 -36.438 1.22 1 95.69 137 ASN B O 1
ATOM 5789 N N . VAL B 1 138 ? 6.406 -34.812 0.262 1 96.94 138 VAL B N 1
ATOM 5790 C CA . VAL B 1 138 ? 5.504 -33.812 0.791 1 96.94 138 VAL B CA 1
ATOM 5791 C C . VAL B 1 138 ? 4.086 -34.062 0.289 1 96.94 138 VAL B C 1
ATOM 5793 O O . VAL B 1 138 ? 3.111 -33.812 0.998 1 96.94 138 VAL B O 1
ATOM 5796 N N . TYR B 1 139 ? 3.984 -34.656 -0.871 1 97.38 139 TYR B N 1
ATOM 5797 C CA . TYR B 1 139 ? 2.674 -34.844 -1.484 1 97.38 139 TYR B CA 1
ATOM 5798 C C . TYR B 1 139 ? 2.447 -36.281 -1.854 1 97.38 139 TYR B C 1
ATOM 5800 O O . TYR B 1 139 ? 3.25 -36.875 -2.576 1 97.38 139 TYR B O 1
ATOM 5808 N N . GLU B 1 140 ? 1.523 -36.75 -1.308 1 96.75 140 GLU B N 1
ATOM 5809 C CA . GLU B 1 140 ? 0.951 -38.062 -1.66 1 96.75 140 GLU B CA 1
ATOM 5810 C C . GLU B 1 140 ? -0.537 -37.938 -1.976 1 96.75 140 GLU B C 1
ATOM 5812 O O . GLU B 1 140 ? -1.341 -37.625 -1.093 1 96.75 140 GLU B O 1
ATOM 5817 N N . PRO B 1 141 ? -0.917 -38.25 -3.199 1 96.81 141 PRO B N 1
ATOM 5818 C CA . PRO B 1 141 ? -2.283 -38 -3.65 1 96.81 141 PRO B CA 1
ATOM 5819 C C . PRO B 1 141 ? -3.34 -38.625 -2.754 1 96.81 141 PRO B C 1
ATOM 5821 O O . PRO B 1 141 ? -4.316 -37.969 -2.377 1 96.81 141 PRO B O 1
ATOM 5824 N N . MET B 1 142 ? -3.137 -39.875 -2.379 1 96.69 142 MET B N 1
ATOM 5825 C CA . MET B 1 142 ? -4.141 -40.594 -1.584 1 96.69 142 MET B CA 1
ATOM 5826 C C . MET B 1 142 ? -4.266 -39.969 -0.195 1 96.69 142 MET B C 1
ATOM 5828 O O . MET B 1 142 ? -5.363 -39.906 0.361 1 96.69 142 MET B O 1
ATOM 5832 N N . GLU B 1 143 ? -3.189 -39.562 0.336 1 97.31 143 GLU B N 1
ATOM 5833 C CA . GLU B 1 143 ? -3.213 -38.906 1.643 1 97.31 143 GLU B CA 1
ATOM 5834 C C . GLU B 1 143 ? -3.984 -37.594 1.589 1 97.31 143 GLU B C 1
ATOM 5836 O O . GLU B 1 143 ? -4.734 -37.281 2.512 1 97.31 143 GLU B O 1
ATOM 5841 N N . GLU B 1 144 ? -3.758 -36.844 0.578 1 97.88 144 GLU B N 1
ATOM 5842 C CA . GLU B 1 144 ? -4.438 -35.562 0.417 1 97.88 144 GLU B CA 1
ATOM 5843 C C . GLU B 1 144 ? -5.941 -35.75 0.248 1 97.88 144 GLU B C 1
ATOM 5845 O O . GLU B 1 144 ? -6.734 -35 0.82 1 97.88 144 GLU B O 1
ATOM 5850 N N . TYR B 1 145 ? -6.375 -36.75 -0.523 1 97.69 145 TYR B N 1
ATOM 5851 C CA . TYR B 1 145 ? -7.797 -37 -0.712 1 97.69 145 TYR B CA 1
ATOM 5852 C C . TYR B 1 145 ? -8.422 -37.562 0.563 1 97.69 145 TYR B C 1
ATOM 5854 O O . TYR B 1 145 ? -9.562 -37.219 0.899 1 97.69 145 TYR B O 1
ATOM 5862 N N . ARG B 1 146 ? -7.664 -38.406 1.312 1 97.62 146 ARG B N 1
ATOM 5863 C CA . ARG B 1 146 ? -8.148 -38.906 2.592 1 97.62 146 ARG B CA 1
ATOM 5864 C C . ARG B 1 146 ? -8.383 -37.75 3.58 1 97.62 146 ARG B C 1
ATOM 5866 O O . ARG B 1 146 ? -9.305 -37.812 4.391 1 97.62 146 ARG B O 1
ATOM 5873 N N . ARG B 1 147 ? -7.477 -36.781 3.545 1 97 147 ARG B N 1
ATOM 5874 C CA . ARG B 1 147 ? -7.633 -35.625 4.406 1 97 147 ARG B CA 1
ATOM 5875 C C . ARG B 1 147 ? -8.961 -34.938 4.145 1 97 147 ARG B C 1
ATOM 5877 O O . ARG B 1 147 ? -9.57 -34.375 5.066 1 97 147 ARG B O 1
ATOM 5884 N N . GLN B 1 148 ? -9.438 -35 2.902 1 96.62 148 GLN B N 1
ATOM 5885 C CA . GLN B 1 148 ? -10.695 -34.375 2.516 1 96.62 148 GLN B CA 1
ATOM 5886 C C . GLN B 1 148 ? -11.875 -35.312 2.709 1 96.62 148 GLN B C 1
ATOM 5888 O O . GLN B 1 148 ? -12.992 -35.031 2.271 1 96.62 148 GLN B O 1
ATOM 5893 N N . VAL B 1 149 ? -11.609 -36.562 3.248 1 96.44 149 VAL B N 1
ATOM 5894 C CA . VAL B 1 149 ? -12.602 -37.562 3.578 1 96.44 149 VAL B CA 1
ATOM 5895 C C . VAL B 1 149 ? -13.086 -38.25 2.301 1 96.44 149 VAL B C 1
ATOM 5897 O O . VAL B 1 149 ? -14.289 -38.438 2.117 1 96.44 149 VAL B O 1
ATOM 5900 N N . LEU B 1 150 ? -12.211 -38.406 1.358 1 95.75 150 LEU B N 1
ATOM 5901 C CA . LEU B 1 150 ? -12.492 -39.094 0.108 1 95.75 150 LEU B CA 1
ATOM 5902 C C . LEU B 1 150 ? -11.727 -40.406 0.031 1 95.75 150 LEU B C 1
ATOM 5904 O O . LEU B 1 150 ? -10.625 -40.5 0.577 1 95.75 150 LEU B O 1
ATOM 5908 N N . PRO B 1 151 ? -12.117 -41.406 -0.559 1 95.12 151 PRO B N 1
ATOM 5909 C CA . PRO B 1 151 ? -13.414 -41.5 -1.226 1 95.12 151 PRO B CA 1
ATOM 5910 C C . PRO B 1 151 ? -14.578 -41.625 -0.241 1 95.12 151 PRO B C 1
ATOM 5912 O O . PRO B 1 151 ? -14.359 -41.906 0.946 1 95.12 151 PRO B O 1
ATOM 5915 N N . ASN B 1 152 ? -15.812 -41.406 -0.748 1 95.94 152 ASN B N 1
ATOM 5916 C CA . ASN B 1 152 ? -17.031 -41.562 0.038 1 95.94 152 ASN B CA 1
ATOM 5917 C C . ASN B 1 152 ? -18.188 -42.094 -0.803 1 95.94 152 ASN B C 1
ATOM 5919 O O . ASN B 1 152 ? -17.953 -42.781 -1.806 1 95.94 152 ASN B O 1
ATOM 5923 N N . SER B 1 153 ? -19.406 -41.875 -0.366 1 94.94 153 SER B N 1
ATOM 5924 C CA . SER B 1 153 ? -20.562 -42.469 -1.036 1 94.94 153 SER B CA 1
ATOM 5925 C C . SER B 1 153 ? -20.844 -41.781 -2.369 1 94.94 153 SER B C 1
ATOM 5927 O O . SER B 1 153 ? -21.453 -42.375 -3.264 1 94.94 153 SER B O 1
ATOM 5929 N N . GLU B 1 154 ? -20.344 -40.531 -2.51 1 97 154 GLU B N 1
ATOM 5930 C CA . GLU B 1 154 ? -20.688 -39.75 -3.693 1 97 154 GLU B CA 1
ATOM 5931 C C . GLU B 1 154 ? -19.516 -39.719 -4.684 1 97 154 GLU B C 1
ATOM 5933 O O . GLU B 1 154 ? -19.734 -39.562 -5.887 1 97 154 GLU B O 1
ATOM 5938 N N . TRP B 1 155 ? -18.312 -39.844 -4.203 1 98.25 155 TRP B N 1
ATOM 5939 C CA . TRP B 1 155 ? -17.125 -39.719 -5.027 1 98.25 155 TRP B CA 1
ATOM 5940 C C . TRP B 1 155 ? -16.188 -40.906 -4.852 1 98.25 155 TRP B C 1
ATOM 5942 O O . TRP B 1 155 ? -15.977 -41.375 -3.732 1 98.25 155 TRP B O 1
ATOM 5952 N N . ARG B 1 156 ? -15.586 -41.375 -5.914 1 98.12 156 ARG B N 1
ATOM 5953 C CA . ARG B 1 156 ? -14.68 -42.5 -5.855 1 98.12 156 ARG B CA 1
ATOM 5954 C C . ARG B 1 156 ? -13.336 -42.188 -6.488 1 98.12 156 ARG B C 1
ATOM 5956 O O . ARG B 1 156 ? -13.25 -41.312 -7.352 1 98.12 156 ARG B O 1
ATOM 5963 N N . VAL B 1 157 ? -12.328 -42.906 -6.102 1 97.5 157 VAL B N 1
ATOM 5964 C CA . VAL B 1 157 ? -11.008 -42.812 -6.711 1 97.5 157 VAL B CA 1
ATOM 5965 C C . VAL B 1 157 ? -10.93 -43.781 -7.906 1 97.5 157 VAL B C 1
ATOM 5967 O O . VAL B 1 157 ? -11.422 -44.906 -7.848 1 97.5 157 VAL B O 1
ATOM 5970 N N . THR B 1 158 ? -10.445 -43.281 -8.992 1 97.31 158 THR B N 1
ATOM 5971 C CA . THR B 1 158 ? -10.266 -44.125 -10.156 1 97.31 158 THR B CA 1
ATOM 5972 C C . THR B 1 158 ? -8.797 -44.219 -10.555 1 97.31 158 THR B C 1
ATOM 5974 O O . THR B 1 158 ? -8.062 -43.219 -10.438 1 97.31 158 THR B O 1
ATOM 5977 N N . PHE B 1 159 ? -8.414 -45.406 -11.07 1 95.06 159 PHE B N 1
ATOM 5978 C CA . PHE B 1 159 ? -7.039 -45.625 -11.5 1 95.06 159 PHE B CA 1
ATOM 5979 C C . PHE B 1 159 ? -6.973 -45.812 -13.008 1 95.06 159 PHE B C 1
ATOM 5981 O O . PHE B 1 159 ? -6.02 -46.406 -13.523 1 95.06 159 PHE B O 1
ATOM 5988 N N . ILE B 1 160 ? -8.008 -45.312 -13.602 1 96.44 160 ILE B N 1
ATOM 5989 C CA . ILE B 1 160 ? -8.125 -45.469 -15.047 1 96.44 160 ILE B CA 1
ATOM 5990 C C . ILE B 1 160 ? -6.906 -44.844 -15.727 1 96.44 160 ILE B C 1
ATOM 5992 O O . ILE B 1 160 ? -6.523 -45.25 -16.828 1 96.44 160 ILE B O 1
ATOM 5996 N N . ASN B 1 161 ? -6.297 -43.875 -15.102 1 97.06 161 ASN B N 1
ATOM 5997 C CA . ASN B 1 161 ? -5.172 -43.156 -15.688 1 97.06 161 ASN B CA 1
ATOM 5998 C C . ASN B 1 161 ? -3.842 -43.625 -15.102 1 97.06 161 ASN B C 1
ATOM 6000 O O . ASN B 1 161 ? -2.855 -42.875 -15.141 1 97.06 161 ASN B O 1
ATOM 6004 N N . LYS B 1 162 ? -3.703 -44.75 -14.539 1 95.44 162 LYS B N 1
ATOM 6005 C CA . LYS B 1 162 ? -2.52 -45.281 -13.875 1 95.44 162 LYS B CA 1
ATOM 6006 C C . LYS B 1 162 ? -1.307 -45.25 -14.797 1 95.44 162 LYS B C 1
ATOM 6008 O O . LYS B 1 162 ? -0.189 -44.969 -14.359 1 95.44 162 LYS B O 1
ATOM 6013 N N . ASN B 1 163 ? -1.516 -45.562 -16.078 1 95.38 163 ASN B N 1
ATOM 6014 C CA . ASN B 1 163 ? -0.446 -45.531 -17.078 1 95.38 163 ASN B CA 1
ATOM 6015 C C . ASN B 1 163 ? -0.616 -44.344 -18.047 1 95.38 163 ASN B C 1
ATOM 6017 O O . ASN B 1 163 ? -0.132 -44.406 -19.172 1 95.38 163 ASN B O 1
ATOM 6021 N N . TYR B 1 164 ? -1.331 -43.438 -17.625 1 97.06 164 TYR B N 1
ATOM 6022 C CA . TYR B 1 164 ? -1.573 -42.219 -18.406 1 97.06 164 TYR B CA 1
ATOM 6023 C C . TYR B 1 164 ? -2.271 -42.531 -19.719 1 97.06 164 TYR B C 1
ATOM 6025 O O . TYR B 1 164 ? -1.967 -41.938 -20.75 1 97.06 164 TYR B O 1
ATOM 6033 N N . GLU B 1 165 ? -3.115 -43.438 -19.719 1 95.38 165 GLU B N 1
ATOM 6034 C CA . GLU B 1 165 ? -3.773 -43.938 -20.938 1 95.38 165 GLU B CA 1
ATOM 6035 C C . GLU B 1 165 ? -4.973 -43.062 -21.297 1 95.38 165 GLU B C 1
ATOM 6037 O O . GLU B 1 165 ? -5.266 -42.844 -22.469 1 95.38 165 GLU B O 1
ATOM 6042 N N . LEU B 1 166 ? -5.641 -42.562 -20.297 1 96.75 166 LEU B N 1
ATOM 6043 C CA . LEU B 1 166 ? -6.797 -41.719 -20.531 1 96.75 166 LEU B CA 1
ATOM 6044 C C . LEU B 1 166 ? -6.363 -40.312 -20.969 1 96.75 166 LEU B C 1
ATOM 6046 O O . LEU B 1 166 ? -6.844 -39.812 -21.969 1 96.75 166 LEU B O 1
ATOM 6050 N N . CYS B 1 167 ? -5.543 -39.75 -20.219 1 97.38 167 CYS B N 1
ATOM 6051 C CA . CYS B 1 167 ? -5.031 -38.375 -20.391 1 97.38 167 CYS B CA 1
ATOM 6052 C C . CYS B 1 167 ? -3.594 -38.281 -19.906 1 97.38 167 CYS B C 1
ATOM 6054 O O . CYS B 1 167 ? -3.32 -38.469 -18.719 1 97.38 167 CYS B O 1
ATOM 6056 N N . ASP B 1 168 ? -2.703 -37.875 -20.703 1 96.5 168 ASP B N 1
ATOM 6057 C CA . ASP B 1 168 ? -1.285 -37.844 -20.359 1 96.5 168 ASP B CA 1
ATOM 6058 C C . ASP B 1 168 ? -0.975 -36.688 -19.422 1 96.5 168 ASP B C 1
ATOM 6060 O O . ASP B 1 168 ? 0.013 -36.719 -18.688 1 96.5 168 ASP B O 1
ATOM 6064 N N . THR B 1 169 ? -1.784 -35.656 -19.453 1 97.94 169 THR B N 1
ATOM 6065 C CA . THR B 1 169 ? -1.483 -34.469 -18.672 1 97.94 169 THR B CA 1
ATOM 6066 C C . THR B 1 169 ? -2.131 -34.531 -17.297 1 97.94 169 THR B C 1
ATOM 6068 O O . THR B 1 169 ? -1.882 -33.688 -16.438 1 97.94 169 THR B O 1
ATOM 6071 N N . TYR B 1 170 ? -2.994 -35.531 -17.047 1 98.25 170 TYR B N 1
ATOM 6072 C CA . TYR B 1 170 ? -3.604 -35.75 -15.742 1 98.25 170 TYR B CA 1
ATOM 6073 C C . TYR B 1 170 ? -2.756 -36.688 -14.891 1 98.25 170 TYR B C 1
ATOM 6075 O O . TYR B 1 170 ? -1.944 -37.469 -15.422 1 98.25 170 TYR B O 1
ATOM 6083 N N . PRO B 1 171 ? -2.867 -36.594 -13.555 1 97.62 171 PRO B N 1
ATOM 6084 C CA . PRO B 1 171 ? -2.16 -37.562 -12.695 1 97.62 171 PRO B CA 1
ATOM 6085 C C . PRO B 1 171 ? -2.76 -38.969 -12.758 1 97.62 171 PRO B C 1
ATOM 6087 O O . PRO B 1 171 ? -3.801 -39.156 -13.383 1 97.62 171 PRO B O 1
ATOM 6090 N N . THR B 1 172 ? -2.121 -39.875 -12.133 1 97.44 172 THR B N 1
ATOM 6091 C CA . THR B 1 172 ? -2.494 -41.281 -12.18 1 97.44 172 THR B CA 1
ATOM 6092 C C . THR B 1 172 ? -3.723 -41.531 -11.32 1 97.44 172 THR B C 1
ATOM 6094 O O . THR B 1 172 ? -4.469 -42.5 -11.57 1 97.44 172 THR B O 1
ATOM 6097 N N . ILE B 1 173 ? -3.889 -40.719 -10.344 1 97.5 173 ILE B N 1
ATOM 6098 C CA . ILE B 1 173 ? -5.012 -40.875 -9.422 1 97.5 173 ILE B CA 1
ATOM 6099 C C . ILE B 1 173 ? -6.004 -39.75 -9.609 1 97.5 173 ILE B C 1
ATOM 6101 O O . ILE B 1 173 ? -5.641 -38.562 -9.492 1 97.5 173 ILE B O 1
ATOM 6105 N N . LEU B 1 174 ? -7.219 -40.062 -9.938 1 98 174 LEU B N 1
ATOM 6106 C CA . LEU B 1 174 ? -8.273 -39.094 -10.141 1 98 174 LEU B CA 1
ATOM 6107 C C . LEU B 1 174 ? -9.477 -39.406 -9.258 1 98 174 LEU B C 1
ATOM 6109 O O . LEU B 1 174 ? -9.664 -40.531 -8.82 1 98 174 LEU B O 1
ATOM 6113 N N . VAL B 1 175 ? -10.203 -38.406 -8.898 1 98.5 175 VAL B N 1
ATOM 6114 C CA . VAL B 1 175 ? -11.438 -38.594 -8.141 1 98.5 175 VAL B CA 1
ATOM 6115 C C . VAL B 1 175 ? -12.633 -38.156 -8.992 1 98.5 175 VAL B C 1
ATOM 6117 O O . VAL B 1 175 ? -12.656 -37.031 -9.516 1 98.5 175 VAL B O 1
ATOM 6120 N N . VAL B 1 176 ? -13.633 -39.031 -9.18 1 98.56 176 VAL B N 1
ATOM 6121 C CA . VAL B 1 176 ? -14.781 -38.812 -10.047 1 98.56 176 VAL B CA 1
ATOM 6122 C C . VAL B 1 176 ? -16.062 -39.219 -9.32 1 98.56 176 VAL B C 1
ATOM 6124 O O . VAL B 1 176 ? -16 -39.844 -8.25 1 98.56 176 VAL B O 1
ATOM 6127 N N . PRO B 1 177 ? -17.203 -38.75 -9.828 1 98.06 177 PRO B N 1
ATOM 6128 C CA . PRO B 1 177 ? -18.438 -39.188 -9.18 1 98.06 177 PRO B CA 1
ATOM 6129 C C . PRO B 1 177 ? -18.578 -40.688 -9.102 1 98.06 177 PRO B C 1
ATOM 6131 O O . PRO B 1 177 ? -18.219 -41.406 -10.055 1 98.06 177 PRO B O 1
ATOM 6134 N N . PHE B 1 178 ? -19.125 -41.156 -8.016 1 97.5 178 PHE B N 1
ATOM 6135 C CA . PHE B 1 178 ? -19.234 -42.594 -7.73 1 97.5 178 PHE B CA 1
ATOM 6136 C C . PHE B 1 178 ? -20.062 -43.312 -8.805 1 97.5 178 PHE B C 1
ATOM 6138 O O . PHE B 1 178 ? -19.75 -44.438 -9.195 1 97.5 178 PHE B O 1
ATOM 6145 N N . LYS B 1 179 ? -21.031 -42.719 -9.352 1 96.69 179 LYS B N 1
ATOM 6146 C CA . LYS B 1 179 ? -22 -43.312 -10.281 1 96.69 179 LYS B CA 1
ATOM 6147 C C . LYS B 1 179 ? -21.422 -43.375 -11.695 1 96.69 179 LYS B C 1
ATOM 6149 O O . LYS B 1 179 ? -21.969 -44.062 -12.555 1 96.69 179 LYS B O 1
ATOM 6154 N N . ALA B 1 180 ? -20.359 -42.719 -11.922 1 97.19 180 ALA B N 1
ATOM 6155 C CA . ALA B 1 180 ? -19.75 -42.719 -13.25 1 97.19 180 ALA B CA 1
ATOM 6156 C C . ALA B 1 180 ? -18.828 -43.938 -13.43 1 97.19 180 ALA B C 1
ATOM 6158 O O . ALA B 1 180 ? -17.859 -44.094 -12.695 1 97.19 180 ALA B O 1
ATOM 6159 N N . THR B 1 181 ? -19.062 -44.75 -14.43 1 96.69 181 THR B N 1
ATOM 6160 C CA . THR B 1 181 ? -18.219 -45.906 -14.711 1 96.69 181 THR B CA 1
ATOM 6161 C C . THR B 1 181 ? -16.969 -45.469 -15.5 1 96.69 181 THR B C 1
ATOM 6163 O O . THR B 1 181 ? -16.922 -44.375 -16.062 1 96.69 181 THR B O 1
ATOM 6166 N N . ASP B 1 182 ? -16.031 -46.344 -15.578 1 96.56 182 ASP B N 1
ATOM 6167 C CA . ASP B 1 182 ? -14.812 -46.031 -16.312 1 96.56 182 ASP B CA 1
ATOM 6168 C C . ASP B 1 182 ? -15.094 -45.906 -17.812 1 96.56 182 ASP B C 1
ATOM 6170 O O . ASP B 1 182 ? -14.422 -45.156 -18.516 1 96.56 182 ASP B O 1
ATOM 6174 N N . GLU B 1 183 ? -16.016 -46.656 -18.266 1 96.31 183 GLU B N 1
ATOM 6175 C CA . GLU B 1 183 ? -16.406 -46.531 -19.656 1 96.31 183 GLU B CA 1
ATOM 6176 C C . GLU B 1 183 ? -17.016 -45.188 -19.938 1 96.31 183 GLU B C 1
ATOM 6178 O O . GLU B 1 183 ? -16.781 -44.594 -21 1 96.31 183 GLU B O 1
ATOM 6183 N N . ASP B 1 184 ? -17.797 -44.719 -19.031 1 97 184 ASP B N 1
ATOM 6184 C CA . ASP B 1 184 ? -18.328 -43.375 -19.156 1 97 184 ASP B CA 1
ATOM 6185 C C . ASP B 1 184 ? -17.203 -42.344 -19.266 1 97 184 ASP B C 1
ATOM 6187 O O . ASP B 1 184 ? -17.281 -41.406 -20.062 1 97 184 ASP B O 1
ATOM 6191 N N . LEU B 1 185 ? -16.219 -42.531 -18.422 1 98.12 185 LEU B N 1
ATOM 6192 C CA . LEU B 1 185 ? -15.109 -41.562 -18.375 1 98.12 185 LEU B CA 1
ATOM 6193 C C . LEU B 1 185 ? -14.398 -41.531 -19.719 1 98.12 185 LEU B C 1
ATOM 6195 O O . LEU B 1 185 ? -13.992 -40.438 -20.172 1 98.12 185 LEU B O 1
ATOM 6199 N N . ARG B 1 186 ? -14.211 -42.625 -20.391 1 97.88 186 ARG B N 1
ATOM 6200 C CA . ARG B 1 186 ? -13.555 -42.688 -21.688 1 97.88 186 ARG B CA 1
ATOM 6201 C C . ARG B 1 186 ? -14.359 -41.938 -22.75 1 97.88 186 ARG B C 1
ATOM 6203 O O . ARG B 1 186 ? -13.789 -41.281 -23.609 1 97.88 186 ARG B O 1
ATOM 6210 N N . ARG B 1 187 ? -15.633 -42.094 -22.672 1 97.56 187 ARG B N 1
ATOM 6211 C CA . ARG B 1 187 ? -16.5 -41.406 -23.641 1 97.56 187 ARG B CA 1
ATOM 6212 C C . ARG B 1 187 ? -16.484 -39.906 -23.438 1 97.56 187 ARG B C 1
ATOM 6214 O O . ARG B 1 187 ? -16.484 -39.156 -24.406 1 97.56 187 ARG B O 1
ATOM 6221 N N . VAL B 1 188 ? -16.484 -39.531 -22.234 1 98.12 188 VAL B N 1
ATOM 6222 C CA . VAL B 1 188 ? -16.422 -38.125 -21.906 1 98.12 188 VAL B CA 1
ATOM 6223 C C . VAL B 1 188 ? -15.07 -37.531 -22.344 1 98.12 188 VAL B C 1
ATOM 6225 O O . VAL B 1 188 ? -15.008 -36.438 -22.875 1 98.12 188 VAL B O 1
ATOM 6228 N N . ALA B 1 189 ? -13.992 -38.25 -22.078 1 98.31 189 ALA B N 1
ATOM 6229 C CA . ALA B 1 189 ? -12.641 -37.812 -22.422 1 98.31 189 ALA B CA 1
ATOM 6230 C C . ALA B 1 189 ? -12.508 -37.5 -23.906 1 98.31 189 ALA B C 1
ATOM 6232 O O . ALA B 1 189 ? -11.789 -36.562 -24.281 1 98.31 189 ALA B O 1
ATOM 6233 N N . ALA B 1 190 ? -13.18 -38.219 -24.719 1 96.69 190 ALA B N 1
ATOM 6234 C CA . ALA B 1 190 ? -13.117 -38.031 -26.172 1 96.69 190 ALA B CA 1
ATOM 6235 C C . ALA B 1 190 ? -13.742 -36.688 -26.578 1 96.69 190 ALA B C 1
ATOM 6237 O O . ALA B 1 190 ? -13.422 -36.156 -27.625 1 96.69 190 ALA B O 1
ATOM 6238 N N . PHE B 1 191 ? -14.578 -36.156 -25.734 1 97.25 191 PHE B N 1
ATOM 6239 C CA . PHE B 1 191 ? -15.32 -34.938 -26.047 1 97.25 191 PHE B CA 1
ATOM 6240 C C . PHE B 1 191 ? -14.68 -33.719 -25.391 1 97.25 191 PHE B C 1
ATOM 6242 O O . PHE B 1 191 ? -15.172 -32.594 -25.547 1 97.25 191 PHE B O 1
ATOM 6249 N N . ARG B 1 192 ? -13.68 -33.875 -24.641 1 97.94 192 ARG B N 1
ATOM 6250 C CA . ARG B 1 192 ? -13.016 -32.781 -23.938 1 97.94 192 ARG B CA 1
ATOM 6251 C C . ARG B 1 192 ? -11.617 -32.562 -24.5 1 97.94 192 ARG B C 1
ATOM 6253 O O . ARG B 1 192 ? -10.906 -33.5 -24.844 1 97.94 192 ARG B O 1
ATOM 6260 N N . SER B 1 193 ? -11.234 -31.297 -24.594 1 97.31 193 SER B N 1
ATOM 6261 C CA . SER B 1 193 ? -9.922 -30.922 -25.125 1 97.31 193 SER B CA 1
ATOM 6262 C C . SER B 1 193 ? -8.805 -31.641 -24.375 1 97.31 193 SER B C 1
ATOM 6264 O O . SER B 1 193 ? -8.773 -31.641 -23.141 1 97.31 193 SER B O 1
ATOM 6266 N N . ARG B 1 194 ? -7.914 -32.375 -25.109 1 96.94 194 ARG B N 1
ATOM 6267 C CA . ARG B 1 194 ? -6.766 -33.125 -24.578 1 96.94 194 ARG B CA 1
ATOM 6268 C C . ARG B 1 194 ? -7.207 -34.188 -23.609 1 96.94 194 ARG B C 1
ATOM 6270 O O . ARG B 1 194 ? -6.441 -34.594 -22.719 1 96.94 194 ARG B O 1
ATOM 6277 N N . CYS B 1 195 ? -8.484 -34.5 -23.594 1 98 195 CYS B N 1
ATOM 6278 C CA . CYS B 1 195 ? -9.07 -35.594 -22.828 1 98 195 CYS B CA 1
ATOM 6279 C C . CYS B 1 195 ? -9.117 -35.25 -21.344 1 98 195 CYS B C 1
ATOM 6281 O O . CYS B 1 195 ? -9.047 -36.156 -20.484 1 98 195 CYS B O 1
ATOM 6283 N N . ARG B 1 196 ? -9.133 -34.031 -21 1 98.38 196 ARG B N 1
ATOM 6284 C CA . ARG B 1 196 ? -9.18 -33.625 -19.594 1 98.38 196 ARG B CA 1
ATOM 6285 C C . ARG B 1 196 ? -10.617 -33.5 -19.109 1 98.38 196 ARG B C 1
ATOM 6287 O O . ARG B 1 196 ? -11.234 -32.438 -19.219 1 98.38 196 ARG B O 1
ATOM 6294 N N . ILE B 1 197 ? -11.094 -34.531 -18.578 1 98.5 197 ILE B N 1
ATOM 6295 C CA . ILE B 1 197 ? -12.477 -34.625 -18.094 1 98.5 197 ILE B CA 1
ATOM 6296 C C . ILE B 1 197 ? -12.609 -33.875 -16.781 1 98.5 197 ILE B C 1
ATOM 6298 O O . ILE B 1 197 ? -11.609 -33.594 -16.109 1 98.5 197 ILE B O 1
ATOM 6302 N N . PRO B 1 198 ? -13.82 -33.438 -16.375 1 98.5 198 PRO B N 1
ATOM 6303 C CA . PRO B 1 198 ? -13.984 -32.844 -15.039 1 98.5 198 PRO B CA 1
ATOM 6304 C C . PRO B 1 198 ? -13.609 -33.812 -13.914 1 98.5 198 PRO B C 1
ATOM 6306 O O . PRO B 1 198 ? -14.141 -34.906 -13.836 1 98.5 198 PRO B O 1
ATOM 6309 N N . VAL B 1 199 ? -12.688 -33.469 -13.141 1 98.5 199 VAL B N 1
ATOM 6310 C CA . VAL B 1 199 ? -12.242 -34.25 -11.992 1 98.5 199 VAL B CA 1
ATOM 6311 C C . VAL B 1 199 ? -12.234 -33.406 -10.734 1 98.5 199 VAL B C 1
ATOM 6313 O O . VAL B 1 199 ? -12.188 -32.156 -10.828 1 98.5 199 VAL B O 1
ATOM 6316 N N . LEU B 1 200 ? -12.234 -33.969 -9.648 1 98.56 200 LEU B N 1
ATOM 6317 C CA . LEU B 1 200 ? -12.367 -33.281 -8.375 1 98.56 200 LEU B CA 1
ATOM 6318 C C . LEU B 1 200 ? -11.062 -32.594 -7.984 1 98.56 200 LEU B C 1
ATOM 6320 O O . LEU B 1 200 ? -10.008 -33.25 -7.977 1 98.56 200 LEU B O 1
ATOM 6324 N N . SER B 1 201 ? -11.062 -31.328 -7.668 1 98.38 201 SER B N 1
ATOM 6325 C CA . SER B 1 201 ? -9.93 -30.578 -7.133 1 98.38 201 SER B CA 1
ATOM 6326 C C . SER B 1 201 ? -10.031 -30.438 -5.617 1 98.38 201 SER B C 1
ATOM 6328 O O . SER B 1 201 ? -9.008 -30.406 -4.926 1 98.38 201 SER B O 1
ATOM 6330 N N . TRP B 1 202 ? -11.281 -30.25 -5.141 1 98.62 202 TRP B N 1
ATOM 6331 C CA . TRP B 1 202 ? -11.453 -30.016 -3.711 1 98.62 202 TRP B CA 1
ATOM 6332 C C . TRP B 1 202 ? -12.867 -30.359 -3.264 1 98.62 202 TRP B C 1
ATOM 6334 O O . TRP B 1 202 ? -13.836 -30.141 -4.004 1 98.62 202 TRP B O 1
ATOM 6344 N N . PHE B 1 203 ? -13 -30.922 -2.076 1 98.19 203 PHE B N 1
ATOM 6345 C CA . PHE B 1 203 ? -14.25 -31.391 -1.481 1 98.19 203 PHE B CA 1
ATOM 6346 C C . PHE B 1 203 ? -14.539 -30.641 -0.183 1 98.19 203 PHE B C 1
ATOM 6348 O O . PHE B 1 203 ? -13.711 -30.625 0.729 1 98.19 203 PHE B O 1
ATOM 6355 N N . HIS B 1 204 ? -15.719 -30.016 -0.111 1 96.75 204 HIS B N 1
ATOM 6356 C CA . HIS B 1 204 ? -16.125 -29.312 1.108 1 96.75 204 HIS B CA 1
ATOM 6357 C C . HIS B 1 204 ? -16.719 -30.297 2.121 1 96.75 204 HIS B C 1
ATOM 6359 O O . HIS B 1 204 ? -17.812 -30.828 1.912 1 96.75 204 HIS B O 1
ATOM 6365 N N . LYS B 1 205 ? -16.203 -30.438 3.236 1 94 205 LYS B N 1
ATOM 6366 C CA . LYS B 1 205 ? -16.531 -31.469 4.211 1 94 205 LYS B CA 1
ATOM 6367 C C . LYS B 1 205 ? -17.922 -31.266 4.801 1 94 205 LYS B C 1
ATOM 6369 O O . LYS B 1 205 ? -18.625 -32.219 5.078 1 94 205 LYS B O 1
ATOM 6374 N N . GLU B 1 206 ? -18.328 -30.031 4.98 1 93.62 206 GLU B N 1
ATOM 6375 C CA . GLU B 1 206 ? -19.562 -29.734 5.691 1 93.62 206 GLU B CA 1
ATOM 6376 C C . GLU B 1 206 ? -20.766 -29.797 4.754 1 93.62 206 GLU B C 1
ATOM 6378 O O . GLU B 1 206 ? -21.766 -30.438 5.062 1 93.62 206 GLU B O 1
ATOM 6383 N N . ASN B 1 207 ? -20.625 -29.156 3.578 1 95.62 207 ASN B N 1
ATOM 6384 C CA . ASN B 1 207 ? -21.797 -29.078 2.713 1 95.62 207 ASN B CA 1
ATOM 6385 C C . ASN B 1 207 ? -21.672 -30.016 1.513 1 95.62 207 ASN B C 1
ATOM 6387 O O . ASN B 1 207 ? -22.594 -30.125 0.715 1 95.62 207 ASN B O 1
ATOM 6391 N N . HIS B 1 208 ? -20.5 -30.625 1.246 1 97.25 208 HIS B N 1
ATOM 6392 C CA . HIS B 1 208 ? -20.203 -31.656 0.261 1 97.25 208 HIS B CA 1
ATOM 6393 C C . HIS B 1 208 ? -20.156 -31.078 -1.148 1 97.25 208 HIS B C 1
ATOM 6395 O O . HIS B 1 208 ? -20.188 -31.828 -2.133 1 97.25 208 HIS B O 1
ATOM 6401 N N . ALA B 1 209 ? -20.172 -29.719 -1.242 1 98.06 209 ALA B N 1
ATOM 6402 C CA . ALA B 1 209 ? -19.938 -29.109 -2.547 1 98.06 209 ALA B CA 1
ATOM 6403 C C . ALA B 1 209 ? -18.5 -29.344 -3.01 1 98.06 209 ALA B C 1
ATOM 6405 O O . ALA B 1 209 ? -17.594 -29.516 -2.189 1 98.06 209 ALA B O 1
ATOM 6406 N N . VAL B 1 210 ? -18.328 -29.312 -4.332 1 98.62 210 VAL B N 1
ATOM 6407 C CA . VAL B 1 210 ? -17 -29.656 -4.828 1 98.62 210 VAL B CA 1
ATOM 6408 C C . VAL B 1 210 ? -16.547 -28.609 -5.859 1 98.62 210 VAL B C 1
ATOM 6410 O O . VAL B 1 210 ? -17.375 -27.906 -6.434 1 98.62 210 VAL B O 1
ATOM 6413 N N . ILE B 1 211 ? -15.258 -28.469 -5.984 1 98.88 211 ILE B N 1
ATOM 6414 C CA . ILE B 1 211 ? -14.625 -27.812 -7.129 1 98.88 211 ILE B CA 1
ATOM 6415 C C . ILE B 1 211 ? -14.086 -28.875 -8.094 1 98.88 211 ILE B C 1
ATOM 6417 O O . ILE B 1 211 ? -13.289 -29.719 -7.703 1 98.88 211 ILE B O 1
ATOM 6421 N N . THR B 1 212 ? -14.531 -28.859 -9.273 1 98.81 212 THR B N 1
ATOM 6422 C CA . THR B 1 212 ? -13.992 -29.734 -10.305 1 98.81 212 THR B CA 1
ATOM 6423 C C . THR B 1 212 ? -13.312 -28.938 -11.406 1 98.81 212 THR B C 1
ATOM 6425 O O . THR B 1 212 ? -13.68 -27.781 -11.648 1 98.81 212 THR B O 1
ATOM 6428 N N . ARG B 1 213 ? -12.344 -29.453 -11.961 1 98.75 213 ARG B N 1
ATOM 6429 C CA . ARG B 1 213 ? -11.602 -28.797 -13.023 1 98.75 213 ARG B CA 1
ATOM 6430 C C . ARG B 1 213 ? -11.57 -29.641 -14.289 1 98.75 213 ARG B C 1
ATOM 6432 O O . ARG B 1 213 ? -11.539 -30.875 -14.219 1 98.75 213 ARG B O 1
ATOM 6439 N N . CYS B 1 214 ? -11.555 -29.047 -15.406 1 98.69 214 CYS B N 1
ATOM 6440 C CA . CYS B 1 214 ? -11.484 -29.766 -16.672 1 98.69 214 CYS B CA 1
ATOM 6441 C C . CYS B 1 214 ? -11.094 -28.844 -17.812 1 98.69 214 CYS B C 1
ATOM 6443 O O . CYS B 1 214 ? -10.539 -27.766 -17.594 1 98.69 214 CYS B O 1
ATOM 6445 N N . SER B 1 215 ? -11.188 -29.344 -19.078 1 98.31 215 SER B N 1
ATOM 6446 C CA . SER B 1 215 ? -10.977 -28.547 -20.297 1 98.31 215 SER B CA 1
ATOM 6447 C C . SER B 1 215 ? -12.297 -28.297 -21.016 1 98.31 215 SER B C 1
ATOM 6449 O O . SER B 1 215 ? -13.344 -28.781 -20.594 1 98.31 215 SER B O 1
ATOM 6451 N N . GLN B 1 216 ? -12.266 -27.516 -22.062 1 97.62 216 GLN B N 1
ATOM 6452 C CA . GLN B 1 216 ? -13.453 -27.156 -22.828 1 97.62 216 GLN B CA 1
ATOM 6453 C C . GLN B 1 216 ? -14 -28.344 -23.609 1 97.62 216 GLN B C 1
ATOM 6455 O O . GLN B 1 216 ? -13.242 -29.234 -24 1 97.62 216 GLN B O 1
ATOM 6460 N N . PRO B 1 217 ? -15.312 -28.438 -23.75 1 97.06 217 PRO B N 1
ATOM 6461 C CA . PRO B 1 217 ? -15.883 -29.469 -24.625 1 97.06 217 PRO B CA 1
ATOM 6462 C C . PRO B 1 217 ? -15.633 -29.188 -26.109 1 97.06 217 PRO B C 1
ATOM 6464 O O . PRO B 1 217 ? -15.516 -28.031 -26.5 1 97.06 217 PRO B O 1
ATOM 6467 N N . LEU B 1 218 ? -15.562 -30.203 -26.844 1 96.81 218 LEU B N 1
ATOM 6468 C CA . LEU B 1 218 ? -15.297 -30.078 -28.266 1 96.81 218 LEU B CA 1
ATOM 6469 C C . LEU B 1 218 ? -16.594 -30.016 -29.062 1 96.81 218 LEU B C 1
ATOM 6471 O O . LEU B 1 218 ? -16.875 -30.906 -29.875 1 96.81 218 LEU B O 1
ATOM 6475 N N . VAL B 1 219 ? -17.312 -28.984 -28.953 1 94.56 219 VAL B N 1
ATOM 6476 C CA . VAL B 1 219 ? -18.609 -28.781 -29.578 1 94.56 219 VAL B CA 1
ATOM 6477 C C . VAL B 1 219 ? -18.438 -28.453 -31.047 1 94.56 219 VAL B C 1
ATOM 6479 O O . VAL B 1 219 ? -19.141 -28.984 -31.906 1 94.56 219 VAL B O 1
ATOM 6482 N N . GLY B 1 220 ? -17.516 -27.562 -31.328 1 92.12 220 GLY B N 1
ATOM 6483 C CA . GLY B 1 220 ? -17.25 -27.188 -32.688 1 92.12 220 GLY B CA 1
ATOM 6484 C C . GLY B 1 220 ? -18.312 -26.281 -33.281 1 92.12 220 GLY B C 1
ATOM 6485 O O . GLY B 1 220 ? -19.297 -25.953 -32.625 1 92.12 220 GLY B O 1
ATOM 6486 N N . MET B 1 221 ? -18.125 -25.969 -34.562 1 89.94 221 MET B N 1
ATOM 6487 C CA . MET B 1 221 ? -19.031 -25.062 -35.25 1 89.94 221 MET B CA 1
ATOM 6488 C C . MET B 1 221 ? -20.391 -25.688 -35.469 1 89.94 221 MET B C 1
ATOM 6490 O O . MET B 1 221 ? -21.406 -25 -35.469 1 89.94 221 MET B O 1
ATOM 6494 N N . SER B 1 222 ? -20.438 -26.969 -35.531 1 89.94 222 SER B N 1
ATOM 6495 C CA . SER B 1 222 ? -21.672 -27.688 -35.812 1 89.94 222 SER B CA 1
ATOM 6496 C C . SER B 1 222 ? -22.531 -27.828 -34.531 1 89.94 222 SER B C 1
ATOM 6498 O O . SER B 1 222 ? -23.688 -28.234 -34.625 1 89.94 222 SER B O 1
ATOM 6500 N N . GLY B 1 223 ? -21.938 -27.547 -33.5 1 90 223 GLY B N 1
ATOM 6501 C CA . GLY B 1 223 ? -22.672 -27.672 -32.25 1 90 223 GLY B CA 1
ATOM 6502 C C . GLY B 1 223 ? -22.859 -29.109 -31.797 1 90 223 GLY B C 1
ATOM 6503 O O . GLY B 1 223 ? -23.969 -29.5 -31.391 1 90 223 GLY B O 1
ATOM 6504 N N . LYS B 1 224 ? -21.828 -29.875 -31.906 1 93.44 224 LYS B N 1
ATOM 6505 C CA . LYS B 1 224 ? -21.875 -31.281 -31.531 1 93.44 224 LYS B CA 1
ATOM 6506 C C . LYS B 1 224 ? -22.266 -31.438 -30.062 1 93.44 224 LYS B C 1
ATOM 6508 O O . LYS B 1 224 ? -21.844 -30.656 -29.203 1 93.44 224 LYS B O 1
ATOM 6513 N N . ARG B 1 225 ? -23.016 -32.406 -29.797 1 94 225 ARG B N 1
ATOM 6514 C CA . ARG B 1 225 ? -23.422 -32.719 -28.438 1 94 225 ARG B CA 1
ATOM 6515 C C . ARG B 1 225 ? -22.891 -34.094 -28.016 1 94 225 ARG B C 1
ATOM 6517 O O . ARG B 1 225 ? -22.594 -34.938 -28.875 1 94 225 ARG B O 1
ATOM 6524 N N . ASN B 1 226 ? -22.656 -34.219 -26.828 1 95.5 226 ASN B N 1
ATOM 6525 C CA . ASN B 1 226 ? -22.266 -35.5 -26.234 1 95.5 226 ASN B CA 1
ATOM 6526 C C . ASN B 1 226 ? -23.094 -35.812 -24.984 1 95.5 226 ASN B C 1
ATOM 6528 O O . ASN B 1 226 ? -22.906 -35.219 -23.938 1 95.5 226 ASN B O 1
ATOM 6532 N N . LYS B 1 227 ? -23.938 -36.781 -25.125 1 96.12 227 LYS B N 1
ATOM 6533 C CA . LYS B 1 227 ? -24.891 -37.094 -24.062 1 96.12 227 LYS B CA 1
ATOM 6534 C C . LYS B 1 227 ? -24.156 -37.625 -22.828 1 96.12 227 LYS B C 1
ATOM 6536 O O . LYS B 1 227 ? -24.609 -37.375 -21.703 1 96.12 227 LYS B O 1
ATOM 6541 N N . ASP B 1 228 ? -23.125 -38.344 -23.094 1 96.56 228 ASP B N 1
ATOM 6542 C CA . ASP B 1 228 ? -22.359 -38.844 -21.969 1 96.56 228 ASP B CA 1
ATOM 6543 C C . ASP B 1 228 ? -21.734 -37.719 -21.156 1 96.56 228 ASP B C 1
ATOM 6545 O O . ASP B 1 228 ? -21.703 -37.781 -19.922 1 96.56 228 ASP B O 1
ATOM 6549 N N . ASP B 1 229 ? -21.203 -36.75 -21.844 1 97.69 229 ASP B N 1
ATOM 6550 C CA . ASP B 1 229 ? -20.625 -35.594 -21.172 1 97.69 229 ASP B CA 1
ATOM 6551 C C . ASP B 1 229 ? -21.703 -34.812 -20.406 1 97.69 229 ASP B C 1
ATOM 6553 O O . ASP B 1 229 ? -21.469 -34.375 -19.281 1 97.69 229 ASP B O 1
ATOM 6557 N N . GLU B 1 230 ? -22.859 -34.625 -21.016 1 97.31 230 GLU B N 1
ATOM 6558 C CA . GLU B 1 230 ? -23.984 -33.969 -20.375 1 97.31 230 GLU B CA 1
ATOM 6559 C C . GLU B 1 230 ? -24.422 -34.688 -19.109 1 97.31 230 GLU B C 1
ATOM 6561 O O . GLU B 1 230 ? -24.641 -34.062 -18.062 1 97.31 230 GLU B O 1
ATOM 6566 N N . ARG B 1 231 ? -24.516 -35.938 -19.25 1 97.12 231 ARG B N 1
ATOM 6567 C CA . ARG B 1 231 ? -24.891 -36.781 -18.109 1 97.12 231 ARG B CA 1
ATOM 6568 C C . ARG B 1 231 ? -23.828 -36.719 -17.016 1 97.12 231 ARG B C 1
ATOM 6570 O O . ARG B 1 231 ? -24.156 -36.719 -15.82 1 97.12 231 ARG B O 1
ATOM 6577 N N . TYR B 1 232 ? -22.594 -36.75 -17.422 1 97.94 232 TYR B N 1
ATOM 6578 C CA . TYR B 1 232 ? -21.484 -36.688 -16.484 1 97.94 232 TYR B CA 1
ATOM 6579 C C . TYR B 1 232 ? -21.562 -35.438 -15.625 1 97.94 232 TYR B C 1
ATOM 6581 O O . TYR B 1 232 ? -21.359 -35.5 -14.406 1 97.94 232 TYR B O 1
ATOM 6589 N N . LEU B 1 233 ? -21.859 -34.25 -16.203 1 97.88 233 LEU B N 1
ATOM 6590 C CA . LEU B 1 233 ? -22 -33 -15.461 1 97.88 233 LEU B CA 1
ATOM 6591 C C . LEU B 1 233 ? -23.203 -33.062 -14.531 1 97.88 233 LEU B C 1
ATOM 6593 O O . LEU B 1 233 ? -23.188 -32.469 -13.445 1 97.88 233 LEU B O 1
ATOM 6597 N N . ASP B 1 234 ? -24.203 -33.75 -14.969 1 97.25 234 ASP B N 1
ATOM 6598 C CA . ASP B 1 234 ? -25.375 -33.938 -14.117 1 97.25 234 ASP B CA 1
ATOM 6599 C C . ASP B 1 234 ? -25.047 -34.781 -12.891 1 97.25 234 ASP B C 1
ATOM 6601 O O . ASP B 1 234 ? -25.594 -34.562 -11.812 1 97.25 234 ASP B O 1
ATOM 6605 N N . LEU B 1 235 ? -24.234 -35.781 -13.109 1 97.69 235 LEU B N 1
ATOM 6606 C CA . LEU B 1 235 ? -23.797 -36.625 -11.992 1 97.69 235 LEU B CA 1
ATOM 6607 C C . LEU B 1 235 ? -23.047 -35.781 -10.953 1 97.69 235 LEU B C 1
ATOM 6609 O O . LEU B 1 235 ? -23.188 -36 -9.75 1 97.69 235 LEU B O 1
ATOM 6613 N N . ILE B 1 236 ? -22.219 -34.844 -11.438 1 98.06 236 ILE B N 1
ATOM 6614 C CA . ILE B 1 236 ? -21.484 -33.938 -10.547 1 98.06 236 ILE B CA 1
ATOM 6615 C C . ILE B 1 236 ? -22.453 -33.062 -9.758 1 98.06 236 ILE B C 1
ATOM 6617 O O . ILE B 1 236 ? -22.312 -32.906 -8.547 1 98.06 236 ILE B O 1
ATOM 6621 N N . ARG B 1 237 ? -23.438 -32.562 -10.422 1 97.5 237 ARG B N 1
ATOM 6622 C CA . ARG B 1 237 ? -24.484 -31.734 -9.812 1 97.5 237 ARG B CA 1
ATOM 6623 C C . ARG B 1 237 ? -25.266 -32.5 -8.758 1 97.5 237 ARG B C 1
ATOM 6625 O O . ARG B 1 237 ? -25.5 -32 -7.66 1 97.5 237 ARG B O 1
ATOM 6632 N N . GLU B 1 238 ? -25.594 -33.75 -9.031 1 96.62 238 GLU B N 1
ATOM 6633 C CA . GLU B 1 238 ? -26.453 -34.594 -8.195 1 96.62 238 GLU B CA 1
ATOM 6634 C C . GLU B 1 238 ? -25.703 -35.062 -6.953 1 96.62 238 GLU B C 1
ATOM 6636 O O . GLU B 1 238 ? -26.312 -35.406 -5.941 1 96.62 238 GLU B O 1
ATOM 6641 N N . ALA B 1 239 ? -24.422 -35.125 -7.062 1 95.81 239 ALA B N 1
ATOM 6642 C CA . ALA B 1 239 ? -23.609 -35.719 -5.996 1 95.81 239 ALA B CA 1
ATOM 6643 C C . ALA B 1 239 ? -23.875 -35.031 -4.668 1 95.81 239 ALA B C 1
ATOM 6645 O O . ALA B 1 239 ? -23.906 -35.656 -3.613 1 95.81 239 ALA B O 1
ATOM 6646 N N . ASN B 1 240 ? -24.047 -33.688 -4.582 1 93.19 240 ASN B N 1
ATOM 6647 C CA . ASN B 1 240 ? -24.344 -32.969 -3.338 1 93.19 240 ASN B CA 1
ATOM 6648 C C . ASN B 1 240 ? -25.719 -32.312 -3.383 1 93.19 240 ASN B C 1
ATOM 6650 O O . ASN B 1 240 ? -26.062 -31.531 -2.504 1 93.19 240 ASN B O 1
ATOM 6654 N N . GLY B 1 241 ? -26.438 -32.531 -4.504 1 92.81 241 GLY B N 1
ATOM 6655 C CA . GLY B 1 241 ? -27.781 -32 -4.605 1 92.81 241 GLY B CA 1
ATOM 6656 C C . GLY B 1 241 ? -27.812 -30.562 -5.074 1 92.81 241 GLY B C 1
ATOM 6657 O O . GLY B 1 241 ? -28.734 -29.812 -4.734 1 92.81 241 GLY B O 1
ATOM 6658 N N . THR B 1 242 ? -26.812 -30.094 -5.707 1 93.25 242 THR B N 1
ATOM 6659 C CA . THR B 1 242 ? -26.781 -28.766 -6.305 1 93.25 242 THR B CA 1
ATOM 6660 C C . THR B 1 242 ? -27.922 -28.609 -7.32 1 93.25 242 THR B C 1
ATOM 6662 O O . THR B 1 242 ? -28.125 -29.484 -8.164 1 93.25 242 THR B O 1
ATOM 6665 N N . THR B 1 243 ? -28.641 -27.578 -7.223 1 94.06 243 THR B N 1
ATOM 6666 C CA . THR B 1 243 ? -29.797 -27.391 -8.109 1 94.06 243 THR B CA 1
ATOM 6667 C C . THR B 1 243 ? -29.328 -27.109 -9.531 1 94.06 243 THR B C 1
ATOM 6669 O O . THR B 1 243 ? -29.766 -27.781 -10.477 1 94.06 243 THR B O 1
ATOM 6672 N N . LYS B 1 244 ? -28.531 -26.125 -9.664 1 96.12 244 LYS B N 1
ATOM 6673 C CA . LYS B 1 244 ? -27.969 -25.75 -10.953 1 96.12 244 LYS B CA 1
ATOM 6674 C C . LYS B 1 244 ? -26.438 -25.656 -10.883 1 96.12 244 LYS B C 1
ATOM 6676 O O . LYS B 1 244 ? -25.906 -24.859 -10.102 1 96.12 244 LYS B O 1
ATOM 6681 N N . LEU B 1 245 ? -25.812 -26.484 -11.75 1 97.31 245 LEU B N 1
ATOM 6682 C CA . LEU B 1 245 ? -24.344 -26.531 -11.734 1 97.31 245 LEU B CA 1
ATOM 6683 C C . LEU B 1 245 ? -23.766 -25.266 -12.359 1 97.31 245 LEU B C 1
ATOM 6685 O O . LEU B 1 245 ? -24.125 -24.906 -13.477 1 97.31 245 LEU B O 1
ATOM 6689 N N . THR B 1 246 ? -22.938 -24.547 -11.648 1 98.19 246 THR B N 1
ATOM 6690 C CA . THR B 1 246 ? -22.297 -23.359 -12.211 1 98.19 246 THR B CA 1
ATOM 6691 C C . THR B 1 246 ? -20.984 -23.734 -12.883 1 98.19 246 THR B C 1
ATOM 6693 O O . THR B 1 246 ? -20.109 -24.344 -12.25 1 98.19 246 THR B O 1
ATOM 6696 N N . ILE B 1 247 ? -20.844 -23.484 -14.125 1 98.5 247 ILE B N 1
ATOM 6697 C CA . ILE B 1 247 ? -19.609 -23.703 -14.891 1 98.5 247 ILE B CA 1
ATOM 6698 C C . ILE B 1 247 ? -18.891 -22.375 -15.086 1 98.5 247 ILE B C 1
ATOM 6700 O O . ILE B 1 247 ? -19.406 -21.453 -15.727 1 98.5 247 ILE B O 1
ATOM 6704 N N . TYR B 1 248 ? -17.766 -22.266 -14.484 1 98.69 248 TYR B N 1
ATOM 6705 C CA . TYR B 1 248 ? -16.938 -21.062 -14.648 1 98.69 248 TYR B CA 1
ATOM 6706 C C . TYR B 1 248 ? -15.945 -21.25 -15.789 1 98.69 248 TYR B C 1
ATOM 6708 O O . TYR B 1 248 ? -15.008 -22.047 -15.695 1 98.69 248 TYR B O 1
ATOM 6716 N N . ASP B 1 249 ? -16.156 -20.594 -16.859 1 98.12 249 ASP B N 1
ATOM 6717 C CA . ASP B 1 249 ? -15.211 -20.5 -17.969 1 98.12 249 ASP B CA 1
ATOM 6718 C C . ASP B 1 249 ? -14.289 -19.297 -17.797 1 98.12 249 ASP B C 1
ATOM 6720 O O . ASP B 1 249 ? -14.734 -18.141 -17.891 1 98.12 249 ASP B O 1
ATOM 6724 N N . ALA B 1 250 ? -13.008 -19.562 -17.656 1 98.44 250 ALA B N 1
ATOM 6725 C CA . ALA B 1 250 ? -12.047 -18.5 -17.328 1 98.44 250 ALA B CA 1
ATOM 6726 C C . ALA B 1 250 ? -11.93 -17.516 -18.484 1 98.44 250 ALA B C 1
ATOM 6728 O O . ALA B 1 250 ? -11.461 -16.375 -18.281 1 98.44 250 ALA B O 1
ATOM 6729 N N . ARG B 1 251 ? -12.312 -17.844 -19.75 1 96.38 251 ARG B N 1
ATOM 6730 C CA . ARG B 1 251 ? -12.086 -17.031 -20.953 1 96.38 251 ARG B CA 1
ATOM 6731 C C . ARG B 1 251 ? -13.117 -15.914 -21.062 1 96.38 251 ARG B C 1
ATOM 6733 O O . ARG B 1 251 ? -14.195 -16 -20.484 1 96.38 251 ARG B O 1
ATOM 6740 N N . PRO B 1 252 ? -12.656 -14.898 -21.734 1 95.81 252 PRO B N 1
ATOM 6741 C CA . PRO B 1 252 ? -13.703 -13.984 -22.188 1 95.81 252 PRO B CA 1
ATOM 6742 C C . PRO B 1 252 ? -14.656 -14.625 -23.188 1 95.81 252 PRO B C 1
ATOM 6744 O O . PRO B 1 252 ? -14.25 -15.492 -23.969 1 95.81 252 PRO B O 1
ATOM 6747 N N . ASN B 1 253 ? -15.844 -14.125 -23.266 1 94.62 253 ASN B N 1
ATOM 6748 C CA . ASN B 1 253 ? -16.875 -14.68 -24.125 1 94.62 253 ASN B CA 1
ATOM 6749 C C . ASN B 1 253 ? -16.453 -14.656 -25.594 1 94.62 253 ASN B C 1
ATOM 6751 O O . ASN B 1 253 ? -16.641 -15.641 -26.312 1 94.62 253 ASN B O 1
ATOM 6755 N N . VAL B 1 254 ? -15.797 -13.617 -25.953 1 93.88 254 VAL B N 1
ATOM 6756 C CA . VAL B 1 254 ? -15.383 -13.453 -27.344 1 93.88 254 VAL B CA 1
ATOM 6757 C C . VAL B 1 254 ? -14.383 -14.539 -27.719 1 93.88 254 VAL B C 1
ATOM 6759 O O . VAL B 1 254 ? -14.445 -15.102 -28.812 1 93.88 254 VAL B O 1
ATOM 6762 N N . ASN B 1 255 ? -13.438 -14.867 -26.844 1 92.31 255 ASN B N 1
ATOM 6763 C CA . ASN B 1 255 ? -12.422 -15.883 -27.094 1 92.31 255 ASN B CA 1
ATOM 6764 C C . ASN B 1 255 ? -13.031 -17.281 -27.109 1 92.31 255 ASN B C 1
ATOM 6766 O O . ASN B 1 255 ? -12.586 -18.156 -27.859 1 92.31 255 ASN B O 1
ATOM 6770 N N . ALA B 1 256 ? -14.016 -17.516 -26.281 1 92.94 256 ALA B N 1
ATOM 6771 C CA . ALA B 1 256 ? -14.695 -18.812 -26.234 1 92.94 256 ALA B CA 1
ATOM 6772 C C . ALA B 1 256 ? -15.445 -19.078 -27.531 1 92.94 256 ALA B C 1
ATOM 6774 O O . ALA B 1 256 ? -15.445 -20.219 -28.031 1 92.94 256 ALA B O 1
ATOM 6775 N N . VAL B 1 257 ? -16.062 -18.062 -28.078 1 92.38 257 VAL B N 1
ATOM 6776 C CA . VAL B 1 257 ? -16.781 -18.156 -29.344 1 92.38 257 VAL B CA 1
ATOM 6777 C C . VAL B 1 257 ? -15.789 -18.438 -30.469 1 92.38 257 VAL B C 1
ATOM 6779 O O . VAL B 1 257 ? -16.062 -19.234 -31.359 1 92.38 257 VAL B O 1
ATOM 6782 N N . ALA B 1 258 ? -14.641 -17.781 -30.375 1 91.25 258 ALA B N 1
ATOM 6783 C CA . ALA B 1 258 ? -13.594 -18.016 -31.375 1 91.25 258 ALA B CA 1
ATOM 6784 C C . ALA B 1 258 ? -13.094 -19.453 -31.328 1 91.25 258 ALA B C 1
ATOM 6786 O O . ALA B 1 258 ? -12.789 -20.047 -32.375 1 91.25 258 ALA B O 1
ATOM 6787 N N . ASN B 1 259 ? -12.914 -20.031 -30.141 1 91.06 259 ASN B N 1
ATOM 6788 C CA . ASN B 1 259 ? -12.477 -21.406 -29.984 1 91.06 259 ASN B CA 1
ATOM 6789 C C . ASN B 1 259 ? -13.5 -22.391 -30.562 1 91.06 259 ASN B C 1
ATOM 6791 O O . ASN B 1 259 ? -13.133 -23.469 -31.031 1 91.06 259 ASN B O 1
ATOM 6795 N N . LYS B 1 260 ? -14.75 -22.062 -30.438 1 92.12 260 LYS B N 1
ATOM 6796 C CA . LYS B 1 260 ? -15.805 -22.906 -31 1 92.12 260 LYS B CA 1
ATOM 6797 C C . LYS B 1 260 ? -15.633 -23.062 -32.5 1 92.12 260 LYS B C 1
ATOM 6799 O O . LYS B 1 260 ? -15.852 -24.141 -33.062 1 92.12 260 LYS B O 1
ATOM 6804 N N . ALA B 1 261 ? -15.195 -22.047 -33.094 1 91.31 261 ALA B N 1
ATOM 6805 C CA . ALA B 1 261 ? -14.977 -22.047 -34.531 1 91.31 261 ALA B CA 1
ATOM 6806 C C . ALA B 1 261 ? -13.797 -22.953 -34.906 1 91.31 261 ALA B C 1
ATOM 6808 O O . ALA B 1 261 ? -13.734 -23.469 -36.031 1 91.31 261 ALA B O 1
ATOM 6809 N N . THR B 1 262 ? -12.898 -23.156 -34 1 91.81 262 THR B N 1
ATOM 6810 C CA . THR B 1 262 ? -11.719 -23.969 -34.281 1 91.81 262 THR B CA 1
ATOM 6811 C C . THR B 1 262 ? -11.875 -25.375 -33.688 1 91.81 262 THR B C 1
ATOM 6813 O O . THR B 1 262 ? -10.898 -26.109 -33.594 1 91.81 262 THR B O 1
ATOM 6816 N N . GLY B 1 263 ? -13.078 -25.688 -33.25 1 91.19 263 GLY B N 1
ATOM 6817 C CA . GLY B 1 263 ? -13.344 -27.031 -32.812 1 91.19 263 GLY B CA 1
ATOM 6818 C C . GLY B 1 263 ? -13.625 -27.141 -31.312 1 91.19 263 GLY B C 1
ATOM 6819 O O . GLY B 1 263 ? -14.078 -28.172 -30.828 1 91.19 263 GLY B O 1
ATOM 6820 N N . GLY B 1 264 ? -13.258 -26.109 -30.625 1 94.81 264 GLY B N 1
ATOM 6821 C CA . GLY B 1 264 ? -13.57 -26.094 -29.203 1 94.81 264 GLY B CA 1
ATOM 6822 C C . GLY B 1 264 ? -15 -25.672 -28.922 1 94.81 264 GLY B C 1
ATOM 6823 O O . GLY B 1 264 ? -15.914 -26 -29.672 1 94.81 264 GLY B O 1
ATOM 6824 N N . GLY B 1 265 ? -15.242 -25.172 -27.75 1 93.88 265 GLY B N 1
ATOM 6825 C CA . GLY B 1 265 ? -16.578 -24.672 -27.438 1 93.88 265 GLY B CA 1
ATOM 6826 C C . GLY B 1 265 ? -16.828 -24.516 -25.953 1 93.88 265 GLY B C 1
ATOM 6827 O O . GLY B 1 265 ? -15.898 -24.25 -25.188 1 93.88 265 GLY B O 1
ATOM 6828 N N . TYR B 1 266 ? -18 -24.375 -25.562 1 94.5 266 TYR B N 1
ATOM 6829 C CA . TYR B 1 266 ? -18.453 -24.219 -24.188 1 94.5 266 TYR B CA 1
ATOM 6830 C C . TYR B 1 266 ? -19.812 -24.891 -23.984 1 94.5 266 TYR B C 1
ATOM 6832 O O . TYR B 1 266 ? -20.438 -25.328 -24.953 1 94.5 266 TYR B O 1
ATOM 6840 N N . GLU B 1 267 ? -20.172 -25.031 -22.812 1 94.75 267 GLU B N 1
ATOM 6841 C CA . GLU B 1 267 ? -21.406 -25.719 -22.453 1 94.75 267 GLU B CA 1
ATOM 6842 C C . GLU B 1 267 ? -22.609 -24.797 -22.641 1 94.75 267 GLU B C 1
ATOM 6844 O O . GLU B 1 267 ? -22.969 -24.047 -21.734 1 94.75 267 GLU B O 1
ATOM 6849 N N . GLY B 1 268 ? -23.328 -24.969 -23.688 1 91 268 GLY B N 1
ATOM 6850 C CA . GLY B 1 268 ? -24.484 -24.141 -24 1 91 268 GLY B CA 1
ATOM 6851 C C . GLY B 1 268 ? -25.719 -24.516 -23.188 1 91 268 GLY B C 1
ATOM 6852 O O . GLY B 1 268 ? -25.891 -25.672 -22.797 1 91 268 GLY B O 1
ATOM 6853 N N . ASP B 1 269 ? -26.609 -23.625 -23.031 1 89.5 269 ASP B N 1
ATOM 6854 C CA . ASP B 1 269 ? -27.812 -23.781 -22.219 1 89.5 269 ASP B CA 1
ATOM 6855 C C . ASP B 1 269 ? -28.734 -24.844 -22.828 1 89.5 269 ASP B C 1
ATOM 6857 O O . ASP B 1 269 ? -29.469 -25.516 -22.109 1 89.5 269 ASP B O 1
ATOM 6861 N N . ASP B 1 270 ? -28.719 -25 -24.016 1 89.25 270 ASP B N 1
ATOM 6862 C CA . ASP B 1 270 ? -29.609 -25.938 -24.703 1 89.25 270 ASP B CA 1
ATOM 6863 C C . ASP B 1 270 ? -29.203 -27.375 -24.391 1 89.25 270 ASP B C 1
ATOM 6865 O O . ASP B 1 270 ? -30.078 -28.234 -24.188 1 89.25 270 ASP B O 1
ATOM 6869 N N . ALA B 1 271 ? -27.906 -27.625 -24.391 1 90.94 271 ALA B N 1
ATOM 6870 C CA . ALA B 1 271 ? -27.406 -28.984 -24.172 1 90.94 271 ALA B CA 1
ATOM 6871 C C . ALA B 1 271 ? -27.328 -29.297 -22.672 1 90.94 271 ALA B C 1
ATOM 6873 O O . ALA B 1 271 ? -27.719 -30.391 -22.25 1 90.94 271 ALA B O 1
ATOM 6874 N N . TYR B 1 272 ? -26.797 -28.453 -21.969 1 95.38 272 TYR B N 1
ATOM 6875 C CA . TYR B 1 272 ? -26.625 -28.641 -20.531 1 95.38 272 TYR B CA 1
ATOM 6876 C C . TYR B 1 272 ? -27.719 -27.922 -19.734 1 95.38 272 TYR B C 1
ATOM 6878 O O . TYR B 1 272 ? -27.484 -26.859 -19.188 1 95.38 272 TYR B O 1
ATOM 6886 N N . GLN B 1 273 ? -28.797 -28.469 -19.5 1 92.25 273 GLN B N 1
ATOM 6887 C CA . GLN B 1 273 ? -30.031 -27.844 -19.031 1 92.25 273 GLN B CA 1
ATOM 6888 C C . GLN B 1 273 ? -29.922 -27.5 -17.547 1 92.25 273 GLN B C 1
ATOM 6890 O O . GLN B 1 273 ? -30.531 -26.516 -17.094 1 92.25 273 GLN B O 1
ATOM 6895 N N . ASN B 1 274 ? -29.219 -28.266 -16.812 1 95.12 274 ASN B N 1
ATOM 6896 C CA . ASN B 1 274 ? -29.109 -28.016 -15.367 1 95.12 274 ASN B CA 1
ATOM 6897 C C . ASN B 1 274 ? -27.797 -27.312 -15.016 1 95.12 274 ASN B C 1
ATOM 6899 O O . ASN B 1 274 ? -27.25 -27.516 -13.93 1 95.12 274 ASN B O 1
ATOM 6903 N N . ALA B 1 275 ? -27.234 -26.594 -15.984 1 96.06 275 ALA B N 1
ATOM 6904 C CA . ALA B 1 275 ? -25.969 -25.891 -15.734 1 96.06 275 ALA B CA 1
ATOM 6905 C C . ALA B 1 275 ? -26.062 -24.438 -16.172 1 96.06 275 ALA B C 1
ATOM 6907 O O . ALA B 1 275 ? -26.875 -24.094 -17.031 1 96.06 275 ALA B O 1
ATOM 6908 N N . GLU B 1 276 ? -25.391 -23.578 -15.484 1 96.56 276 GLU B N 1
ATOM 6909 C CA . GLU B 1 276 ? -25.234 -22.188 -15.859 1 96.56 276 GLU B CA 1
ATOM 6910 C C . GLU B 1 276 ? -23.766 -21.844 -16.156 1 96.56 276 GLU B C 1
ATOM 6912 O O . GLU B 1 276 ? -22.875 -22.281 -15.422 1 96.56 276 GLU B O 1
ATOM 6917 N N . LEU B 1 277 ? -23.641 -21.172 -17.266 1 96.81 277 LEU B N 1
ATOM 6918 C CA . LEU B 1 277 ? -22.281 -20.828 -17.703 1 96.81 277 LEU B CA 1
ATOM 6919 C C . LEU B 1 277 ? -21.953 -19.391 -17.375 1 96.81 277 LEU B C 1
ATOM 6921 O O . LEU B 1 277 ? -22.719 -18.469 -17.688 1 96.81 277 LEU B O 1
ATOM 6925 N N . VAL B 1 278 ? -20.781 -19.141 -16.672 1 97.75 278 VAL B N 1
ATOM 6926 C CA . VAL B 1 278 ? -20.312 -17.812 -16.297 1 97.75 278 VAL B CA 1
ATOM 6927 C C . VAL B 1 278 ? -18.906 -17.578 -16.844 1 97.75 278 VAL B C 1
ATOM 6929 O O . VAL B 1 278 ? -17.984 -18.344 -16.562 1 97.75 278 VAL B O 1
ATOM 6932 N N . PHE B 1 279 ? -18.688 -16.578 -17.656 1 97.81 279 PHE B N 1
ATOM 6933 C CA . PHE B 1 279 ? -17.375 -16.203 -18.172 1 97.81 279 PHE B CA 1
ATOM 6934 C C . PHE B 1 279 ? -16.672 -15.25 -17.219 1 97.81 279 PHE B C 1
ATOM 6936 O O . PHE B 1 279 ? -17.266 -14.297 -16.719 1 97.81 279 PHE B O 1
ATOM 6943 N N . LEU B 1 280 ? -15.414 -15.445 -16.969 1 98.12 280 LEU B N 1
ATOM 6944 C CA . LEU B 1 280 ? -14.688 -14.68 -15.969 1 98.12 280 LEU B CA 1
ATOM 6945 C C . LEU B 1 280 ? -13.805 -13.617 -16.625 1 98.12 280 LEU B C 1
ATOM 6947 O O . LEU B 1 280 ? -13.195 -12.805 -15.93 1 98.12 280 LEU B O 1
ATOM 6951 N N . ASP B 1 281 ? -13.602 -13.648 -17.906 1 97.19 281 ASP B N 1
ATOM 6952 C CA . ASP B 1 281 ? -12.953 -12.625 -18.703 1 97.19 281 ASP B CA 1
ATOM 6953 C C . ASP B 1 281 ? -11.461 -12.531 -18.391 1 97.19 281 ASP B C 1
ATOM 6955 O O . ASP B 1 281 ? -10.891 -11.438 -18.359 1 97.19 281 ASP B O 1
ATOM 6959 N N . ILE B 1 282 ? -10.828 -13.555 -18.047 1 98.25 282 ILE B N 1
ATOM 6960 C CA . ILE B 1 282 ? -9.383 -13.609 -17.891 1 98.25 282 ILE B CA 1
ATOM 6961 C C . ILE B 1 282 ? -8.711 -13.859 -19.234 1 98.25 282 ILE B C 1
ATOM 6963 O O . ILE B 1 282 ? -9 -14.852 -19.906 1 98.25 282 ILE B O 1
ATOM 6967 N N . HIS B 1 283 ? -7.82 -13.039 -19.641 1 96.81 283 HIS B N 1
ATOM 6968 C CA . HIS B 1 283 ? -7.23 -13.078 -20.969 1 96.81 283 HIS B CA 1
ATOM 6969 C C . HIS B 1 283 ? -6.23 -14.219 -21.109 1 96.81 283 HIS B C 1
ATOM 6971 O O . HIS B 1 283 ? -5.91 -14.883 -20.125 1 96.81 283 HIS B O 1
ATOM 6977 N N . ASN B 1 284 ? -5.809 -14.43 -22.266 1 95.62 284 ASN B N 1
ATOM 6978 C CA . ASN B 1 284 ? -4.961 -15.578 -22.562 1 95.62 284 ASN B CA 1
ATOM 6979 C C . ASN B 1 284 ? -3.5 -15.297 -22.219 1 95.62 284 ASN B C 1
ATOM 6981 O O . ASN B 1 284 ? -3.172 -14.234 -21.703 1 95.62 284 ASN B O 1
ATOM 6985 N N . ILE B 1 285 ? -2.641 -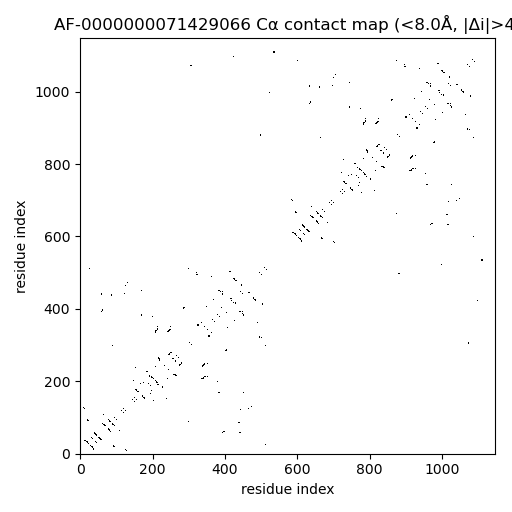16.219 -22.469 1 97.12 285 ILE B N 1
ATOM 6986 C CA . ILE B 1 285 ? -1.251 -16.203 -22.016 1 97.12 285 ILE B CA 1
ATOM 6987 C C . ILE B 1 285 ? -0.487 -15.109 -22.766 1 97.12 285 ILE B C 1
ATOM 6989 O O . ILE B 1 285 ? 0.479 -14.555 -22.234 1 97.12 285 ILE B O 1
ATOM 6993 N N . HIS B 1 286 ? -0.871 -14.844 -24.047 1 97 286 HIS B N 1
ATOM 6994 C CA . HIS B 1 286 ? -0.186 -13.828 -24.844 1 97 286 HIS B CA 1
ATOM 6995 C C . HIS B 1 286 ? -0.357 -12.445 -24.234 1 97 286 HIS B C 1
ATOM 6997 O O . HIS B 1 286 ? 0.598 -11.664 -24.156 1 97 286 HIS B O 1
ATOM 7003 N N . VAL B 1 287 ? -1.568 -12.188 -23.797 1 97.81 287 VAL B N 1
ATOM 7004 C CA . VAL B 1 287 ? -1.864 -10.898 -23.172 1 97.81 287 VAL B CA 1
ATOM 7005 C C . VAL B 1 287 ? -1.096 -10.773 -21.859 1 97.81 287 VAL B C 1
ATOM 7007 O O . VAL B 1 287 ? -0.567 -9.703 -21.547 1 97.81 287 VAL B O 1
ATOM 7010 N N . MET B 1 288 ? -1.025 -11.836 -21.125 1 98.38 288 MET B N 1
ATOM 7011 C CA . MET B 1 288 ? -0.314 -11.828 -19.844 1 98.38 288 MET B CA 1
ATOM 7012 C C . MET B 1 288 ? 1.177 -11.594 -20.062 1 98.38 288 MET B C 1
ATOM 7014 O O . MET B 1 288 ? 1.811 -10.875 -19.281 1 98.38 288 MET B O 1
ATOM 7018 N N . ARG B 1 289 ? 1.732 -12.188 -21.047 1 97.69 289 ARG B N 1
ATOM 7019 C CA . ARG B 1 289 ? 3.141 -12 -21.375 1 97.69 289 ARG B CA 1
ATOM 7020 C C . ARG B 1 289 ? 3.434 -10.539 -21.719 1 97.69 289 ARG B C 1
ATOM 7022 O O . ARG B 1 289 ? 4.422 -9.977 -21.234 1 97.69 289 ARG B O 1
ATOM 7029 N N . GLU B 1 290 ? 2.578 -10.008 -22.547 1 97.81 290 GLU B N 1
ATOM 7030 C CA . GLU B 1 290 ? 2.756 -8.609 -22.938 1 97.81 290 GLU B CA 1
ATOM 7031 C C . GLU B 1 290 ? 2.639 -7.684 -21.719 1 97.81 290 GLU B C 1
ATOM 7033 O O . GLU B 1 290 ? 3.363 -6.691 -21.625 1 97.81 290 GLU B O 1
ATOM 7038 N N . SER B 1 291 ? 1.734 -7.992 -20.875 1 98.12 291 SER B N 1
ATOM 7039 C CA . SER B 1 291 ? 1.554 -7.203 -19.656 1 98.12 291 SER B CA 1
ATOM 7040 C C . SER B 1 291 ? 2.812 -7.215 -18.797 1 98.12 291 SER B C 1
ATOM 7042 O O . SER B 1 291 ? 3.256 -6.168 -18.328 1 98.12 291 SER B O 1
ATOM 7044 N N . LEU B 1 292 ? 3.398 -8.367 -18.594 1 97.75 292 LEU B N 1
ATOM 7045 C CA . LEU B 1 292 ? 4.613 -8.469 -17.797 1 97.75 292 LEU B CA 1
ATOM 7046 C C . LEU B 1 292 ? 5.77 -7.734 -18.469 1 97.75 292 LEU B C 1
ATOM 7048 O O . LEU B 1 292 ? 6.602 -7.121 -17.797 1 97.75 292 LEU B O 1
ATOM 7052 N N . LYS B 1 293 ? 5.859 -7.871 -19.781 1 96.62 293 LYS B N 1
ATOM 7053 C CA . LYS B 1 293 ? 6.898 -7.16 -20.516 1 96.62 293 LYS B CA 1
ATOM 7054 C C . LYS B 1 293 ? 6.812 -5.656 -20.281 1 96.62 293 LYS B C 1
ATOM 7056 O O . LYS B 1 293 ? 7.828 -5 -20.047 1 96.62 293 LYS B O 1
ATOM 7061 N N . LYS B 1 294 ? 5.621 -5.129 -20.375 1 96.75 294 LYS B N 1
ATOM 7062 C CA . LYS B 1 294 ? 5.41 -3.703 -20.125 1 96.75 294 LYS B CA 1
ATOM 7063 C C . LYS B 1 294 ? 5.793 -3.334 -18.688 1 96.75 294 LYS B C 1
ATOM 7065 O O . LYS B 1 294 ? 6.355 -2.264 -18.453 1 96.75 294 LYS B O 1
ATOM 7070 N N . LEU B 1 295 ? 5.391 -4.195 -17.766 1 96.12 295 LEU B N 1
ATOM 7071 C CA . LEU B 1 295 ? 5.754 -3.951 -16.375 1 96.12 295 LEU B CA 1
ATOM 7072 C C . LEU B 1 295 ? 7.266 -3.928 -16.203 1 96.12 295 LEU B C 1
ATOM 7074 O O . LEU B 1 295 ? 7.805 -3.061 -15.508 1 96.12 295 LEU B O 1
ATOM 7078 N N . LYS B 1 296 ? 7.93 -4.875 -16.781 1 94.75 296 LYS B N 1
ATOM 7079 C CA . LYS B 1 296 ? 9.391 -4.934 -16.719 1 94.75 296 LYS B CA 1
ATOM 7080 C C . LYS B 1 296 ? 10.016 -3.639 -17.234 1 94.75 296 LYS B C 1
ATOM 7082 O O . LYS B 1 296 ? 10.977 -3.135 -16.656 1 94.75 296 LYS B O 1
ATOM 7087 N N . ASP B 1 297 ? 9.438 -3.076 -18.25 1 92.5 297 ASP B N 1
ATOM 7088 C CA . ASP B 1 297 ? 9.977 -1.88 -18.891 1 92.5 297 ASP B CA 1
ATOM 7089 C C . ASP B 1 297 ? 9.906 -0.675 -17.953 1 92.5 297 ASP B C 1
ATOM 7091 O O . ASP B 1 297 ? 10.727 0.24 -18.047 1 92.5 297 ASP B O 1
ATOM 7095 N N . ILE B 1 298 ? 8.984 -0.71 -17.047 1 91.19 298 ILE B N 1
ATOM 7096 C CA . ILE B 1 298 ? 8.828 0.486 -16.234 1 91.19 298 ILE B CA 1
ATOM 7097 C C . ILE B 1 298 ? 9.539 0.295 -14.898 1 91.19 298 ILE B C 1
ATOM 7099 O O . ILE B 1 298 ? 9.734 1.255 -14.148 1 91.19 298 ILE B O 1
ATOM 7103 N N . VAL B 1 299 ? 9.938 -0.89 -14.602 1 88.94 299 VAL B N 1
ATOM 7104 C CA . VAL B 1 299 ? 10.484 -1.13 -13.273 1 88.94 299 VAL B CA 1
ATOM 7105 C C . VAL B 1 299 ? 12 -1.298 -13.359 1 88.94 299 VAL B C 1
ATOM 7107 O O . VAL B 1 299 ? 12.711 -1.167 -12.359 1 88.94 299 VAL B O 1
ATOM 7110 N N . TYR B 1 300 ? 12.578 -1.66 -14.445 1 84.81 300 TYR B N 1
ATOM 7111 C CA . TYR B 1 300 ? 14.008 -1.928 -14.586 1 84.81 300 TYR B CA 1
ATOM 7112 C C . TYR B 1 300 ? 14.516 -1.493 -15.953 1 84.81 300 TYR B C 1
ATOM 7114 O O . TYR B 1 300 ? 13.906 -1.804 -16.984 1 84.81 300 TYR B O 1
ATOM 7122 N N . PRO B 1 301 ? 15.492 -0.779 -16.078 1 79.62 301 PRO B N 1
ATOM 7123 C CA . PRO B 1 301 ? 16.359 -0.379 -14.977 1 79.62 301 PRO B CA 1
ATOM 7124 C C . PRO B 1 301 ? 15.945 0.949 -14.344 1 79.62 301 PRO B C 1
ATOM 7126 O O . PRO B 1 301 ? 16.25 1.205 -13.18 1 79.62 301 PRO B O 1
ATOM 7129 N N . ASN B 1 302 ? 15.344 1.701 -15.219 1 78.25 302 ASN B N 1
ATOM 7130 C CA . ASN B 1 302 ? 14.969 3.018 -14.719 1 78.25 302 ASN B CA 1
ATOM 7131 C C . ASN B 1 302 ? 13.484 3.076 -14.367 1 78.25 302 ASN B C 1
ATOM 7133 O O . ASN B 1 302 ? 12.633 2.666 -15.164 1 78.25 302 ASN B O 1
ATOM 7137 N N . VAL B 1 303 ? 13.336 3.445 -13.164 1 74.25 303 VAL B N 1
ATOM 7138 C CA . VAL B 1 303 ? 11.953 3.582 -12.742 1 74.25 303 VAL B CA 1
ATOM 7139 C C . VAL B 1 303 ? 11.469 5.008 -12.992 1 74.25 303 VAL B C 1
ATOM 7141 O O . VAL B 1 303 ? 12.133 5.973 -12.609 1 74.25 303 VAL B O 1
ATOM 7144 N N . GLU B 1 304 ? 10.492 5.047 -13.766 1 73.69 304 GLU B N 1
ATOM 7145 C CA . GLU B 1 304 ? 9.891 6.344 -14.062 1 73.69 304 GLU B CA 1
ATOM 7146 C C . GLU B 1 304 ? 9.172 6.91 -12.844 1 73.69 304 GLU B C 1
ATOM 7148 O O . GLU B 1 304 ? 8.305 6.254 -12.266 1 73.69 304 GLU B O 1
ATOM 7153 N N . GLU B 1 305 ? 9.469 8.086 -12.445 1 77.56 305 GLU B N 1
ATOM 7154 C CA . GLU B 1 305 ? 8.891 8.633 -11.227 1 77.56 305 GLU B CA 1
ATOM 7155 C C . GLU B 1 305 ? 7.734 9.586 -11.531 1 77.56 305 GLU B C 1
ATOM 7157 O O . GLU B 1 305 ? 6.73 9.602 -10.82 1 77.56 305 GLU B O 1
ATOM 7162 N N . SER B 1 306 ? 7.758 10.297 -12.578 1 79.31 306 SER B N 1
ATOM 7163 C CA . SER B 1 306 ? 6.805 11.367 -12.836 1 79.31 306 SER B CA 1
ATOM 7164 C C . SER B 1 306 ? 5.426 10.812 -13.188 1 79.31 306 SER B C 1
ATOM 7166 O O . SER B 1 306 ? 4.41 11.305 -12.695 1 79.31 306 SER B O 1
ATOM 7168 N N . HIS B 1 307 ? 5.387 9.719 -13.969 1 90 307 HIS B N 1
ATOM 7169 C CA . HIS B 1 307 ? 4.129 9.117 -14.398 1 90 307 HIS B CA 1
ATOM 7170 C C . HIS B 1 307 ? 4.031 7.66 -13.969 1 90 307 HIS B C 1
ATOM 7172 O O . HIS B 1 307 ? 3.625 6.801 -14.75 1 90 307 HIS B O 1
ATOM 7178 N N . TRP B 1 308 ? 4.402 7.492 -12.742 1 90 308 TRP B N 1
ATOM 7179 C CA . TRP B 1 308 ? 4.508 6.133 -12.219 1 90 308 TRP B CA 1
ATOM 7180 C C . TRP B 1 308 ? 3.15 5.438 -12.227 1 90 308 TRP B C 1
ATOM 7182 O O . TRP B 1 308 ? 3.01 4.344 -12.773 1 90 308 TRP B O 1
ATOM 7192 N N . LEU B 1 309 ? 2.096 6.082 -11.703 1 91.62 309 LEU B N 1
ATOM 7193 C CA . LEU B 1 309 ? 0.791 5.445 -11.539 1 91.62 309 LEU B CA 1
ATOM 7194 C C . LEU B 1 309 ? 0.136 5.195 -12.891 1 91.62 309 LEU B C 1
ATOM 7196 O O . LEU B 1 309 ? -0.423 4.121 -13.125 1 91.62 309 LEU B O 1
ATOM 7200 N N . SER B 1 310 ? 0.239 6.168 -13.742 1 93.12 310 SER B N 1
ATOM 7201 C CA . SER B 1 310 ? -0.334 6.004 -15.078 1 93.12 310 SER B CA 1
ATOM 7202 C C . SER B 1 310 ? 0.415 4.941 -15.867 1 93.12 310 SER B C 1
ATOM 7204 O O . SER B 1 310 ? -0.194 4.176 -16.625 1 93.12 310 SER B O 1
ATOM 7206 N N . SER B 1 311 ? 1.752 4.934 -15.727 1 93.5 311 SER B N 1
ATOM 7207 C CA . SER B 1 311 ? 2.549 3.908 -16.391 1 93.5 311 SER B CA 1
ATOM 7208 C C . SER B 1 311 ? 2.197 2.516 -15.883 1 93.5 311 SER B C 1
ATOM 7210 O O . SER B 1 311 ? 2.08 1.571 -16.672 1 93.5 311 SER B O 1
ATOM 7212 N N . LEU B 1 312 ? 2.023 2.422 -14.602 1 93.56 312 LEU B N 1
ATOM 7213 C CA . LEU B 1 312 ? 1.655 1.147 -13.992 1 93.56 312 LEU B CA 1
ATOM 7214 C C . LEU B 1 312 ? 0.286 0.688 -14.484 1 93.56 312 LEU B C 1
ATOM 7216 O O . LEU B 1 312 ? 0.1 -0.488 -14.805 1 93.56 312 LEU B O 1
ATOM 7220 N N . GLU B 1 313 ? -0.629 1.608 -14.547 1 93.5 313 GLU B N 1
ATOM 7221 C CA . GLU B 1 313 ? -1.969 1.279 -15.023 1 93.5 313 GLU B CA 1
ATOM 7222 C C . GLU B 1 313 ? -1.937 0.793 -16.469 1 93.5 313 GLU B C 1
ATOM 7224 O O . GLU B 1 313 ? -2.676 -0.121 -16.844 1 93.5 313 GLU B O 1
ATOM 7229 N N . SER B 1 314 ? -1.059 1.408 -17.234 1 94.62 314 SER B N 1
ATOM 7230 C CA . SER B 1 314 ? -0.985 1.106 -18.672 1 94.62 314 SER B CA 1
ATOM 7231 C C . SER B 1 314 ? -0.46 -0.306 -18.906 1 94.62 314 SER B C 1
ATOM 7233 O O . SER B 1 314 ? -0.652 -0.871 -19.984 1 94.62 314 SER B O 1
ATOM 7235 N N . THR B 1 315 ? 0.258 -0.878 -17.938 1 96.75 315 THR B N 1
ATOM 7236 C CA . THR B 1 315 ? 0.738 -2.248 -18.078 1 96.75 315 THR B CA 1
ATOM 7237 C C . THR B 1 315 ? -0.417 -3.24 -17.969 1 96.75 315 THR B C 1
ATOM 7239 O O . THR B 1 315 ? -0.307 -4.383 -18.406 1 96.75 315 THR B O 1
ATOM 7242 N N . HIS B 1 316 ? -1.514 -2.873 -17.219 1 96.88 316 HIS B N 1
ATOM 7243 C CA . HIS B 1 316 ? -2.703 -3.676 -16.953 1 96.88 316 HIS B CA 1
ATOM 7244 C C . HIS B 1 316 ? -2.379 -4.867 -16.062 1 96.88 316 HIS B C 1
ATOM 7246 O O . HIS B 1 316 ? -3.203 -5.77 -15.898 1 96.88 316 HIS B O 1
ATOM 7252 N N . TRP B 1 317 ? -1.18 -4.887 -15.5 1 97.75 317 TRP B N 1
ATOM 7253 C CA . TRP B 1 317 ? -0.778 -6.027 -14.688 1 97.75 317 TRP B CA 1
ATOM 7254 C C . TRP B 1 317 ? -1.708 -6.191 -13.484 1 97.75 317 TRP B C 1
ATOM 7256 O O . TRP B 1 317 ? -2.24 -7.281 -13.25 1 97.75 317 TRP B O 1
ATOM 7266 N N . LEU B 1 318 ? -1.964 -5.129 -12.781 1 96.94 318 LEU B N 1
ATOM 7267 C CA . LEU B 1 318 ? -2.816 -5.191 -11.602 1 96.94 318 LEU B CA 1
ATOM 7268 C C . LEU B 1 318 ? -4.262 -5.484 -11.984 1 96.94 318 LEU B C 1
ATOM 7270 O O . LEU B 1 318 ? -4.996 -6.125 -11.234 1 96.94 318 LEU B O 1
ATOM 7274 N N . GLU B 1 319 ? -4.637 -5.043 -13.133 1 96.81 319 GLU B N 1
ATOM 7275 C CA . GLU B 1 319 ? -5.977 -5.359 -13.625 1 96.81 319 GLU B CA 1
ATOM 7276 C C . GLU B 1 319 ? -6.148 -6.859 -13.836 1 96.81 319 GLU B C 1
ATOM 7278 O O . GLU B 1 319 ? -7.199 -7.418 -13.523 1 96.81 319 GLU B O 1
ATOM 7283 N N . HIS B 1 320 ? -5.148 -7.445 -14.43 1 98 320 HIS B N 1
ATOM 7284 C CA . HIS B 1 320 ? -5.203 -8.891 -14.633 1 98 320 HIS B CA 1
ATOM 7285 C C . HIS B 1 320 ? -5.211 -9.633 -13.305 1 98 320 HIS B C 1
ATOM 7287 O O . HIS B 1 320 ? -5.918 -10.633 -13.156 1 98 320 HIS B O 1
ATOM 7293 N N . ILE B 1 321 ? -4.414 -9.188 -12.359 1 98.25 321 ILE B N 1
ATOM 7294 C CA . ILE B 1 321 ? -4.418 -9.773 -11.023 1 98.25 321 ILE B CA 1
ATOM 7295 C C . ILE B 1 321 ? -5.816 -9.672 -10.422 1 98.25 321 ILE B C 1
ATOM 7297 O O . ILE B 1 321 ? -6.309 -10.625 -9.82 1 98.25 321 ILE B O 1
ATOM 7301 N N . LYS B 1 322 ? -6.426 -8.516 -10.578 1 97.31 322 LYS B N 1
ATOM 7302 C CA . LYS B 1 322 ? -7.773 -8.266 -10.078 1 97.31 322 LYS B CA 1
ATOM 7303 C C . LYS B 1 322 ? -8.773 -9.258 -10.664 1 97.31 322 LYS B C 1
ATOM 7305 O O . LYS B 1 322 ? -9.609 -9.805 -9.938 1 97.31 322 LYS B O 1
ATOM 7310 N N . LEU B 1 323 ? -8.68 -9.5 -11.922 1 97.75 323 LEU B N 1
ATOM 7311 C CA . LEU B 1 323 ? -9.625 -10.383 -12.602 1 97.75 323 LEU B CA 1
ATOM 7312 C C . LEU B 1 323 ? -9.461 -11.82 -12.125 1 97.75 323 LEU B C 1
ATOM 7314 O O . LEU B 1 323 ? -10.445 -12.531 -11.914 1 97.75 323 LEU B O 1
ATOM 7318 N N . VAL B 1 324 ? -8.266 -12.266 -11.977 1 98.56 324 VAL B N 1
ATOM 7319 C CA . VAL B 1 324 ? -7.996 -13.617 -11.508 1 98.56 324 VAL B CA 1
ATOM 7320 C C . VAL B 1 324 ? -8.531 -13.789 -10.086 1 98.56 324 VAL B C 1
ATOM 7322 O O . VAL B 1 324 ? -9.211 -14.773 -9.789 1 98.56 324 VAL B O 1
ATOM 7325 N N . LEU B 1 325 ? -8.227 -12.828 -9.234 1 98.31 325 LEU B N 1
ATOM 7326 C CA . LEU B 1 325 ? -8.695 -12.883 -7.855 1 98.31 325 LEU B CA 1
ATOM 7327 C C . LEU B 1 325 ? -10.219 -12.844 -7.797 1 98.31 325 LEU B C 1
ATOM 7329 O O . LEU B 1 325 ? -10.828 -13.594 -7.027 1 98.31 325 LEU B O 1
ATOM 7333 N N . SER B 1 326 ? -10.812 -11.984 -8.594 1 97.88 326 SER B N 1
ATOM 7334 C CA . SER B 1 326 ? -12.266 -11.875 -8.633 1 97.88 326 SER B CA 1
ATOM 7335 C C . SER B 1 326 ? -12.906 -13.195 -9.055 1 97.88 326 SER B C 1
ATOM 7337 O O . SER B 1 326 ? -13.914 -13.609 -8.484 1 97.88 326 SER B O 1
ATOM 7339 N N . GLY B 1 327 ? -12.328 -13.789 -10.07 1 98.56 327 GLY B N 1
ATOM 7340 C CA . GLY B 1 327 ? -12.82 -15.094 -10.492 1 98.56 327 GLY B CA 1
ATOM 7341 C C . GLY B 1 327 ? -12.719 -16.141 -9.398 1 98.56 327 GLY B C 1
ATOM 7342 O O . GLY B 1 327 ? -13.664 -16.906 -9.18 1 98.56 327 GLY B O 1
ATOM 7343 N N . ALA B 1 328 ? -11.617 -16.234 -8.758 1 98.75 328 ALA B N 1
ATOM 7344 C CA . ALA B 1 328 ? -11.414 -17.203 -7.68 1 98.75 328 ALA B CA 1
ATOM 7345 C C . ALA B 1 328 ? -12.406 -16.969 -6.543 1 98.75 328 ALA B C 1
ATOM 7347 O O . ALA B 1 328 ? -12.883 -17.922 -5.93 1 98.75 328 ALA B O 1
ATOM 7348 N N . ILE B 1 329 ? -12.688 -15.711 -6.25 1 98.38 329 ILE B N 1
ATOM 7349 C CA . ILE B 1 329 ? -13.641 -15.352 -5.199 1 98.38 329 ILE B CA 1
ATOM 7350 C C . ILE B 1 329 ? -15.031 -15.875 -5.559 1 98.38 329 ILE B C 1
ATOM 7352 O O . ILE B 1 329 ? -15.742 -16.391 -4.699 1 98.38 329 ILE B O 1
ATOM 7356 N N . GLN B 1 330 ? -15.414 -15.719 -6.766 1 98.38 330 GLN B N 1
ATOM 7357 C CA . GLN B 1 330 ? -16.719 -16.203 -7.219 1 98.38 330 GLN B CA 1
ATOM 7358 C C . GLN B 1 330 ? -16.828 -17.719 -7.047 1 98.38 330 GLN B C 1
ATOM 7360 O O . GLN B 1 330 ? -17.844 -18.234 -6.59 1 98.38 330 GLN B O 1
ATOM 7365 N N . VAL B 1 331 ? -15.781 -18.375 -7.406 1 98.69 331 VAL B N 1
ATOM 7366 C CA . VAL B 1 331 ? -15.742 -19.828 -7.262 1 98.69 331 VAL B CA 1
ATOM 7367 C C . VAL B 1 331 ? -15.875 -20.219 -5.789 1 98.69 331 VAL B C 1
ATOM 7369 O O . VAL B 1 331 ? -16.703 -21.062 -5.43 1 98.69 331 VAL B O 1
ATOM 7372 N N . ALA B 1 332 ? -15.047 -19.609 -4.973 1 98.44 332 ALA B N 1
ATOM 7373 C CA . ALA B 1 332 ? -15.047 -19.906 -3.543 1 98.44 332 ALA B CA 1
ATOM 7374 C C . ALA B 1 332 ? -16.406 -19.594 -2.922 1 98.44 332 ALA B C 1
ATOM 7376 O O . ALA B 1 332 ? -16.906 -20.359 -2.088 1 98.44 332 ALA B O 1
ATOM 7377 N N . ASP B 1 333 ? -16.969 -18.484 -3.33 1 97.56 333 ASP B N 1
ATOM 7378 C CA . ASP B 1 333 ? -18.25 -18.062 -2.785 1 97.56 333 ASP B CA 1
ATOM 7379 C C . ASP B 1 333 ? -19.359 -19.047 -3.143 1 97.56 333 ASP B C 1
ATOM 7381 O O . ASP B 1 333 ? -20.188 -19.391 -2.301 1 97.56 333 ASP B O 1
ATOM 7385 N N . LYS B 1 334 ? -19.406 -19.516 -4.332 1 97.94 334 LYS B N 1
ATOM 7386 C CA . LYS B 1 334 ? -20.406 -20.469 -4.797 1 97.94 334 LYS B CA 1
ATOM 7387 C C . LYS B 1 334 ? -20.281 -21.797 -4.055 1 97.94 334 LYS B C 1
ATOM 7389 O O . LYS B 1 334 ? -21.297 -22.375 -3.641 1 97.94 334 LYS B O 1
ATOM 7394 N N . VAL B 1 335 ? -19.109 -22.281 -3.873 1 98.06 335 VAL B N 1
ATOM 7395 C CA . VAL B 1 335 ? -18.875 -23.562 -3.211 1 98.06 335 VAL B CA 1
ATOM 7396 C C . VAL B 1 335 ? -19.188 -23.438 -1.721 1 98.06 335 VAL B C 1
ATOM 7398 O O . VAL B 1 335 ? -19.766 -24.344 -1.125 1 98.06 335 VAL B O 1
ATOM 7401 N N . SER B 1 336 ? -18.781 -22.297 -1.181 1 96.56 336 SER B N 1
ATOM 7402 C CA . SER B 1 336 ? -19.047 -22.062 0.235 1 96.56 336 SER B CA 1
ATOM 7403 C C . SER B 1 336 ? -20.547 -22.016 0.514 1 96.56 336 SER B C 1
ATOM 7405 O O . SER B 1 336 ? -21 -22.375 1.602 1 96.56 336 SER B O 1
ATOM 7407 N N . SER B 1 337 ? -21.281 -21.594 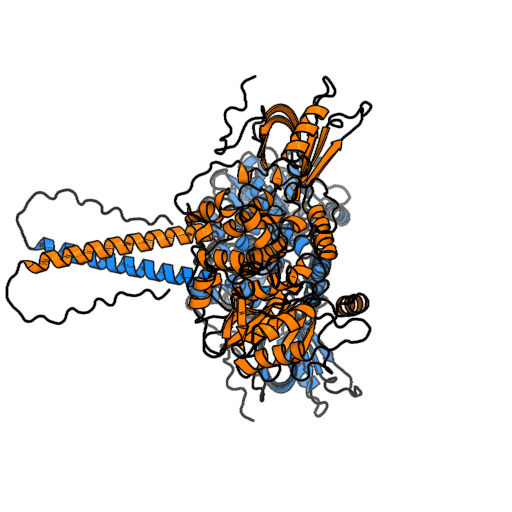-0.46 1 95.62 337 SER B N 1
ATOM 7408 C CA . SER B 1 337 ? -22.719 -21.484 -0.311 1 95.62 337 SER B CA 1
ATOM 7409 C C . SER B 1 337 ? -23.406 -22.828 -0.506 1 95.62 337 SER B C 1
ATOM 7411 O O . SER B 1 337 ? -24.625 -22.953 -0.323 1 95.62 337 SER B O 1
ATOM 7413 N N . GLY B 1 338 ? -22.656 -23.828 -0.956 1 96.88 338 GLY B N 1
ATOM 7414 C CA . GLY B 1 338 ? -23.203 -25.172 -1.012 1 96.88 338 GLY B CA 1
ATOM 7415 C C . GLY B 1 338 ? -23.406 -25.672 -2.428 1 96.88 338 GLY B C 1
ATOM 7416 O O . GLY B 1 338 ? -23.938 -26.766 -2.633 1 96.88 338 GLY B O 1
ATOM 7417 N N . SER B 1 339 ? -22.969 -24.922 -3.416 1 97.94 339 SER B N 1
ATOM 7418 C CA . SER B 1 339 ? -23.141 -25.328 -4.809 1 97.94 339 SER B CA 1
ATOM 7419 C C . SER B 1 339 ? -21.828 -25.812 -5.406 1 97.94 339 SER B C 1
ATOM 7421 O O . SER B 1 339 ? -20.781 -25.172 -5.258 1 97.94 339 SER B O 1
ATOM 7423 N N . SER B 1 340 ? -21.859 -26.969 -6.047 1 98.31 340 SER B N 1
ATOM 7424 C CA . SER B 1 340 ? -20.688 -27.469 -6.742 1 98.31 340 SER B CA 1
ATOM 7425 C C . SER B 1 340 ? -20.391 -26.656 -7.996 1 98.31 340 SER B C 1
ATOM 7427 O O . SER B 1 340 ? -21.281 -26.047 -8.57 1 98.31 340 SER B O 1
ATOM 7429 N N . VAL B 1 341 ? -19.141 -26.641 -8.359 1 98.75 341 VAL B N 1
ATOM 7430 C CA . VAL B 1 341 ? -18.781 -25.828 -9.516 1 98.75 341 VAL B CA 1
ATOM 7431 C C . VAL B 1 341 ? -17.828 -26.609 -10.414 1 98.75 341 VAL B C 1
ATOM 7433 O O . VAL B 1 341 ? -17.156 -27.547 -9.961 1 98.75 341 VAL B O 1
ATOM 7436 N N . VAL B 1 342 ? -17.797 -26.281 -11.695 1 98.75 342 VAL B N 1
ATOM 7437 C CA . VAL B 1 342 ? -16.844 -26.75 -12.688 1 98.75 342 VAL B CA 1
ATOM 7438 C C . VAL B 1 342 ? -16.031 -25.578 -13.234 1 98.75 342 VAL B C 1
ATOM 7440 O O . VAL B 1 342 ? -16.609 -24.562 -13.656 1 98.75 342 VAL B O 1
ATOM 7443 N N . VAL B 1 343 ? -14.75 -25.641 -13.125 1 98.81 343 VAL B N 1
ATOM 7444 C CA . VAL B 1 343 ? -13.883 -24.578 -13.594 1 98.81 343 VAL B CA 1
ATOM 7445 C C . VAL B 1 343 ? -13.062 -25.047 -14.797 1 98.81 343 VAL B C 1
ATOM 7447 O O . VAL B 1 343 ? -12.453 -26.125 -14.75 1 98.81 343 VAL B O 1
ATOM 7450 N N . HIS B 1 344 ? -13.086 -24.312 -15.828 1 97.5 344 HIS B N 1
ATOM 7451 C CA . HIS B 1 344 ? -12.25 -24.719 -16.953 1 97.5 344 HIS B CA 1
ATOM 7452 C C . HIS B 1 344 ? -11.883 -23.516 -17.812 1 97.5 344 HIS B C 1
ATOM 7454 O O . HIS B 1 344 ? -12.328 -22.391 -17.562 1 97.5 344 HIS B O 1
ATOM 7460 N N . CYS B 1 345 ? -11.016 -23.703 -18.703 1 95.94 345 CYS B N 1
ATOM 7461 C CA . CYS B 1 345 ? -10.648 -22.812 -19.797 1 95.94 345 CYS B CA 1
ATOM 7462 C C . CYS B 1 345 ? -10.484 -23.594 -21.094 1 95.94 345 CYS B C 1
ATOM 7464 O O . CYS B 1 345 ? -11.258 -24.5 -21.391 1 95.94 345 CYS B O 1
ATOM 7466 N N . SER B 1 346 ? -9.523 -23.297 -21.984 1 95.94 346 SER B N 1
ATOM 7467 C CA . SER B 1 346 ? -9.375 -24.031 -23.219 1 95.94 346 SER B CA 1
ATOM 7468 C C . SER B 1 346 ? -8.828 -25.438 -22.969 1 95.94 346 SER B C 1
ATOM 7470 O O . SER B 1 346 ? -9.531 -26.422 -23.188 1 95.94 346 SER B O 1
ATOM 7472 N N . ASP B 1 347 ? -7.672 -25.516 -22.328 1 95.12 347 ASP B N 1
ATOM 7473 C CA . ASP B 1 347 ? -7.059 -26.828 -22.078 1 95.12 347 ASP B CA 1
ATOM 7474 C C . ASP B 1 347 ? -7.035 -27.141 -20.578 1 95.12 347 ASP B C 1
ATOM 7476 O O . ASP B 1 347 ? -6.766 -28.281 -20.188 1 95.12 347 ASP B O 1
ATOM 7480 N N . GLY B 1 348 ? -7.227 -26.188 -19.766 1 96.31 348 GLY B N 1
ATOM 7481 C CA . GLY B 1 348 ? -7.488 -26.438 -18.359 1 96.31 348 GLY B CA 1
ATOM 7482 C C . GLY B 1 348 ? -6.227 -26.578 -17.531 1 96.31 348 GLY B C 1
ATOM 7483 O O . GLY B 1 348 ? -6.227 -27.234 -16.484 1 96.31 348 GLY B O 1
ATOM 7484 N N . TRP B 1 349 ? -5.109 -25.984 -18 1 96.5 349 TRP B N 1
ATOM 7485 C CA . TRP B 1 349 ? -3.902 -26.188 -17.203 1 96.5 349 TRP B CA 1
ATOM 7486 C C . TRP B 1 349 ? -3.314 -24.859 -16.766 1 96.5 349 TRP B C 1
ATOM 7488 O O . TRP B 1 349 ? -2.371 -24.828 -15.969 1 96.5 349 TRP B O 1
ATOM 7498 N N . ASP B 1 350 ? -3.738 -23.672 -17.156 1 97.94 350 ASP B N 1
ATOM 7499 C CA . ASP B 1 350 ? -3.193 -22.375 -16.766 1 97.94 350 ASP B CA 1
ATOM 7500 C C . ASP B 1 350 ? -4.152 -21.625 -15.844 1 97.94 350 ASP B C 1
ATOM 7502 O O . ASP B 1 350 ? -4.09 -21.781 -14.617 1 97.94 350 ASP B O 1
ATOM 7506 N N . ARG B 1 351 ? -5.215 -20.922 -16.516 1 98.5 351 ARG B N 1
ATOM 7507 C CA . ARG B 1 351 ? -6.16 -20.125 -15.75 1 98.5 351 ARG B CA 1
ATOM 7508 C C . ARG B 1 351 ? -6.965 -21 -14.789 1 98.5 351 ARG B C 1
ATOM 7510 O O . ARG B 1 351 ? -7.328 -20.562 -13.703 1 98.5 351 ARG B O 1
ATOM 7517 N N . THR B 1 352 ? -7.207 -22.25 -15.188 1 98.75 352 THR B N 1
ATOM 7518 C CA . THR B 1 352 ? -7.949 -23.188 -14.359 1 98.75 352 THR B CA 1
ATOM 7519 C C . THR B 1 352 ? -7.199 -23.469 -13.055 1 98.75 352 THR B C 1
ATOM 7521 O O . THR B 1 352 ? -7.789 -23.438 -11.977 1 98.75 352 THR B O 1
ATOM 7524 N N . ALA B 1 353 ? -5.91 -23.703 -13.188 1 98.69 353 ALA B N 1
ATOM 7525 C CA . ALA B 1 353 ? -5.09 -23.969 -12.008 1 98.69 353 ALA B CA 1
ATOM 7526 C C . ALA B 1 353 ? -5.047 -22.75 -11.094 1 98.69 353 ALA B C 1
ATOM 7528 O O . ALA B 1 353 ? -5.047 -22.875 -9.867 1 98.69 353 ALA B O 1
ATOM 7529 N N . GLN B 1 354 ? -5.008 -21.547 -11.648 1 98.81 354 GLN B N 1
ATOM 7530 C CA . GLN B 1 354 ? -5.016 -20.312 -10.859 1 98.81 354 GLN B CA 1
ATOM 7531 C C . GLN B 1 354 ? -6.297 -20.203 -10.031 1 98.81 354 GLN B C 1
ATOM 7533 O O . GLN B 1 354 ? -6.246 -19.953 -8.828 1 98.81 354 GLN B O 1
ATOM 7538 N N . LEU B 1 355 ? -7.398 -20.438 -10.695 1 98.88 355 LEU B N 1
ATOM 7539 C CA . LEU B 1 355 ? -8.703 -20.25 -10.07 1 98.88 355 LEU B CA 1
ATOM 7540 C C . LEU B 1 355 ? -8.945 -21.297 -8.992 1 98.88 355 LEU B C 1
ATOM 7542 O O . LEU B 1 355 ? -9.367 -20.969 -7.879 1 98.88 355 LEU B O 1
ATOM 7546 N N . THR B 1 356 ? -8.68 -22.578 -9.281 1 98.81 356 THR B N 1
ATOM 7547 C CA . THR B 1 356 ? -8.938 -23.641 -8.32 1 98.81 356 THR B CA 1
ATOM 7548 C C . THR B 1 356 ? -8.016 -23.516 -7.113 1 98.81 356 THR B C 1
ATOM 7550 O O . THR B 1 356 ? -8.461 -23.672 -5.973 1 98.81 356 THR B O 1
ATOM 7553 N N . SER B 1 357 ? -6.738 -23.234 -7.363 1 98.81 357 SER B N 1
ATOM 7554 C CA . SER B 1 357 ? -5.777 -23.109 -6.27 1 98.81 357 SER B CA 1
ATOM 7555 C C . SER B 1 357 ? -6.109 -21.938 -5.363 1 98.81 357 SER B C 1
ATOM 7557 O O . SER B 1 357 ? -6.062 -22.062 -4.137 1 98.81 357 SER B O 1
ATOM 7559 N N . LEU B 1 358 ? -6.449 -20.797 -5.945 1 98.88 358 LEU B N 1
ATOM 7560 C CA . LEU B 1 358 ? -6.781 -19.625 -5.148 1 98.88 358 LEU B CA 1
ATOM 7561 C C . LEU B 1 358 ? -8.078 -19.844 -4.371 1 98.88 358 LEU B C 1
ATOM 7563 O O . LEU B 1 358 ? -8.18 -19.438 -3.209 1 98.88 358 LEU B O 1
ATOM 7567 N N . ALA B 1 359 ? -9.016 -20.469 -5.012 1 98.75 359 ALA B N 1
ATOM 7568 C CA . ALA B 1 359 ? -10.266 -20.766 -4.32 1 98.75 359 ALA B CA 1
ATOM 7569 C C . ALA B 1 359 ? -10.023 -21.703 -3.131 1 98.75 359 ALA B C 1
ATOM 7571 O O . ALA B 1 359 ? -10.602 -21.5 -2.059 1 98.75 359 ALA B O 1
ATOM 7572 N N . MET B 1 360 ? -9.195 -22.672 -3.354 1 98.56 360 MET B N 1
ATOM 7573 C CA . MET B 1 360 ? -8.867 -23.609 -2.283 1 98.56 360 MET B CA 1
ATOM 7574 C C . MET B 1 360 ? -8.156 -22.906 -1.136 1 98.56 360 MET B C 1
ATOM 7576 O O . MET B 1 360 ? -8.391 -23.219 0.033 1 98.56 360 MET B O 1
ATOM 7580 N N . LEU B 1 361 ? -7.312 -21.969 -1.471 1 97.94 361 LEU B N 1
ATOM 7581 C CA . LEU B 1 361 ? -6.637 -21.172 -0.449 1 97.94 361 LEU B CA 1
ATOM 7582 C C . LEU B 1 361 ? -7.641 -20.375 0.372 1 97.94 361 LEU B C 1
ATOM 7584 O O . LEU B 1 361 ? -7.449 -20.172 1.571 1 97.94 361 LEU B O 1
ATOM 7588 N N . MET B 1 362 ? -8.672 -19.922 -0.261 1 98.06 362 MET B N 1
ATOM 7589 C CA . MET B 1 362 ? -9.711 -19.141 0.412 1 98.06 362 MET B CA 1
ATOM 7590 C C . MET B 1 362 ? -10.578 -20.031 1.286 1 98.06 362 MET B C 1
ATOM 7592 O O . MET B 1 362 ? -10.992 -19.641 2.375 1 98.06 362 MET B O 1
ATOM 7596 N N . LEU B 1 363 ? -10.805 -21.234 0.902 1 97.31 363 LEU B N 1
ATOM 7597 C CA . LEU B 1 363 ? -11.828 -22.078 1.498 1 97.31 363 LEU B CA 1
ATOM 7598 C C . LEU B 1 363 ? -11.227 -22.953 2.6 1 97.31 363 LEU B C 1
ATOM 7600 O O . LEU B 1 363 ? -11.922 -23.312 3.555 1 97.31 363 LEU B O 1
ATOM 7604 N N . ASP B 1 364 ? -9.953 -23.344 2.441 1 96.31 364 ASP B N 1
ATOM 7605 C CA . ASP B 1 364 ? -9.352 -24.359 3.305 1 96.31 364 ASP B CA 1
ATOM 7606 C C . ASP B 1 364 ? -8.094 -23.828 3.982 1 96.31 364 ASP B C 1
ATOM 7608 O O . ASP B 1 364 ? -7.07 -23.609 3.328 1 96.31 364 ASP B O 1
ATOM 7612 N N . SER B 1 365 ? -8.102 -23.719 5.262 1 95.62 365 SER B N 1
ATOM 7613 C CA . SER B 1 365 ? -7.004 -23.125 6.035 1 95.62 365 SER B CA 1
ATOM 7614 C C . SER B 1 365 ? -5.77 -24.031 6.004 1 95.62 365 SER B C 1
ATOM 7616 O O . SER B 1 365 ? -4.656 -23.562 6.258 1 95.62 365 SER B O 1
ATOM 7618 N N . TYR B 1 366 ? -5.953 -25.312 5.68 1 96.06 366 TYR B N 1
ATOM 7619 C CA . TYR B 1 366 ? -4.809 -26.219 5.578 1 96.06 366 TYR B CA 1
ATOM 7620 C C . TYR B 1 366 ? -3.816 -25.719 4.535 1 96.06 366 TYR B C 1
ATOM 7622 O O . TYR B 1 366 ? -2.604 -25.75 4.758 1 96.06 366 TYR B O 1
ATOM 7630 N N . TYR B 1 367 ? -4.328 -25.266 3.449 1 97.62 367 TYR B N 1
ATOM 7631 C CA . TYR B 1 367 ? -3.459 -24.844 2.354 1 97.62 367 TYR B CA 1
ATOM 7632 C C . TYR B 1 367 ? -2.74 -23.547 2.691 1 97.62 367 TYR B C 1
ATOM 7634 O O . TYR B 1 367 ? -1.829 -23.125 1.973 1 97.62 367 TYR B O 1
ATOM 7642 N N . ARG B 1 368 ? -3.117 -22.938 3.791 1 97.44 368 ARG B N 1
ATOM 7643 C CA . ARG B 1 368 ? -2.49 -21.688 4.227 1 97.44 368 ARG B CA 1
ATOM 7644 C C . ARG B 1 368 ? -1.334 -21.969 5.184 1 97.44 368 ARG B C 1
ATOM 7646 O O . ARG B 1 368 ? -0.629 -21.047 5.594 1 97.44 368 ARG B O 1
ATOM 7653 N N . THR B 1 369 ? -1.146 -23.172 5.527 1 97.38 369 THR B N 1
ATOM 7654 C CA . THR B 1 369 ? 0.036 -23.594 6.273 1 97.38 369 THR B CA 1
ATOM 7655 C C . THR B 1 369 ? 1.228 -23.781 5.34 1 97.38 369 THR B C 1
ATOM 7657 O O . THR B 1 369 ? 1.07 -23.781 4.117 1 97.38 369 THR B O 1
ATOM 7660 N N . LEU B 1 370 ? 2.395 -23.922 5.879 1 98 370 LEU B N 1
ATOM 7661 C CA . LEU B 1 370 ? 3.594 -24.109 5.07 1 98 370 LEU B CA 1
ATOM 7662 C C . LEU B 1 370 ? 3.51 -25.422 4.289 1 98 370 LEU B C 1
ATOM 7664 O O . LEU B 1 370 ? 3.709 -25.438 3.072 1 98 370 LEU B O 1
ATOM 7668 N N . ARG B 1 371 ? 3.186 -26.484 4.973 1 97.5 371 ARG B N 1
ATOM 7669 C CA . ARG B 1 371 ? 3.076 -27.797 4.34 1 97.5 371 ARG B CA 1
ATOM 7670 C C . ARG B 1 371 ? 1.896 -27.844 3.377 1 97.5 371 ARG B C 1
ATOM 7672 O O . ARG B 1 371 ? 2.002 -28.406 2.281 1 97.5 371 ARG B O 1
ATOM 7679 N N . GLY B 1 372 ? 0.841 -27.281 3.826 1 98.06 372 GLY B N 1
ATOM 7680 C CA . GLY B 1 372 ? -0.355 -27.281 2.998 1 98.06 372 GLY B CA 1
ATOM 7681 C C . GLY B 1 372 ? -0.166 -26.562 1.679 1 98.06 372 GLY B C 1
ATOM 7682 O O . GLY B 1 372 ? -0.715 -26.969 0.654 1 98.06 372 GLY B O 1
ATOM 7683 N N . PHE B 1 373 ? 0.555 -25.531 1.728 1 98.75 373 PHE B N 1
ATOM 7684 C CA . PHE B 1 373 ? 0.796 -24.766 0.505 1 98.75 373 PHE B CA 1
ATOM 7685 C C . PHE B 1 373 ? 1.642 -25.578 -0.474 1 98.75 373 PHE B C 1
ATOM 7687 O O . PHE B 1 373 ? 1.413 -25.531 -1.685 1 98.75 373 PHE B O 1
ATOM 7694 N N . GLN B 1 374 ? 2.602 -26.266 0.061 1 98.75 374 GLN B N 1
ATOM 7695 C CA . GLN B 1 374 ? 3.412 -27.156 -0.768 1 98.75 374 GLN B CA 1
ATOM 7696 C C . GLN B 1 374 ? 2.553 -28.219 -1.425 1 98.75 374 GLN B C 1
ATOM 7698 O O . GLN B 1 374 ? 2.709 -28.516 -2.613 1 98.75 374 GLN B O 1
ATOM 7703 N N . VAL B 1 375 ? 1.647 -28.75 -0.638 1 98.75 375 VAL B N 1
ATOM 7704 C CA . VAL B 1 375 ? 0.751 -29.781 -1.131 1 98.75 375 VAL B CA 1
ATOM 7705 C C . VAL B 1 375 ? -0.142 -29.219 -2.232 1 98.75 375 VAL B C 1
ATOM 7707 O O . VAL B 1 375 ? -0.373 -29.875 -3.25 1 98.75 375 VAL B O 1
ATOM 7710 N N . LEU B 1 376 ? -0.592 -28.047 -2.014 1 98.81 376 LEU B N 1
ATOM 7711 C CA . LEU B 1 376 ? -1.457 -27.391 -2.986 1 98.81 376 LEU B CA 1
ATOM 7712 C C . LEU B 1 376 ? -0.747 -27.234 -4.328 1 98.81 376 LEU B C 1
ATOM 7714 O O . LEU B 1 376 ? -1.326 -27.516 -5.379 1 98.81 376 LEU B O 1
ATOM 7718 N N . LEU B 1 377 ? 0.495 -26.797 -4.316 1 98.81 377 LEU B N 1
ATOM 7719 C CA . LEU B 1 377 ? 1.26 -26.578 -5.543 1 98.81 377 LEU B CA 1
ATOM 7720 C C . LEU B 1 377 ? 1.546 -27.922 -6.234 1 98.81 377 LEU B C 1
ATOM 7722 O O . LEU B 1 377 ? 1.434 -28.016 -7.457 1 98.81 377 LEU B O 1
ATOM 7726 N N . GLU B 1 378 ? 1.889 -28.906 -5.469 1 98.62 378 GLU B N 1
ATOM 7727 C CA . GLU B 1 378 ? 2.178 -30.219 -6.031 1 98.62 378 GLU B CA 1
ATOM 7728 C C . GLU B 1 378 ? 0.939 -30.812 -6.684 1 98.62 378 GLU B C 1
ATOM 7730 O O . GLU B 1 378 ? 1.032 -31.438 -7.746 1 98.62 378 GLU B O 1
ATOM 7735 N N . LYS B 1 379 ? -0.147 -30.609 -6.09 1 98.38 379 LYS B N 1
ATOM 7736 C CA . LYS B 1 379 ? -1.378 -31.219 -6.582 1 98.38 379 LYS B CA 1
ATOM 7737 C C . LYS B 1 379 ? -1.946 -30.438 -7.766 1 98.38 379 LYS B C 1
ATOM 7739 O O . LYS B 1 379 ? -1.97 -30.938 -8.891 1 98.38 379 LYS B O 1
ATOM 7744 N N . GLU B 1 380 ? -2.23 -29.156 -7.578 1 98.06 380 GLU B N 1
ATOM 7745 C CA . GLU B 1 380 ? -3.031 -28.391 -8.531 1 98.06 380 GLU B CA 1
ATOM 7746 C C . GLU B 1 380 ? -2.184 -27.938 -9.711 1 98.06 380 GLU B C 1
ATOM 7748 O O . GLU B 1 380 ? -2.701 -27.734 -10.812 1 98.06 380 GLU B O 1
ATOM 7753 N N . TRP B 1 381 ? -0.881 -27.781 -9.516 1 98.69 381 TRP B N 1
ATOM 7754 C CA . TRP B 1 381 ? -0.041 -27.234 -10.578 1 98.69 381 TRP B CA 1
ATOM 7755 C C . TRP B 1 381 ? 0.852 -28.328 -11.18 1 98.69 381 TRP B C 1
ATOM 7757 O O . TRP B 1 381 ? 0.779 -28.609 -12.375 1 98.69 381 TRP B O 1
ATOM 7767 N N . ILE B 1 382 ? 1.567 -28.984 -10.344 1 98.31 382 ILE B N 1
ATOM 7768 C CA . ILE B 1 382 ? 2.576 -29.922 -10.828 1 98.31 382 ILE B CA 1
ATOM 7769 C C . ILE B 1 382 ? 1.902 -31.203 -11.305 1 98.31 382 ILE B C 1
ATOM 7771 O O . ILE B 1 382 ? 2.08 -31.609 -12.453 1 98.31 382 ILE B O 1
ATOM 7775 N N . SER B 1 383 ? 1.048 -31.797 -10.492 1 97.69 383 SER B N 1
ATOM 7776 C CA . SER B 1 383 ? 0.428 -33.062 -10.828 1 97.69 383 SER B CA 1
ATOM 7777 C C . SER B 1 383 ? -0.602 -32.906 -11.945 1 97.69 383 SER B C 1
ATOM 7779 O O . SER B 1 383 ? -0.69 -33.75 -12.844 1 97.69 383 SER B O 1
ATOM 7781 N N . PHE B 1 384 ? -1.319 -31.844 -11.898 1 98.25 384 PHE B N 1
ATOM 7782 C CA . PHE B 1 384 ? -2.404 -31.672 -12.859 1 98.25 384 PHE B CA 1
ATOM 7783 C C . PHE B 1 384 ? -1.905 -30.984 -14.125 1 98.25 384 PHE B C 1
ATOM 7785 O O . PHE B 1 384 ? -2.703 -30.562 -14.961 1 98.25 384 PHE B O 1
ATOM 7792 N N . GLY B 1 385 ? -0.704 -30.844 -14.234 1 98.19 385 GLY B N 1
ATOM 7793 C CA . GLY B 1 385 ? -0.058 -30.734 -15.531 1 98.19 385 GLY B CA 1
ATOM 7794 C C . GLY B 1 385 ? 0.021 -29.312 -16.047 1 98.19 385 GLY B C 1
ATOM 7795 O O . GLY B 1 385 ? -0.19 -29.047 -17.234 1 98.19 385 GLY B O 1
ATOM 7796 N N . HIS B 1 386 ? 0.257 -28.25 -15.18 1 98.44 386 HIS B N 1
ATOM 7797 C CA . HIS B 1 386 ? 0.658 -26.969 -15.719 1 98.44 386 HIS B CA 1
ATOM 7798 C C . HIS B 1 386 ? 1.955 -27.078 -16.516 1 98.44 386 HIS B C 1
ATOM 7800 O O . HIS B 1 386 ? 2.9 -27.734 -16.078 1 98.44 386 HIS B O 1
ATOM 7806 N N . LYS B 1 387 ? 1.961 -26.469 -17.656 1 98.12 387 LYS B N 1
ATOM 7807 C CA . LYS B 1 387 ? 3.088 -26.625 -18.578 1 98.12 387 LYS B CA 1
ATOM 7808 C C . LYS B 1 387 ? 4.25 -25.719 -18.172 1 98.12 387 LYS B C 1
ATOM 7810 O O . LYS B 1 387 ? 4.613 -24.812 -18.922 1 98.12 387 LYS B O 1
ATOM 7815 N N . PHE B 1 388 ? 4.965 -26.047 -17.156 1 98.5 388 PHE B N 1
ATOM 7816 C CA . PHE B 1 388 ? 6.039 -25.203 -16.625 1 98.5 388 PHE B CA 1
ATOM 7817 C C . PHE B 1 388 ? 7.156 -25.062 -17.656 1 98.5 388 PHE B C 1
ATOM 7819 O O . PHE B 1 388 ? 7.656 -23.953 -17.891 1 98.5 388 PHE B O 1
ATOM 7826 N N . ALA B 1 389 ? 7.574 -26.156 -18.25 1 97.5 389 ALA B N 1
ATOM 7827 C CA . ALA B 1 389 ? 8.68 -26.125 -19.203 1 97.5 389 ALA B CA 1
ATOM 7828 C C . ALA B 1 389 ? 8.383 -25.172 -20.359 1 97.5 389 ALA B C 1
ATOM 7830 O O . ALA B 1 389 ? 9.234 -24.359 -20.734 1 97.5 389 ALA B O 1
ATOM 7831 N N . SER B 1 390 ? 7.184 -25.266 -20.859 1 96.88 390 SER B N 1
ATOM 7832 C CA . SER B 1 390 ? 6.793 -24.438 -22 1 96.88 390 SER B CA 1
ATOM 7833 C C . SER B 1 390 ? 6.574 -22.984 -21.578 1 96.88 390 SER B C 1
ATOM 7835 O O . SER B 1 390 ? 6.938 -22.062 -22.312 1 96.88 390 SER B O 1
ATOM 7837 N N . ARG B 1 391 ? 5.965 -22.781 -20.484 1 98.12 391 ARG B N 1
ATOM 7838 C CA . ARG B 1 391 ? 5.602 -21.438 -20.047 1 98.12 391 ARG B CA 1
ATOM 7839 C C . ARG B 1 391 ? 6.832 -20.672 -19.578 1 98.12 391 ARG B C 1
ATOM 7841 O O . ARG B 1 391 ? 6.934 -19.453 -19.812 1 98.12 391 ARG B O 1
ATOM 7848 N N . ILE B 1 392 ? 7.785 -21.297 -18.953 1 97.69 392 ILE B N 1
ATOM 7849 C CA . ILE B 1 392 ? 8.961 -20.641 -18.406 1 97.69 392 ILE B CA 1
ATOM 7850 C C . ILE B 1 392 ? 10.102 -20.672 -19.422 1 97.69 392 ILE B C 1
ATOM 7852 O O . ILE B 1 392 ? 10.914 -19.75 -19.484 1 97.69 392 ILE B O 1
ATOM 7856 N N . GLY B 1 393 ? 10.188 -21.781 -20.234 1 96.94 393 GLY B N 1
ATOM 7857 C CA . GLY B 1 393 ? 11.289 -21.969 -21.172 1 96.94 393 GLY B CA 1
ATOM 7858 C C . GLY B 1 393 ? 12.57 -22.422 -20.5 1 96.94 393 GLY B C 1
ATOM 7859 O O . GLY B 1 393 ? 13.648 -21.906 -20.781 1 96.94 393 GLY B O 1
ATOM 7860 N N . HIS B 1 394 ? 12.484 -23.391 -19.625 1 96.44 394 HIS B N 1
ATOM 7861 C CA . HIS B 1 394 ? 13.656 -23.891 -18.906 1 96.44 394 HIS B CA 1
ATOM 7862 C C . HIS B 1 394 ? 14.719 -24.391 -19.875 1 96.44 394 HIS B C 1
ATOM 7864 O O . HIS B 1 394 ? 14.477 -25.328 -20.641 1 96.44 394 HIS B O 1
ATOM 7870 N N . GLY B 1 395 ? 15.82 -23.766 -19.875 1 95.5 395 GLY B N 1
ATOM 7871 C CA . GLY B 1 395 ? 16.969 -24.234 -20.641 1 95.5 395 GLY B CA 1
ATOM 7872 C C . GLY B 1 395 ? 16.766 -24.109 -22.141 1 95.5 395 GLY B C 1
ATOM 7873 O O . GLY B 1 395 ? 17.469 -24.766 -22.906 1 95.5 395 GLY B O 1
ATOM 7874 N N . ASP B 1 396 ? 15.82 -23.359 -22.547 1 95.19 396 ASP B N 1
ATOM 7875 C CA . ASP B 1 396 ? 15.484 -23.203 -23.953 1 95.19 396 ASP B CA 1
ATOM 7876 C C . ASP B 1 396 ? 15.922 -21.844 -24.469 1 95.19 396 ASP B C 1
ATOM 7878 O O . ASP B 1 396 ? 15.648 -20.812 -23.859 1 95.19 396 ASP B O 1
ATOM 7882 N N . LYS B 1 397 ? 16.594 -21.844 -25.594 1 94.31 397 LYS B N 1
ATOM 7883 C CA . LYS B 1 397 ? 17.156 -20.625 -26.156 1 94.31 397 LYS B CA 1
ATOM 7884 C C . LYS B 1 397 ? 16.094 -19.781 -26.844 1 94.31 397 LYS B C 1
ATOM 7886 O O . LYS B 1 397 ? 16.297 -18.578 -27.078 1 94.31 397 LYS B O 1
ATOM 7891 N N . ASN B 1 398 ? 14.984 -20.391 -27.172 1 94.19 398 ASN B N 1
ATOM 7892 C CA . ASN B 1 398 ? 13.953 -19.672 -27.906 1 94.19 398 ASN B CA 1
ATOM 7893 C C . ASN B 1 398 ? 13.156 -18.734 -27.016 1 94.19 398 ASN B C 1
ATOM 7895 O O . ASN B 1 398 ? 12.039 -19.062 -26.594 1 94.19 398 ASN B O 1
ATOM 7899 N N . HIS B 1 399 ? 13.625 -17.594 -26.922 1 90.19 399 HIS B N 1
ATOM 7900 C CA . HIS B 1 399 ? 13.016 -16.625 -26.031 1 90.19 399 HIS B CA 1
ATOM 7901 C C . HIS B 1 399 ? 11.727 -16.047 -26.625 1 90.19 399 HIS B C 1
ATOM 7903 O O . HIS B 1 399 ? 10.883 -15.531 -25.891 1 90.19 399 HIS B O 1
ATOM 7909 N N . ALA B 1 400 ? 11.516 -16.172 -27.906 1 91.75 400 ALA B N 1
ATOM 7910 C CA . ALA B 1 400 ? 10.359 -15.578 -28.578 1 91.75 400 ALA B CA 1
ATOM 7911 C C . ALA B 1 400 ? 9.219 -16.578 -28.719 1 91.75 400 ALA B C 1
ATOM 7913 O O . ALA B 1 400 ? 8.219 -16.312 -29.375 1 91.75 400 ALA B O 1
ATOM 7914 N N . ASP B 1 401 ? 9.453 -17.719 -28.109 1 93.75 401 ASP B N 1
ATOM 7915 C CA . ASP B 1 401 ? 8.398 -18.734 -28.125 1 93.75 401 ASP B CA 1
ATOM 7916 C C . ASP B 1 401 ? 7.086 -18.172 -27.594 1 93.75 401 ASP B C 1
ATOM 7918 O O . ASP B 1 401 ? 7.059 -17.562 -26.516 1 93.75 401 ASP B O 1
ATOM 7922 N N . GLN B 1 402 ? 6.027 -18.406 -28.25 1 95.06 402 GLN B N 1
ATOM 7923 C CA . GLN B 1 402 ? 4.719 -17.844 -27.922 1 95.06 402 GLN B CA 1
ATOM 7924 C C . GLN B 1 402 ? 4.098 -18.578 -26.734 1 95.06 402 GLN B C 1
ATOM 7926 O O . GLN B 1 402 ? 3.127 -18.094 -26.141 1 95.06 402 GLN B O 1
ATOM 7931 N N . ASP B 1 403 ? 4.68 -19.625 -26.344 1 95.38 403 ASP B N 1
ATOM 7932 C CA . ASP B 1 403 ? 4.137 -20.422 -25.25 1 95.38 403 ASP B CA 1
ATOM 7933 C C . ASP B 1 403 ? 4.629 -19.906 -23.906 1 95.38 403 ASP B C 1
ATOM 7935 O O . ASP B 1 403 ? 4.168 -20.344 -22.844 1 95.38 403 ASP B O 1
ATOM 7939 N N . ARG B 1 404 ? 5.535 -18.938 -23.922 1 96.94 404 ARG B N 1
ATOM 7940 C CA . ARG B 1 404 ? 6.012 -18.359 -22.672 1 96.94 404 ARG B CA 1
ATOM 7941 C C . ARG B 1 404 ? 4.938 -17.484 -22.031 1 96.94 404 ARG B C 1
ATOM 7943 O O . ARG B 1 404 ? 4.203 -16.781 -22.734 1 96.94 404 ARG B O 1
ATOM 7950 N N . SER B 1 405 ? 4.781 -17.625 -20.703 1 97.69 405 SER B N 1
ATOM 7951 C CA . SER B 1 405 ? 3.785 -16.797 -20.031 1 97.69 405 SER B CA 1
ATOM 7952 C C . SER B 1 405 ? 3.986 -16.812 -18.516 1 97.69 405 SER B C 1
ATOM 7954 O O . SER B 1 405 ? 4.402 -17.812 -17.953 1 97.69 405 SER B O 1
ATOM 7956 N N . PRO B 1 406 ? 3.697 -15.656 -17.859 1 98.19 406 PRO B N 1
ATOM 7957 C CA . PRO B 1 406 ? 3.893 -15.547 -16.422 1 98.19 406 PRO B CA 1
ATOM 7958 C C . PRO B 1 406 ? 2.668 -16 -15.625 1 98.19 406 PRO B C 1
ATOM 7960 O O . PRO B 1 406 ? 2.266 -15.328 -14.672 1 98.19 406 PRO B O 1
ATOM 7963 N N . ILE B 1 407 ? 2.107 -17.141 -15.922 1 98.56 407 ILE B N 1
ATOM 7964 C CA . ILE B 1 407 ? 0.866 -17.609 -15.312 1 98.56 407 ILE B CA 1
ATOM 7965 C C . ILE B 1 407 ? 1.108 -17.938 -13.844 1 98.56 407 ILE B C 1
ATOM 7967 O O . ILE B 1 407 ? 0.362 -17.5 -12.969 1 98.56 407 ILE B O 1
ATOM 7971 N N . PHE B 1 408 ? 2.135 -18.688 -13.609 1 98.81 408 PHE B N 1
ATOM 7972 C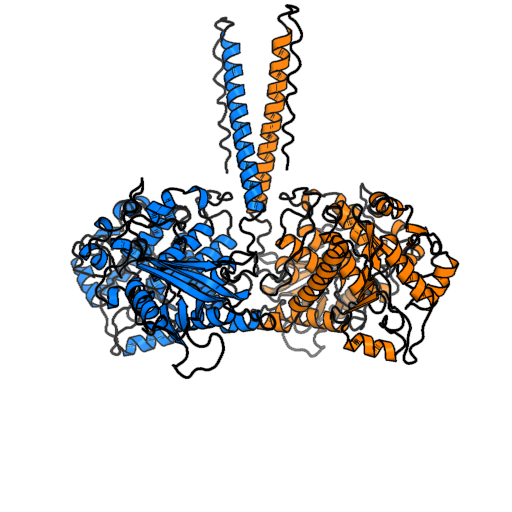 CA . PHE B 1 408 ? 2.436 -19.094 -12.242 1 98.81 408 PHE B CA 1
ATOM 7973 C C . PHE B 1 408 ? 2.867 -17.891 -11.406 1 98.81 408 PHE B C 1
ATOM 7975 O O . PHE B 1 408 ? 2.527 -17.812 -10.219 1 98.81 408 PHE B O 1
ATOM 7982 N N . LEU B 1 409 ? 3.635 -16.984 -11.977 1 98.62 409 LEU B N 1
ATOM 7983 C CA . LEU B 1 409 ? 4.004 -15.75 -11.297 1 98.62 409 LEU B CA 1
ATOM 7984 C C . LEU B 1 409 ? 2.766 -14.969 -10.875 1 98.62 409 LEU B C 1
ATOM 7986 O O . LEU B 1 409 ? 2.703 -14.445 -9.758 1 98.62 409 LEU B O 1
ATOM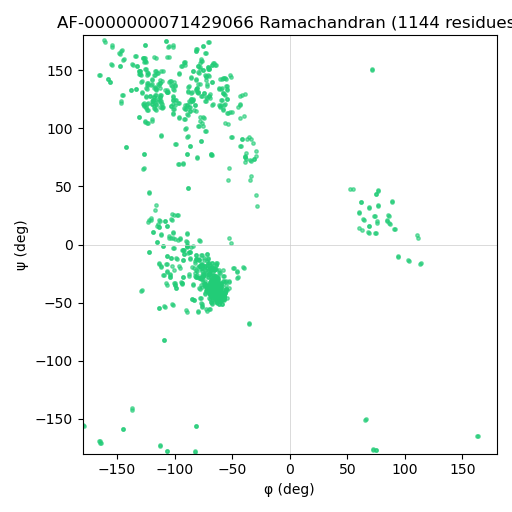 7990 N N . GLN B 1 410 ? 1.805 -14.875 -11.727 1 98.56 410 GLN B N 1
ATOM 7991 C CA . GLN B 1 410 ? 0.552 -14.195 -11.43 1 98.56 410 GLN B CA 1
ATOM 7992 C C . GLN B 1 410 ? -0.164 -14.844 -10.25 1 98.56 410 GLN B C 1
ATOM 7994 O O . GLN B 1 410 ? -0.721 -14.148 -9.398 1 98.56 410 GLN B O 1
ATOM 7999 N N . PHE B 1 411 ? -0.146 -16.156 -10.281 1 98.75 411 PHE B N 1
ATOM 8000 C CA . PHE B 1 411 ? -0.746 -16.891 -9.172 1 98.75 411 PHE B CA 1
ATOM 8001 C C . PHE B 1 411 ? -0.076 -16.516 -7.852 1 98.75 411 PHE B C 1
ATOM 8003 O O . PHE B 1 411 ? -0.754 -16.203 -6.871 1 98.75 411 PHE B O 1
ATOM 8010 N N . ILE B 1 412 ? 1.244 -16.578 -7.828 1 98.88 412 ILE B N 1
ATOM 8011 C CA . ILE B 1 412 ? 1.983 -16.266 -6.609 1 98.88 412 ILE B CA 1
ATOM 8012 C C . ILE B 1 412 ? 1.736 -14.82 -6.207 1 98.88 412 ILE B C 1
ATOM 8014 O O . ILE B 1 412 ? 1.653 -14.5 -5.016 1 98.88 412 ILE B O 1
ATOM 8018 N N . ASP B 1 413 ? 1.646 -13.906 -7.172 1 98.69 413 ASP B N 1
ATOM 8019 C CA . ASP B 1 413 ? 1.315 -12.508 -6.902 1 98.69 413 ASP B CA 1
ATOM 8020 C C . ASP B 1 413 ? -0.054 -12.391 -6.238 1 98.69 413 ASP B C 1
ATOM 8022 O O . ASP B 1 413 ? -0.228 -11.609 -5.301 1 98.69 413 ASP B O 1
ATOM 8026 N N . CYS B 1 414 ? -1.024 -13.156 -6.727 1 98.81 414 CYS B N 1
ATOM 8027 C CA . CYS B 1 414 ? -2.35 -13.164 -6.113 1 98.81 414 CYS B CA 1
ATOM 8028 C C . CYS B 1 414 ? -2.279 -13.641 -4.668 1 98.81 414 CYS B C 1
ATOM 8030 O O . CYS B 1 414 ? -2.973 -13.109 -3.801 1 98.81 414 CYS B O 1
ATOM 8032 N N . VAL B 1 415 ? -1.471 -14.664 -4.449 1 98.81 415 VAL B N 1
ATOM 8033 C CA . VAL B 1 415 ? -1.289 -15.156 -3.088 1 98.81 415 VAL B CA 1
ATOM 8034 C C . VAL B 1 415 ? -0.691 -14.062 -2.213 1 98.81 415 VAL B C 1
ATOM 8036 O O . VAL B 1 415 ? -1.112 -13.867 -1.069 1 98.81 415 VAL B O 1
ATOM 8039 N N . TRP B 1 416 ? 0.232 -13.344 -2.791 1 98.44 416 TRP B N 1
ATOM 8040 C CA . TRP B 1 416 ? 0.846 -12.242 -2.059 1 98.44 416 TRP B CA 1
ATOM 8041 C C . TRP B 1 416 ? -0.19 -11.18 -1.705 1 98.44 416 TRP B C 1
ATOM 8043 O O . TRP B 1 416 ? -0.205 -10.664 -0.583 1 98.44 416 TRP B O 1
ATOM 8053 N N . GLN B 1 417 ? -1.038 -10.867 -2.65 1 98 417 GLN B N 1
ATOM 8054 C CA . GLN B 1 417 ? -2.113 -9.914 -2.391 1 98 417 GLN B CA 1
ATOM 8055 C C . GLN B 1 417 ? -2.969 -10.359 -1.208 1 98 417 GLN B C 1
ATOM 8057 O O . GLN B 1 417 ? -3.336 -9.547 -0.361 1 98 417 GLN B O 1
ATOM 8062 N N . MET B 1 418 ? -3.258 -11.656 -1.129 1 97.25 418 MET B N 1
ATOM 8063 C CA . MET B 1 418 ? -4.094 -12.195 -0.06 1 97.25 418 MET B CA 1
ATOM 8064 C C . MET B 1 418 ? -3.375 -12.125 1.283 1 97.25 418 MET B C 1
ATOM 8066 O O . MET B 1 418 ? -3.994 -11.828 2.307 1 97.25 418 MET B O 1
ATOM 8070 N N . THR B 1 419 ? -2.041 -12.398 1.281 1 96.19 419 THR B N 1
ATOM 8071 C CA . THR B 1 419 ? -1.291 -12.352 2.531 1 96.19 419 THR B CA 1
ATOM 8072 C C . THR B 1 419 ? -1.238 -10.922 3.074 1 96.19 419 THR B C 1
ATOM 8074 O O . THR B 1 419 ? -1.176 -10.719 4.289 1 96.19 419 THR B O 1
ATOM 8077 N N . LYS B 1 420 ? -1.299 -9.969 2.182 1 92.94 420 LYS B N 1
ATOM 8078 C CA . LYS B 1 420 ? -1.302 -8.562 2.59 1 92.94 420 LYS B CA 1
ATOM 8079 C C . LYS B 1 420 ? -2.635 -8.18 3.227 1 92.94 420 LYS B C 1
ATOM 8081 O O . LYS B 1 420 ? -2.668 -7.418 4.195 1 92.94 420 LYS B O 1
ATOM 8086 N N . GLN B 1 421 ? -3.643 -8.703 2.672 1 91.69 421 GLN B N 1
ATOM 8087 C CA . GLN B 1 421 ? -4.977 -8.367 3.154 1 91.69 421 GLN B CA 1
ATOM 8088 C C . GLN B 1 421 ? -5.328 -9.164 4.406 1 91.69 421 GLN B C 1
ATOM 8090 O O . GLN B 1 421 ? -6.105 -8.695 5.246 1 91.69 421 GLN B O 1
ATOM 8095 N N . PHE B 1 422 ? -4.746 -10.359 4.559 1 92.5 422 PHE B N 1
ATOM 8096 C CA . PHE B 1 422 ? -4.969 -11.203 5.723 1 92.5 422 PHE B CA 1
ATOM 8097 C C . PHE B 1 422 ? -3.646 -11.602 6.359 1 92.5 422 PHE B C 1
ATOM 8099 O O . PHE B 1 422 ? -3.244 -12.766 6.293 1 92.5 422 PHE B O 1
ATOM 8106 N N . PRO B 1 423 ? -3.025 -10.758 7.098 1 90.88 423 PRO B N 1
ATOM 8107 C CA . PRO B 1 423 ? -1.651 -10.953 7.562 1 90.88 423 PRO B CA 1
ATOM 8108 C C . PRO B 1 423 ? -1.538 -12.047 8.625 1 90.88 423 PRO B C 1
ATOM 8110 O O . PRO B 1 423 ? -0.437 -12.523 8.906 1 90.88 423 PRO B O 1
ATOM 8113 N N . THR B 1 424 ? -2.613 -12.508 9.172 1 91.31 424 THR B N 1
ATOM 8114 C CA . THR B 1 424 ? -2.529 -13.508 10.242 1 91.31 424 THR B CA 1
ATOM 8115 C C . THR B 1 424 ? -3.039 -14.859 9.758 1 91.31 424 THR B C 1
ATOM 8117 O O . THR B 1 424 ? -3.035 -15.836 10.508 1 91.31 424 THR B O 1
ATOM 8120 N N . ALA B 1 425 ? -3.482 -14.953 8.531 1 93.81 425 ALA B N 1
ATOM 8121 C CA . ALA B 1 425 ? -4.203 -16.141 8.078 1 93.81 425 ALA B CA 1
ATOM 8122 C C . ALA B 1 425 ? -3.25 -17.156 7.445 1 93.81 425 ALA B C 1
ATOM 8124 O O . ALA B 1 425 ? -3.604 -18.328 7.262 1 93.81 425 ALA B O 1
ATOM 8125 N N . PHE B 1 426 ? -2.037 -16.766 7.141 1 96.38 426 PHE B N 1
ATOM 8126 C CA . PHE B 1 426 ? -1.104 -17.641 6.445 1 96.38 426 PHE B CA 1
ATOM 8127 C C . PHE B 1 426 ? 0.11 -17.938 7.316 1 96.38 426 PHE B C 1
ATOM 8129 O O . PHE B 1 426 ? 0.687 -17.031 7.922 1 96.38 426 PHE B O 1
ATOM 8136 N N . GLU B 1 427 ? 0.453 -19.109 7.332 1 96.62 427 GLU B N 1
ATOM 8137 C CA . GLU B 1 427 ? 1.577 -19.531 8.156 1 96.62 427 GLU B CA 1
ATOM 8138 C C . GLU B 1 427 ? 2.91 -19.156 7.52 1 96.62 427 GLU B C 1
ATOM 8140 O O . GLU B 1 427 ? 3.904 -18.953 8.219 1 96.62 427 GLU B O 1
ATOM 8145 N N . PHE B 1 428 ? 2.936 -19.109 6.207 1 97.88 428 PHE B N 1
ATOM 8146 C CA . PHE B 1 428 ? 4.172 -18.766 5.508 1 97.88 428 PHE B CA 1
ATOM 8147 C C . PHE B 1 428 ? 4.258 -17.266 5.258 1 97.88 428 PHE B C 1
ATOM 8149 O O . PHE B 1 428 ? 3.24 -16.578 5.254 1 97.88 428 PHE B O 1
ATOM 8156 N N . ASN B 1 429 ? 5.445 -16.781 5.082 1 96.06 429 ASN B N 1
ATOM 8157 C CA . ASN B 1 429 ? 5.668 -15.352 4.883 1 96.06 429 ASN B CA 1
ATOM 8158 C C . ASN B 1 429 ? 6.031 -15.039 3.434 1 96.06 429 ASN B C 1
ATOM 8160 O O . ASN B 1 429 ? 5.984 -15.922 2.574 1 96.06 429 ASN B O 1
ATOM 8164 N N . GLU B 1 430 ? 6.301 -13.828 3.133 1 95.69 430 GLU B N 1
ATOM 8165 C CA . GLU B 1 430 ? 6.605 -13.352 1.787 1 95.69 430 GLU B CA 1
ATOM 8166 C C . GLU B 1 430 ? 7.883 -13.992 1.249 1 95.69 430 GLU B C 1
ATOM 8168 O O . GLU B 1 430 ? 7.992 -14.25 0.049 1 95.69 430 GLU B O 1
ATOM 8173 N N . ARG B 1 431 ? 8.805 -14.328 2.072 1 96.06 431 ARG B N 1
ATOM 8174 C CA . ARG B 1 431 ? 10.07 -14.922 1.666 1 96.06 431 ARG B CA 1
ATOM 8175 C C . ARG B 1 431 ? 9.852 -16.266 0.963 1 96.06 431 ARG B C 1
ATOM 8177 O O . ARG B 1 431 ? 10.57 -16.594 0.019 1 96.06 431 ARG B O 1
ATOM 8184 N N . LEU B 1 432 ? 8.922 -17 1.452 1 98.5 432 LEU B N 1
ATOM 8185 C CA . LEU B 1 432 ? 8.617 -18.281 0.806 1 98.5 432 LEU B CA 1
ATOM 8186 C C . LEU B 1 432 ? 8.18 -18.062 -0.638 1 98.5 432 LEU B C 1
ATOM 8188 O O . LEU B 1 432 ? 8.586 -18.812 -1.533 1 98.5 432 LEU B O 1
ATOM 8192 N N . LEU B 1 433 ? 7.316 -17.078 -0.831 1 98.69 433 LEU B N 1
ATOM 8193 C CA . LEU B 1 433 ? 6.809 -16.797 -2.168 1 98.69 433 LEU B CA 1
ATOM 8194 C C . LEU B 1 433 ? 7.941 -16.406 -3.111 1 98.69 433 LEU B C 1
ATOM 8196 O O . LEU B 1 433 ? 7.992 -16.875 -4.254 1 98.69 433 LEU B O 1
ATOM 8200 N N . VAL B 1 434 ? 8.859 -15.633 -2.607 1 97.62 434 VAL B N 1
ATOM 8201 C CA . VAL B 1 434 ? 9.992 -15.164 -3.408 1 97.62 434 VAL B CA 1
ATOM 8202 C C . VAL B 1 434 ? 10.906 -16.344 -3.74 1 97.62 434 VAL B C 1
ATOM 8204 O O . VAL B 1 434 ? 11.367 -16.469 -4.875 1 97.62 434 VAL B O 1
ATOM 8207 N N . VAL B 1 435 ? 11.133 -17.172 -2.777 1 98.19 435 VAL B N 1
ATOM 8208 C CA . VAL B 1 435 ? 12.031 -18.297 -2.975 1 98.19 435 VAL B CA 1
ATOM 8209 C C . VAL B 1 435 ? 11.438 -19.266 -4 1 98.19 435 VAL B C 1
ATOM 8211 O O . VAL B 1 435 ? 12.156 -19.828 -4.828 1 98.19 435 VAL B O 1
ATOM 8214 N N . ILE B 1 436 ? 10.188 -19.438 -3.945 1 98.75 436 ILE B N 1
ATOM 8215 C CA . ILE B 1 436 ? 9.508 -20.297 -4.906 1 98.75 436 ILE B CA 1
ATOM 8216 C C . ILE B 1 436 ? 9.703 -19.734 -6.316 1 98.75 436 ILE B C 1
ATOM 8218 O O . ILE B 1 436 ? 10.031 -20.484 -7.246 1 98.75 436 ILE B O 1
ATOM 8222 N N . LEU B 1 437 ? 9.555 -18.469 -6.473 1 98.56 437 LEU B N 1
ATOM 8223 C CA . LEU B 1 437 ? 9.688 -17.844 -7.781 1 98.56 437 LEU B CA 1
ATOM 8224 C C . LEU B 1 437 ? 11.141 -17.859 -8.25 1 98.56 437 LEU B C 1
ATOM 8226 O O . LEU B 1 437 ? 11.414 -18.031 -9.438 1 98.56 437 LEU B O 1
ATOM 8230 N N . ASP B 1 438 ? 12.031 -17.672 -7.312 1 97.94 438 ASP B N 1
ATOM 8231 C CA . ASP B 1 438 ? 13.445 -17.734 -7.664 1 97.94 438 ASP B CA 1
ATOM 8232 C C . ASP B 1 438 ? 13.812 -19.094 -8.242 1 97.94 438 ASP B C 1
ATOM 8234 O O . ASP B 1 438 ? 14.539 -19.172 -9.234 1 97.94 438 ASP B O 1
ATOM 8238 N N . HIS B 1 439 ? 13.281 -20.047 -7.641 1 98.19 439 HIS B N 1
ATOM 8239 C CA . HIS B 1 439 ? 13.68 -21.391 -8.062 1 98.19 439 HIS B CA 1
ATOM 8240 C C . HIS B 1 439 ? 12.734 -21.938 -9.125 1 98.19 439 HIS B C 1
ATOM 8242 O O . HIS B 1 439 ? 12.93 -23.047 -9.617 1 98.19 439 HIS B O 1
ATOM 8248 N N . LEU B 1 440 ? 11.703 -21.156 -9.383 1 98.44 440 LEU B N 1
ATOM 8249 C CA . LEU B 1 440 ? 10.938 -21.422 -10.602 1 98.44 440 LEU B CA 1
ATOM 8250 C C . LEU B 1 440 ? 11.828 -21.297 -11.836 1 98.44 440 LEU B C 1
ATOM 8252 O O . LEU B 1 440 ? 11.672 -22.062 -12.797 1 98.44 440 LEU B O 1
ATOM 8256 N N . TYR B 1 441 ? 12.797 -20.391 -11.75 1 97.69 441 TYR B N 1
ATOM 8257 C CA . TYR B 1 441 ? 13.594 -20.047 -12.914 1 97.69 441 TYR B CA 1
ATOM 8258 C C . TYR B 1 441 ? 14.969 -20.688 -12.852 1 97.69 441 TYR B C 1
ATOM 8260 O O . TYR B 1 441 ? 15.609 -20.906 -13.883 1 97.69 441 TYR B O 1
ATOM 8268 N N . SER B 1 442 ? 15.523 -21.016 -11.742 1 97 442 SER B N 1
ATOM 8269 C CA . SER B 1 442 ? 16.938 -21.297 -11.531 1 97 442 SER B CA 1
ATOM 8270 C C . SER B 1 442 ? 17.312 -22.672 -12.078 1 97 442 SER B C 1
ATOM 8272 O O . SER B 1 442 ? 18.5 -22.922 -12.367 1 97 442 SER B O 1
ATOM 8274 N N . CYS B 1 443 ? 16.344 -23.594 -12.133 1 97.31 443 CYS B N 1
ATOM 8275 C CA . CYS B 1 443 ? 16.578 -24.984 -12.555 1 97.31 443 CYS B CA 1
ATOM 8276 C C . CYS B 1 443 ? 17.516 -25.688 -11.586 1 97.31 443 CYS B C 1
ATOM 8278 O O . CYS B 1 443 ? 18.203 -26.641 -11.977 1 97.31 443 CYS B O 1
ATOM 8280 N N . ARG B 1 444 ? 17.578 -25.172 -10.406 1 97.62 444 ARG B N 1
ATOM 8281 C CA . ARG B 1 444 ? 18.375 -25.812 -9.359 1 97.62 444 ARG B CA 1
ATOM 8282 C C . ARG B 1 444 ? 17.688 -27.078 -8.859 1 97.62 444 ARG B C 1
ATOM 8284 O O . ARG B 1 444 ? 18.359 -28.062 -8.531 1 97.62 444 ARG B O 1
ATOM 8291 N N . PHE B 1 445 ? 16.375 -27.094 -8.805 1 98.19 445 PHE B N 1
ATOM 8292 C CA . PHE B 1 445 ? 15.578 -28.203 -8.297 1 98.19 445 PHE B CA 1
ATOM 8293 C C . PHE B 1 445 ? 14.68 -28.766 -9.391 1 98.19 445 PHE B C 1
ATOM 8295 O O . PHE B 1 445 ? 14.383 -28.094 -10.367 1 98.19 445 PHE B O 1
ATOM 8302 N N . GLY B 1 446 ? 14.219 -29.938 -9.188 1 98.19 446 GLY B N 1
ATOM 8303 C CA . GLY B 1 446 ? 13.422 -30.609 -10.203 1 98.19 446 GLY B CA 1
ATOM 8304 C C . GLY B 1 446 ? 11.938 -30.297 -10.094 1 98.19 446 GLY B C 1
ATOM 8305 O O . GLY B 1 446 ? 11.172 -30.609 -11.008 1 98.19 446 GLY B O 1
ATOM 8306 N N . THR B 1 447 ? 11.5 -29.625 -9.102 1 98.38 447 THR B N 1
ATOM 8307 C CA . THR B 1 447 ? 10.102 -29.484 -8.703 1 98.38 447 THR B CA 1
ATOM 8308 C C . THR B 1 447 ? 9.266 -28.922 -9.844 1 98.38 447 THR B C 1
ATOM 8310 O O . THR B 1 447 ? 8.18 -29.422 -10.148 1 98.38 447 THR B O 1
ATOM 8313 N N . PHE B 1 448 ? 9.766 -27.906 -10.547 1 98.5 448 PHE B N 1
ATOM 8314 C CA . PHE B 1 448 ? 8.945 -27.203 -11.523 1 98.5 448 PHE B CA 1
ATOM 8315 C C . PHE B 1 448 ? 9.359 -27.562 -12.945 1 98.5 448 PHE B C 1
ATOM 8317 O O . PHE B 1 448 ? 8.953 -26.906 -13.898 1 98.5 448 PHE B O 1
ATOM 8324 N N . LEU B 1 449 ? 10.125 -28.656 -13.07 1 98.31 449 LEU B N 1
ATOM 8325 C CA . LEU B 1 449 ? 10.586 -29.031 -14.398 1 98.31 449 LEU B CA 1
ATOM 8326 C C . LEU B 1 449 ? 9.523 -29.844 -15.133 1 98.31 449 LEU B C 1
ATOM 8328 O O . LEU B 1 449 ? 8.688 -30.5 -14.5 1 98.31 449 LEU B O 1
ATOM 8332 N N . TYR B 1 450 ? 9.5 -29.719 -16.469 1 98 450 TYR B N 1
ATOM 8333 C CA . TYR B 1 450 ? 8.641 -30.469 -17.375 1 98 450 TYR B CA 1
ATOM 8334 C C . TYR B 1 450 ? 7.199 -30 -17.281 1 98 450 TYR B C 1
ATOM 8336 O O . TYR B 1 450 ? 6.91 -29.016 -16.594 1 98 450 TYR B O 1
ATOM 8344 N N . ASN B 1 451 ? 6.258 -30.656 -18.031 1 97.94 451 ASN B N 1
ATOM 8345 C CA . ASN B 1 451 ? 4.938 -30.078 -18.25 1 97.94 451 ASN B CA 1
ATOM 8346 C C . ASN B 1 451 ? 3.852 -30.875 -17.531 1 97.94 451 ASN B C 1
ATOM 8348 O O . ASN B 1 451 ? 2.734 -30.391 -17.359 1 97.94 451 ASN B O 1
ATOM 8352 N N . CYS B 1 452 ? 4.133 -32.094 -17.172 1 97.44 452 CYS B N 1
ATOM 8353 C CA . CYS B 1 452 ? 3.131 -32.938 -16.516 1 97.44 452 CYS B CA 1
ATOM 8354 C C . CYS B 1 452 ? 3.783 -34.094 -15.781 1 97.44 452 CYS B C 1
ATOM 8356 O O . CYS B 1 452 ? 4.988 -34.312 -15.906 1 97.44 452 CYS B O 1
ATOM 8358 N N . GLU B 1 453 ? 2.99 -34.781 -15.117 1 96.56 453 GLU B N 1
ATOM 8359 C CA . GLU B 1 453 ? 3.473 -35.875 -14.281 1 96.56 453 GLU B CA 1
ATOM 8360 C C . GLU B 1 453 ? 4.047 -37 -15.133 1 96.56 453 GLU B C 1
ATOM 8362 O O . GLU B 1 453 ? 5.066 -37.594 -14.773 1 96.56 453 GLU B O 1
ATOM 8367 N N . SER B 1 454 ? 3.424 -37.312 -16.266 1 97.75 454 SER B N 1
ATOM 8368 C CA . SER B 1 454 ? 3.9 -38.375 -17.141 1 97.75 454 SER B CA 1
ATOM 8369 C C . SER B 1 454 ? 5.309 -38.094 -17.641 1 97.75 454 SER B C 1
ATOM 8371 O O . SER B 1 454 ? 6.156 -39 -17.672 1 97.75 454 SER B O 1
ATOM 8373 N N . ALA B 1 455 ? 5.555 -36.906 -18.016 1 97.56 455 ALA B N 1
ATOM 8374 C CA . ALA B 1 455 ? 6.875 -36.469 -18.484 1 97.56 455 ALA B CA 1
ATOM 8375 C C . ALA B 1 455 ? 7.906 -36.562 -17.359 1 97.56 455 ALA B C 1
ATOM 8377 O O . ALA B 1 455 ? 9.047 -36.969 -17.594 1 97.56 455 ALA B O 1
ATOM 8378 N N . ARG B 1 456 ? 7.59 -36.25 -16.188 1 97.56 456 ARG B N 1
ATOM 8379 C CA . ARG B 1 456 ? 8.5 -36.312 -15.047 1 97.56 456 ARG B CA 1
ATOM 8380 C C . ARG B 1 456 ? 8.82 -37.75 -14.68 1 97.56 456 ARG B C 1
ATOM 8382 O O . ARG B 1 456 ? 9.961 -38.062 -14.336 1 97.56 456 ARG B O 1
ATOM 8389 N N . ASP B 1 457 ? 7.793 -38.531 -14.758 1 96.5 457 ASP B N 1
ATOM 8390 C CA . ASP B 1 457 ? 7.992 -39.969 -14.477 1 96.5 457 ASP B CA 1
ATOM 8391 C C . ASP B 1 457 ? 8.891 -40.594 -15.523 1 96.5 457 ASP B C 1
ATOM 8393 O O . ASP B 1 457 ? 9.781 -41.406 -15.188 1 96.5 457 ASP B O 1
ATOM 8397 N N . SER B 1 458 ? 8.617 -40.25 -16.734 1 97 458 SER B N 1
ATOM 8398 C CA . SER B 1 458 ? 9.398 -40.812 -17.844 1 97 458 SER B CA 1
ATOM 8399 C C . SER B 1 458 ? 10.867 -40.406 -17.734 1 97 458 SER B C 1
ATOM 8401 O O . SER B 1 458 ? 11.75 -41.125 -18.188 1 97 458 SER B O 1
ATOM 8403 N N . ASN B 1 459 ? 11.125 -39.281 -17.109 1 96.94 459 ASN B N 1
ATOM 8404 C CA . ASN B 1 459 ? 12.492 -38.781 -16.984 1 96.94 459 ASN B CA 1
ATOM 8405 C C . ASN B 1 459 ? 13.047 -39.031 -15.578 1 96.94 459 ASN B C 1
ATOM 8407 O O . ASN B 1 459 ? 14.094 -38.5 -15.219 1 96.94 459 ASN B O 1
ATOM 8411 N N . ASN B 1 460 ? 12.328 -39.719 -14.773 1 97.31 460 ASN B N 1
ATOM 8412 C CA . ASN B 1 460 ? 12.734 -40.094 -13.422 1 97.31 460 ASN B CA 1
ATOM 8413 C C . ASN B 1 460 ? 13.195 -38.906 -12.609 1 97.31 460 ASN B C 1
ATOM 8415 O O . ASN B 1 460 ? 14.281 -38.938 -12.023 1 97.31 460 ASN B O 1
ATOM 8419 N N . VAL B 1 461 ? 12.438 -37.844 -12.609 1 97.38 461 VAL B N 1
ATOM 8420 C CA . VAL B 1 461 ? 12.789 -36.594 -11.953 1 97.38 461 VAL B CA 1
ATOM 8421 C C . VAL B 1 461 ? 12.906 -36.844 -10.445 1 97.38 461 VAL B C 1
ATOM 8423 O O . VAL B 1 461 ? 13.844 -36.344 -9.812 1 97.38 461 VAL B O 1
ATOM 8426 N N . ARG B 1 462 ? 12.07 -37.562 -9.805 1 95.69 462 ARG B N 1
ATOM 8427 C CA . ARG B 1 462 ? 12.062 -37.812 -8.367 1 95.69 462 ARG B CA 1
ATOM 8428 C C . ARG B 1 462 ? 13.32 -38.562 -7.93 1 95.69 462 ARG B C 1
ATOM 8430 O O . ARG B 1 462 ? 13.836 -38.312 -6.832 1 95.69 462 ARG B O 1
ATOM 8437 N N . GLY B 1 463 ? 13.789 -39.375 -8.82 1 95.69 463 GLY B N 1
ATOM 8438 C CA . GLY B 1 463 ? 14.953 -40.188 -8.477 1 95.69 463 GLY B CA 1
ATOM 8439 C C . GLY B 1 463 ? 16.266 -39.469 -8.773 1 95.69 463 GLY B C 1
ATOM 8440 O O . GLY B 1 463 ? 17.266 -39.719 -8.117 1 95.69 463 GLY B O 1
ATOM 8441 N N . LYS B 1 464 ? 16.219 -38.594 -9.703 1 96.94 464 LYS B N 1
ATOM 8442 C CA . LYS B 1 464 ? 17.469 -38.062 -10.219 1 96.94 464 LYS B CA 1
ATOM 8443 C C . LYS B 1 464 ? 17.703 -36.625 -9.727 1 96.94 464 LYS B C 1
ATOM 8445 O O . LYS B 1 464 ? 18.812 -36.094 -9.82 1 96.94 464 LYS B O 1
ATOM 8450 N N . THR B 1 465 ? 16.672 -35.938 -9.234 1 97.62 465 THR B N 1
ATOM 8451 C CA . THR B 1 465 ? 16.812 -34.562 -8.82 1 97.62 465 THR B CA 1
ATOM 8452 C C . THR B 1 465 ? 16.328 -34.375 -7.379 1 97.62 465 THR B C 1
ATOM 8454 O O . THR B 1 465 ? 15.812 -35.312 -6.77 1 97.62 465 THR B O 1
ATOM 8457 N N . VAL B 1 466 ? 16.578 -33.156 -6.832 1 97.25 466 VAL B N 1
ATOM 8458 C CA . VAL B 1 466 ? 16.156 -32.781 -5.488 1 97.25 466 VAL B CA 1
ATOM 8459 C C . VAL B 1 466 ? 14.953 -31.859 -5.57 1 97.25 466 VAL B C 1
ATOM 8461 O O . VAL B 1 466 ? 14.867 -31.016 -6.465 1 97.25 466 VAL B O 1
ATOM 8464 N N . SER B 1 467 ? 14.055 -32.062 -4.68 1 97.69 467 SER B N 1
ATOM 8465 C CA . SER B 1 467 ? 12.859 -31.234 -4.637 1 97.69 467 SER B CA 1
ATOM 8466 C C . SER B 1 467 ? 13.148 -29.891 -3.969 1 97.69 467 SER B C 1
ATOM 8468 O O . SER B 1 467 ? 13.977 -29.812 -3.055 1 97.69 467 SER B O 1
ATOM 8470 N N . LEU B 1 468 ? 12.492 -28.844 -4.355 1 98.38 468 LEU B N 1
ATOM 8471 C CA . LEU B 1 468 ? 12.594 -27.531 -3.723 1 98.38 468 LEU B CA 1
ATOM 8472 C C . LEU B 1 468 ? 12.188 -27.609 -2.256 1 98.38 468 LEU B C 1
ATOM 8474 O O . LEU B 1 468 ? 12.758 -26.906 -1.413 1 98.38 468 LEU B O 1
ATOM 8478 N N . TRP B 1 469 ? 11.219 -28.453 -1.974 1 98.56 469 TRP B N 1
ATOM 8479 C CA . TRP B 1 469 ? 10.672 -28.547 -0.625 1 98.56 469 TRP B CA 1
ATOM 8480 C C . TRP B 1 469 ? 11.711 -29.094 0.35 1 98.56 469 TRP B C 1
ATOM 8482 O O . TRP B 1 469 ? 11.695 -28.75 1.536 1 98.56 469 TRP B O 1
ATOM 8492 N N . ALA B 1 470 ? 12.633 -29.953 -0.156 1 97.88 470 ALA B N 1
ATOM 8493 C CA . ALA B 1 470 ? 13.727 -30.406 0.696 1 97.88 470 ALA B CA 1
ATOM 8494 C C . ALA B 1 470 ? 14.555 -29.234 1.213 1 97.88 470 ALA B C 1
ATOM 8496 O O . ALA B 1 470 ? 14.945 -29.219 2.381 1 97.88 470 ALA B O 1
ATOM 8497 N N . PHE B 1 471 ? 14.812 -28.328 0.398 1 97.38 471 PHE B N 1
ATOM 8498 C CA . PHE B 1 471 ? 15.562 -27.125 0.732 1 97.38 471 PHE B CA 1
ATOM 8499 C C . PHE B 1 471 ? 14.773 -26.234 1.698 1 97.38 471 PHE B C 1
ATOM 8501 O O . PHE B 1 471 ? 15.289 -25.844 2.748 1 97.38 471 PHE B O 1
ATOM 8508 N N . VAL B 1 472 ? 13.477 -25.906 1.407 1 97.94 472 VAL B N 1
ATOM 8509 C CA . VAL B 1 472 ? 12.625 -25.031 2.203 1 97.94 472 VAL B CA 1
ATOM 8510 C C . VAL B 1 472 ? 12.414 -25.625 3.592 1 97.94 472 VAL B C 1
ATOM 8512 O O . VAL B 1 472 ? 12.484 -24.922 4.598 1 97.94 472 VAL B O 1
ATOM 8515 N N . ASN B 1 473 ? 12.195 -26.906 3.588 1 97.31 473 ASN B N 1
ATOM 8516 C CA . ASN B 1 473 ? 11.859 -27.562 4.848 1 97.31 473 ASN B CA 1
ATOM 8517 C C . ASN B 1 473 ? 13.102 -27.812 5.703 1 97.31 473 ASN B C 1
ATOM 8519 O O . ASN B 1 473 ? 12.984 -28.156 6.879 1 97.31 473 ASN B O 1
ATOM 8523 N N . SER B 1 474 ? 14.281 -27.672 5.137 1 96.06 474 SER B N 1
ATOM 8524 C CA . SER B 1 474 ? 15.508 -27.812 5.91 1 96.06 474 SER B CA 1
ATOM 8525 C C . SER B 1 474 ? 15.664 -26.688 6.914 1 96.06 474 SER B C 1
ATOM 8527 O O . SER B 1 474 ? 16.297 -26.859 7.961 1 96.06 474 SER B O 1
ATOM 8529 N N . ASP B 1 475 ? 15.109 -25.484 6.637 1 94.25 475 ASP B N 1
ATOM 8530 C CA . ASP B 1 475 ? 15.086 -24.344 7.547 1 94.25 475 ASP B CA 1
ATOM 8531 C C . ASP B 1 475 ? 13.766 -23.594 7.438 1 94.25 475 ASP B C 1
ATOM 8533 O O . ASP B 1 475 ? 13.719 -22.484 6.895 1 94.25 475 ASP B O 1
ATOM 8537 N N . THR B 1 476 ? 12.852 -24.062 8.125 1 94.88 476 THR B N 1
ATOM 8538 C CA . THR B 1 476 ? 11.492 -23.547 8 1 94.88 476 THR B CA 1
ATOM 8539 C C . THR B 1 476 ? 11.344 -22.219 8.719 1 94.88 476 THR B C 1
ATOM 8541 O O . THR B 1 476 ? 10.445 -21.438 8.406 1 94.88 476 THR B O 1
ATOM 8544 N N . SER B 1 477 ? 12.227 -21.891 9.688 1 91.56 477 SER B N 1
ATOM 8545 C CA . SER B 1 477 ? 12.125 -20.672 10.5 1 91.56 477 SER B CA 1
ATOM 8546 C C . SER B 1 477 ? 12.203 -19.422 9.633 1 91.56 477 SER B C 1
ATOM 8548 O O . SER B 1 477 ? 11.625 -18.391 9.977 1 91.56 477 SER B O 1
ATOM 8550 N N . LEU B 1 478 ? 12.789 -19.562 8.5 1 92.5 478 LEU B N 1
ATOM 8551 C CA . LEU B 1 478 ? 12.984 -18.422 7.609 1 92.5 478 LEU B CA 1
ATOM 8552 C C . LEU B 1 478 ? 11.695 -18.062 6.883 1 92.5 478 LEU B C 1
ATOM 8554 O O . LEU B 1 478 ? 11.539 -16.953 6.387 1 92.5 478 LEU B O 1
ATOM 8558 N N . TYR B 1 479 ? 10.75 -19.062 6.914 1 96.44 479 TYR B N 1
ATOM 8559 C CA . TYR B 1 479 ? 9.609 -18.891 6.023 1 96.44 479 TYR B CA 1
ATOM 8560 C C . TYR B 1 479 ? 8.312 -18.812 6.809 1 96.44 479 TYR B C 1
ATOM 8562 O O . TYR B 1 479 ? 7.223 -18.797 6.227 1 96.44 479 TYR B O 1
ATOM 8570 N N . ILE B 1 480 ? 8.422 -18.688 8.078 1 94.62 480 ILE B N 1
ATOM 8571 C CA . ILE B 1 480 ? 7.223 -18.734 8.914 1 94.62 480 ILE B CA 1
ATOM 8572 C C . ILE B 1 480 ? 6.809 -17.312 9.281 1 94.62 480 ILE B C 1
ATOM 8574 O O . ILE B 1 480 ? 7.66 -16.469 9.578 1 94.62 480 ILE B O 1
ATOM 8578 N N . ASN B 1 481 ? 5.547 -17.062 9.219 1 93 481 ASN B N 1
ATOM 8579 C CA . ASN B 1 481 ? 4.922 -15.812 9.648 1 93 481 ASN B CA 1
ATOM 8580 C C . ASN B 1 481 ? 4.676 -15.805 11.156 1 93 481 ASN B C 1
ATOM 8582 O O . ASN B 1 481 ? 3.865 -16.578 11.664 1 93 481 ASN B O 1
ATOM 8586 N N . PRO B 1 482 ? 5.289 -14.969 11.859 1 88 482 PRO B N 1
ATOM 8587 C CA . PRO B 1 482 ? 5.133 -14.961 13.32 1 88 482 PRO B CA 1
ATOM 8588 C C . PRO B 1 482 ? 3.727 -14.555 13.758 1 88 482 PRO B C 1
ATOM 8590 O O . PRO B 1 482 ? 3.314 -14.867 14.875 1 88 482 PRO B O 1
ATOM 8593 N N . PHE B 1 483 ? 2.984 -13.922 12.898 1 87.62 483 PHE B N 1
ATOM 8594 C CA . PHE B 1 483 ? 1.661 -13.43 13.266 1 87.62 483 PHE B CA 1
ATOM 8595 C C . PHE B 1 483 ? 0.6 -14.492 13.008 1 87.62 483 PHE B C 1
ATOM 8597 O O . PHE B 1 483 ? -0.575 -14.297 13.328 1 87.62 483 PHE B O 1
ATOM 8604 N N . TYR B 1 484 ? 0.971 -15.617 12.492 1 90.44 484 TYR B N 1
ATOM 8605 C CA . TYR B 1 484 ? 0.043 -16.656 12.055 1 90.44 484 TYR B CA 1
ATOM 8606 C C . TYR B 1 484 ? -0.832 -17.125 13.203 1 90.44 484 TYR B C 1
ATOM 8608 O O . TYR B 1 484 ? -0.331 -17.422 14.289 1 90.44 484 TYR B O 1
ATOM 8616 N N . THR B 1 485 ? -2.174 -17.031 12.977 1 85.12 485 THR B N 1
ATOM 8617 C CA . THR B 1 485 ? -3.15 -17.578 13.914 1 85.12 485 THR B CA 1
ATOM 8618 C C . THR B 1 485 ? -3.984 -18.672 13.258 1 85.12 485 THR B C 1
ATOM 8620 O O . THR B 1 485 ? -4.719 -18.406 12.305 1 85.12 485 THR B O 1
ATOM 8623 N N . PRO B 1 486 ? -3.844 -19.781 13.836 1 80.94 486 PRO B N 1
ATOM 8624 C CA . PRO B 1 486 ? -4.586 -20.891 13.227 1 80.94 486 PRO B CA 1
ATOM 8625 C C . PRO B 1 486 ? -6.098 -20.734 13.375 1 80.94 486 PRO B C 1
ATOM 8627 O O . PRO B 1 486 ? -6.598 -20.547 14.484 1 80.94 486 PRO B O 1
ATOM 8630 N N . GLU B 1 487 ? -6.703 -19.859 12.562 1 70.12 487 GLU B N 1
ATOM 8631 C CA . GLU B 1 487 ? -8.156 -19.781 12.625 1 70.12 487 GLU B CA 1
ATOM 8632 C C . GLU B 1 487 ? -8.805 -20.75 11.648 1 70.12 487 GLU B C 1
ATOM 8634 O O . GLU B 1 487 ? -8.57 -20.688 10.438 1 70.12 487 GLU B O 1
ATOM 8639 N N . SER B 1 488 ? -9.289 -21.906 12.062 1 61.38 488 SER B N 1
ATOM 8640 C CA . SER B 1 488 ? -9.703 -23.062 11.281 1 61.38 488 SER B CA 1
ATOM 8641 C C . SER B 1 488 ? -10.867 -22.734 10.359 1 61.38 488 SER B C 1
ATOM 8643 O O . SER B 1 488 ? -10.977 -23.266 9.258 1 61.38 488 SER B O 1
ATOM 8645 N N . SER B 1 489 ? -11.625 -21.906 10.695 1 65.31 489 SER B N 1
ATOM 8646 C CA . SER B 1 489 ? -12.867 -22.172 9.977 1 65.31 489 SER B CA 1
ATOM 8647 C C . SER B 1 489 ? -13.297 -20.953 9.148 1 65.31 489 SER B C 1
ATOM 8649 O O . SER B 1 489 ? -14.312 -21 8.453 1 65.31 489 SER B O 1
ATOM 8651 N N . ARG B 1 490 ? -12.367 -20.109 8.898 1 82.38 490 ARG B N 1
ATOM 8652 C CA . ARG B 1 490 ? -12.922 -18.906 8.281 1 82.38 490 ARG B CA 1
ATOM 8653 C C . ARG B 1 490 ? -12.508 -18.781 6.824 1 82.38 490 ARG B C 1
ATOM 8655 O O . ARG B 1 490 ? -11.328 -18.922 6.496 1 82.38 490 ARG B O 1
ATOM 8662 N N . VAL B 1 491 ? -13.609 -18.812 5.863 1 93 491 VAL B N 1
ATOM 8663 C CA . VAL B 1 491 ? -13.352 -18.531 4.457 1 93 491 VAL B CA 1
ATOM 8664 C C . VAL B 1 491 ? -12.812 -17.109 4.301 1 93 491 VAL B C 1
ATOM 8666 O O . VAL B 1 491 ? -13.305 -16.172 4.938 1 93 491 VAL B O 1
ATOM 8669 N N . LEU B 1 492 ? -11.789 -16.953 3.533 1 94.12 492 LEU B N 1
ATOM 8670 C CA . LEU B 1 492 ? -11.195 -15.641 3.281 1 94.12 492 LEU B CA 1
ATOM 8671 C C . LEU B 1 492 ? -11.734 -15.039 1.984 1 94.12 492 LEU B C 1
ATOM 8673 O O . LEU B 1 492 ? -11.695 -15.688 0.935 1 94.12 492 LEU B O 1
ATOM 8677 N N . TYR B 1 493 ? -12.328 -13.922 1.996 1 93 493 TYR B N 1
ATOM 8678 C CA . TYR B 1 493 ? -12.742 -13.195 0.801 1 93 493 TYR B CA 1
ATOM 8679 C C . TYR B 1 493 ? -11.938 -11.922 0.629 1 93 493 TYR B C 1
ATOM 8681 O O . TYR B 1 493 ? -12.297 -10.867 1.171 1 93 493 TYR B O 1
ATOM 8689 N N . PRO B 1 494 ? -10.844 -11.984 -0.134 1 93.69 494 PRO B N 1
ATOM 8690 C CA . PRO B 1 494 ? -10.07 -10.766 -0.386 1 93.69 494 PRO B CA 1
ATOM 8691 C C . PRO B 1 494 ? -10.844 -9.734 -1.211 1 93.69 494 PRO B C 1
ATOM 8693 O O . PRO B 1 494 ? -11.805 -10.086 -1.903 1 93.69 494 PRO B O 1
ATOM 8696 N N . VAL B 1 495 ? -10.461 -8.492 -1.085 1 90.69 495 VAL B N 1
ATOM 8697 C CA . VAL B 1 495 ? -11.039 -7.422 -1.894 1 90.69 495 VAL B CA 1
ATOM 8698 C C . VAL B 1 495 ? -10.289 -7.309 -3.217 1 90.69 495 VAL B C 1
ATOM 8700 O O . VAL B 1 495 ? -9.086 -7.055 -3.232 1 90.69 495 VAL B O 1
ATOM 8703 N N . ALA B 1 496 ? -10.992 -7.602 -4.266 1 91.81 496 ALA B N 1
ATOM 8704 C CA . ALA B 1 496 ? -10.406 -7.516 -5.598 1 91.81 496 ALA B CA 1
ATOM 8705 C C . ALA B 1 496 ? -10.734 -6.18 -6.258 1 91.81 496 ALA B C 1
ATOM 8707 O O . ALA B 1 496 ? -11.531 -6.125 -7.195 1 91.81 496 ALA B O 1
ATOM 8708 N N . SER B 1 497 ? -10.172 -5.113 -5.75 1 89.88 497 SER B N 1
ATOM 8709 C CA . SER B 1 497 ? -10.359 -3.764 -6.273 1 89.88 497 SER B CA 1
ATOM 8710 C C . SER B 1 497 ? -9.016 -3.059 -6.465 1 89.88 497 SER B C 1
ATOM 8712 O O . SER B 1 497 ? -8.07 -3.307 -5.719 1 89.88 497 SER B O 1
ATOM 8714 N N . MET B 1 498 ? -8.977 -2.188 -7.445 1 89.06 498 MET B N 1
ATOM 8715 C CA . MET B 1 498 ? -7.742 -1.474 -7.773 1 89.06 498 MET B CA 1
ATOM 8716 C C . MET B 1 498 ? -7.316 -0.571 -6.621 1 89.06 498 MET B C 1
ATOM 8718 O O . MET B 1 498 ? -6.141 -0.207 -6.516 1 89.06 498 MET B O 1
ATOM 8722 N N . ARG B 1 499 ? -8.211 -0.236 -5.781 1 85.12 499 ARG B N 1
ATOM 8723 C CA . ARG B 1 499 ? -7.914 0.654 -4.664 1 85.12 499 ARG B CA 1
ATOM 8724 C C . ARG B 1 499 ? -7.152 -0.082 -3.566 1 85.12 499 ARG B C 1
ATOM 8726 O O . ARG B 1 499 ? -6.492 0.543 -2.734 1 85.12 499 ARG B O 1
ATOM 8733 N N . HIS B 1 500 ? -7.293 -1.431 -3.633 1 85.62 500 HIS B N 1
ATOM 8734 C CA . HIS B 1 500 ? -6.715 -2.221 -2.551 1 85.62 500 HIS B CA 1
ATOM 8735 C C . HIS B 1 500 ? -5.496 -3.002 -3.031 1 85.62 500 HIS B C 1
ATOM 8737 O O . HIS B 1 500 ? -4.609 -3.324 -2.238 1 85.62 500 HIS B O 1
ATOM 8743 N N . LEU B 1 501 ? -5.457 -3.289 -4.277 1 92.44 501 LEU B N 1
ATOM 8744 C CA . LEU B 1 501 ? -4.336 -4.055 -4.816 1 92.44 501 LEU B CA 1
ATOM 8745 C C . LEU B 1 501 ? -3.078 -3.195 -4.887 1 92.44 501 LEU B C 1
ATOM 8747 O O . LEU B 1 501 ? -3.16 -1.98 -5.086 1 92.44 501 LEU B O 1
ATOM 8751 N N . GLU B 1 502 ? -1.961 -3.785 -4.672 1 92.19 502 GLU B N 1
ATOM 8752 C CA . GLU B 1 502 ? -0.684 -3.08 -4.68 1 92.19 502 GLU B CA 1
ATOM 8753 C C . GLU B 1 502 ? 0.34 -3.795 -5.555 1 92.19 502 GLU B C 1
ATOM 8755 O O . GLU B 1 502 ? 0.286 -5.02 -5.707 1 92.19 502 GLU B O 1
ATOM 8760 N N . LEU B 1 503 ? 1.221 -2.975 -6.121 1 93.88 503 LEU B N 1
ATOM 8761 C CA . LEU B 1 503 ? 2.338 -3.602 -6.816 1 93.88 503 LEU B CA 1
ATOM 8762 C C . LEU B 1 503 ? 3.295 -4.262 -5.832 1 93.88 503 LEU B C 1
ATOM 8764 O O . LEU B 1 503 ? 3.656 -3.662 -4.816 1 93.88 503 LEU B O 1
ATOM 8768 N N . TRP B 1 504 ? 3.615 -5.5 -6.043 1 95 504 TRP B N 1
ATOM 8769 C CA . TRP B 1 504 ? 4.578 -6.246 -5.238 1 95 504 TRP B CA 1
ATOM 8770 C C . TRP B 1 504 ? 5.992 -5.711 -5.441 1 95 504 TRP B C 1
ATOM 8772 O O . TRP B 1 504 ? 6.824 -6.363 -6.074 1 95 504 TRP B O 1
ATOM 8782 N N . VAL B 1 505 ? 6.305 -4.629 -4.848 1 90.56 505 VAL B N 1
ATOM 8783 C CA . VAL B 1 505 ? 7.531 -3.865 -5.062 1 90.56 505 VAL B CA 1
ATOM 8784 C C . VAL B 1 505 ? 8.734 -4.703 -4.641 1 90.56 505 VAL B C 1
ATOM 8786 O O . VAL B 1 505 ? 9.766 -4.699 -5.32 1 90.56 505 VAL B O 1
ATOM 8789 N N . THR B 1 506 ? 8.594 -5.426 -3.564 1 90.06 506 THR B N 1
ATOM 8790 C CA . THR B 1 506 ? 9.703 -6.191 -3.016 1 90.06 506 THR B CA 1
ATOM 8791 C C . THR B 1 506 ? 10.094 -7.332 -3.951 1 90.06 506 THR B C 1
ATOM 8793 O O . THR B 1 506 ? 11.18 -7.902 -3.826 1 90.06 506 THR B O 1
ATOM 8796 N N . TYR B 1 507 ? 9.25 -7.66 -4.875 1 94.75 507 TYR B N 1
ATOM 8797 C CA . TYR B 1 507 ? 9.602 -8.688 -5.848 1 94.75 507 TYR B CA 1
ATOM 8798 C C . TYR B 1 507 ? 10.008 -8.07 -7.176 1 94.75 507 TYR B C 1
ATOM 8800 O O . TYR B 1 507 ? 11.102 -8.328 -7.68 1 94.75 507 TYR B O 1
ATOM 8808 N N . TYR B 1 508 ? 9.195 -7.18 -7.727 1 93.75 508 TYR B N 1
ATOM 8809 C CA . TYR B 1 508 ? 9.391 -6.715 -9.094 1 93.75 508 TYR B CA 1
ATOM 8810 C C . TYR B 1 508 ? 10.523 -5.699 -9.164 1 93.75 508 TYR B C 1
ATOM 8812 O O . TYR B 1 508 ? 11.188 -5.57 -10.195 1 93.75 508 TYR B O 1
ATOM 8820 N N . ILE B 1 509 ? 10.719 -4.98 -8.062 1 89.75 509 ILE B N 1
ATOM 8821 C CA . ILE B 1 509 ? 11.703 -3.902 -8.086 1 89.75 509 ILE B CA 1
ATOM 8822 C C . ILE B 1 509 ? 12.875 -4.242 -7.168 1 89.75 509 ILE B C 1
ATOM 8824 O O . ILE B 1 509 ? 13.664 -3.369 -6.812 1 89.75 509 ILE B O 1
ATOM 8828 N N . ARG B 1 510 ? 13.062 -5.375 -6.746 1 88.81 510 ARG B N 1
ATOM 8829 C CA . ARG B 1 510 ? 14.016 -5.797 -5.723 1 88.81 510 ARG B CA 1
ATOM 8830 C C . ARG B 1 510 ? 15.453 -5.621 -6.203 1 88.81 510 ARG B C 1
ATOM 8832 O O . ARG B 1 510 ? 16.375 -5.543 -5.395 1 88.81 510 ARG B O 1
ATOM 8839 N N . TRP B 1 511 ? 15.586 -5.566 -7.523 1 87.69 511 TRP B N 1
ATOM 8840 C CA . TRP B 1 511 ? 16.938 -5.5 -8.047 1 87.69 511 TRP B CA 1
ATOM 8841 C C . TRP B 1 511 ? 17.406 -4.055 -8.172 1 87.69 511 TRP B C 1
ATOM 8843 O O . TRP B 1 511 ? 18.531 -3.795 -8.594 1 87.69 511 TRP B O 1
ATOM 8853 N N . ASN B 1 512 ? 16.562 -3.115 -7.828 1 79.56 512 ASN B N 1
ATOM 8854 C CA . ASN B 1 512 ? 16.922 -1.704 -7.762 1 79.56 512 ASN B CA 1
ATOM 8855 C C . ASN B 1 512 ? 17.469 -1.329 -6.383 1 79.56 512 ASN B C 1
ATOM 8857 O O . ASN B 1 512 ? 16.734 -1.369 -5.395 1 79.56 512 ASN B O 1
ATOM 8861 N N . PRO B 1 513 ? 18.672 -1.033 -6.301 1 73.75 513 PRO B N 1
ATOM 8862 C CA . PRO B 1 513 ? 19.281 -0.76 -4.996 1 73.75 513 PRO B CA 1
ATOM 8863 C C . PRO B 1 513 ? 18.719 0.5 -4.34 1 73.75 513 PRO B C 1
ATOM 8865 O O . PRO B 1 513 ? 18.875 0.699 -3.133 1 73.75 513 PRO B O 1
ATOM 8868 N N . ARG B 1 514 ? 18.188 1.349 -5.07 1 68.56 514 ARG B N 1
ATOM 8869 C CA . ARG B 1 514 ? 17.656 2.604 -4.539 1 68.56 514 ARG B CA 1
ATOM 8870 C C . ARG B 1 514 ? 16.406 2.365 -3.703 1 68.56 514 ARG B C 1
ATOM 8872 O O . ARG B 1 514 ? 16 3.23 -2.924 1 68.56 514 ARG B O 1
ATOM 8879 N N . ILE B 1 515 ? 15.82 1.34 -4.016 1 62.56 515 ILE B N 1
ATOM 8880 C CA . ILE B 1 515 ? 14.602 1.031 -3.281 1 62.56 515 ILE B CA 1
ATOM 8881 C C . ILE B 1 515 ? 14.938 0.209 -2.041 1 62.56 515 ILE B C 1
ATOM 8883 O O . ILE B 1 515 ? 15.43 -0.917 -2.148 1 62.56 515 ILE B O 1
ATOM 8887 N N . LEU B 1 516 ? 15.453 1.009 -1.001 1 56.41 516 LEU B N 1
ATOM 8888 C CA . LEU B 1 516 ? 15.828 0.378 0.26 1 56.41 516 LEU B CA 1
ATOM 8889 C C . LEU B 1 516 ? 14.703 -0.512 0.777 1 56.41 516 LEU B C 1
ATOM 8891 O O . LEU B 1 516 ? 13.586 -0.043 0.991 1 56.41 516 LEU B O 1
ATOM 8895 N N . HIS B 1 517 ? 14.812 -1.72 0.407 1 53.81 517 HIS B N 1
ATOM 8896 C CA . HIS B 1 517 ? 13.789 -2.631 0.909 1 53.81 517 HIS B CA 1
ATOM 8897 C C . HIS B 1 517 ? 14 -2.939 2.387 1 53.81 517 HIS B C 1
ATOM 8899 O O . HIS B 1 517 ? 15.125 -3.232 2.809 1 53.81 517 HIS B O 1
ATOM 8905 N N . GLN B 1 518 ? 13.305 -2.262 3.189 1 52.97 518 GLN B N 1
ATOM 8906 C CA . GLN B 1 518 ? 13.328 -2.662 4.594 1 52.97 518 GLN B CA 1
ATOM 8907 C C . GLN B 1 518 ? 13.266 -4.18 4.734 1 52.97 518 GLN B C 1
ATOM 8909 O O . GLN B 1 518 ? 12.352 -4.816 4.203 1 52.97 518 GLN B O 1
ATOM 8914 N N . GLN B 1 519 ? 14.398 -4.891 4.777 1 53.72 519 GLN B N 1
ATOM 8915 C CA . GLN B 1 519 ? 14.492 -6.344 4.875 1 53.72 519 GLN B CA 1
ATOM 8916 C C . GLN B 1 519 ? 13.367 -6.906 5.742 1 53.72 519 GLN B C 1
ATOM 8918 O O . GLN B 1 519 ? 12.664 -7.828 5.332 1 53.72 519 GLN B O 1
ATOM 8923 N N . GLN B 1 520 ? 13.422 -6.598 7.105 1 61.19 520 GLN B N 1
ATOM 8924 C CA . GLN B 1 520 ? 12.438 -7.176 8.016 1 61.19 520 GLN B CA 1
ATOM 8925 C C . GLN B 1 520 ? 11.562 -6.094 8.641 1 61.19 520 GLN B C 1
ATOM 8927 O O . GLN B 1 520 ? 12.055 -5.035 9.039 1 61.19 520 GLN B O 1
ATOM 8932 N N . SER B 1 521 ? 10.281 -6.344 8.523 1 74.88 521 SER B N 1
ATOM 8933 C CA . SER B 1 521 ? 9.32 -5.426 9.141 1 74.88 521 SER B CA 1
ATOM 8934 C C . SER B 1 521 ? 9.617 -5.234 10.625 1 74.88 521 SER B C 1
ATOM 8936 O O . SER B 1 521 ? 9.781 -6.207 11.359 1 74.88 521 SER B O 1
ATOM 8938 N N . PRO B 1 522 ? 9.992 -4.129 11.031 1 76.69 522 PRO B N 1
ATOM 8939 C CA . PRO B 1 522 ? 10.227 -3.863 12.453 1 76.69 522 PRO B CA 1
ATOM 8940 C C . PRO B 1 522 ? 9.109 -4.41 13.344 1 76.69 522 PRO B C 1
ATOM 8942 O O . PRO B 1 522 ? 9.375 -4.852 14.469 1 76.69 522 PRO B O 1
ATOM 8945 N N . VAL B 1 523 ? 8.008 -4.48 12.828 1 79.38 523 VAL B N 1
ATOM 8946 C CA . VAL B 1 523 ? 6.867 -4.996 13.586 1 79.38 523 VAL B CA 1
ATOM 8947 C C . VAL B 1 523 ? 7.035 -6.496 13.812 1 79.38 523 VAL B C 1
ATOM 8949 O O . VAL B 1 523 ? 6.793 -6.996 14.914 1 79.38 523 VAL B O 1
ATOM 8952 N N . GLU B 1 524 ? 7.492 -7.09 12.773 1 81.81 524 GLU B N 1
ATOM 8953 C CA . GLU B 1 524 ? 7.703 -8.531 12.875 1 81.81 524 GLU B CA 1
ATOM 8954 C C . GLU B 1 524 ? 8.797 -8.859 13.891 1 81.81 524 GLU B C 1
ATOM 8956 O O . GLU B 1 524 ? 8.672 -9.812 14.656 1 81.81 524 GLU B O 1
ATOM 8961 N N . GLN B 1 525 ? 9.797 -8.117 13.789 1 78.88 525 GLN B N 1
ATOM 8962 C CA . GLN B 1 525 ? 10.898 -8.344 14.719 1 78.88 525 GLN B CA 1
ATOM 8963 C C . GLN B 1 525 ? 10.445 -8.148 16.156 1 78.88 525 GLN B C 1
ATOM 8965 O O . GLN B 1 525 ? 10.789 -8.945 17.031 1 78.88 525 GLN B O 1
ATOM 8970 N N . ARG B 1 526 ? 9.68 -7.199 16.375 1 79.31 526 ARG B N 1
ATOM 8971 C CA . ARG B 1 526 ? 9.172 -6.922 17.719 1 79.31 526 ARG B CA 1
ATOM 8972 C C . ARG B 1 526 ? 8.242 -8.039 18.188 1 79.31 526 ARG B C 1
ATOM 8974 O O . ARG B 1 526 ? 8.273 -8.422 19.359 1 79.31 526 ARG B O 1
ATOM 8981 N N . TYR B 1 527 ? 7.52 -8.406 17.375 1 81.5 527 TYR B N 1
ATOM 8982 C CA . TYR B 1 527 ? 6.586 -9.469 17.719 1 81.5 527 TYR B CA 1
ATOM 8983 C C . TYR B 1 527 ? 7.324 -10.758 18.062 1 81.5 527 TYR B C 1
ATOM 8985 O O . TYR B 1 527 ? 6.988 -11.438 19.031 1 81.5 527 TYR B O 1
ATOM 8993 N N . LYS B 1 528 ? 8.305 -11.008 17.297 1 82.81 528 LYS B N 1
ATOM 8994 C CA . LYS B 1 528 ? 9.109 -12.203 17.547 1 82.81 528 LYS B CA 1
ATOM 8995 C C . LYS B 1 528 ? 9.797 -12.117 18.906 1 82.81 528 LYS B C 1
ATOM 8997 O O . LYS B 1 528 ? 9.875 -13.109 19.625 1 82.81 528 LYS B O 1
ATOM 9002 N N . GLU B 1 529 ? 10.227 -10.977 19.172 1 80.69 529 GLU B N 1
ATOM 9003 C CA . GLU B 1 529 ? 10.867 -10.766 20.453 1 80.69 529 GLU B CA 1
ATOM 9004 C C . GLU B 1 529 ? 9.875 -10.953 21.609 1 80.69 529 GLU B C 1
ATOM 9006 O O . GLU B 1 529 ? 10.211 -11.531 22.641 1 80.69 529 GLU B O 1
ATOM 9011 N N . LEU B 1 530 ? 8.781 -10.516 21.391 1 81.69 530 LEU B N 1
ATOM 9012 C CA . LEU B 1 530 ? 7.738 -10.648 22.406 1 81.69 530 LEU B CA 1
ATOM 9013 C C . LEU B 1 530 ? 7.34 -12.109 22.578 1 81.69 530 LEU B C 1
ATOM 9015 O O . LEU B 1 530 ? 7.09 -12.555 23.703 1 81.69 530 LEU B O 1
ATOM 9019 N N . LEU B 1 531 ? 7.27 -12.742 21.531 1 81 531 LEU B N 1
ATOM 9020 C CA . LEU B 1 531 ? 6.969 -14.164 21.578 1 81 531 LEU B CA 1
ATOM 9021 C C . LEU B 1 531 ? 8.047 -14.922 22.344 1 81 531 LEU B C 1
ATOM 9023 O O . LEU B 1 531 ? 7.746 -15.805 23.156 1 81 531 LEU B O 1
ATOM 9027 N N . ALA B 1 532 ? 9.242 -14.523 22.094 1 82.44 532 ALA B N 1
ATOM 9028 C CA . ALA B 1 532 ? 10.359 -15.148 22.797 1 82.44 532 ALA B CA 1
ATOM 9029 C C . ALA B 1 532 ? 10.297 -14.859 24.297 1 82.44 532 ALA B C 1
ATOM 9031 O O . ALA B 1 532 ? 10.578 -15.742 25.109 1 82.44 532 ALA B O 1
ATOM 9032 N N . LEU B 1 533 ? 9.93 -13.766 24.625 1 82.5 533 LEU B N 1
ATOM 9033 C CA . LEU B 1 533 ? 9.805 -13.375 26.031 1 82.5 533 LEU B CA 1
ATOM 9034 C C . LEU B 1 533 ? 8.672 -14.133 26.703 1 82.5 533 LEU B C 1
ATOM 9036 O O . LEU B 1 533 ? 8.812 -14.586 27.844 1 82.5 533 LEU B O 1
ATOM 9040 N N . ARG B 1 534 ? 7.617 -14.203 26.047 1 78.44 534 ARG B N 1
ATOM 9041 C CA . ARG B 1 534 ? 6.492 -14.984 26.562 1 78.44 534 ARG B CA 1
ATOM 9042 C C . ARG B 1 534 ? 6.902 -16.422 26.844 1 78.44 534 ARG B C 1
ATOM 9044 O O . ARG B 1 534 ? 6.578 -16.984 27.891 1 78.44 534 ARG B O 1
ATOM 9051 N N . ASP B 1 535 ? 7.629 -16.938 25.984 1 81.25 535 ASP B N 1
ATOM 9052 C CA . ASP B 1 535 ? 8.078 -18.312 26.141 1 81.25 535 ASP B CA 1
ATOM 9053 C C . ASP B 1 535 ? 9.047 -18.453 27.297 1 81.25 535 ASP B C 1
ATOM 9055 O O . ASP B 1 535 ? 9.031 -19.453 28.031 1 81.25 535 ASP B O 1
ATOM 9059 N N . GLN B 1 536 ? 9.859 -17.5 27.438 1 83.06 536 GLN B N 1
ATOM 9060 C CA . GLN B 1 536 ? 10.797 -17.5 28.547 1 83.06 536 GLN B CA 1
ATOM 9061 C C . GLN B 1 536 ? 10.062 -17.422 29.891 1 83.06 536 GLN B C 1
ATOM 9063 O O . GLN B 1 536 ? 10.406 -18.125 30.828 1 83.06 536 GLN B O 1
ATOM 9068 N N . TYR B 1 537 ? 9.109 -16.641 29.906 1 82.12 537 TYR B N 1
ATOM 9069 C CA . TYR B 1 537 ? 8.344 -16.5 31.141 1 82.12 537 TYR B CA 1
ATOM 9070 C C . TYR B 1 537 ? 7.547 -17.766 31.438 1 82.12 537 TYR B C 1
ATOM 9072 O O . TYR B 1 537 ? 7.43 -18.156 32.594 1 82.12 537 TYR B O 1
ATOM 9080 N N . LEU B 1 538 ? 7.066 -18.328 30.453 1 80.94 538 LEU B N 1
ATOM 9081 C CA . LEU B 1 538 ? 6.328 -19.578 30.609 1 80.94 538 LEU B CA 1
ATOM 9082 C C . LEU B 1 538 ? 7.234 -20.688 31.125 1 80.94 538 LEU B C 1
ATOM 9084 O O . LEU B 1 538 ? 6.824 -21.484 31.969 1 80.94 538 LEU B O 1
ATOM 9088 N N . LYS B 1 539 ? 8.359 -20.641 30.625 1 85.81 539 LYS B N 1
ATOM 9089 C CA . LYS B 1 539 ? 9.328 -21.625 31.094 1 85.81 539 LYS B CA 1
ATOM 9090 C C . LYS B 1 539 ? 9.703 -21.375 32.562 1 85.81 539 LYS B C 1
ATOM 9092 O O . LYS B 1 539 ? 9.812 -22.312 33.344 1 85.81 539 LYS B O 1
ATOM 9097 N N . LYS B 1 540 ? 9.875 -20.203 32.812 1 84.81 540 LYS B N 1
ATOM 9098 C CA . LYS B 1 540 ? 10.211 -19.844 34.188 1 84.81 540 LYS B CA 1
ATOM 9099 C C . LYS B 1 540 ? 9.07 -20.172 35.156 1 84.81 540 LYS B C 1
ATOM 9101 O O . LYS B 1 540 ? 9.305 -20.609 36.281 1 84.81 540 LYS B O 1
ATOM 9106 N N . LEU B 1 541 ? 7.902 -19.938 34.719 1 84.31 541 LEU B N 1
ATOM 9107 C CA . LEU B 1 541 ? 6.723 -20.25 35.5 1 84.31 541 LEU B CA 1
ATOM 9108 C C . LEU B 1 541 ? 6.598 -21.75 35.75 1 84.31 541 LEU B C 1
ATOM 9110 O O . LEU B 1 541 ? 6.254 -22.188 36.844 1 84.31 541 LEU B O 1
ATOM 9114 N N . GLU B 1 542 ? 6.867 -22.438 34.719 1 80.81 542 GLU B N 1
ATOM 9115 C CA . GLU B 1 542 ? 6.82 -23.891 34.812 1 80.81 542 GLU B CA 1
ATOM 9116 C C . GLU B 1 542 ? 7.898 -24.406 35.781 1 80.81 542 GLU B C 1
ATOM 9118 O O . GLU B 1 542 ? 7.66 -25.328 36.531 1 80.81 542 GLU B O 1
ATOM 9123 N N . GLU B 1 543 ? 9.008 -23.812 35.75 1 79.5 543 GLU B N 1
ATOM 9124 C CA . GLU B 1 543 ? 10.109 -24.203 36.625 1 79.5 543 GLU B CA 1
ATOM 9125 C C . GLU B 1 543 ? 9.789 -23.875 38.094 1 79.5 543 GLU B C 1
ATOM 9127 O O . GLU B 1 543 ? 10.109 -24.641 39 1 79.5 543 GLU B O 1
ATOM 9132 N N . LEU B 1 544 ? 9.109 -22.797 38.281 1 76.25 544 LEU B N 1
ATOM 9133 C CA . LEU B 1 544 ? 8.773 -22.391 39.625 1 76.25 544 LEU B CA 1
ATOM 9134 C C . LEU B 1 544 ? 7.625 -23.219 40.188 1 76.25 544 LEU B C 1
ATOM 9136 O O . LEU B 1 544 ? 7.594 -23.531 41.375 1 76.25 544 LEU B O 1
ATOM 9140 N N . GLN B 1 545 ? 6.75 -23.562 39.375 1 69.56 545 GLN B N 1
ATOM 9141 C CA . GLN B 1 545 ? 5.648 -24.422 39.781 1 69.56 545 GLN B CA 1
ATOM 9142 C C . GLN B 1 545 ? 6.141 -25.828 40.125 1 69.56 545 GLN B C 1
ATOM 9144 O O . GLN B 1 545 ? 5.668 -26.438 41.094 1 69.56 545 GLN B O 1
ATOM 9149 N N . LEU B 1 546 ? 7.086 -26.266 39.469 1 64.06 546 LEU B N 1
ATOM 9150 C CA . LEU B 1 546 ? 7.676 -27.562 39.75 1 64.06 546 LEU B CA 1
ATOM 9151 C C . LEU B 1 546 ? 8.508 -27.531 41.031 1 64.06 546 LEU B C 1
ATOM 9153 O O . LEU B 1 546 ? 8.5 -28.469 41.812 1 64.06 546 LEU B O 1
ATOM 9157 N N . SER B 1 547 ? 9.125 -26.484 41.312 1 59.38 547 SER B N 1
ATOM 9158 C CA . SER B 1 547 ? 9.914 -26.359 42.531 1 59.38 547 SER B CA 1
ATOM 9159 C C . SER B 1 547 ? 9.023 -26.219 43.75 1 59.38 547 SER B C 1
ATOM 9161 O O . SER B 1 547 ? 9.344 -26.734 44.812 1 59.38 547 SER B O 1
ATOM 9163 N N . ASP B 1 548 ? 7.949 -25.594 43.719 1 57 548 ASP B N 1
ATOM 9164 C CA . ASP B 1 548 ? 7.02 -25.5 44.844 1 57 548 ASP B CA 1
ATOM 9165 C C . ASP B 1 548 ? 6.359 -26.844 45.125 1 57 548 ASP B C 1
ATOM 9167 O O . ASP B 1 548 ? 6.023 -27.141 46.281 1 57 548 ASP B O 1
ATOM 9171 N N . SER B 1 549 ? 6.137 -27.641 44.156 1 53.47 549 SER B N 1
ATOM 9172 C CA . SER B 1 549 ? 5.562 -28.953 44.406 1 53.47 549 SER B CA 1
ATOM 9173 C C . SER B 1 549 ? 6.57 -29.875 45.094 1 53.47 549 SER B C 1
ATOM 9175 O O . SER B 1 549 ? 6.188 -30.766 45.875 1 53.47 549 SER B O 1
ATOM 9177 N N . THR B 1 550 ? 7.812 -29.703 45 1 50.09 550 THR B N 1
ATOM 9178 C CA . THR B 1 550 ? 8.781 -30.562 45.688 1 50.09 550 THR B CA 1
ATOM 9179 C C . THR B 1 550 ? 8.938 -30.141 47.125 1 50.09 550 THR B C 1
ATOM 9181 O O . THR B 1 550 ? 9.312 -30.953 48 1 50.09 550 THR B O 1
ATOM 9184 N N . HIS B 1 551 ? 8.641 -28.922 47.594 1 45.56 551 HIS B N 1
ATOM 9185 C CA . HIS B 1 551 ? 8.789 -28.578 49 1 45.56 551 HIS B CA 1
ATOM 9186 C C . HIS B 1 551 ? 7.578 -29.047 49.812 1 45.56 551 HIS B C 1
ATOM 9188 O O . HIS B 1 551 ? 7.621 -29.094 51.031 1 45.56 551 HIS B O 1
ATOM 9194 N N . LEU B 1 552 ? 6.383 -29.172 49.25 1 39.75 552 LEU B N 1
ATOM 9195 C CA . LEU B 1 552 ? 5.262 -29.641 50.062 1 39.75 552 LEU B CA 1
ATOM 9196 C C . LEU B 1 552 ? 5.395 -31.125 50.375 1 39.75 552 LEU B C 1
ATOM 9198 O O . LEU B 1 552 ? 4.645 -31.672 51.188 1 39.75 552 LEU B O 1
ATOM 9202 N N . THR B 1 553 ? 6.23 -31.938 49.656 1 38.34 553 THR B N 1
ATOM 9203 C CA . THR B 1 553 ? 6.137 -33.375 49.938 1 38.34 553 THR B CA 1
ATOM 9204 C C . THR B 1 553 ? 6.797 -33.688 51.281 1 38.34 553 THR B C 1
ATOM 9206 O O . THR B 1 553 ? 6.777 -34.844 51.719 1 38.34 553 THR B O 1
ATOM 9209 N N . ASN B 1 554 ? 7.613 -32.875 52.031 1 35.62 554 ASN B N 1
ATOM 9210 C CA . ASN B 1 554 ? 8.125 -33.531 53.219 1 35.62 554 ASN B CA 1
ATOM 9211 C C . ASN B 1 554 ? 7.074 -33.562 54.344 1 35.62 554 ASN B C 1
ATOM 9213 O O . ASN B 1 554 ? 7.355 -34.031 55.438 1 35.62 554 ASN B O 1
ATOM 9217 N N . SER B 1 555 ? 6.211 -32.625 54.656 1 35.69 555 SER B N 1
ATOM 9218 C CA . SER B 1 555 ? 5.41 -32.906 55.844 1 35.69 555 SER B CA 1
ATOM 9219 C C . SER B 1 555 ? 4.293 -33.875 55.531 1 35.69 555 SER B C 1
ATOM 9221 O O . SER B 1 555 ? 3.539 -33.719 54.594 1 35.69 555 SER B O 1
ATOM 9223 N N . SER B 1 556 ? 4.348 -35.281 56.062 1 32.84 556 SER B N 1
ATOM 9224 C CA . SER B 1 556 ? 3.637 -36.562 55.906 1 32.84 556 SER B CA 1
ATOM 9225 C C . SER B 1 556 ? 2.17 -36.438 56.312 1 32.84 556 SER B C 1
ATOM 9227 O O . SER B 1 556 ? 1.456 -37.438 56.406 1 32.84 556 SER B O 1
ATOM 9229 N N . THR B 1 557 ? 1.675 -35.438 57.156 1 32.91 557 THR B N 1
ATOM 9230 C CA . THR B 1 557 ? 0.376 -35.875 57.625 1 32.91 557 THR B CA 1
ATOM 9231 C C . THR B 1 557 ? -0.554 -36.188 56.438 1 32.91 557 THR B C 1
ATOM 9233 O O . THR B 1 557 ? -0.583 -35.469 55.469 1 32.91 557 THR B O 1
ATOM 9236 N N . PRO B 1 558 ? -1.224 -37.5 56.469 1 32.62 558 PRO B N 1
ATOM 9237 C CA . PRO B 1 558 ? -2.061 -38.125 55.438 1 32.62 558 PRO B CA 1
ATOM 9238 C C . PRO B 1 558 ? -3.195 -37.219 54.969 1 32.62 558 PRO B C 1
ATOM 9240 O O . PRO B 1 558 ? -4.102 -37.688 54.281 1 32.62 558 PRO B O 1
ATOM 9243 N N . ASN B 1 559 ? -3.32 -35.969 55.375 1 28.39 559 ASN B N 1
ATOM 9244 C CA . ASN B 1 559 ? -4.66 -35.438 55.125 1 28.39 559 ASN B CA 1
ATOM 9245 C C . ASN B 1 559 ? -5.086 -35.656 53.688 1 28.39 559 ASN B C 1
ATOM 9247 O O . ASN B 1 559 ? -4.238 -35.812 52.812 1 28.39 559 ASN B O 1
ATOM 9251 N N . THR B 1 560 ? -6.461 -35.938 53.5 1 27.06 560 THR B N 1
ATOM 9252 C CA . THR B 1 560 ? -7.312 -36.219 52.344 1 27.06 560 THR B CA 1
ATOM 9253 C C . THR B 1 560 ? -6.98 -35.312 51.156 1 27.06 560 THR B C 1
ATOM 9255 O O . THR B 1 560 ? -6.762 -34.125 51.344 1 27.06 560 THR B O 1
ATOM 9258 N N . ALA B 1 561 ? -6.781 -36 50.031 1 23.52 561 ALA B N 1
ATOM 9259 C CA . ALA B 1 561 ? -6.379 -35.688 48.656 1 23.52 561 ALA B CA 1
ATOM 9260 C C . ALA B 1 561 ? -7.27 -34.594 48.062 1 23.52 561 ALA B C 1
ATOM 9262 O O . ALA B 1 561 ? -8.445 -34.812 47.812 1 23.52 561 ALA B O 1
ATOM 9263 N N . THR B 1 562 ? -7.34 -33.344 48.844 1 27.14 562 THR B N 1
ATOM 9264 C CA . THR B 1 562 ? -8.195 -32.438 48.031 1 27.14 562 THR B CA 1
ATOM 9265 C C . THR B 1 562 ? -7.809 -32.531 46.562 1 27.14 562 THR B C 1
ATOM 9267 O O . THR B 1 562 ? -6.629 -32.625 46.219 1 27.14 562 THR B O 1
ATOM 9270 N N . PRO B 1 563 ? -8.852 -32.781 45.625 1 26.75 563 PRO B N 1
ATOM 9271 C CA . PRO B 1 563 ? -8.742 -32.938 44.188 1 26.75 563 PRO B CA 1
ATOM 9272 C C . PRO B 1 563 ? -7.801 -31.891 43.562 1 26.75 563 PRO B C 1
ATOM 9274 O O . PRO B 1 563 ? -7.598 -30.812 44.125 1 26.75 563 PRO B O 1
ATOM 9277 N N . ASN B 1 564 ? -6.742 -32.438 42.906 1 25.88 564 ASN B N 1
ATOM 9278 C CA . ASN B 1 564 ? -5.77 -31.797 42.031 1 25.88 564 ASN B CA 1
ATOM 9279 C C . ASN B 1 564 ? -6.395 -30.656 41.219 1 25.88 564 ASN B C 1
ATOM 9281 O O . ASN B 1 564 ? -7.324 -30.875 40.438 1 25.88 564 ASN B O 1
ATOM 9285 N N . GLN B 1 565 ? -6.691 -29.531 41.938 1 25.08 565 GLN B N 1
ATOM 9286 C CA . GLN B 1 565 ? -7.125 -28.422 41.094 1 25.08 565 GLN B CA 1
ATOM 9287 C C . GLN B 1 565 ? -6.383 -28.406 39.75 1 25.08 565 GLN B C 1
ATOM 9289 O O . GLN B 1 565 ? -5.152 -28.453 39.719 1 25.08 565 GLN B O 1
ATOM 9294 N N . HIS B 1 566 ? -7.008 -29.062 38.781 1 25.31 566 HIS B N 1
ATOM 9295 C CA . HIS B 1 566 ? -6.68 -28.984 37.344 1 25.31 566 HIS B CA 1
ATOM 9296 C C . HIS B 1 566 ? -6.121 -27.609 36.969 1 25.31 566 HIS B C 1
ATOM 9298 O O . HIS B 1 566 ? -6.797 -26.594 37.156 1 25.31 566 HIS B O 1
ATOM 9304 N N . ILE B 1 567 ? -4.949 -27.359 37.344 1 28.38 567 ILE B N 1
ATOM 9305 C CA . ILE B 1 567 ? -4.305 -26.219 36.688 1 28.38 567 ILE B CA 1
ATOM 9306 C C . ILE B 1 567 ? -4.703 -26.188 35.219 1 28.38 567 ILE B C 1
ATOM 9308 O O . ILE B 1 567 ? -4.383 -27.094 34.469 1 28.38 567 ILE B O 1
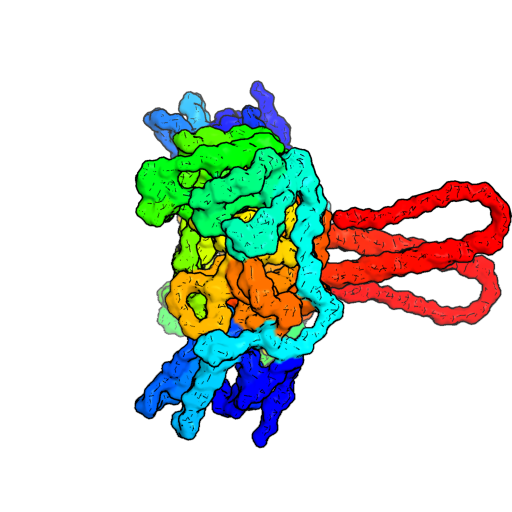ATOM 9312 N N . THR B 1 568 ? -5.992 -25.781 34.938 1 25.89 568 THR B N 1
ATOM 9313 C CA . THR B 1 568 ? -6.438 -25.484 33.562 1 25.89 568 THR B CA 1
ATOM 9314 C C . THR B 1 568 ? -5.293 -24.938 32.75 1 25.89 568 THR B C 1
ATOM 9316 O O . THR B 1 568 ? -4.656 -23.953 33.125 1 25.89 568 THR B O 1
ATOM 9319 N N . HIS B 1 569 ? -4.578 -25.766 32.188 1 28.22 569 HIS B N 1
ATOM 9320 C CA . HIS B 1 569 ? -3.715 -25.422 31.047 1 28.22 569 HIS B CA 1
ATOM 9321 C C . HIS B 1 569 ? -4.297 -24.266 30.25 1 28.22 569 HIS B C 1
ATOM 9323 O O . HIS B 1 569 ? -5.414 -24.359 29.734 1 28.22 569 HIS B O 1
ATOM 9329 N N . LEU B 1 570 ? -4.176 -23.047 30.766 1 29 570 LEU B N 1
ATOM 9330 C CA . LEU B 1 570 ? -4.508 -21.859 29.984 1 29 570 LEU B CA 1
ATOM 9331 C C . LEU B 1 570 ? -4.176 -22.078 28.5 1 29 570 LEU B C 1
ATOM 9333 O O . LEU B 1 570 ? -3.004 -22.141 28.125 1 29 570 LEU B O 1
ATOM 9337 N N . GLN B 1 571 ? -4.793 -23.078 27.922 1 26.78 571 GLN B N 1
ATOM 9338 C CA . GLN B 1 571 ? -4.797 -23.125 26.469 1 26.78 571 GLN B CA 1
ATOM 9339 C C . GLN B 1 571 ? -4.965 -21.734 25.875 1 26.78 571 GLN B C 1
ATOM 9341 O O . GLN B 1 571 ? -5.98 -21.062 26.109 1 26.78 571 GLN B O 1
ATOM 9346 N N . THR B 1 572 ? -3.969 -20.953 26 1 25.72 572 THR B N 1
ATOM 9347 C CA . THR B 1 572 ? -4.027 -19.672 25.297 1 25.72 572 THR B CA 1
ATOM 9348 C C . THR B 1 572 ? -4.688 -19.844 23.922 1 25.72 572 THR B C 1
ATOM 9350 O O . THR B 1 572 ? -4.191 -20.578 23.078 1 25.72 572 THR B O 1
ATOM 9353 N N . PRO B 1 573 ? -5.973 -19.906 24 1 25.84 573 PRO B N 1
ATOM 9354 C CA . PRO B 1 573 ? -6.594 -19.859 22.672 1 25.84 573 PRO B CA 1
ATOM 9355 C C . PRO B 1 573 ? -5.949 -18.828 21.75 1 25.84 573 PRO B C 1
ATOM 9357 O O . PRO B 1 573 ? -5.867 -17.641 22.109 1 25.84 573 PRO B O 1
ATOM 9360 N N . PHE B 1 574 ? -4.922 -19.109 21.078 1 24.36 574 PHE B N 1
ATOM 9361 C CA . PHE B 1 574 ? -4.633 -18.25 19.922 1 24.36 574 PHE B CA 1
ATOM 9362 C C . PHE B 1 574 ? -5.828 -18.203 18.984 1 24.36 574 PHE B C 1
ATOM 9364 O O . PHE B 1 574 ? -6.449 -19.219 18.688 1 24.36 574 PHE B O 1
#

Radius of gyration: 35.38 Å; Cα contacts (8 Å, |Δi|>4): 2086; chains: 2; bounding box: 91×94×98 Å

InterPro domains:
  IPR000387 Tyrosine-specific protein phosphatases domain [PS50056] (315-361)
  IPR003595 Protein-tyrosine phosphatase, catalytic [SM00404] (291-441)
  IPR004182 GRAM domain [PF02893] (10-114)
  IPR004182 GRAM domain [SM00568] (2-69)
  IPR010569 Myotubularin-like, phosphatase domain [PF06602] (123-456)
  IPR010569 Myotubularin-like, phosphatase domain [PS51339] (135-508)
  IPR011993 PH-like domain superfamily [G3DSA:2.30.29.30] (14-113)
  IPR016130 Protein-tyrosine phosphatase, active site [PS00383] (343-353)
  IPR029021 Protein-tyrosine phosphatase-like [SSF52799] (130-513)
  IPR030564 Myotubularin [PTHR10807] (20-563)

Organism: Carassius auratus (NCBI:txid7957)

Nearest PDB structures (foldseek):
  1zvr-assembly1_A  TM=9.893E-01  e=1.376E-79  Homo sapiens
  5gnh-assembly2_A  TM=9.830E-01  e=5.441E-77  Homo sapiens
  5gnh-assembly3_B  TM=9.814E-01  e=2.981E-76  Homo sapiens
  5c16-assembly4_D  TM=9.845E-01  e=8.480E-74  Homo sapiens
  4y7i-assembly1_B  TM=9.709E-01  e=1.719E-43  Homo sapiens

Secondary structure (DSSP, 8-state):
----TTSPPPTT--EEEEEEEEEEETTTEEEEEEEEEESSEEEEEESS-SS--EEEEEGGGEEEEEEE--TT--STT-SEEEEEETTS-EEEEE--SGGGHHHHHHHHHHHHHSGGGGTPPPGGGT-----SS-GGGG--HHHHHHHTT-S-SSEEEE-TTTTS-S-TTS-S-EEEETT--HHHHHHHHTTBGGG---EEEEE-TTT--EEEEE--B--TTTT---HHHHHHHHHHHHHTT-SSEEEEE-S-HHHHHHHHHTT-----TTT-TTEEEEE-----HHHHHHHHHHHHHHHSSPPPSTTHHHHHHHHTHHHHHHHHHHHHHHHHHHHHTT--EEEE-SSSSSHHHHHHHHHHHHH-GGGGSHHHHHHHHIIIIIITT--HIIIIITT-S-TT-TT---HHHHHHHHHHHHHHH-TTT-SB-HHHHHHHHHHHHH--SSTT-SSSHHHHHHTTHHHHS--HHHHHHHTGGGGB-TT-----S--------TTT----HHHHTTT-TTS---SS-HHHHHHHHHHHHHHHHHHHHHHHHHHHHHHGGG--------------------/----TTSPPPTT--EEEEEEEEEEETTTEEEEEEEEEESSEEEEEESS-SS--EEEEEGGGEEEEEEE--TT--STT-SEEEEEETTS-EEEEE--SGGGHHHHHHHHHHHHHSGGGGTPPPGGGT-----SS-GGGG--HHHHHHHTT-S-SSEEEE-TTTTS-S-TTS-S-EEEETT--HHHHHHHHTTBGGG---EEEEE-TTT--EEEEE--B--TTTT---HHHHHHHHHHHHHTT-SSEEEEE-S-HHHHHHHHHTT-----TTT-TTEEEEE-----HHHHHHHHHHHHHHHSSPPP-TTHHHHHHHHTHHHHHHHHHHHHHHHHHHHHTT--EEEE-SSSSSHHHHHHHHHHHHH-GGGGSHHHHHHHIIIIIIITT--HIIIIITT-S-TT-TT---HHHHHHHHHHHHHHH-TTT-SB-HHHHHHHHHHHHH--SSTT-SSSHHHHHHTTHHHHS--HHHHHHHTGGGGB-TT-----S--------TTT----HHHHTTT-TTS---SS-HHHHHHHHHHHHHHHHHHHHHHHHHHHHHHGGG--------------------

Sequence (1148 aa):
MEPLADVAMLPGEERVIDKDIIYICPFNAAVKGKVFITNYRLYFKNTDSETPVTLDVPLGVISRVEKMGGASSRGENSYGLEIICKDMRNLRFALKQEGHSRRDIFEIIFKYAFPLSHGMQLFAFLSQEKYEENGWNVYEPMEEYRRQVLPNSEWRVTFINKNYELCDTYPTILVVPFKATDEDLRRVAAFRSRCRIPVLSWFHKENHAVITRCSQPLVGMSGKRNKDDERYLDLIREANGTTKLTIYDARPNVNAVANKATGGGYEGDDAYQNAELVFLDIHNIHVMRESLKKLKDIVYPNVEESHWLSSLESTHWLEHIKLVLSGAIQVADKVSSGSSVVVHCSDGWDRTAQLTSLAMLMLDSYYRTLRGFQVLLEKEWISFGHKFASRIGHGDKNHADQDRSPIFLQFIDCVWQMTKQFPTAFEFNERLLVVILDHLYSCRFGTFLYNCESARDSNNVRGKTVSLWAFVNSDTSLYINPFYTPESSRVLYPVASMRHLELWVTYYIRWNPRILHQQQSPVEQRYKELLALRDQYLKKLEELQLSDSTHLTNSSTPNTATPNQHITHLQTPFMEPLADVAMLPGEERVIDKDIIYICPFNAAVKGKVFITNYRLYFKNTDSETPVTLDVPLGVISRVEKMGGASSRGENSYGLEIICKDMRNLRFALKQEGHSRRDIFEIIFKYAFPLSHGMQLFAFLSQEKYEENGWNVYEPMEEYRRQVLPNSEWRVTFINKNYELCDTYPTILVVPFKATDEDLRRVAAFRSRCRIPVLSWFHKENHAVITRCSQPLVGMSGKRNKDDERYLDLIREANGTTKLTIYDARPNVNAVANKATGGGYEGDDAYQNAELVFLDIHNIHVMRESLKKLKDIVYPNVEESHWLSSLESTHWLEHIKLVLSGAIQVADKVSSGSSVVVHCSDGWDRTAQLTSLAMLMLDSYYRTLRGFQVLLEKEWISFGHKFASRIGHGDKNHADQDRSPIFLQFIDCVWQMTKQFPTAFEFNERLLVVILDHLYSCRFGTFLYNCESARDSNNVRGKTVSLWAFVNSDTSLYINPFYTPESSRVLYPVASMRHLELWVTYYIRWNPRILHQQQSPVEQRYKELLALRDQYLKKLEELQLSDSTHLTNSSTPNTATPNQHITHLQTPF

Foldseek 3Di:
DPPVVPDDDAALKDWDDKDWWWWQAPVPGIATWMWTDILFWIWTWGDDDPDIDIDTGTLLQWLAKDFFDDPPRPDDQRGWMWTDGNQLDIITIRDDPPPCVRVVVRVRSLCSSQVVVVVHDFSQLRGPDDFPDFQVPLADPVVVQVVLVPDDPFKHKDQLCVVPPQAVFAFRIFIATPPQDSVLLSQLLVFFVSRWAWTFDHADNPQRATETEGAFGQLAPVRDADVSNLVRVVSNQPSRVNQAEEEEEAADPVVQVVVNHVRTHHDDCVRNVRYHYDYLHQYDQLLQAQLVVLVSVQQPPDHDDPCNPVSNVVSCLLVNLLSLLVLLLVQLVCVVVNGYYYYYYHGGQFSVLLSSLNSCVLFFLQCLEPSNVSNSCCRSHAASFAFLCQQQVRSHNCSVRSSHGCRVVSSLLNVVLLCVVVVASHFWDPVVSLLVVSCSRSSNFLRRDGGHDSVCVVVVRSPSGGHPSSVCVSCVVVTTRLNHAHPGGGRDRDDSDPVRRDDPCCRNNVVHVVPPDPPDDPVRVVSVVVVVVVVVVVVVVVVVVVVVVVVVPPPPPPPDDPPPPPPPPPPVND/DPPVVPDDDAALKDWDDKDWWWWQAPVPGIATWMWTDILFWIWTWGDDDPDIDIDTGTLLQWLAKDFFDDPPRPDDQRGAMWTDGNQLDIITIRDDSPPCVRVVVRVRSLCSSQVVVVVHDFSQLRGPDDFPDFQVPLADPVVVQVVLVPDDPFKHKDQLCVVPPQAVFAFRIFIATPPQDPVLLSQLLVFFASRWAWTFDHADNPQRATETEGAFGQLAPVRDADVSNLVRVVSNQPSRVNQAEEEEEAADPVVQVVVNHVRTHHDDCVRNVRYHYDYLHQYDQLLQAQLVVLVSVQQPPDHDDPCNPVSNVVSCLLVNLLSLLVLLLVQLVCVVVNGYYYYYYHGGQFSVLLSSLSSCVLFFLQCLEPSNVSNSCCRSHAASFAFLCQQQVRSHNPSVRSSHGCRVVSSLLNVVLLCVVVVASHFWDPVVSLLVVSCSRSSNFLRRDGGHDSVCVVVVRSPSGGHPSSVCVSDVVVTTRLNHAHPGGGRDRDDSDPVRRDDPCCRNNVVHVVPPDPPDDPVRVVSVVVVVVVVVVVVVVVVVVVVVVVVVPPPPPPPDDPPPPPPPPCPVND

pLDDT: mean 89.08, std 16.07, range [23.52, 98.88]